Protein AF-0000000084584890 (afdb_homodimer)

Foldseek 3Di:
DDLPPDALQRVVVCCLVVVDALLRNLVVLVVLCVVPCVLQVFFDWFDPCQNVLSVVLSVCSVVVHDAASRASFEEEEALLFADAQTQRQLLFPVRLRPHHRDGDLLRVLCVVRRYGHGHHTFFERNFQFQFTAHDRRGHRAAPQDRQWTLTARSSSQLRCQLSSSGQKYKDKDLACRQQSSCQQNFWKGKFAFQQFAQDQRDLVCLPLCVQQHMGMFMIHRALLNRQSSSLRGTADDPSHPSHDHHAPNCSSPCLPVDALAPFEEEEEAALVAAFAAPQLSVLQVVCQVVLVVSRYHYDYDNRHLPDHLCLLVVLSLLSVLQVLLVPCVVVCVVPVVRADPVSVVSNVSNVPDDPVNNVVCVVSLVSLQVSVVVVQVPGFKYKYWQWRDHTDGSVFSADQDGPRDGDDSRHRGGPRRSCSSNSWMKMWHFSEAGPVRTTTTMMMTGGRSVSSSRSNSRNSSCVVPPYD/DDLPPDALQRVVVCCLVVVDALLRNLVVLQVLCVVPCVLQVFFDWFDPCQNVLSVVLSVCSVVVHDAASRASFEEEEALLFADAQTQRQLLFPVRLRPHHHDGDLLRVLCVVRRYGHGHHTFFERNFQFQFTAHPRRGHRAAPQDRQWTLTARSSSQLRCQLSSSGQKYKDKDLACRQQSSCQQNFWKGKFAFQQFAQDQRDLVCLPLCVQQHMGMFMIHRALLNRQSSSLRGTADDPSHPSHDHDAPNCSSPPLPVDALAPFEEEEEAALVAAFAAPQLSVLQVVCQVVLVVSRYHYDYDNRHLPDHLCLLVVLSLLSVLQVLLVPCVVVCVVPVVRADPVSVVSNVSNVPDDPVNNVVCVVSLVSLQVSVVVVQVPGFKYKYWQWRDHTDGSVFSADQDGPRDGDDSRHRGGPRRSCSSNSWMKMWHFSEAGPVRTTTTMMMTGGRSVSSSRSNSRNSSCVVPPYD

Secondary structure (DSSP, 8-state):
---TT--HHHHHHHHHTTSS-HHHHHHHHHHHHHHHHHHH--EEEE-TTHHHHHHHHHHHHHTT----TTTT-EEEEETTS--TTSB--TTSGGGTT-B-SS--HHHHHHHHTT-EEEEEEP-SGGG-SSS---TTT---EETTEEEEE--SSSHHHHHHHHTTS-SEEEEEESSSTTHHHHHHHT-EEEEPSTTSS---S-GGGTTTTBTTB-EEEEEESSHHHHHHHHHHH-S--TT-TTPPPP-STTHHHHGGGS-STT-EEEE-SSTTT----HHHHHHHHTTHHHHHHTT-EEEE-----SS-HHHHHHHHHHHHHHHHHHHHHHHHHH-GGGS-HHHHHHHHHHTT-BHHHHHHHHHHHHHHHHHHHHHHHH-SEEEEESBSS---BTTSSS-SEETTEE--TTTTTB--THHHHH---EEEEEEEE-TTS-EEEEEEE-STT-HHHHHHHHHHHHHHS---/---TT--HHHHHHHHHTTSS-HHHHHHHHHHHHHHHHHHH--EEEE-TTHHHHHHHHHHHHHTT----TTTT-EEEEETTS--TTSB--TTSGGGTTPBPSS--HHHHHHHHTT-EEEEEEP-SGGG-SSS-EETTTEE-EETTEEEEE--SSSHHHHHHHHTTS-SEEEEEESSSTTHHHHHHHT-EEEEPSTTSS---S-GGGTTTTBTTB-EEEEEESSHHHHHHHHHHH-S--TT-TTPPPP--TTHHHHGGGS-STT-EEEE-SSTTT----HHHHHHHHTTHHHHHHTT-EEEE-----SS-HHHHHHHHHHHHHHHHHHHHHHHHHH-GGGS-HHHHHHHHHHTT-BHHHHHHHHHHHHHHHHHHHHHHTT-SEEEEESBSS---BTTSSS-SEETTEE--TTTTTB--THHHHH---EEEEEEEE-TTS-EEEEEEE-STT-HHHHHHHHHHHHHHS---

Radius of gyration: 28.73 Å; Cα contacts (8 Å, |Δi|>4): 2422; chains: 2; bounding box: 52×84×68 Å

pLDDT: mean 97.33, std 3.11, range [70.75, 98.94]

InterPro domains:
  IPR000120 Amidase [PTHR11895] (6-461)
  IPR020556 Amidase, conserved site [PS00571] (151-182)
  IPR023631 Amidase signature domain [PF01425] (24-455)
  IPR036928 Amidase signature (AS) superfamily [G3DSA:3.90.1300.10] (2-468)
  IPR036928 Amidase signature (AS) superfamily [SSF75304] (6-464)

Organism: NCBI:txid361277

Sequence (936 aa):
MTVEGKTVRELVTAIKDKEISPVEVASYYLEQTERKNGEINAFVTMNDKLLAEAKEAEAAVMRGEETGILHGIPVGIKDLTPVKGMRTTFGSPAYKDHIADRDATIVKRLRQAGALIMGKTNTPEFGHKGTTDNMVFGATVNPWDHSKTAGGSSGGAAAAVAAGMVPLAEGSDGGGSIRIPASLCGVFGFKPTYGRIPMDNNLGNVFGSSSPFVNHGPLSNNPDDSALFLEAVQGPSTTDPFSLPLLDSHIGSSYLEEQAQGLRIAYTPDFGMYAVDPEVRKVVEATFDNWRALGMSVETVDLNFDMDRHEFNGFFTSMWYAASAAGSAALLENNPEWVSDSYRDMIEKGKPLMASDYRAYERNRSTVWNRTQTVLQDYDLVLSPTLAVPAFDYHLLGPSIIDGQQVKEDADWMMTHAYNVTGLPAASLPAGLSQGRLPIGMQLAANRFQDARVLRAAKAYMDAYPLRMTVEGKTVRELVTAIKDKEISPVEVASYYLEQTERKNGEINAFVTMNDKLLAEAKEAEAAVMRGEETGILHGIPVGIKDLTPVKGMRTTFGSPAYKDHIADRDATIVKRLRQAGALIMGKTNTPEFGHKGTTDNMVFGATVNPWDHSKTAGGSSGGAAAAVAAGMVPLAEGSDGGGSIRIPASLCGVFGFKPTYGRIPMDNNLGNVFGSSSPFVNHGPLSNNPDDSALFLEAVQGPSTTDPFSLPLLDSHIGSSYLEEQAQGLRIAYTPDFGMYAVDPEVRKVVEATFDNWRALGMSVETVDLNFDMDRHEFNGFFTSMWYAASAAGSAALLENNPEWVSDSYRDMIEKGKPLMASDYRAYERNRSTVWNRTQTVLQDYDLVLSPTLAVPAFDYHLLGPSIIDGQQVKEDADWMMTHAYNVTGLPAASLPAGLSQGRLPIGMQLAANRFQDARVLRAAKAYMDAYPLR

Solvent-accessible surface area (backbone atoms only — not comparable to full-atom values): 44482 Å² total; per-residue (Å²): 118,78,67,79,91,57,50,60,67,56,48,32,50,32,34,74,69,65,59,40,47,19,41,58,47,44,49,51,28,50,50,40,35,68,71,45,32,84,78,30,33,15,63,76,38,74,40,89,53,41,64,64,52,17,47,51,48,34,49,39,52,75,70,66,51,91,73,37,90,36,36,37,39,44,29,35,33,32,25,70,52,32,40,53,78,34,70,38,28,29,29,25,57,86,25,65,82,33,59,28,88,42,55,21,64,49,50,49,26,37,48,69,20,30,30,34,64,44,27,22,11,30,27,7,45,74,48,73,39,55,34,20,40,26,85,67,81,43,54,23,23,12,75,86,41,72,68,20,23,7,18,4,19,20,7,7,28,24,24,27,34,58,62,54,33,30,70,33,18,37,27,45,26,56,55,27,11,31,31,42,2,8,14,34,36,50,21,28,7,39,40,49,27,61,21,37,36,44,55,36,64,43,68,63,37,32,59,63,42,69,59,45,25,44,29,46,29,37,30,14,82,41,48,62,50,34,30,42,50,47,42,48,36,45,17,60,45,93,60,13,81,63,29,30,72,72,65,64,78,49,40,41,80,46,40,63,79,55,72,51,51,70,40,34,30,34,30,29,86,39,46,78,44,50,54,48,25,66,66,48,53,52,39,48,60,64,41,49,61,59,44,40,72,61,44,24,48,76,42,81,48,92,52,50,54,90,48,51,49,67,57,50,52,44,51,56,50,46,37,51,12,20,49,37,19,42,73,36,44,65,49,45,71,76,39,47,89,52,47,54,72,73,56,47,52,34,23,62,63,6,60,77,37,37,20,21,58,56,52,45,41,34,36,58,4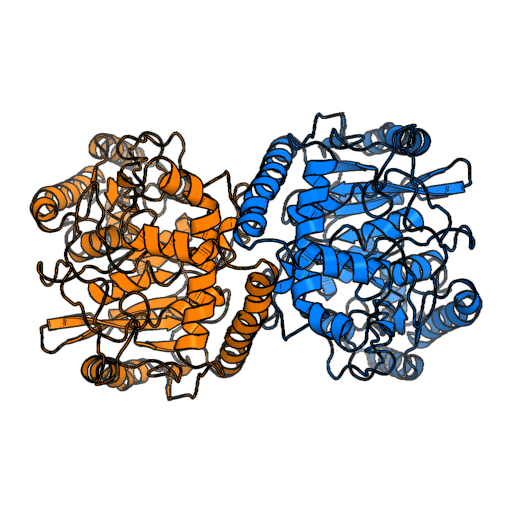0,20,40,44,40,53,45,50,47,59,52,50,72,78,24,58,31,40,36,29,46,31,40,22,58,63,60,47,54,49,92,46,69,48,62,55,58,34,74,90,37,80,44,54,32,77,51,55,47,54,62,35,43,70,41,17,59,48,27,28,14,35,30,10,35,58,45,41,63,44,97,84,64,37,27,31,21,26,24,39,28,25,56,72,83,33,45,47,60,40,42,30,42,50,36,57,46,45,72,75,54,57,86,123,119,79,66,79,92,57,50,59,66,55,48,32,50,33,34,74,68,64,60,39,47,19,41,57,47,43,50,50,27,52,50,40,34,68,72,45,31,84,77,29,34,15,63,76,39,74,40,91,51,41,63,64,52,17,46,53,48,34,49,39,51,74,69,66,50,91,73,37,90,37,36,36,39,44,28,35,34,33,25,70,51,33,39,52,77,36,68,35,28,29,29,25,57,86,25,64,82,33,59,28,90,42,56,20,64,50,51,49,27,36,46,68,20,30,31,35,64,43,29,22,10,31,27,8,44,74,49,74,40,56,33,18,40,26,87,68,80,44,56,22,23,12,74,88,41,72,68,20,23,8,18,4,18,19,8,7,28,24,24,27,33,58,63,53,32,29,70,32,18,36,27,45,27,57,53,27,10,32,32,41,2,8,14,35,37,50,22,27,8,39,38,50,27,60,21,39,36,42,54,35,65,44,68,65,38,32,60,61,41,69,59,45,26,44,28,48,28,36,32,14,81,40,49,63,49,34,29,42,52,46,43,47,36,47,18,60,44,94,59,14,82,64,29,29,71,73,66,64,78,49,41,38,80,48,43,64,76,57,72,50,52,71,39,35,30,33,30,27,86,37,47,77,43,50,53,48,25,66,66,48,53,51,39,46,60,64,40,49,61,58,45,39,72,60,44,24,48,77,42,83,47,93,51,49,53,92,47,50,50,68,57,50,52,45,50,55,50,45,38,51,13,18,48,37,20,42,74,38,45,66,50,46,72,75,40,47,89,53,45,52,72,71,56,46,51,35,25,61,62,6,62,77,37,35,21,21,58,58,52,43,41,34,35,58,39,19,40,44,41,53,44,50,46,59,51,52,71,78,24,60,31,40,36,31,46,30,41,24,58,62,60,48,53,50,93,47,69,47,62,55,59,34,73,89,37,82,42,54,32,78,51,54,47,56,61,34,43,70,39,17,61,49,29,27,14,35,29,12,36,60,46,40,61,43,97,85,64,37,28,31,21,26,23,39,26,25,54,72,84,32,46,49,59,40,43,31,43,51,35,58,47,45,73,76,54,56,85,126

Structure (mmCIF, N/CA/C/O backbone):
data_AF-0000000084584890-model_v1
#
loop_
_entity.id
_entity.type
_entity.pdbx_description
1 polymer 'Amidase domain-containing protein'
#
loop_
_atom_site.group_PDB
_atom_site.id
_atom_site.type_symbol
_atom_site.label_atom_id
_atom_site.label_alt_id
_atom_site.label_comp_id
_atom_site.label_asym_id
_atom_site.label_entity_id
_atom_site.label_seq_id
_atom_site.pdbx_PDB_ins_code
_atom_site.Cartn_x
_atom_site.Cartn_y
_atom_site.Cartn_z
_atom_site.occupancy
_atom_site.B_iso_or_equiv
_atom_site.auth_seq_id
_atom_site.auth_comp_id
_atom_site.auth_asym_id
_atom_site.auth_atom_id
_atom_site.pdbx_PDB_model_num
ATOM 1 N N . MET A 1 1 ? -13.289 24.359 36.406 1 75.75 1 MET A N 1
ATOM 2 C CA . MET A 1 1 ? -11.969 24.094 35.812 1 75.75 1 MET A CA 1
ATOM 3 C C . MET A 1 1 ? -11.773 24.859 34.531 1 75.75 1 MET A C 1
ATOM 5 O O . MET A 1 1 ? -12.719 25.047 33.75 1 75.75 1 MET A O 1
ATOM 9 N N . THR A 1 2 ? -10.625 25.469 34.344 1 89.94 2 THR A N 1
ATOM 10 C CA . THR A 1 2 ? -10.375 26.25 33.125 1 89.94 2 THR A CA 1
ATOM 11 C C . THR A 1 2 ? -9.953 25.328 31.984 1 89.94 2 THR A C 1
ATOM 13 O O . THR A 1 2 ? -9.367 24.266 32.219 1 89.94 2 THR A O 1
ATOM 16 N N . VAL A 1 3 ? -10.445 25.562 30.859 1 94.5 3 VAL A N 1
ATOM 17 C CA . VAL A 1 3 ? -10.133 24.812 29.656 1 94.5 3 VAL A CA 1
ATOM 18 C C . VAL A 1 3 ? -8.75 25.188 29.141 1 94.5 3 VAL A C 1
ATOM 20 O O . VAL A 1 3 ? -8.008 24.344 28.641 1 94.5 3 VAL A O 1
ATOM 23 N N . GLU A 1 4 ? -8.328 26.391 29.328 1 91.69 4 GLU A N 1
ATOM 24 C CA . GLU A 1 4 ? -7.086 26.953 28.797 1 91.69 4 GLU A CA 1
ATOM 25 C C . GLU A 1 4 ? -5.871 26.172 29.297 1 91.69 4 GLU A C 1
ATOM 27 O O . GLU A 1 4 ? -5.734 25.922 30.484 1 91.69 4 GLU A O 1
ATOM 32 N N . GLY A 1 5 ? -5.105 25.766 28.344 1 89.94 5 GLY A N 1
ATOM 33 C CA . GLY A 1 5 ? -3.83 25.156 28.688 1 89.94 5 GLY A CA 1
ATOM 34 C C . GLY A 1 5 ? -3.939 23.672 29 1 89.94 5 GLY A C 1
ATOM 35 O O . GLY A 1 5 ? -2.932 23.016 29.25 1 89.94 5 GLY A O 1
ATOM 36 N N . LYS A 1 6 ? -5.117 23.125 28.984 1 94.81 6 LYS A N 1
ATOM 37 C CA . LYS A 1 6 ? -5.293 21.703 29.281 1 94.81 6 LYS A CA 1
ATOM 38 C C . LYS A 1 6 ? -5.059 20.844 28.047 1 94.81 6 LYS A C 1
ATOM 40 O O . LYS A 1 6 ? -5.371 21.266 26.922 1 94.81 6 LYS A O 1
ATOM 45 N N . THR A 1 7 ? -4.473 19.656 28.344 1 95.75 7 THR A N 1
ATOM 46 C CA . THR A 1 7 ? -4.336 18.672 27.281 1 95.75 7 THR A CA 1
ATOM 47 C C . THR A 1 7 ? -5.672 18 27 1 95.75 7 THR A C 1
ATOM 49 O O . THR A 1 7 ? -6.605 18.094 27.797 1 95.75 7 THR A O 1
ATOM 52 N N . VAL A 1 8 ? -5.766 17.359 25.844 1 97.38 8 VAL A N 1
ATOM 53 C CA . VAL A 1 8 ? -6.973 16.625 25.469 1 97.38 8 VAL A CA 1
ATOM 54 C C . VAL A 1 8 ? -7.27 15.555 26.531 1 97.38 8 VAL A C 1
ATOM 56 O O . VAL A 1 8 ? -8.414 15.391 26.938 1 97.38 8 VAL A O 1
ATOM 59 N N . ARG A 1 9 ? -6.273 14.844 27 1 94.75 9 ARG A N 1
ATOM 60 C CA . ARG A 1 9 ? -6.457 13.82 28.016 1 94.75 9 ARG A CA 1
ATOM 61 C C . ARG A 1 9 ? -7.027 14.414 29.297 1 94.75 9 ARG A C 1
ATOM 63 O O . ARG A 1 9 ? -7.93 13.844 29.906 1 94.75 9 ARG A O 1
ATOM 70 N N . GLU A 1 10 ? -6.465 15.555 29.703 1 96.25 10 GLU A N 1
ATOM 71 C CA . GLU A 1 10 ? -6.953 16.234 30.906 1 96.25 10 GLU A CA 1
ATOM 72 C C . GLU A 1 10 ? -8.414 16.656 30.734 1 96.25 10 GLU A C 1
ATOM 74 O O . GLU A 1 10 ? -9.211 16.516 31.672 1 96.25 10 GLU A O 1
ATOM 79 N N . LEU A 1 11 ? -8.719 17.141 29.594 1 98 11 LEU A N 1
ATOM 80 C CA . LEU A 1 11 ? -10.086 17.594 29.328 1 98 11 LEU A CA 1
ATOM 81 C C . LEU A 1 11 ? -11.047 16.406 29.344 1 98 11 LEU A C 1
ATOM 83 O O . LEU A 1 11 ? -12.117 16.484 29.953 1 98 11 LEU A O 1
ATOM 87 N N . VAL A 1 12 ? -10.703 15.328 28.672 1 97.25 12 VAL A N 1
ATOM 88 C CA . VAL A 1 12 ? -11.562 14.156 28.594 1 97.25 12 VAL A CA 1
ATOM 89 C C . VAL A 1 12 ? -11.781 13.578 29.984 1 97.25 12 VAL A C 1
ATOM 91 O O . VAL A 1 12 ? -12.898 13.18 30.328 1 97.25 12 VAL A O 1
ATOM 94 N N . THR A 1 13 ? -10.734 13.555 30.781 1 95.81 13 THR A N 1
ATOM 95 C CA . THR A 1 13 ? -10.836 13.062 32.156 1 95.81 13 THR A CA 1
ATOM 96 C C . THR A 1 13 ? -11.742 13.961 32.969 1 95.81 13 THR A C 1
ATOM 98 O O . THR A 1 13 ? -12.594 13.477 33.719 1 95.81 13 THR A O 1
ATOM 101 N N . ALA A 1 14 ? -11.531 15.242 32.844 1 97.75 14 ALA A N 1
ATOM 102 C CA . ALA A 1 14 ? -12.352 16.203 33.594 1 97.75 14 ALA A CA 1
ATOM 103 C C . ALA A 1 14 ? -13.82 16.078 33.188 1 97.75 14 ALA A C 1
ATOM 105 O O . ALA A 1 14 ? -14.711 16.25 34.031 1 97.75 14 ALA A O 1
ATOM 106 N N . ILE A 1 15 ? -14.109 15.852 31.922 1 98.12 15 ILE A N 1
ATOM 107 C CA . ILE A 1 15 ? -15.469 15.672 31.438 1 98.12 15 ILE A CA 1
ATOM 108 C C . ILE A 1 15 ? -16.078 14.406 32.062 1 98.12 15 ILE A C 1
ATOM 110 O O . ILE A 1 15 ? -17.203 14.43 32.562 1 98.12 15 ILE A O 1
ATOM 114 N N . LYS A 1 16 ? -15.328 13.336 32 1 96.38 16 LYS A N 1
ATOM 115 C CA . LYS A 1 16 ? -15.789 12.07 32.562 1 96.38 16 LYS A CA 1
ATOM 116 C C . LYS A 1 16 ? -16.125 12.211 34.031 1 96.38 16 LYS A C 1
ATOM 118 O O . LYS A 1 16 ? -17.078 11.602 34.531 1 96.38 16 LYS A O 1
ATOM 123 N N . ASP A 1 17 ? -15.336 13.008 34.75 1 96.12 17 ASP A N 1
ATOM 124 C CA . ASP A 1 17 ? -15.5 13.195 36.188 1 96.12 17 ASP A CA 1
ATOM 125 C C . ASP A 1 17 ? -16.547 14.273 36.469 1 96.12 17 ASP A C 1
ATOM 127 O O . ASP A 1 17 ? -16.766 14.625 37.625 1 96.12 17 ASP A O 1
ATOM 131 N N . LYS A 1 18 ? -17.047 14.859 35.469 1 96.88 18 LYS A N 1
ATOM 132 C CA . LYS A 1 18 ? -18.109 15.859 35.562 1 96.88 18 LYS A CA 1
ATOM 133 C C . LYS A 1 18 ? -17.594 17.125 36.25 1 96.88 18 LYS A C 1
ATOM 135 O O . LYS A 1 18 ? -18.344 17.812 36.969 1 96.88 18 LYS A O 1
ATOM 140 N N . GLU A 1 19 ? -16.297 17.328 36.062 1 97.31 19 GLU A N 1
ATOM 141 C CA . GLU A 1 19 ? -15.703 18.562 36.562 1 97.31 19 GLU A CA 1
ATOM 142 C C . GLU A 1 19 ? -15.922 19.719 35.562 1 97.31 19 GLU A C 1
ATOM 144 O O . GLU A 1 19 ? -15.945 20.875 35.969 1 97.31 19 GLU A O 1
ATOM 149 N N . ILE A 1 20 ? -15.961 19.406 34.344 1 97.75 20 ILE A N 1
ATOM 150 C CA . ILE A 1 20 ? -16.281 20.328 33.25 1 97.75 20 ILE A CA 1
ATOM 151 C C . ILE A 1 20 ? -17.203 19.641 32.25 1 97.75 20 ILE A C 1
ATOM 153 O O . ILE A 1 20 ? -17.266 18.406 32.188 1 97.75 20 ILE A O 1
ATOM 157 N N . SER A 1 21 ? -18 20.406 31.609 1 97.62 21 SER A N 1
ATOM 158 C CA . SER A 1 21 ? -18.906 19.797 30.641 1 97.62 21 SER A CA 1
ATOM 159 C C . SER A 1 21 ? -18.391 19.984 29.219 1 97.62 21 SER A C 1
ATOM 161 O O . SER A 1 21 ? -17.656 20.922 28.922 1 97.62 21 SER A O 1
ATOM 163 N N . PRO A 1 22 ? -18.828 19.078 28.328 1 98.44 22 PRO A N 1
ATOM 164 C CA . PRO A 1 22 ? -18.531 19.281 26.906 1 98.44 22 PRO A CA 1
ATOM 165 C C . PRO A 1 22 ? -19 20.656 26.406 1 98.44 22 PRO A C 1
ATOM 167 O O . PRO A 1 22 ? -18.375 21.234 25.516 1 98.44 22 PRO A O 1
ATOM 170 N N . VAL A 1 23 ? -20.078 21.188 26.922 1 98.56 23 VAL A N 1
ATOM 171 C CA . VAL A 1 23 ? -20.609 22.484 26.531 1 98.56 23 VAL A CA 1
ATOM 172 C C . VAL A 1 23 ? -19.625 23.594 26.922 1 98.56 23 VAL A C 1
ATOM 174 O O . VAL A 1 23 ? -19.375 24.516 26.141 1 98.56 23 VAL A O 1
ATOM 177 N N . GLU A 1 24 ? -19.109 23.453 28.125 1 98.5 24 GLU A N 1
ATOM 178 C CA . GLU A 1 24 ? -18.109 24.438 28.562 1 98.5 24 GLU A CA 1
ATOM 179 C C . GLU A 1 24 ? -16.859 24.391 27.703 1 98.5 24 GLU A C 1
ATOM 181 O O . GLU A 1 24 ? -16.312 25.438 27.344 1 98.5 24 GLU A O 1
ATOM 186 N N . VAL A 1 25 ? -16.438 23.203 27.344 1 98.69 25 VAL A N 1
ATOM 187 C CA . VAL A 1 25 ? -15.25 23.047 26.516 1 98.69 25 VAL A CA 1
ATOM 188 C C . VAL A 1 25 ? -15.516 23.625 25.125 1 98.69 25 VAL A C 1
ATOM 190 O O . VAL A 1 25 ? -14.734 24.438 24.625 1 98.69 25 VAL A O 1
ATOM 193 N N . ALA A 1 26 ? -16.609 23.266 24.5 1 98.56 26 ALA A N 1
ATOM 194 C CA . ALA A 1 26 ? -16.969 23.75 23.172 1 98.56 26 ALA A CA 1
ATOM 195 C C . ALA A 1 26 ? -17.125 25.266 23.172 1 98.56 26 ALA A C 1
ATOM 197 O O . ALA A 1 26 ? -16.672 25.953 22.25 1 98.56 26 ALA A O 1
ATOM 198 N N . SER A 1 27 ? -17.75 25.812 24.188 1 98.38 27 SER A N 1
ATOM 199 C CA . SER A 1 27 ? -17.969 27.25 24.281 1 98.38 27 SER A CA 1
ATOM 200 C C . SER A 1 27 ? -16.641 28 24.391 1 98.38 27 SER A C 1
ATOM 202 O O . SER A 1 27 ? -16.484 29.062 23.797 1 98.38 27 SER A O 1
ATOM 204 N N . TYR A 1 28 ? -15.789 27.438 25.156 1 98.44 28 TYR A N 1
ATOM 205 C CA . TYR A 1 28 ? -14.477 28.062 25.297 1 98.44 28 TYR A CA 1
ATOM 206 C C . TYR A 1 28 ? -13.789 28.203 23.953 1 98.44 28 TYR A C 1
ATOM 208 O O . TYR A 1 28 ? -13.328 29.281 23.578 1 98.44 28 TYR A O 1
ATOM 216 N N . TYR A 1 29 ? -13.695 27.172 23.188 1 98.5 29 TYR A N 1
ATOM 217 C CA . TYR A 1 29 ? -12.977 27.188 21.922 1 98.5 29 TYR A CA 1
ATOM 218 C C . TYR A 1 29 ? -13.734 28 20.875 1 98.5 29 TYR A C 1
ATOM 220 O O . TYR A 1 29 ? -13.125 28.641 20.016 1 98.5 29 TYR A O 1
ATOM 228 N N . LEU A 1 30 ? -15.062 27.984 20.906 1 98.19 30 LEU A N 1
ATOM 229 C CA . LEU A 1 30 ? -15.859 28.844 20.047 1 98.19 30 LEU A CA 1
ATOM 230 C C . LEU A 1 30 ? -15.547 30.312 20.297 1 98.19 30 LEU A C 1
ATOM 232 O O . LEU A 1 30 ? -15.43 31.109 19.359 1 98.19 30 LEU A O 1
ATOM 236 N N . GLU A 1 31 ? -15.43 30.656 21.516 1 98.12 31 GLU A N 1
ATOM 237 C CA . GLU A 1 31 ? -15.109 32.031 21.891 1 98.12 31 GLU A CA 1
ATOM 238 C C . GLU A 1 31 ? -13.727 32.438 21.406 1 98.12 31 GLU A C 1
ATOM 240 O O . GLU A 1 31 ? -13.531 33.531 20.891 1 98.12 31 GLU A O 1
ATOM 245 N N . GLN A 1 32 ? -12.789 31.516 21.594 1 98.25 32 GLN A N 1
ATOM 246 C CA . GLN A 1 32 ? -11.453 31.781 21.078 1 98.25 32 GLN A CA 1
ATOM 247 C C . GLN A 1 32 ? -11.484 32 19.562 1 98.25 32 GLN A C 1
ATOM 249 O O . GLN A 1 32 ? -10.805 32.906 19.062 1 98.25 32 GLN A O 1
ATOM 254 N N . THR A 1 33 ? -12.219 31.234 18.875 1 98.44 33 THR A N 1
ATOM 255 C CA . THR A 1 33 ? -12.32 31.328 17.422 1 98.44 33 THR A CA 1
ATOM 256 C C . THR A 1 33 ? -12.961 32.656 17.016 1 98.44 33 THR A C 1
ATOM 258 O O . THR A 1 33 ? -12.516 33.312 16.062 1 98.44 33 THR A O 1
ATOM 261 N N . GLU A 1 34 ? -14.008 33 17.656 1 97.81 34 GLU A N 1
ATOM 262 C CA . GLU A 1 34 ? -14.688 34.25 17.375 1 97.81 34 GLU A CA 1
ATOM 263 C C . GLU A 1 34 ? -13.742 35.438 17.562 1 97.81 34 GLU A C 1
ATOM 265 O O . GLU A 1 34 ? -13.789 36.406 16.781 1 97.81 34 GLU A O 1
ATOM 270 N N . ARG A 1 35 ? -12.906 35.344 18.469 1 98.19 35 ARG A N 1
ATOM 271 C CA . ARG A 1 35 ? -12.008 36.438 18.812 1 98.19 35 ARG A CA 1
ATOM 272 C C . ARG A 1 35 ? -10.852 36.531 17.828 1 98.19 35 ARG A C 1
ATOM 274 O O . ARG A 1 35 ? -10.367 37.625 17.531 1 98.19 35 ARG A O 1
ATOM 281 N N . LYS A 1 36 ? -10.414 35.438 17.328 1 98.5 36 LYS A N 1
ATOM 282 C CA . LYS A 1 36 ? -9.094 35.438 16.703 1 98.5 36 LYS A CA 1
ATOM 283 C C . LYS A 1 36 ? -9.195 35.125 15.211 1 98.5 36 LYS A C 1
ATOM 285 O O . LYS A 1 36 ? -8.312 35.531 14.438 1 98.5 36 LYS A O 1
ATOM 290 N N . ASN A 1 37 ? -10.227 34.469 14.75 1 98.69 37 ASN A N 1
ATOM 291 C CA . ASN A 1 37 ? -10.266 33.938 13.391 1 98.69 37 ASN A CA 1
ATOM 292 C C . ASN A 1 37 ? -10.391 35.062 12.352 1 98.69 37 ASN A C 1
ATOM 294 O O . ASN A 1 37 ? -9.992 34.875 11.195 1 98.69 37 ASN A O 1
ATOM 298 N N . GLY A 1 38 ? -10.984 36.219 12.727 1 98.38 38 GLY A N 1
ATOM 299 C CA . GLY A 1 38 ? -11.086 37.312 11.805 1 98.38 38 GLY A CA 1
ATOM 300 C C . GLY A 1 38 ? -9.742 37.781 11.258 1 98.38 38 GLY A C 1
ATOM 301 O O . GLY A 1 38 ? -9.633 38.156 10.094 1 98.38 38 GLY A O 1
ATOM 302 N N . GLU A 1 39 ? -8.719 37.688 12.047 1 98.12 39 GLU A N 1
ATOM 303 C CA . GLU A 1 39 ? -7.383 38.094 11.641 1 98.12 39 GLU A CA 1
ATOM 304 C C . GLU A 1 39 ? -6.594 36.906 11.062 1 98.12 39 GLU A C 1
ATOM 306 O O . GLU A 1 39 ? -5.891 37.062 10.062 1 98.12 39 GLU A O 1
ATOM 311 N N . ILE A 1 40 ? -6.762 35.75 11.555 1 98.75 40 ILE A N 1
ATOM 312 C CA . ILE A 1 40 ? -5.891 34.625 11.25 1 98.75 40 ILE A CA 1
ATOM 313 C C . ILE A 1 40 ? -6.449 33.844 10.062 1 98.75 40 ILE A C 1
ATOM 315 O O . ILE A 1 40 ? -5.691 33.281 9.266 1 98.75 40 ILE A O 1
ATOM 319 N N . ASN A 1 41 ? -7.793 33.781 9.953 1 98.88 41 ASN A N 1
ATOM 320 C CA . ASN A 1 41 ? -8.492 33.094 8.883 1 98.88 41 ASN A CA 1
ATOM 321 C C . ASN A 1 41 ? -8.148 31.609 8.867 1 98.88 41 ASN A C 1
ATOM 323 O O . ASN A 1 41 ? -7.793 31.062 7.824 1 98.88 41 ASN A O 1
ATOM 327 N N . ALA A 1 42 ? -8.211 31 10.023 1 98.94 42 ALA A N 1
ATOM 328 C CA . ALA A 1 42 ? -7.891 29.578 10.164 1 98.94 42 ALA A CA 1
ATOM 329 C C . ALA A 1 42 ? -9.102 28.719 9.844 1 98.94 42 ALA A C 1
ATOM 331 O O . ALA A 1 42 ? -8.984 27.688 9.164 1 98.94 42 ALA A O 1
ATOM 332 N N . PHE A 1 43 ? -10.227 29.047 10.312 1 98.94 43 PHE A N 1
ATOM 333 C CA . PHE A 1 43 ? -11.477 28.344 10.023 1 98.94 43 PHE A CA 1
ATOM 334 C C . PHE A 1 43 ? -12.242 29.047 8.906 1 98.94 43 PHE A C 1
ATOM 336 O O . PHE A 1 43 ? -12.352 30.266 8.891 1 98.94 43 PHE A O 1
ATOM 343 N N . VAL A 1 44 ? -12.82 28.219 7.996 1 98.81 44 VAL A N 1
ATOM 344 C CA . VAL A 1 44 ? -13.5 28.828 6.852 1 98.81 44 VAL A CA 1
ATOM 345 C C . VAL A 1 44 ? -14.969 28.391 6.832 1 98.81 44 VAL A C 1
ATOM 347 O O . VAL A 1 44 ? -15.797 29.031 6.18 1 98.81 44 VAL A O 1
ATOM 350 N N . THR A 1 45 ? -15.273 27.297 7.438 1 98.75 45 THR A N 1
ATOM 351 C CA . THR A 1 45 ? -16.641 26.844 7.688 1 98.75 45 THR A CA 1
ATOM 352 C C . THR A 1 45 ? -16.797 26.375 9.125 1 98.75 45 THR A C 1
ATOM 354 O O . THR A 1 45 ? -16.031 25.516 9.586 1 98.75 45 THR A O 1
ATOM 357 N N . MET A 1 46 ? -17.734 26.938 9.852 1 98.62 46 MET A N 1
ATOM 358 C CA . MET A 1 46 ? -17.969 26.531 11.234 1 98.62 46 MET A CA 1
ATOM 359 C C . MET A 1 46 ? -19.156 25.594 11.328 1 98.62 46 MET A C 1
ATOM 361 O O . MET A 1 46 ? -20.062 25.625 10.492 1 98.62 46 MET A O 1
ATOM 365 N N . ASN A 1 47 ? -19.094 24.672 12.266 1 98.56 47 ASN A N 1
ATOM 366 C CA . ASN A 1 47 ? -20.234 23.812 12.578 1 98.56 47 ASN A CA 1
ATOM 367 C C . ASN A 1 47 ? -21.297 24.562 13.375 1 98.56 47 ASN A C 1
ATOM 369 O O . ASN A 1 47 ? -21.125 24.781 14.578 1 98.56 47 ASN A O 1
ATOM 373 N N . ASP A 1 48 ? -22.422 24.797 12.844 1 97.31 48 ASP A N 1
ATOM 374 C CA . ASP A 1 48 ? -23.484 25.562 13.492 1 97.31 48 ASP A CA 1
ATOM 375 C C . ASP A 1 48 ? -24.203 24.734 14.547 1 97.31 48 ASP A C 1
ATOM 377 O O . ASP A 1 48 ? -24.938 25.266 15.367 1 97.31 48 ASP A O 1
ATOM 381 N N . LYS A 1 49 ? -23.922 23.453 14.57 1 97.94 49 LYS A N 1
ATOM 382 C CA . LYS A 1 49 ? -24.578 22.562 15.531 1 97.94 49 LYS A CA 1
ATOM 383 C C . LYS A 1 49 ? -23.641 22.188 16.672 1 97.94 49 LYS A C 1
ATOM 385 O O . LYS A 1 49 ? -23.953 21.312 17.484 1 97.94 49 LYS A O 1
ATOM 390 N N . LEU A 1 50 ? -22.516 22.828 16.75 1 98.5 50 LEU A N 1
ATOM 391 C CA . LEU A 1 50 ? -21.484 22.438 17.688 1 98.5 50 LEU A CA 1
ATOM 392 C C . LEU A 1 50 ? -22.016 22.391 19.109 1 98.5 50 LEU A C 1
ATOM 394 O O . LEU A 1 50 ? -21.797 21.422 19.844 1 98.5 50 LEU A O 1
ATOM 398 N N . LEU A 1 51 ? -22.703 23.469 19.547 1 98.5 51 LEU A N 1
ATOM 399 C CA . LEU A 1 51 ? -23.172 23.547 20.938 1 98.5 51 LEU A CA 1
ATOM 400 C C . LEU A 1 51 ? -24.281 22.531 21.188 1 98.5 51 LEU A C 1
ATOM 402 O O . LEU A 1 51 ? -24.375 21.984 22.297 1 98.5 51 LEU A O 1
ATOM 406 N N . ALA A 1 52 ? -25.172 22.344 20.188 1 98.62 52 ALA A N 1
ATOM 407 C CA . ALA A 1 52 ? -26.188 21.312 20.328 1 98.62 52 ALA A CA 1
ATOM 408 C C . ALA A 1 52 ? -25.562 19.922 20.484 1 98.62 52 ALA A C 1
ATOM 410 O O . ALA A 1 52 ? -26.016 19.125 21.297 1 98.62 52 ALA A O 1
ATOM 411 N N . GLU A 1 53 ? -24.531 19.656 19.719 1 98.62 53 GLU A N 1
ATOM 412 C CA . GLU A 1 53 ? -23.797 18.391 19.812 1 98.62 53 GLU A CA 1
ATOM 413 C C . GLU A 1 53 ? -23.094 18.266 21.156 1 98.62 53 GLU A C 1
ATOM 415 O O . GLU A 1 53 ? -23.047 17.188 21.734 1 98.62 53 GLU A O 1
ATOM 420 N N . ALA A 1 54 ? -22.562 19.375 21.625 1 98.81 54 ALA A N 1
ATOM 421 C CA . ALA A 1 54 ? -21.906 19.391 22.938 1 98.81 54 ALA A CA 1
ATOM 422 C C . ALA A 1 54 ? -22.891 19.078 24.047 1 98.81 54 ALA A C 1
ATOM 424 O O . ALA A 1 54 ? -22.547 18.391 25.031 1 98.81 54 ALA A O 1
ATOM 425 N N . LYS A 1 55 ? -24.094 19.594 23.938 1 98.69 55 LYS A N 1
ATOM 426 C CA . LYS A 1 55 ? -25.125 19.312 24.922 1 98.69 55 LYS A CA 1
ATOM 427 C C . LYS A 1 55 ? -25.484 17.828 24.938 1 98.69 55 LYS A C 1
ATOM 429 O O . LYS A 1 55 ? -25.719 17.25 26 1 98.69 55 LYS A O 1
ATOM 434 N N . GLU A 1 56 ? -25.562 17.281 23.781 1 98.44 56 GLU A N 1
ATOM 435 C CA . GLU A 1 56 ? -25.812 15.836 23.703 1 98.44 56 GLU A CA 1
ATOM 436 C C . GLU A 1 56 ? -24.672 15.055 24.375 1 98.44 56 GLU A C 1
ATOM 438 O O . GLU A 1 56 ? -24.922 14.039 25.031 1 98.44 56 GLU A O 1
ATOM 443 N N . ALA A 1 57 ? -23.469 15.445 24.125 1 98.69 57 ALA A N 1
ATOM 444 C CA . ALA A 1 57 ? -22.312 14.805 24.75 1 98.69 57 ALA A CA 1
ATOM 445 C C . ALA A 1 57 ? -22.375 14.938 26.266 1 98.69 57 ALA A C 1
ATOM 447 O O . ALA A 1 57 ? -22.016 14 26.984 1 98.69 57 ALA A O 1
ATOM 448 N N . GLU A 1 58 ? -22.766 16.109 26.703 1 98.5 58 GLU A N 1
ATOM 449 C CA . GLU A 1 58 ? -22.938 16.328 28.141 1 98.5 58 GLU A CA 1
ATOM 450 C C . GLU A 1 58 ? -23.984 15.398 28.719 1 98.5 58 GLU A C 1
ATOM 452 O O . GLU A 1 58 ? -23.781 14.805 29.781 1 98.5 58 GLU A O 1
ATOM 457 N N . ALA A 1 59 ? -25.047 15.289 28.047 1 98.31 59 ALA A N 1
ATOM 458 C CA . ALA A 1 59 ? -26.141 14.43 28.5 1 98.31 59 ALA A CA 1
ATOM 459 C C . ALA A 1 59 ? -25.688 12.977 28.609 1 98.31 59 ALA A C 1
ATOM 461 O O . ALA A 1 59 ? -26.094 12.266 29.547 1 98.31 59 ALA A O 1
ATOM 462 N N . ALA A 1 60 ? -24.906 12.57 27.688 1 98.12 60 ALA A N 1
ATOM 463 C CA . ALA A 1 60 ? -24.391 11.195 27.703 1 98.12 60 ALA A CA 1
ATOM 464 C C . ALA A 1 60 ? -23.562 10.938 28.969 1 98.12 60 ALA A C 1
ATOM 466 O O . ALA A 1 60 ? -23.703 9.891 29.594 1 98.12 60 ALA A O 1
ATOM 467 N N . VAL A 1 61 ? -22.734 11.875 29.312 1 97.62 61 VAL A N 1
ATOM 468 C CA . VAL A 1 61 ? -21.922 11.773 30.5 1 97.62 61 VAL A CA 1
ATOM 469 C C . VAL A 1 61 ? -22.812 11.719 31.75 1 97.62 61 VAL A C 1
ATOM 471 O O . VAL A 1 61 ? -22.578 10.906 32.656 1 97.62 61 VAL A O 1
ATOM 474 N N . MET A 1 62 ? -23.797 12.555 31.75 1 97.38 62 MET A N 1
ATOM 475 C CA . MET A 1 62 ? -24.688 12.641 32.906 1 97.38 62 MET A CA 1
ATOM 476 C C . MET A 1 62 ? -25.5 11.359 33.062 1 97.38 62 MET A C 1
ATOM 478 O O . MET A 1 62 ? -25.844 10.969 34.188 1 97.38 62 MET A O 1
ATOM 482 N N . ARG A 1 63 ? -25.688 10.703 31.953 1 97.31 63 ARG A N 1
ATOM 483 C CA . ARG A 1 63 ? -26.438 9.445 31.984 1 97.31 63 ARG A CA 1
ATOM 484 C C . ARG A 1 63 ? -25.516 8.273 32.344 1 97.31 63 ARG A C 1
ATOM 486 O O . ARG A 1 63 ? -25.984 7.141 32.469 1 97.31 63 ARG A O 1
ATOM 493 N N . GLY A 1 64 ? -24.266 8.453 32.438 1 95.94 64 GLY A N 1
ATOM 494 C CA . GLY A 1 64 ? -23.312 7.418 32.812 1 95.94 64 GLY A CA 1
ATOM 495 C C . GLY A 1 64 ? -22.953 6.492 31.672 1 95.94 64 GLY A C 1
ATOM 496 O O . GLY A 1 64 ? -22.531 5.355 31.891 1 95.94 64 GLY A O 1
ATOM 497 N N . GLU A 1 65 ? -23.156 7.004 30.484 1 96.19 65 GLU A N 1
ATOM 498 C CA . GLU A 1 65 ? -22.828 6.195 29.312 1 96.19 65 GLU A CA 1
ATOM 499 C C . GLU A 1 65 ? -21.312 6.066 29.141 1 96.19 65 GLU A C 1
ATOM 501 O O . GLU A 1 65 ? -20.562 6.91 29.609 1 96.19 65 GLU A O 1
ATOM 506 N N . GLU A 1 66 ? -20.922 4.961 28.578 1 95.19 66 GLU A N 1
ATOM 507 C CA . GLU A 1 66 ? -19.531 4.844 28.156 1 95.19 66 GLU A CA 1
ATOM 508 C C . GLU A 1 66 ? -19.188 5.836 27.062 1 95.19 66 GLU A C 1
ATOM 510 O O . GLU A 1 66 ? -19.922 5.949 26.078 1 95.19 66 GLU A O 1
ATOM 515 N N . THR A 1 67 ? -18.141 6.586 27.312 1 95.81 67 THR A N 1
ATOM 516 C CA . THR A 1 67 ? -17.781 7.633 26.359 1 95.81 67 THR A CA 1
ATOM 517 C C . THR A 1 67 ? -16.453 7.312 25.656 1 95.81 67 THR A C 1
ATOM 519 O O . THR A 1 67 ? -15.648 6.555 26.188 1 95.81 67 THR A O 1
ATOM 522 N N . GLY A 1 68 ? -16.266 7.887 24.484 1 96.25 68 GLY A N 1
ATOM 523 C CA . GLY A 1 68 ? -15.078 7.648 23.688 1 96.25 68 GLY A CA 1
ATOM 524 C C . GLY A 1 68 ? -13.867 8.406 24.188 1 96.25 68 GLY A C 1
ATOM 525 O O . GLY A 1 68 ? -13.984 9.273 25.047 1 96.25 68 GLY A O 1
ATOM 526 N N . ILE A 1 69 ? -12.727 8.148 23.609 1 97.38 69 ILE A N 1
ATOM 527 C CA . ILE A 1 69 ? -11.43 8.609 24.094 1 97.38 69 ILE A CA 1
ATOM 528 C C . ILE A 1 69 ? -11.234 10.078 23.75 1 97.38 69 ILE A C 1
ATOM 530 O O . ILE A 1 69 ? -10.32 10.734 24.266 1 97.38 69 ILE A O 1
ATOM 534 N N . LEU A 1 70 ? -12.141 10.656 22.875 1 98.56 70 LEU A N 1
ATOM 535 C CA . LEU A 1 70 ? -12.094 12.07 22.531 1 98.56 70 LEU A CA 1
ATOM 536 C C . LEU A 1 70 ? -13.422 12.75 22.875 1 98.56 70 LEU A C 1
ATOM 538 O O . LEU A 1 70 ? -13.781 13.758 22.266 1 98.56 70 LEU A O 1
ATOM 542 N N . HIS A 1 71 ? -14.117 12.195 23.844 1 98.69 71 HIS A N 1
ATOM 543 C CA . HIS A 1 71 ? -15.477 12.641 24.141 1 98.69 71 HIS A CA 1
ATOM 544 C C . HIS A 1 71 ? -15.492 14.109 24.531 1 98.69 71 HIS A C 1
ATOM 546 O O . HIS A 1 71 ? -14.852 14.508 25.516 1 98.69 71 HIS A O 1
ATOM 552 N N . GLY A 1 72 ? -16.219 14.867 23.734 1 98.69 72 GLY A N 1
ATOM 553 C CA . GLY A 1 72 ? -16.469 16.266 24.062 1 98.69 72 GLY A CA 1
ATOM 554 C C . GLY A 1 72 ? -15.383 17.188 23.547 1 98.69 72 GLY A C 1
ATOM 555 O O . GLY A 1 72 ? -15.438 18.406 23.781 1 98.69 72 GLY A O 1
ATOM 556 N N . ILE A 1 73 ? -14.398 16.656 22.844 1 98.75 73 ILE A N 1
ATOM 557 C CA . ILE A 1 73 ? -13.258 17.453 22.391 1 98.75 73 ILE A CA 1
ATOM 558 C C . ILE A 1 73 ? -13.547 18.031 21.016 1 98.75 73 ILE A C 1
ATOM 560 O O . ILE A 1 73 ? -13.797 17.297 20.062 1 98.75 73 ILE A O 1
ATOM 564 N N . PRO A 1 74 ? -13.547 19.391 20.828 1 98.81 74 PRO A N 1
ATOM 565 C CA . PRO A 1 74 ? -13.672 19.969 19.5 1 98.81 74 PRO A CA 1
ATOM 566 C C . PRO A 1 74 ? -12.453 19.688 18.625 1 98.81 74 PRO A C 1
ATOM 568 O O . PRO A 1 74 ? -11.312 19.812 19.078 1 98.81 74 PRO A O 1
ATOM 571 N N . VAL A 1 75 ? -12.664 19.312 17.391 1 98.94 75 VAL A N 1
ATOM 572 C CA . VAL A 1 75 ? -11.594 19 16.453 1 98.94 75 VAL A CA 1
ATOM 573 C C . VAL A 1 75 ? -11.82 19.766 15.148 1 98.94 75 VAL A C 1
ATOM 575 O O . VAL A 1 75 ? -12.945 19.797 14.625 1 98.94 75 VAL A O 1
ATOM 578 N N . GLY A 1 76 ? -10.789 20.469 14.633 1 98.94 76 GLY A N 1
ATOM 579 C CA . GLY A 1 76 ? -10.844 21.078 13.305 1 98.94 76 GLY A CA 1
ATOM 580 C C . GLY A 1 76 ? -10.57 20.078 12.188 1 98.94 76 GLY A C 1
ATOM 581 O O . GLY A 1 76 ? -9.727 19.203 12.328 1 98.94 76 GLY A O 1
ATOM 582 N N . ILE A 1 77 ? -11.25 20.203 11.047 1 98.94 77 ILE A N 1
ATOM 583 C CA . ILE A 1 77 ? -11.086 19.328 9.891 1 98.94 77 ILE A CA 1
ATOM 584 C C . ILE A 1 77 ? -10.656 20.141 8.68 1 98.94 77 ILE A C 1
ATOM 586 O O . ILE A 1 77 ? -11.273 21.156 8.352 1 98.94 77 ILE A O 1
ATOM 590 N N . LYS A 1 78 ? -9.578 19.719 7.984 1 98.88 78 LYS A N 1
ATOM 591 C CA . LYS A 1 78 ? -9.078 20.391 6.793 1 98.88 78 LYS A CA 1
ATOM 592 C C . LYS A 1 78 ? -10.156 20.453 5.707 1 98.88 78 LYS A C 1
ATOM 594 O O . LYS A 1 78 ? -10.852 19.469 5.457 1 98.88 78 LYS A O 1
ATOM 599 N N . ASP A 1 79 ? -10.289 21.531 5.074 1 98.94 79 ASP A N 1
ATOM 600 C CA . ASP A 1 79 ? -11.344 21.75 4.086 1 98.94 79 ASP A CA 1
ATOM 601 C C . ASP A 1 79 ? -11.055 20.969 2.801 1 98.94 79 ASP A C 1
ATOM 603 O O . ASP A 1 79 ? -11.414 21.422 1.709 1 98.94 79 ASP A O 1
ATOM 607 N N . LEU A 1 80 ? -10.383 19.891 2.896 1 98.81 80 LEU A N 1
ATOM 608 C CA . LEU A 1 80 ? -10.211 18.891 1.844 1 98.81 80 LEU A CA 1
ATOM 609 C C . LEU A 1 80 ? -10.969 17.609 2.182 1 98.81 80 LEU A C 1
ATOM 611 O O . LEU A 1 80 ? -11.188 16.766 1.312 1 98.81 80 LEU A O 1
ATOM 615 N N . THR A 1 81 ? -11.289 17.438 3.457 1 98.88 81 THR A N 1
ATOM 616 C CA . THR A 1 81 ? -11.883 16.203 3.971 1 98.88 81 THR A CA 1
ATOM 617 C C . THR A 1 81 ? -13.398 16.328 4.07 1 98.88 81 THR A C 1
ATOM 619 O O . THR A 1 81 ? -13.906 17.219 4.754 1 98.88 81 THR A O 1
ATOM 622 N N . PRO A 1 82 ? -14.117 15.445 3.508 1 98.75 82 PRO A N 1
ATOM 623 C CA . PRO A 1 82 ? -15.578 15.555 3.529 1 98.75 82 PRO A CA 1
ATOM 624 C C . PRO A 1 82 ? -16.156 15.375 4.926 1 98.75 82 PRO A C 1
ATOM 626 O O . PRO A 1 82 ? -15.805 14.422 5.629 1 98.75 82 PRO A O 1
ATOM 629 N N . VAL A 1 83 ? -16.969 16.266 5.316 1 98.81 83 VAL A N 1
ATOM 630 C CA . VAL A 1 83 ? -17.828 16.188 6.492 1 98.81 83 VAL A CA 1
ATOM 631 C C . VAL A 1 83 ? -19.297 16.312 6.066 1 98.81 83 VAL A C 1
ATOM 633 O O . VAL A 1 83 ? -19.703 17.328 5.523 1 98.81 83 VAL A O 1
ATOM 636 N N . LYS A 1 84 ? -20.016 15.258 6.324 1 98.56 84 LYS A N 1
ATOM 637 C CA . LYS A 1 84 ? -21.406 15.203 5.844 1 98.56 84 LYS A CA 1
ATOM 638 C C . LYS A 1 84 ? -22.188 16.438 6.285 1 98.56 84 LYS A C 1
ATOM 640 O O . LYS A 1 84 ? -22.203 16.781 7.473 1 98.56 84 LYS A O 1
ATOM 645 N N . GLY A 1 85 ? -22.766 17.078 5.309 1 98.31 85 GLY A N 1
ATOM 646 C CA . GLY A 1 85 ? -23.641 18.203 5.59 1 98.31 85 GLY A CA 1
ATOM 647 C C . GLY A 1 85 ? -22.906 19.516 5.758 1 98.31 85 GLY A C 1
ATOM 648 O O . GLY A 1 85 ? -23.516 20.562 5.93 1 98.31 85 GLY A O 1
ATOM 649 N N . MET A 1 86 ? -21.609 19.578 5.684 1 98.56 86 MET A N 1
ATOM 650 C CA . MET A 1 86 ? -20.812 20.812 5.812 1 98.56 86 MET A CA 1
ATOM 651 C C . MET A 1 86 ? -20.188 21.188 4.477 1 98.56 86 MET A C 1
ATOM 653 O O . MET A 1 86 ? -19.797 20.312 3.695 1 98.56 86 MET A O 1
ATOM 657 N N . ARG A 1 87 ? -20.078 22.422 4.277 1 98.44 87 ARG A N 1
ATOM 658 C CA . ARG A 1 87 ? -19.391 22.938 3.096 1 98.44 87 ARG A CA 1
ATOM 659 C C . ARG A 1 87 ? -17.938 22.5 3.072 1 98.44 87 ARG A C 1
ATOM 661 O O . ARG A 1 87 ? -17.234 22.625 4.074 1 98.44 87 ARG A O 1
ATOM 668 N N . THR A 1 88 ? -17.516 21.844 2.029 1 98.56 88 THR A N 1
ATOM 669 C CA . THR A 1 88 ? -16.141 21.469 1.717 1 98.56 88 THR A CA 1
ATOM 670 C C . THR A 1 88 ? -15.727 22.031 0.359 1 98.56 88 THR A C 1
ATOM 672 O O . THR A 1 88 ? -16.109 21.484 -0.683 1 98.56 88 THR A O 1
ATOM 675 N N . THR A 1 89 ? -14.836 23.016 0.351 1 98.69 89 THR A N 1
ATOM 676 C CA . THR A 1 89 ? -14.648 23.812 -0.86 1 98.69 89 THR A CA 1
ATOM 677 C C . THR A 1 89 ? -13.375 23.391 -1.582 1 98.69 89 THR A C 1
ATOM 679 O O . THR A 1 89 ? -13.164 23.75 -2.742 1 98.69 89 THR A O 1
ATOM 682 N N . PHE A 1 90 ? -12.477 22.703 -0.904 1 98.5 90 PHE A N 1
ATOM 683 C CA . PHE A 1 90 ? -11.172 22.328 -1.44 1 98.5 90 PHE A CA 1
ATOM 684 C C . PHE A 1 90 ? -10.367 23.562 -1.805 1 98.5 90 PHE A C 1
ATOM 686 O O . PHE A 1 90 ? -9.508 23.516 -2.689 1 98.5 90 PHE A O 1
ATOM 693 N N . GLY A 1 91 ? -10.711 24.703 -1.214 1 98.56 91 GLY A N 1
ATOM 694 C CA . GLY A 1 91 ? -10.031 25.953 -1.528 1 98.56 91 GLY A CA 1
ATOM 695 C C . GLY A 1 91 ? -10.203 26.375 -2.973 1 98.56 91 GLY A C 1
ATOM 696 O O . GLY A 1 91 ? -9.375 27.109 -3.512 1 98.56 91 GLY A O 1
ATOM 697 N N . SER A 1 92 ? -11.156 25.906 -3.68 1 98.69 92 SER A N 1
ATOM 698 C CA . SER A 1 92 ? -11.32 26.141 -5.109 1 98.69 92 SER A CA 1
ATOM 699 C C . SER A 1 92 ? -12.672 26.797 -5.406 1 98.69 92 SER A C 1
ATOM 701 O O . SER A 1 92 ? -13.703 26.359 -4.887 1 98.69 92 SER A O 1
ATOM 703 N N . PRO A 1 93 ? -12.695 27.781 -6.32 1 98.56 93 PRO A N 1
ATOM 704 C CA . PRO A 1 93 ? -13.977 28.344 -6.762 1 98.56 93 PRO A CA 1
ATOM 705 C C . PRO A 1 93 ? -14.906 27.281 -7.355 1 98.56 93 PRO A C 1
ATOM 707 O O . PRO A 1 93 ? -16.125 27.406 -7.262 1 98.56 93 PRO A O 1
ATOM 710 N N . ALA A 1 94 ? -14.352 26.234 -7.879 1 97.94 94 ALA A N 1
ATOM 711 C CA . ALA A 1 94 ? -15.125 25.172 -8.516 1 97.94 94 ALA A CA 1
ATOM 712 C C . ALA A 1 94 ? -16.047 24.484 -7.504 1 97.94 94 ALA A C 1
ATOM 714 O O . ALA A 1 94 ? -17.078 23.922 -7.875 1 97.94 94 ALA A O 1
ATOM 715 N N . TYR A 1 95 ? -15.688 24.609 -6.223 1 98.25 95 TYR A N 1
ATOM 716 C CA . TYR A 1 95 ? -16.422 23.891 -5.188 1 98.25 95 TYR A CA 1
ATOM 717 C C . TYR A 1 95 ? -16.828 24.828 -4.059 1 98.25 95 TYR A C 1
ATOM 719 O O . TYR A 1 95 ? -17.047 24.391 -2.926 1 98.25 95 TYR A O 1
ATOM 727 N N . LYS A 1 96 ? -16.891 26.109 -4.305 1 98.31 96 LYS A N 1
ATOM 728 C CA . LYS A 1 96 ? -17.062 27.125 -3.281 1 98.31 96 LYS A CA 1
ATOM 729 C C . LYS A 1 96 ? -18.344 26.891 -2.471 1 98.31 96 LYS A C 1
ATOM 731 O O . LYS A 1 96 ? -18.406 27.25 -1.292 1 98.31 96 LYS A O 1
ATOM 736 N N . ASP A 1 97 ? -19.375 26.25 -3.047 1 98.31 97 ASP A N 1
ATOM 737 C CA . ASP A 1 97 ? -20.641 26.047 -2.367 1 98.31 97 ASP A CA 1
ATOM 738 C C . ASP A 1 97 ? -20.938 24.547 -2.197 1 98.31 97 ASP A C 1
ATOM 740 O O . ASP A 1 97 ? -22.078 24.172 -1.92 1 98.31 97 ASP A O 1
ATOM 744 N N . HIS A 1 98 ? -19.922 23.719 -2.42 1 98.44 98 HIS A N 1
ATOM 745 C CA . HIS A 1 98 ? -20.109 22.281 -2.359 1 98.44 98 HIS A CA 1
ATOM 746 C C . HIS A 1 98 ? -20.391 21.812 -0.935 1 98.44 98 HIS A C 1
ATOM 748 O O . HIS A 1 98 ? -19.641 22.141 -0.013 1 98.44 98 HIS A O 1
ATOM 754 N N . ILE A 1 99 ? -21.484 21.062 -0.711 1 98.69 99 ILE A N 1
ATOM 755 C CA . ILE A 1 99 ? -21.812 20.438 0.565 1 98.69 99 ILE A CA 1
ATOM 756 C C . ILE A 1 99 ? -21.531 18.938 0.495 1 98.69 99 ILE A C 1
ATOM 758 O O . ILE A 1 99 ? -22.109 18.234 -0.336 1 98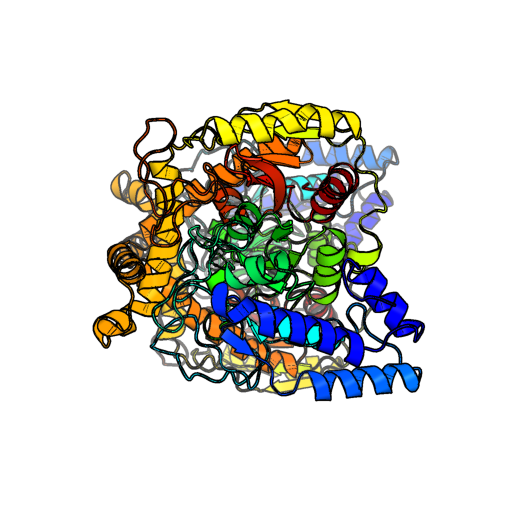.69 99 ILE A O 1
ATOM 762 N N . ALA A 1 100 ? -20.641 18.469 1.296 1 98.31 100 ALA A N 1
ATOM 763 C CA . ALA A 1 100 ? -20.297 17.047 1.283 1 98.31 100 ALA A CA 1
ATOM 764 C C . ALA A 1 100 ? -21.5 16.188 1.679 1 98.31 100 ALA A C 1
ATOM 766 O O . ALA A 1 100 ? -22.266 16.547 2.572 1 98.31 100 ALA A O 1
ATOM 767 N N . ASP A 1 101 ? -21.656 14.977 1.103 1 97.81 101 ASP A N 1
ATOM 768 C CA . ASP A 1 101 ? -22.812 14.125 1.331 1 97.81 101 ASP A CA 1
ATOM 769 C C . ASP A 1 101 ? -22.453 12.93 2.215 1 97.81 101 ASP A C 1
ATOM 771 O O . ASP A 1 101 ? -23.266 12.023 2.414 1 97.81 101 ASP A O 1
ATOM 775 N N . ARG A 1 102 ? -21.234 12.906 2.646 1 98.06 102 ARG A N 1
ATOM 776 C CA . ARG A 1 102 ? -20.766 11.805 3.49 1 98.06 102 ARG A CA 1
ATOM 777 C C . ARG A 1 102 ? -19.641 12.266 4.406 1 98.06 102 ARG A C 1
ATOM 779 O O . ARG A 1 102 ? -18.984 13.273 4.137 1 98.06 102 ARG A O 1
ATOM 786 N N . ASP A 1 103 ? -19.453 11.516 5.465 1 98.75 103 ASP A N 1
ATOM 787 C CA . ASP A 1 103 ? -18.234 11.617 6.258 1 98.75 103 ASP A CA 1
ATOM 788 C C . ASP A 1 103 ? -17.125 10.742 5.676 1 98.75 103 ASP A C 1
ATOM 790 O O . ASP A 1 103 ? -17.359 9.586 5.309 1 98.75 103 ASP A O 1
ATOM 794 N N . ALA A 1 104 ? -15.977 11.336 5.473 1 98.75 104 ALA A N 1
ATOM 795 C CA . ALA A 1 104 ? -14.82 10.461 5.285 1 98.75 104 ALA A CA 1
ATOM 796 C C . ALA A 1 104 ? -14.641 9.531 6.48 1 98.75 104 ALA A C 1
ATOM 798 O O . ALA A 1 104 ? -15.148 9.805 7.57 1 98.75 104 ALA A O 1
ATOM 799 N N . THR A 1 105 ? -13.922 8.453 6.324 1 98.81 105 THR A N 1
ATOM 800 C CA . THR A 1 105 ? -13.719 7.469 7.383 1 98.81 105 THR A CA 1
ATOM 801 C C . THR A 1 105 ? -13.102 8.125 8.617 1 98.81 105 THR A C 1
ATOM 803 O O . THR A 1 105 ? -13.492 7.82 9.742 1 98.81 105 THR A O 1
ATOM 806 N N . ILE A 1 106 ? -12.156 9.039 8.414 1 98.88 106 ILE A N 1
ATOM 807 C CA . ILE A 1 106 ? -11.484 9.695 9.531 1 98.88 106 ILE A CA 1
ATOM 808 C C . ILE A 1 106 ? -12.492 10.5 10.344 1 98.88 106 ILE A C 1
ATOM 810 O O . ILE A 1 106 ? -12.438 10.523 11.578 1 98.88 106 ILE A O 1
ATOM 814 N N . VAL A 1 107 ? -13.43 11.141 9.688 1 98.88 107 VAL A N 1
ATOM 815 C CA . VAL A 1 107 ? -14.445 11.938 10.367 1 98.88 107 VAL A CA 1
ATOM 816 C C . VAL A 1 107 ? -15.414 11.023 11.102 1 98.88 107 VAL A C 1
ATOM 818 O O . VAL A 1 107 ? -15.758 11.281 12.258 1 98.88 107 VAL A O 1
ATOM 821 N N . LYS A 1 108 ? -15.844 9.93 10.438 1 98.81 108 LYS A N 1
ATOM 822 C CA . LYS A 1 108 ? -16.703 8.945 11.078 1 98.81 108 LYS A CA 1
ATOM 823 C C . LYS A 1 108 ? -16.094 8.43 12.375 1 98.81 108 LYS A C 1
ATOM 825 O O . LYS A 1 108 ? -16.766 8.336 13.398 1 98.81 108 LYS A O 1
ATOM 830 N N . ARG A 1 109 ? -14.844 8.195 12.328 1 98.81 109 ARG A N 1
ATOM 831 C CA . ARG A 1 109 ? -14.172 7.59 13.469 1 98.81 109 ARG A CA 1
ATOM 832 C C . ARG A 1 109 ? -13.906 8.625 14.562 1 98.81 109 ARG A C 1
ATOM 834 O O . ARG A 1 109 ? -13.945 8.297 15.75 1 98.81 109 ARG A O 1
ATOM 841 N N . LEU A 1 110 ? -13.672 9.844 14.188 1 98.88 110 LEU A N 1
ATOM 842 C CA . LEU A 1 110 ? -13.594 10.922 15.172 1 98.88 110 LEU A CA 1
ATOM 843 C C . LEU A 1 110 ? -14.914 11.07 15.914 1 98.88 110 LEU A C 1
ATOM 845 O O . LEU A 1 110 ? -14.93 11.156 17.141 1 98.88 110 LEU A O 1
ATOM 849 N N . ARG A 1 111 ? -15.992 11.062 15.172 1 98.62 111 ARG A N 1
ATOM 850 C CA . ARG A 1 111 ? -17.312 11.141 15.781 1 98.62 111 ARG A CA 1
ATOM 851 C C . ARG A 1 111 ? -17.562 9.945 16.703 1 98.62 111 ARG A C 1
ATOM 853 O O . ARG A 1 111 ? -18.094 10.109 17.797 1 98.62 111 ARG A O 1
ATOM 860 N N . GLN A 1 112 ? -17.203 8.773 16.234 1 98.31 112 GLN A N 1
ATOM 861 C CA . GLN A 1 112 ? -17.375 7.562 17.016 1 98.31 112 GLN A CA 1
ATOM 862 C C . GLN A 1 112 ? -16.594 7.645 18.328 1 98.31 112 GLN A C 1
ATOM 864 O O . GLN A 1 112 ? -17.016 7.105 19.344 1 98.31 112 GLN A O 1
ATOM 869 N N . ALA A 1 113 ? -15.469 8.336 18.281 1 98.38 113 ALA A N 1
ATOM 870 C CA . ALA A 1 113 ? -14.617 8.492 19.453 1 98.38 113 ALA A CA 1
ATOM 871 C C . ALA A 1 113 ? -15.148 9.586 20.375 1 98.38 113 ALA A C 1
ATOM 873 O O . ALA A 1 113 ? -14.586 9.836 21.438 1 98.38 113 ALA A O 1
ATOM 874 N N . GLY A 1 114 ? -16.203 10.266 19.984 1 98.69 114 GLY A N 1
ATOM 875 C CA . GLY A 1 114 ? -16.875 11.25 20.812 1 98.69 114 GLY A CA 1
ATOM 876 C C . GLY A 1 114 ? -16.438 12.672 20.531 1 98.69 114 GLY A C 1
ATOM 877 O O . GLY A 1 114 ? -16.875 13.609 21.203 1 98.69 114 GLY A O 1
ATOM 878 N N . ALA A 1 115 ? -15.586 12.883 19.562 1 98.88 115 ALA A N 1
ATOM 879 C CA . ALA A 1 115 ? -15.117 14.219 19.219 1 98.88 115 ALA A CA 1
ATOM 880 C C . ALA A 1 115 ? -16.234 15.07 18.625 1 98.88 115 ALA A C 1
ATOM 882 O O . ALA A 1 115 ? -17.203 14.531 18.078 1 98.88 115 ALA A O 1
ATOM 883 N N . LEU A 1 116 ? -16.156 16.312 18.844 1 98.81 116 LEU A N 1
ATOM 884 C CA . LEU A 1 116 ? -17.047 17.297 18.219 1 98.81 116 LEU A CA 1
ATOM 885 C C . LEU A 1 116 ? -16.375 18 17.062 1 98.81 116 LEU A C 1
ATOM 887 O O . LEU A 1 116 ? -15.305 18.609 17.234 1 98.81 116 LEU A O 1
ATOM 891 N N . ILE A 1 117 ? -16.953 17.922 15.859 1 98.88 117 ILE A N 1
ATOM 892 C CA . ILE A 1 117 ? -16.375 18.625 14.719 1 98.88 117 ILE A CA 1
ATOM 893 C C . ILE A 1 117 ? -16.609 20.125 14.844 1 98.88 117 ILE A C 1
ATOM 895 O O . ILE A 1 117 ? -17.75 20.578 14.781 1 98.88 117 ILE A O 1
ATOM 899 N N . MET A 1 118 ? -15.594 20.859 15.031 1 98.69 118 MET A N 1
ATOM 900 C CA . MET A 1 118 ? -15.664 22.297 15.234 1 98.69 118 MET A CA 1
ATOM 901 C C . MET A 1 118 ? -16.016 23.016 13.938 1 98.69 118 MET A C 1
ATOM 903 O O . MET A 1 118 ? -16.828 23.953 13.938 1 98.69 118 MET A O 1
ATOM 907 N N . GLY A 1 119 ? -15.352 22.625 12.922 1 98.81 119 GLY A N 1
ATOM 908 C CA . GLY A 1 119 ? -15.461 23.266 11.617 1 98.81 119 GLY A CA 1
ATOM 909 C C . GLY A 1 119 ? -14.383 22.828 10.641 1 98.81 119 GLY A C 1
ATOM 910 O O . GLY A 1 119 ? -13.688 21.844 10.883 1 98.81 119 GLY A O 1
ATOM 911 N N . LYS A 1 120 ? -14.375 23.516 9.453 1 98.94 120 LYS A N 1
ATOM 912 C CA . LYS A 1 120 ? -13.406 23.25 8.398 1 98.94 120 LYS A CA 1
ATOM 913 C C . LYS A 1 120 ? -12.273 24.266 8.414 1 98.94 120 LYS A C 1
ATOM 915 O O . LYS A 1 120 ? -12.516 25.469 8.5 1 98.94 120 LYS A O 1
ATOM 920 N N . THR A 1 121 ? -11.047 23.781 8.352 1 98.94 121 THR A N 1
ATOM 921 C CA . THR A 1 121 ? -9.891 24.672 8.391 1 98.94 121 THR A CA 1
ATOM 922 C C . THR A 1 121 ? -9.383 24.953 6.977 1 98.94 121 THR A C 1
ATOM 924 O O . THR A 1 121 ? -9.492 24.109 6.09 1 98.94 121 THR A O 1
ATOM 927 N N . ASN A 1 122 ? -8.805 26.109 6.797 1 98.94 122 ASN A N 1
ATOM 928 C CA . ASN A 1 122 ? -8.398 26.641 5.496 1 98.94 122 ASN A CA 1
ATOM 929 C C . ASN A 1 122 ? -7.266 25.812 4.895 1 98.94 122 ASN A C 1
ATOM 931 O O . ASN A 1 122 ? -6.5 25.172 5.621 1 98.94 122 ASN A O 1
ATOM 935 N N . THR A 1 123 ? -7.199 25.766 3.621 1 98.88 123 THR A N 1
ATOM 936 C CA . THR A 1 123 ? -6.219 25.047 2.814 1 98.88 123 THR A CA 1
ATOM 937 C C . THR A 1 123 ? -6.023 25.734 1.464 1 98.88 123 THR A C 1
ATOM 939 O O . THR A 1 123 ? -6.883 26.5 1.02 1 98.88 123 THR A O 1
ATOM 942 N N . PRO A 1 124 ? -4.855 25.609 0.836 1 98.62 124 PRO A N 1
ATOM 943 C CA . PRO A 1 124 ? -4.77 26.062 -0.556 1 98.62 124 PRO A CA 1
ATOM 944 C C . PRO A 1 124 ? -5.609 25.203 -1.504 1 98.62 124 PRO A C 1
ATOM 946 O O . PRO A 1 124 ? -6.078 24.141 -1.124 1 98.62 124 PRO A O 1
ATOM 949 N N . GLU A 1 125 ? -5.742 25.75 -2.701 1 98.44 125 GLU A N 1
ATOM 950 C CA . GLU A 1 125 ? -6.523 25.062 -3.734 1 98.44 125 GLU A CA 1
ATOM 951 C C . GLU A 1 125 ? -6.062 23.625 -3.918 1 98.44 125 GLU A C 1
ATOM 953 O O . GLU A 1 125 ? -4.914 23.375 -4.289 1 98.44 125 GLU A O 1
ATOM 958 N N . PHE A 1 126 ? -6.93 22.625 -3.545 1 98.06 126 PHE A N 1
ATOM 959 C CA . PHE A 1 126 ? -6.707 21.188 -3.65 1 98.06 126 PHE A CA 1
ATOM 960 C C . PHE A 1 126 ? -5.461 20.766 -2.881 1 98.06 126 PHE A C 1
ATOM 962 O O . PHE A 1 126 ? -4.871 19.719 -3.162 1 98.06 126 PHE A O 1
ATOM 969 N N . GLY A 1 127 ? -5 21.594 -1.945 1 98.06 127 GLY A N 1
ATOM 970 C CA . GLY A 1 127 ? -3.875 21.281 -1.082 1 98.06 127 GLY A CA 1
ATOM 971 C C . GLY A 1 127 ? -2.551 21.219 -1.822 1 98.06 127 GLY A C 1
ATOM 972 O O . GLY A 1 127 ? -1.638 20.5 -1.426 1 98.06 127 GLY A O 1
ATOM 973 N N . HIS A 1 128 ? -2.336 22.047 -2.902 1 97.44 128 HIS A N 1
ATOM 974 C CA . HIS A 1 128 ? -1.282 21.766 -3.871 1 97.44 128 HIS A CA 1
ATOM 975 C C . HIS A 1 128 ? 0.014 22.484 -3.5 1 97.44 128 HIS A C 1
ATOM 977 O O . HIS A 1 128 ? 1.052 22.25 -4.125 1 97.44 128 HIS A O 1
ATOM 983 N N . LYS A 1 129 ? -0.001 23.297 -2.449 1 96.75 129 LYS A N 1
ATOM 984 C CA . LYS A 1 129 ? 1.237 24.031 -2.201 1 96.75 129 LYS A CA 1
ATOM 985 C C . LYS A 1 129 ? 1.514 24.156 -0.705 1 96.75 129 LYS A C 1
ATOM 987 O O . LYS A 1 129 ? 0.639 23.875 0.118 1 96.75 129 LYS A O 1
ATOM 992 N N . GLY A 1 130 ? 2.721 24.578 -0.354 1 97.94 130 GLY A N 1
ATOM 993 C CA . GLY A 1 130 ? 3.225 24.594 1.01 1 97.94 130 GLY A CA 1
ATOM 994 C C . GLY A 1 130 ? 2.855 25.859 1.766 1 97.94 130 GLY A C 1
ATOM 995 O O . GLY A 1 130 ? 3.436 26.156 2.812 1 97.94 130 GLY A O 1
ATOM 996 N N . THR A 1 131 ? 1.979 26.625 1.201 1 98.31 131 THR A N 1
ATOM 997 C CA . THR A 1 131 ? 1.386 27.812 1.823 1 98.31 131 THR A CA 1
ATOM 998 C C . THR A 1 131 ? -0.138 27.734 1.784 1 98.31 131 THR A C 1
ATOM 1000 O O . THR A 1 131 ? -0.705 26.922 1.038 1 98.31 131 THR A O 1
ATOM 1003 N N . THR A 1 132 ? -0.759 28.484 2.596 1 98.56 132 THR A N 1
ATOM 1004 C CA . THR A 1 132 ? -2.215 28.406 2.66 1 98.56 132 THR A CA 1
ATOM 1005 C C . THR A 1 132 ? -2.842 29.734 2.246 1 98.56 132 THR A C 1
ATOM 1007 O O . THR A 1 132 ? -2.91 30.672 3.047 1 98.56 132 THR A O 1
ATOM 1010 N N . ASP A 1 133 ? -3.236 29.781 1.073 1 98.06 133 ASP A N 1
ATOM 1011 C CA . ASP A 1 133 ? -4.074 30.828 0.478 1 98.06 133 ASP A CA 1
ATOM 1012 C C . ASP A 1 133 ? -4.863 30.281 -0.71 1 98.06 133 ASP A C 1
ATOM 1014 O O . ASP A 1 133 ? -4.438 29.312 -1.356 1 98.06 133 ASP A O 1
ATOM 1018 N N . ASN A 1 134 ? -5.945 30.719 -0.947 1 98.25 134 ASN A N 1
ATOM 1019 C CA . ASN A 1 134 ? -6.77 30.297 -2.07 1 98.25 134 ASN A CA 1
ATOM 1020 C C . ASN A 1 134 ? -7.695 31.406 -2.549 1 98.25 134 ASN A C 1
ATOM 1022 O O . ASN A 1 134 ? -7.766 32.469 -1.928 1 98.25 134 ASN A O 1
ATOM 1026 N N . MET A 1 135 ? -8.422 31.234 -3.572 1 98.12 135 MET A N 1
ATOM 1027 C CA . MET A 1 135 ? -9.211 32.25 -4.25 1 98.12 135 MET A CA 1
ATOM 1028 C C . MET A 1 135 ? -10.578 32.406 -3.6 1 98.12 135 MET A C 1
ATOM 1030 O O . MET A 1 135 ? -11.297 33.375 -3.877 1 98.12 135 MET A O 1
ATOM 1034 N N . VAL A 1 136 ? -10.914 31.516 -2.689 1 98.56 136 VAL A N 1
ATOM 1035 C CA . VAL A 1 136 ? -12.242 31.531 -2.084 1 98.56 136 VAL A CA 1
ATOM 1036 C C . VAL A 1 136 ? -12.203 32.312 -0.769 1 98.56 136 VAL A C 1
ATOM 1038 O O . VAL A 1 136 ? -13.047 33.188 -0.523 1 98.56 136 VAL A O 1
ATOM 1041 N N . PHE A 1 137 ? -11.133 32.031 0.045 1 98.69 137 PHE A N 1
ATOM 1042 C CA . PHE A 1 137 ? -11.156 32.531 1.415 1 98.69 137 PHE A CA 1
ATOM 1043 C C . PHE A 1 137 ? -9.953 33.438 1.683 1 98.69 137 PHE A C 1
ATOM 1045 O O . PHE A 1 137 ? -9.898 34.125 2.703 1 98.69 137 PHE A O 1
ATOM 1052 N N . GLY A 1 138 ? -8.992 33.438 0.775 1 98.44 138 GLY A N 1
ATOM 1053 C CA . GLY A 1 138 ? -7.754 34.156 1.028 1 98.44 138 GLY A CA 1
ATOM 1054 C C . GLY A 1 138 ? -6.777 33.375 1.887 1 98.44 138 GLY A C 1
ATOM 1055 O O . GLY A 1 138 ? -6.844 32.156 1.957 1 98.44 138 GLY A O 1
ATOM 1056 N N . ALA A 1 139 ? -5.859 34.094 2.518 1 98.69 139 ALA A N 1
ATOM 1057 C CA . ALA A 1 139 ? -4.727 33.469 3.182 1 98.69 139 ALA A CA 1
ATOM 1058 C C . ALA A 1 139 ? -5.016 33.219 4.66 1 98.69 139 ALA A C 1
ATOM 1060 O O . ALA A 1 139 ? -5.715 34.031 5.293 1 98.69 139 ALA A O 1
ATOM 1061 N N . THR A 1 140 ? -4.578 32.125 5.16 1 98.88 140 THR A N 1
ATOM 1062 C CA . THR A 1 140 ? -4.355 31.984 6.594 1 98.88 140 THR A CA 1
ATOM 1063 C C . THR A 1 140 ? -2.986 32.531 6.984 1 98.88 140 THR A C 1
ATOM 1065 O O . THR A 1 140 ? -1.965 32.125 6.422 1 98.88 140 THR A O 1
ATOM 1068 N N . VAL A 1 141 ? -2.977 33.375 8 1 98.81 141 VAL A N 1
ATOM 1069 C CA . VAL A 1 141 ? -1.7 33.969 8.391 1 98.81 141 VAL A CA 1
ATOM 1070 C C . VAL A 1 141 ? -1.194 33.312 9.672 1 98.81 141 VAL A C 1
ATOM 1072 O O . VAL A 1 141 ? -1.94 32.594 10.344 1 98.81 141 VAL A O 1
ATOM 1075 N N . ASN A 1 142 ? 0.052 33.531 9.93 1 98.81 142 ASN A N 1
ATOM 1076 C CA . ASN A 1 142 ? 0.747 32.906 11.055 1 98.81 142 ASN A CA 1
ATOM 1077 C C . ASN A 1 142 ? 0.406 33.594 12.375 1 98.81 142 ASN A C 1
ATOM 1079 O O . ASN A 1 142 ? 0.592 34.781 12.516 1 98.81 142 ASN A O 1
ATOM 1083 N N . PRO A 1 143 ? -0.053 32.812 13.375 1 98.56 143 PRO A N 1
ATOM 1084 C CA . PRO A 1 143 ? -0.409 33.406 14.664 1 98.56 143 PRO A CA 1
ATOM 1085 C C . PRO A 1 143 ? 0.773 34.094 15.344 1 98.56 143 PRO A C 1
ATOM 1087 O O . PRO A 1 143 ? 0.579 35 16.172 1 98.56 143 PRO A O 1
ATOM 1090 N N . TRP A 1 144 ? 1.977 33.75 15 1 98.44 144 TRP A N 1
ATOM 1091 C CA . TRP A 1 144 ? 3.166 34.344 15.602 1 98.44 144 TRP A CA 1
ATOM 1092 C C . TRP A 1 144 ? 3.469 35.719 14.992 1 98.44 144 TRP A C 1
ATOM 1094 O O . TRP A 1 144 ? 4.094 36.562 15.625 1 98.44 144 TRP A O 1
ATOM 1104 N N . ASP A 1 145 ? 3.174 35.875 13.805 1 98.62 145 ASP A N 1
ATOM 1105 C CA . ASP A 1 145 ? 3.336 37.125 13.031 1 98.62 145 ASP A CA 1
ATOM 1106 C C . ASP A 1 145 ? 2.402 37.125 11.82 1 98.62 145 ASP A C 1
ATOM 1108 O O . ASP A 1 145 ? 2.625 36.406 10.852 1 98.62 145 ASP A O 1
ATOM 1112 N N . HIS A 1 146 ? 1.457 38 11.859 1 98.44 146 HIS A N 1
ATOM 1113 C CA . HIS A 1 146 ? 0.356 37.969 10.898 1 98.44 146 HIS A CA 1
ATOM 1114 C C . HIS A 1 146 ? 0.827 38.344 9.5 1 98.44 146 HIS A C 1
ATOM 1116 O O . HIS A 1 146 ? 0.086 38.219 8.531 1 98.44 146 HIS A O 1
ATOM 1122 N N . SER A 1 147 ? 2.039 38.781 9.359 1 98.44 147 SER A N 1
ATOM 1123 C CA . SER A 1 147 ? 2.58 39.094 8.039 1 98.44 147 SER A CA 1
ATOM 1124 C C . SER A 1 147 ? 3.229 37.844 7.414 1 98.44 147 SER A C 1
ATOM 1126 O O . SER A 1 147 ? 3.635 37.875 6.25 1 98.44 147 SER A O 1
ATOM 1128 N N . LYS A 1 148 ? 3.32 36.781 8.148 1 98.75 148 LYS A N 1
ATOM 1129 C CA . LYS A 1 148 ? 4.035 35.594 7.727 1 98.75 148 LYS A CA 1
ATOM 1130 C C . LYS A 1 148 ? 3.062 34.438 7.391 1 98.75 148 LYS A C 1
ATOM 1132 O O . LYS A 1 148 ? 1.9 34.469 7.801 1 98.75 148 LYS A O 1
ATOM 1137 N N . THR A 1 149 ? 3.551 33.531 6.59 1 98.69 149 THR A N 1
ATOM 1138 C CA . THR A 1 149 ? 2.764 32.375 6.191 1 98.69 149 THR A CA 1
ATOM 1139 C C . THR A 1 149 ? 2.605 31.391 7.355 1 98.69 149 THR A C 1
ATOM 1141 O O . THR A 1 149 ? 3.523 31.234 8.164 1 98.69 149 THR A O 1
ATOM 1144 N N . ALA A 1 150 ? 1.455 30.797 7.449 1 98.81 150 ALA A N 1
ATOM 1145 C CA . ALA A 1 150 ? 1.229 29.703 8.391 1 98.81 150 ALA A CA 1
ATOM 1146 C C . ALA A 1 150 ? 1.744 28.375 7.828 1 98.81 150 ALA A C 1
ATOM 1148 O O . ALA A 1 150 ? 1.71 27.344 8.508 1 98.81 150 ALA A O 1
ATOM 1149 N N . GLY A 1 151 ? 2.297 28.406 6.578 1 98.62 151 GLY A N 1
ATOM 1150 C CA . GLY A 1 151 ? 2.619 27.172 5.887 1 98.62 151 GLY A CA 1
ATOM 1151 C C . GLY A 1 151 ? 1.403 26.484 5.289 1 98.62 151 GLY A C 1
ATOM 1152 O O . GLY A 1 151 ? 0.307 27.062 5.285 1 98.62 151 GLY A O 1
ATOM 1153 N N . GLY A 1 152 ? 1.52 25.359 4.719 1 98.06 152 GLY A N 1
ATOM 1154 C CA . GLY A 1 152 ? 0.458 24.594 4.09 1 98.06 152 GLY A CA 1
ATOM 1155 C C . GLY A 1 152 ? 0.873 23.172 3.74 1 98.06 152 GLY A C 1
ATOM 1156 O O . GLY A 1 152 ? 2.037 22.797 3.906 1 98.06 152 GLY A O 1
ATOM 1157 N N . SER A 1 153 ? -0.128 22.266 3.354 1 98.31 153 SER A N 1
ATOM 1158 C CA . SER A 1 153 ? -1.471 22.703 2.98 1 98.31 153 SER A CA 1
ATOM 1159 C C . SER A 1 153 ? -2.43 22.609 4.164 1 98.31 153 SER A C 1
ATOM 1161 O O . SER A 1 153 ? -3.623 22.891 4.023 1 98.31 153 SER A O 1
ATOM 1163 N N . SER A 1 154 ? -1.962 22.219 5.344 1 98.94 154 SER A N 1
ATOM 1164 C CA . SER A 1 154 ? -2.809 22.234 6.531 1 98.94 154 SER A CA 1
ATOM 1165 C C . SER A 1 154 ? -2.561 23.469 7.375 1 98.94 154 SER A C 1
ATOM 1167 O O . SER A 1 154 ? -2.49 23.391 8.602 1 98.94 154 SER A O 1
ATOM 1169 N N . GLY A 1 155 ? -2.406 24.594 6.684 1 98.94 155 GLY A N 1
ATOM 1170 C CA . GLY A 1 155 ? -2.068 25.844 7.367 1 98.94 155 GLY A CA 1
ATOM 1171 C C . GLY A 1 155 ? -3.162 26.312 8.297 1 98.94 155 GLY A C 1
ATOM 1172 O O . GLY A 1 155 ? -2.879 26.828 9.391 1 98.94 155 GLY A O 1
ATOM 1173 N N . GLY A 1 156 ? -4.445 26.234 7.855 1 98.94 156 GLY A N 1
ATOM 1174 C CA . GLY A 1 156 ? -5.539 26.578 8.75 1 98.94 156 GLY A CA 1
ATOM 1175 C C . GLY A 1 156 ? -5.543 25.766 10.031 1 98.94 156 GLY A C 1
ATOM 1176 O O . GLY A 1 156 ? -5.766 26.297 11.117 1 98.94 156 GLY A O 1
ATOM 1177 N N . ALA A 1 157 ? -5.305 24.484 9.906 1 98.94 157 ALA A N 1
ATOM 1178 C CA . ALA A 1 157 ? -5.281 23.578 11.055 1 98.94 157 ALA A CA 1
ATOM 1179 C C . ALA A 1 157 ? -4.176 23.953 12.031 1 98.94 157 ALA A C 1
ATOM 1181 O O . ALA A 1 157 ? -4.418 24.078 13.234 1 98.94 157 ALA A O 1
ATOM 1182 N N . ALA A 1 158 ? -2.988 24.172 11.492 1 98.94 158 ALA A N 1
ATOM 1183 C CA . ALA A 1 158 ? -1.851 24.516 12.344 1 98.94 158 ALA A CA 1
ATOM 1184 C C . ALA A 1 158 ? -2.07 25.844 13.039 1 98.94 158 ALA A C 1
ATOM 1186 O O . ALA A 1 158 ? -1.807 25.984 14.234 1 98.94 158 ALA A O 1
ATOM 1187 N N . ALA A 1 159 ? -2.539 26.812 12.32 1 98.94 159 ALA A N 1
ATOM 1188 C CA . ALA A 1 159 ? -2.787 28.141 12.883 1 98.94 159 ALA A CA 1
ATOM 1189 C C . ALA A 1 159 ? -3.859 28.094 13.961 1 98.94 159 ALA A C 1
ATOM 1191 O O . ALA A 1 159 ? -3.746 28.75 14.992 1 98.94 159 ALA A O 1
ATOM 1192 N N . ALA A 1 160 ? -4.902 27.297 13.711 1 98.94 160 ALA A N 1
ATOM 1193 C CA . ALA A 1 160 ? -5.977 27.156 14.688 1 98.94 160 ALA A CA 1
ATOM 1194 C C . ALA A 1 160 ? -5.453 26.578 16 1 98.94 160 ALA A C 1
ATOM 1196 O O . ALA A 1 160 ? -5.789 27.078 17.078 1 98.94 160 ALA A O 1
ATOM 1197 N N . VAL A 1 161 ? -4.645 25.547 15.891 1 98.81 161 VAL A N 1
ATOM 1198 C CA . VAL A 1 161 ? -4.078 24.922 17.078 1 98.81 161 VAL A CA 1
ATOM 1199 C C . VAL A 1 161 ? -3.135 25.906 17.781 1 98.81 161 VAL A C 1
ATOM 1201 O O . VAL A 1 161 ? -3.227 26.109 18.984 1 98.81 161 VAL A O 1
ATOM 1204 N N . ALA A 1 162 ? -2.279 26.547 17.016 1 98.56 162 ALA A N 1
ATOM 1205 C CA . ALA A 1 162 ? -1.293 27.484 17.562 1 98.56 162 ALA A CA 1
ATOM 1206 C C . ALA A 1 162 ? -1.975 28.656 18.266 1 98.56 162 ALA A C 1
ATOM 1208 O O . ALA A 1 162 ? -1.482 29.141 19.281 1 98.56 162 ALA A O 1
ATOM 1209 N N . ALA A 1 163 ? -3.07 29.062 17.75 1 98.5 163 ALA A N 1
ATOM 1210 C CA . ALA A 1 163 ? -3.777 30.234 18.281 1 98.5 163 ALA A CA 1
ATOM 1211 C C . ALA A 1 163 ? -4.719 29.828 19.406 1 98.5 163 ALA A C 1
ATOM 1213 O O . ALA A 1 163 ? -5.383 30.688 20 1 98.5 163 ALA A O 1
ATOM 1214 N N . GLY A 1 164 ? -4.836 28.562 19.688 1 98.06 164 GLY A N 1
ATOM 1215 C CA . GLY A 1 164 ? -5.68 28.094 20.781 1 98.06 164 GLY A CA 1
ATOM 1216 C C . GLY A 1 164 ? -7.152 28.047 20.422 1 98.06 164 GLY A C 1
ATOM 1217 O O . GLY A 1 164 ? -8.016 28.125 21.297 1 98.06 164 GLY A O 1
ATOM 1218 N N . MET A 1 165 ? -7.461 27.953 19.156 1 98.56 165 MET A N 1
ATOM 1219 C CA . MET A 1 165 ? -8.844 27.906 18.703 1 98.56 165 MET A CA 1
ATOM 1220 C C . MET A 1 165 ? -9.391 26.484 18.797 1 98.56 165 MET A C 1
ATOM 1222 O O . MET A 1 165 ? -10.609 26.281 18.859 1 98.56 165 MET A O 1
ATOM 1226 N N . VAL A 1 166 ? -8.547 25.469 18.719 1 98.5 166 VAL A N 1
ATOM 1227 C CA . VAL A 1 166 ? -8.844 24.062 18.969 1 98.5 166 VAL A CA 1
ATOM 1228 C C . VAL A 1 166 ? -7.629 23.375 19.594 1 98.5 166 VAL A C 1
ATOM 1230 O O . VAL A 1 166 ? -6.492 23.797 19.359 1 98.5 166 VAL A O 1
ATOM 1233 N N . PRO A 1 167 ? -7.879 22.344 20.375 1 98.31 167 PRO A N 1
ATOM 1234 C CA . PRO A 1 167 ? -6.738 21.609 20.938 1 98.31 167 PRO A CA 1
ATOM 1235 C C . PRO A 1 167 ? -6.168 20.578 19.953 1 98.31 167 PRO A C 1
ATOM 1237 O O . PRO A 1 167 ? -5.035 20.125 20.125 1 98.31 167 PRO A O 1
ATOM 1240 N N . LEU A 1 168 ? -7.012 20.172 18.938 1 98.31 168 LEU A N 1
ATOM 1241 C CA . LEU A 1 168 ? -6.676 19.141 17.969 1 98.31 168 LEU A CA 1
ATOM 1242 C C . LEU A 1 168 ? -7.25 19.469 16.594 1 98.31 168 LEU A C 1
ATOM 1244 O O . LEU A 1 168 ? -8.391 19.938 16.484 1 98.31 168 LEU A O 1
ATOM 1248 N N . ALA A 1 169 ? -6.484 19.188 15.594 1 98.94 169 ALA A N 1
ATOM 1249 C CA . ALA A 1 169 ? -6.98 19.375 14.227 1 98.94 169 ALA A CA 1
ATOM 1250 C C . ALA A 1 169 ? -6.457 18.281 13.305 1 98.94 169 ALA A C 1
ATOM 1252 O O . ALA A 1 169 ? -5.379 17.719 13.531 1 98.94 169 ALA A O 1
ATOM 1253 N N . GLU A 1 170 ? -7.234 17.922 12.344 1 98.88 170 GLU A N 1
ATOM 1254 C CA . GLU A 1 170 ? -6.844 17 11.273 1 98.88 170 GLU A CA 1
ATOM 1255 C C . GLU A 1 170 ? -6.156 17.75 10.133 1 98.88 170 GLU A C 1
ATOM 1257 O O . GLU A 1 170 ? -6.574 18.844 9.758 1 98.88 170 GLU A O 1
ATOM 1262 N N . GLY A 1 171 ? -5.07 17.188 9.633 1 98.81 171 GLY A N 1
ATOM 1263 C CA . GLY A 1 171 ? -4.48 17.562 8.359 1 98.81 171 GLY A CA 1
ATOM 1264 C C . GLY A 1 171 ? -4.211 16.391 7.445 1 98.81 171 GLY A C 1
ATOM 1265 O O . GLY A 1 171 ? -4.582 15.258 7.758 1 98.81 171 GLY A O 1
ATOM 1266 N N . SER A 1 172 ? -3.727 16.734 6.297 1 98.69 172 SER A N 1
ATOM 1267 C CA . SER A 1 172 ? -3.207 15.734 5.363 1 98.69 172 SER A CA 1
ATOM 1268 C C . SER A 1 172 ? -1.831 16.125 4.84 1 98.69 172 SER A C 1
ATOM 1270 O O . SER A 1 172 ? -1.482 17.312 4.832 1 98.69 172 SER A O 1
ATOM 1272 N N . ASP A 1 173 ? -1.065 15.148 4.5 1 98.81 173 ASP A N 1
ATOM 1273 C CA . ASP A 1 173 ? 0.346 15.352 4.191 1 98.81 173 ASP A CA 1
ATOM 1274 C C . ASP A 1 173 ? 0.771 14.508 2.99 1 98.81 173 ASP A C 1
ATOM 1276 O O . ASP A 1 173 ? 0.927 13.289 3.105 1 98.81 173 ASP A O 1
ATOM 1280 N N . GLY A 1 174 ? 0.938 15.188 1.819 1 98.31 174 GLY A N 1
ATOM 1281 C CA . GLY A 1 174 ? 1.421 14.531 0.615 1 98.31 174 GLY A CA 1
ATOM 1282 C C . GLY A 1 174 ? 2.807 14.992 0.202 1 98.31 174 GLY A C 1
ATOM 1283 O O . GLY A 1 174 ? 3.389 14.445 -0.742 1 98.31 174 GLY A O 1
ATOM 1284 N N . GLY A 1 175 ? 3.352 15.93 0.906 1 98.5 175 GLY A N 1
ATOM 1285 C CA . GLY A 1 175 ? 4.676 16.484 0.702 1 98.5 175 GLY A CA 1
ATOM 1286 C C . GLY A 1 175 ? 5.176 17.281 1.895 1 98.5 175 GLY A C 1
ATOM 1287 O O . GLY A 1 175 ? 6.078 18.109 1.76 1 98.5 175 GLY A O 1
ATOM 1288 N N . GLY A 1 176 ? 4.535 17.109 3.02 1 98.75 176 GLY A N 1
ATOM 1289 C CA . GLY A 1 176 ? 4.883 17.859 4.215 1 98.75 176 GLY A CA 1
ATOM 1290 C C . GLY A 1 176 ? 3.732 18.672 4.762 1 98.75 176 GLY A C 1
ATOM 1291 O O . GLY A 1 176 ? 3.877 19.359 5.781 1 98.75 176 GLY A O 1
ATOM 1292 N N . SER A 1 177 ? 2.58 18.5 4.27 1 98.81 177 SER A N 1
ATOM 1293 C CA . SER A 1 177 ? 1.486 19.453 4.461 1 98.81 177 SER A CA 1
ATOM 1294 C C . SER A 1 177 ? 0.982 19.422 5.898 1 98.81 177 SER A C 1
ATOM 1296 O O . SER A 1 177 ? 0.182 20.281 6.293 1 98.81 177 SER A O 1
ATOM 1298 N N . ILE A 1 178 ? 1.387 18.531 6.672 1 98.94 178 ILE A N 1
ATOM 1299 C CA . ILE A 1 178 ? 1.155 18.594 8.109 1 98.94 178 ILE A CA 1
ATOM 1300 C C . ILE A 1 178 ? 2.391 19.141 8.812 1 98.94 178 ILE A C 1
ATOM 1302 O O . ILE A 1 178 ? 2.281 20.031 9.672 1 98.94 178 ILE A O 1
ATOM 1306 N N . ARG A 1 179 ? 3.535 18.734 8.367 1 98.94 179 ARG A N 1
ATOM 1307 C CA . ARG A 1 179 ? 4.801 19.062 9.016 1 98.94 179 ARG A CA 1
ATOM 1308 C C . ARG A 1 179 ? 5.238 20.484 8.711 1 98.94 179 ARG A C 1
ATOM 1310 O O . ARG A 1 179 ? 5.812 21.156 9.562 1 98.94 179 ARG A O 1
ATOM 1317 N N . ILE A 1 180 ? 4.91 20.953 7.504 1 98.94 180 ILE A N 1
ATOM 1318 C CA . ILE A 1 180 ? 5.277 22.312 7.098 1 98.94 180 ILE A CA 1
ATOM 1319 C C . ILE A 1 180 ? 4.582 23.328 8 1 98.94 180 ILE A C 1
ATOM 1321 O O . ILE A 1 180 ? 5.242 24.094 8.711 1 98.94 180 ILE A O 1
ATOM 1325 N N . PRO A 1 181 ? 3.283 23.266 8.047 1 98.94 181 PRO A N 1
ATOM 1326 C CA . PRO A 1 181 ? 2.652 24.281 8.898 1 98.94 181 PRO A CA 1
ATOM 1327 C C . PRO A 1 181 ? 2.914 24.047 10.383 1 98.94 181 PRO A C 1
ATOM 1329 O O . PRO A 1 181 ? 2.949 25 11.172 1 98.94 181 PRO A O 1
ATOM 1332 N N . ALA A 1 182 ? 3.092 22.812 10.805 1 98.94 182 ALA A N 1
ATOM 1333 C CA . ALA A 1 182 ? 3.475 22.562 12.195 1 98.94 182 ALA A CA 1
ATOM 1334 C C . ALA A 1 182 ? 4.777 23.281 12.539 1 98.94 182 ALA A C 1
ATOM 1336 O O . ALA A 1 182 ? 4.883 23.922 13.586 1 98.94 182 ALA A O 1
ATOM 1337 N N . SER A 1 183 ? 5.715 23.188 11.68 1 98.94 183 SER A N 1
ATOM 1338 C CA . SER A 1 183 ? 7.02 23.812 11.867 1 98.94 183 SER A CA 1
ATOM 1339 C C . SER A 1 183 ? 6.898 25.328 11.945 1 98.94 183 SER A C 1
ATOM 1341 O O . SER A 1 183 ? 7.473 25.953 12.836 1 98.94 183 SER A O 1
ATOM 1343 N N . LEU A 1 184 ? 6.141 25.906 11.07 1 98.88 184 LEU A N 1
ATOM 1344 C CA . LEU A 1 184 ? 6.086 27.359 10.93 1 98.88 184 LEU A CA 1
ATOM 1345 C C . LEU A 1 184 ? 5.219 27.969 12.023 1 98.88 184 LEU A C 1
ATOM 1347 O O . LEU A 1 184 ? 5.422 29.125 12.406 1 98.88 184 LEU A O 1
ATOM 1351 N N . CYS A 1 185 ? 4.258 27.188 12.539 1 98.81 185 CYS A N 1
ATOM 1352 C CA . CYS A 1 185 ? 3.354 27.719 13.555 1 98.81 185 CYS A CA 1
ATOM 1353 C C . CYS A 1 185 ? 3.768 27.25 14.953 1 98.81 185 CYS A C 1
ATOM 1355 O O . CYS A 1 185 ? 3.1 27.562 15.938 1 98.81 185 CYS A O 1
ATOM 1357 N N . GLY A 1 186 ? 4.793 26.484 15.062 1 98.69 186 GLY A N 1
ATOM 1358 C CA . GLY A 1 186 ? 5.332 26.094 16.359 1 98.69 186 GLY A CA 1
ATOM 1359 C C . GLY A 1 186 ? 4.473 25.078 17.094 1 98.69 186 GLY A C 1
ATOM 1360 O O . GLY A 1 186 ? 4.352 25.125 18.312 1 98.69 186 GLY A O 1
ATOM 1361 N N . VAL A 1 187 ? 3.789 24.219 16.375 1 98.69 187 VAL A N 1
ATOM 1362 C CA . VAL A 1 187 ? 2.98 23.156 16.984 1 98.69 187 VAL A CA 1
ATOM 1363 C C . VAL A 1 187 ? 3.527 21.797 16.578 1 98.69 187 VAL A C 1
ATOM 1365 O O . VAL A 1 187 ? 4.531 21.703 15.867 1 98.69 187 VAL A O 1
ATOM 1368 N N . PHE A 1 188 ? 2.963 20.734 17.156 1 98.81 188 PHE A N 1
ATOM 1369 C CA . PHE A 1 188 ? 3.346 19.359 16.828 1 98.81 188 PHE A CA 1
ATOM 1370 C C . PHE A 1 188 ? 2.512 18.828 15.664 1 98.81 188 PHE A C 1
ATOM 1372 O O . PHE A 1 188 ? 1.283 18.938 15.68 1 98.81 188 PHE A O 1
ATOM 1379 N N . GLY A 1 189 ? 3.115 18.391 14.594 1 98.94 189 GLY A N 1
ATOM 1380 C CA . GLY A 1 189 ? 2.467 17.75 13.461 1 98.94 189 GLY A CA 1
ATOM 1381 C C . GLY A 1 189 ? 2.986 16.344 13.203 1 98.94 189 GLY A C 1
ATOM 1382 O O . GLY A 1 189 ? 4.195 16.125 13.109 1 98.94 189 GLY A O 1
ATOM 1383 N N . PHE A 1 190 ? 2.08 15.375 13.07 1 98.88 190 PHE A N 1
ATOM 1384 C CA . PHE A 1 190 ? 2.48 13.977 12.953 1 98.88 190 PHE A CA 1
ATOM 1385 C C . PHE A 1 190 ? 1.905 13.344 11.695 1 98.88 190 PHE A C 1
ATOM 1387 O O . PHE A 1 190 ? 0.691 13.367 11.477 1 98.88 190 PHE A O 1
ATOM 1394 N N . LYS A 1 191 ? 2.746 12.914 10.789 1 98.88 191 LYS A N 1
ATOM 1395 C CA . LYS A 1 191 ? 2.416 12.086 9.633 1 98.88 191 LYS A CA 1
ATOM 1396 C C . LYS A 1 191 ? 2.682 10.617 9.922 1 98.88 191 LYS A C 1
ATOM 1398 O O . LYS A 1 191 ? 3.824 10.156 9.844 1 98.88 191 LYS A O 1
ATOM 1403 N N . PRO A 1 192 ? 1.655 9.812 10.234 1 98.69 192 PRO A N 1
ATOM 1404 C CA . PRO A 1 192 ? 1.889 8.414 10.602 1 98.69 192 PRO A CA 1
ATOM 1405 C C . PRO A 1 192 ? 2.359 7.566 9.422 1 98.69 192 PRO A C 1
ATOM 1407 O O . PRO A 1 192 ? 2.461 8.07 8.297 1 98.69 192 PRO A O 1
ATOM 1410 N N . THR A 1 193 ? 2.73 6.332 9.758 1 98.62 193 THR A N 1
ATOM 1411 C CA . THR A 1 193 ? 3.018 5.359 8.711 1 98.62 193 THR A CA 1
ATOM 1412 C C . THR A 1 193 ? 1.916 5.359 7.656 1 98.62 193 THR A C 1
ATOM 1414 O O . THR A 1 193 ? 0.73 5.418 7.988 1 98.62 193 THR A O 1
ATOM 1417 N N . TYR A 1 194 ? 2.324 5.352 6.312 1 98.56 194 TYR A N 1
ATOM 1418 C CA . TYR A 1 194 ? 1.351 5.328 5.223 1 98.56 194 TYR A CA 1
ATOM 1419 C C . TYR A 1 194 ? 0.381 4.164 5.387 1 98.56 194 TYR A C 1
ATOM 1421 O O . TYR A 1 194 ? 0.8 3.023 5.602 1 98.56 194 TYR A O 1
ATOM 1429 N N . GLY A 1 195 ? -0.913 4.484 5.371 1 98.31 195 GLY A N 1
ATOM 1430 C CA . GLY A 1 195 ? -1.961 3.48 5.441 1 98.31 195 GLY A CA 1
ATOM 1431 C C . GLY A 1 195 ? -2.555 3.332 6.828 1 98.31 195 GLY A C 1
ATOM 1432 O O . GLY A 1 195 ? -3.578 2.666 7.004 1 98.31 195 GLY A O 1
ATOM 1433 N N . ARG A 1 196 ? -1.962 4.012 7.844 1 98.06 196 ARG A N 1
ATOM 1434 C CA . ARG A 1 196 ? -2.438 3.889 9.219 1 98.06 196 ARG A CA 1
ATOM 1435 C C . ARG A 1 196 ? -3.832 4.484 9.367 1 98.06 196 ARG A C 1
ATOM 1437 O O . ARG A 1 196 ? -4.648 3.975 10.141 1 98.06 196 ARG A O 1
ATOM 1444 N N . ILE A 1 197 ? -4.016 5.621 8.758 1 98.69 197 ILE A N 1
ATOM 1445 C CA . ILE A 1 197 ? -5.32 6.266 8.688 1 98.69 197 ILE A CA 1
ATOM 1446 C C . ILE A 1 197 ? -5.867 6.172 7.262 1 98.69 197 ILE A C 1
ATOM 1448 O O . ILE A 1 197 ? -5.211 6.602 6.309 1 98.69 197 ILE A O 1
ATOM 1452 N N . PRO A 1 198 ? -7.039 5.617 7.09 1 98.5 198 PRO A N 1
ATOM 1453 C CA . PRO A 1 198 ? -7.586 5.469 5.738 1 98.5 198 PRO A CA 1
ATOM 1454 C C . PRO A 1 198 ? -7.727 6.801 5.012 1 98.5 198 PRO A C 1
ATOM 1456 O O . PRO A 1 198 ? -8.18 7.789 5.602 1 98.5 198 PRO A O 1
ATOM 1459 N N . MET A 1 199 ? -7.309 6.832 3.799 1 98.38 199 MET A N 1
ATOM 1460 C CA . MET A 1 199 ? -7.434 7.984 2.912 1 98.38 199 MET A CA 1
ATOM 1461 C C . MET A 1 199 ? -8.531 7.758 1.874 1 98.38 199 MET A C 1
ATOM 1463 O O . MET A 1 199 ? -8.281 7.156 0.829 1 98.38 199 MET A O 1
ATOM 1467 N N . ASP A 1 200 ? -9.719 8.289 2.158 1 98.12 200 ASP A N 1
ATOM 1468 C CA . ASP A 1 200 ? -10.852 8.031 1.275 1 98.12 200 ASP A CA 1
ATOM 1469 C C . ASP A 1 200 ? -11.641 9.305 1.009 1 98.12 200 ASP A C 1
ATOM 1471 O O . ASP A 1 200 ? -12.867 9.273 0.895 1 98.12 200 ASP A O 1
ATOM 1475 N N . ASN A 1 201 ? -10.891 10.438 1.009 1 97.81 201 ASN A N 1
ATOM 1476 C CA . ASN A 1 201 ? -11.562 11.703 0.725 1 97.81 201 ASN A CA 1
ATOM 1477 C C . ASN A 1 201 ? -12.234 11.688 -0.644 1 97.81 201 ASN A C 1
ATOM 1479 O O . ASN A 1 201 ? -13.234 12.375 -0.855 1 97.81 201 ASN A O 1
ATOM 1483 N N . ASN A 1 202 ? -11.664 11 -1.551 1 96.94 202 ASN A N 1
ATOM 1484 C CA . ASN A 1 202 ? -12.203 10.852 -2.898 1 96.94 202 ASN A CA 1
ATOM 1485 C C . ASN A 1 202 ? -12.469 9.383 -3.238 1 96.94 202 ASN A C 1
ATOM 1487 O O . ASN A 1 202 ? -11.547 8.664 -3.635 1 96.94 202 ASN A O 1
ATOM 1491 N N . LEU A 1 203 ? -13.727 8.969 -3.217 1 97.19 203 LEU A N 1
ATOM 1492 C CA . LEU A 1 203 ? -14.078 7.574 -3.467 1 97.19 203 LEU A CA 1
ATOM 1493 C C . LEU A 1 203 ? -13.953 7.242 -4.949 1 97.19 203 LEU A C 1
ATOM 1495 O O . LEU A 1 203 ? -13.93 6.066 -5.324 1 97.19 203 LEU A O 1
ATOM 1499 N N . GLY A 1 204 ? -13.891 8.25 -5.762 1 96.75 204 GLY A N 1
ATOM 1500 C CA . GLY A 1 204 ? -13.719 8.047 -7.191 1 96.75 204 GLY A CA 1
ATOM 1501 C C . GLY A 1 204 ? -12.281 7.746 -7.582 1 96.75 204 GLY A C 1
ATOM 1502 O O . GLY A 1 204 ? -12.016 7.355 -8.719 1 96.75 204 GLY A O 1
ATOM 1503 N N . ASN A 1 205 ? -11.352 7.953 -6.641 1 97.31 205 ASN A N 1
ATOM 1504 C CA . ASN A 1 205 ? -9.938 7.652 -6.848 1 97.31 205 ASN A CA 1
ATOM 1505 C C . ASN A 1 205 ? -9.266 7.215 -5.551 1 97.31 205 ASN A C 1
ATOM 1507 O O . ASN A 1 205 ? -8.383 7.906 -5.047 1 97.31 205 ASN A O 1
ATOM 1511 N N . VAL A 1 206 ? -9.57 6.043 -5.109 1 97.81 206 VAL A N 1
ATOM 1512 C CA . VAL A 1 206 ? -9.102 5.566 -3.812 1 97.81 206 VAL A CA 1
ATOM 1513 C C . VAL A 1 206 ? -7.668 5.047 -3.939 1 97.81 206 VAL A C 1
ATOM 1515 O O . VAL A 1 206 ? -7.023 4.742 -2.934 1 97.81 206 VAL A O 1
ATOM 1518 N N . PHE A 1 207 ? -7.082 5.016 -5.164 1 97.44 207 PHE A N 1
ATOM 1519 C CA . PHE A 1 207 ? -5.707 4.574 -5.371 1 97.44 207 PHE A CA 1
ATOM 1520 C C . PHE A 1 207 ? -4.777 5.766 -5.543 1 97.44 207 PHE A C 1
ATOM 1522 O O . PHE A 1 207 ? -3.564 5.594 -5.695 1 97.44 207 PHE A O 1
ATOM 1529 N N . GLY A 1 208 ? -5.305 6.977 -5.477 1 96.44 208 GLY A N 1
ATOM 1530 C CA . GLY A 1 208 ? -4.574 8.18 -5.848 1 96.44 208 GLY A CA 1
ATOM 1531 C C . GLY A 1 208 ? -3.566 8.609 -4.801 1 96.44 208 GLY A C 1
ATOM 1532 O O . GLY A 1 208 ? -2.721 9.469 -5.062 1 96.44 208 GLY A O 1
ATOM 1533 N N . SER A 1 209 ? -3.564 7.953 -3.631 1 96.69 209 SER A N 1
ATOM 1534 C CA . SER A 1 209 ? -2.738 8.445 -2.533 1 96.69 209 SER A CA 1
ATOM 1535 C C . SER A 1 209 ? -1.375 7.762 -2.521 1 96.69 209 SER A C 1
ATOM 1537 O O . SER A 1 209 ? -0.533 8.055 -1.671 1 96.69 209 SER A O 1
ATOM 1539 N N . SER A 1 210 ? -1.077 6.891 -3.477 1 96.12 210 SER A N 1
ATOM 1540 C CA . SER A 1 210 ? 0.082 6.012 -3.355 1 96.12 210 SER A CA 1
ATOM 1541 C C . SER A 1 210 ? 1.304 6.609 -4.047 1 96.12 210 SER A C 1
ATOM 1543 O O . SER A 1 210 ? 2.426 6.133 -3.855 1 96.12 210 SER A O 1
ATOM 1545 N N . SER A 1 211 ? 1.158 7.672 -4.875 1 94.81 211 SER A N 1
ATOM 1546 C CA . SER A 1 211 ? 2.291 8.242 -5.594 1 94.81 211 SER A CA 1
ATOM 1547 C C . SER A 1 211 ? 2.129 9.75 -5.77 1 94.81 211 SER A C 1
ATOM 1549 O O . SER A 1 211 ? 1.497 10.211 -6.727 1 94.81 211 SER A O 1
ATOM 1551 N N . PRO A 1 212 ? 2.766 10.555 -4.84 1 96.25 212 PRO A N 1
ATOM 1552 C CA . PRO A 1 212 ? 3.43 10.086 -3.621 1 96.25 212 PRO A CA 1
ATOM 1553 C C . PRO A 1 212 ? 2.443 9.648 -2.541 1 96.25 212 PRO A C 1
ATOM 1555 O O . PRO A 1 212 ? 1.229 9.719 -2.748 1 96.25 212 PRO A O 1
ATOM 1558 N N . PHE A 1 213 ? 2.951 9.148 -1.435 1 98.25 213 PHE A N 1
ATOM 1559 C CA . PHE A 1 213 ? 2.102 8.727 -0.327 1 98.25 213 PHE A CA 1
ATOM 1560 C C . PHE A 1 213 ? 1.465 9.93 0.356 1 98.25 213 PHE A C 1
ATOM 1562 O O . PHE A 1 213 ? 2.164 10.859 0.757 1 98.25 213 PHE A O 1
ATOM 1569 N N . VAL A 1 214 ? 0.142 9.93 0.42 1 98.44 214 VAL A N 1
ATOM 1570 C CA . VAL A 1 214 ? -0.619 10.961 1.121 1 98.44 214 VAL A CA 1
ATOM 1571 C C . VAL A 1 214 ? -1.227 10.375 2.395 1 98.44 214 VAL A C 1
ATOM 1573 O O . VAL A 1 214 ? -1.839 9.305 2.363 1 98.44 214 VAL A O 1
ATOM 1576 N N . ASN A 1 215 ? -1.063 11.07 3.486 1 97.75 215 ASN A N 1
ATOM 1577 C CA . ASN A 1 215 ? -1.501 10.633 4.809 1 97.75 215 ASN A CA 1
ATOM 1578 C C . ASN A 1 215 ? -2.416 11.656 5.469 1 97.75 215 ASN A C 1
ATOM 1580 O O . ASN A 1 215 ? -2.227 12.859 5.301 1 97.75 215 ASN A O 1
ATOM 1584 N N . HIS A 1 216 ? -3.412 11.086 6.199 1 98.69 216 HIS A N 1
ATOM 1585 C CA . HIS A 1 216 ? -3.99 11.93 7.242 1 98.69 216 HIS A CA 1
ATOM 1586 C C . HIS A 1 216 ? -3.094 11.977 8.477 1 98.69 216 HIS A C 1
ATOM 1588 O O . HIS A 1 216 ? -2.256 11.094 8.672 1 98.69 216 HIS A O 1
ATOM 1594 N N . GLY A 1 217 ? -3.254 12.992 9.258 1 98.75 217 GLY A N 1
ATOM 1595 C CA . GLY A 1 217 ? -2.564 13.055 10.531 1 98.75 217 GLY A CA 1
ATOM 1596 C C . GLY A 1 217 ? -3.02 14.219 11.398 1 98.75 217 GLY A C 1
ATOM 1597 O O . GLY A 1 217 ? -3.773 15.078 10.945 1 98.75 217 GLY A O 1
ATOM 1598 N N . PRO A 1 218 ? -2.588 14.195 12.594 1 98.88 218 PRO A N 1
ATOM 1599 C CA . PRO A 1 218 ? -3.014 15.211 13.555 1 98.88 218 PRO A CA 1
ATOM 1600 C C . PRO A 1 218 ? -2.021 16.375 13.664 1 98.88 218 PRO A C 1
ATOM 1602 O O . PRO A 1 218 ? -0.832 16.188 13.391 1 98.88 218 PRO A O 1
ATOM 1605 N N . LEU A 1 219 ? -2.559 17.5 13.977 1 98.88 219 LEU A N 1
ATOM 1606 C CA . LEU A 1 219 ? -1.84 18.656 14.5 1 98.88 219 LEU A CA 1
ATOM 1607 C C . LEU A 1 219 ? -2.312 19 15.914 1 98.88 219 LEU A C 1
ATOM 1609 O O . LEU A 1 219 ? -3.518 19.031 16.172 1 98.88 219 LEU A O 1
ATOM 1613 N N . SER A 1 220 ? -1.409 19.188 16.828 1 98.62 220 SER A N 1
ATOM 1614 C CA . SER A 1 220 ? -1.698 19.469 18.219 1 98.62 220 SER A CA 1
ATOM 1615 C C . SER A 1 220 ? -0.553 20.234 18.875 1 98.62 220 SER A C 1
ATOM 1617 O O . SER A 1 220 ? 0.442 20.547 18.219 1 98.62 220 SER A O 1
ATOM 1619 N N . ASN A 1 221 ? -0.734 20.531 20.172 1 97.56 221 ASN A N 1
ATOM 1620 C CA . ASN A 1 221 ? 0.321 21.234 20.906 1 97.56 221 ASN A CA 1
ATOM 1621 C C . ASN A 1 221 ? 1.279 20.25 21.578 1 97.56 221 ASN A C 1
ATOM 1623 O O . ASN A 1 221 ? 2.34 20.656 22.062 1 97.56 221 ASN A O 1
ATOM 1627 N N . ASN A 1 222 ? 0.927 18.984 21.547 1 96.31 222 ASN A N 1
ATOM 1628 C CA . ASN A 1 222 ? 1.782 17.984 22.172 1 96.31 222 ASN A CA 1
ATOM 1629 C C . ASN A 1 222 ? 1.568 16.609 21.562 1 96.31 222 ASN A C 1
ATOM 1631 O O . ASN A 1 222 ? 0.485 16.312 21.047 1 96.31 222 ASN A O 1
ATOM 1635 N N . PRO A 1 223 ? 2.588 15.711 21.688 1 96.94 223 PRO A N 1
ATOM 1636 C CA . PRO A 1 223 ? 2.506 14.383 21.078 1 96.94 223 PRO A CA 1
ATOM 1637 C C . PRO A 1 223 ? 1.401 13.523 21.688 1 96.94 223 PRO A C 1
ATOM 1639 O O . PRO A 1 223 ? 0.812 12.695 20.984 1 96.94 223 PRO A O 1
ATOM 1642 N N . ASP A 1 224 ? 1.015 13.727 22.953 1 96.19 224 ASP A N 1
ATOM 1643 C CA . ASP A 1 224 ? -0.01 12.93 23.625 1 96.19 224 ASP A CA 1
ATOM 1644 C C . ASP A 1 224 ? -1.37 13.109 22.953 1 96.19 224 ASP A C 1
ATOM 1646 O O . ASP A 1 224 ? -2.092 12.141 22.719 1 96.19 224 ASP A O 1
ATOM 1650 N N . ASP A 1 225 ? -1.714 14.32 22.688 1 97.75 225 ASP A N 1
ATOM 1651 C CA . ASP A 1 225 ? -2.982 14.602 22.031 1 97.75 225 ASP A CA 1
ATOM 1652 C C . ASP A 1 225 ? -3.031 13.977 20.641 1 97.75 225 ASP A C 1
ATOM 1654 O O . ASP A 1 225 ? -4.062 13.422 20.234 1 97.75 225 ASP A O 1
ATOM 1658 N N . SER A 1 226 ? -1.933 14.016 19.922 1 98.12 226 SER A N 1
ATOM 1659 C CA . SER A 1 226 ? -1.841 13.406 18.609 1 98.12 226 SER A CA 1
ATOM 1660 C C . SER A 1 226 ? -1.942 11.883 18.688 1 98.12 226 SER A C 1
ATOM 1662 O O . SER A 1 226 ? -2.52 11.25 17.797 1 98.12 226 SER A O 1
ATOM 1664 N N . ALA A 1 227 ? -1.339 11.312 19.75 1 97.94 227 ALA A N 1
ATOM 1665 C CA . ALA A 1 227 ? -1.431 9.867 19.922 1 97.94 227 ALA A CA 1
ATOM 1666 C C . ALA A 1 227 ? -2.875 9.438 20.172 1 97.94 227 ALA A C 1
ATOM 1668 O O . ALA A 1 227 ? -3.314 8.406 19.656 1 97.94 227 ALA A O 1
ATOM 1669 N N . LEU A 1 228 ? -3.627 10.227 20.969 1 97.81 228 LEU A N 1
ATOM 1670 C CA . LEU A 1 228 ? -5.039 9.945 21.203 1 97.81 228 LEU A CA 1
ATOM 1671 C C . LEU A 1 228 ? -5.832 10.031 19.906 1 97.81 228 LEU A C 1
ATOM 1673 O O . LEU A 1 228 ? -6.707 9.203 19.641 1 97.81 228 LEU A O 1
ATOM 1677 N N . PHE A 1 229 ? -5.52 11.039 19.125 1 98.5 229 PHE A N 1
ATOM 1678 C CA . PHE A 1 229 ? -6.133 11.211 17.812 1 98.5 229 PHE A CA 1
ATOM 1679 C C . PHE A 1 229 ? -5.891 9.984 16.938 1 98.5 229 PHE A C 1
ATOM 1681 O O . PHE A 1 229 ? -6.828 9.438 16.359 1 98.5 229 PHE A O 1
ATOM 1688 N N . LEU A 1 230 ? -4.652 9.547 16.828 1 98.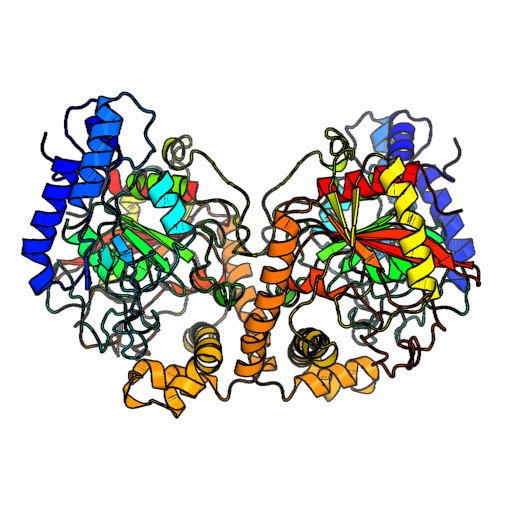5 230 LEU A N 1
ATOM 1689 C CA . LEU A 1 230 ? -4.281 8.398 16.016 1 98.5 230 LEU A CA 1
ATOM 1690 C C . LEU A 1 230 ? -5.016 7.145 16.469 1 98.5 230 LEU A C 1
ATOM 1692 O O . LEU A 1 230 ? -5.523 6.383 15.648 1 98.5 230 LEU A O 1
ATOM 1696 N N . GLU A 1 231 ? -5.066 6.957 17.781 1 98.12 231 GLU A N 1
ATOM 1697 C CA . GLU A 1 231 ? -5.77 5.801 18.328 1 98.12 231 GLU A CA 1
ATOM 1698 C C . GLU A 1 231 ? -7.23 5.785 17.891 1 98.12 231 GLU A C 1
ATOM 1700 O O . GLU A 1 231 ? -7.773 4.73 17.562 1 98.12 231 GLU A O 1
ATOM 1705 N N . ALA A 1 232 ? -7.828 6.906 17.797 1 98.19 232 ALA A N 1
ATOM 1706 C CA . ALA A 1 232 ? -9.25 7.027 17.5 1 98.19 232 ALA A CA 1
ATOM 1707 C C . ALA A 1 232 ? -9.531 6.715 16.031 1 98.19 232 ALA A C 1
ATOM 1709 O O . ALA A 1 232 ? -10.609 6.223 15.695 1 98.19 232 ALA A O 1
ATOM 1710 N N . VAL A 1 233 ? -8.523 6.926 15.156 1 98.56 233 VAL A N 1
ATOM 1711 C CA . VAL A 1 233 ? -8.93 7.004 13.758 1 98.56 233 VAL A CA 1
ATOM 1712 C C . VAL A 1 233 ? -8.211 5.934 12.945 1 98.56 233 VAL A C 1
ATOM 1714 O O . VAL A 1 233 ? -8.578 5.66 11.805 1 98.56 233 VAL A O 1
ATOM 1717 N N . GLN A 1 234 ? -7.207 5.262 13.477 1 98.31 234 GLN A N 1
ATOM 1718 C CA . GLN A 1 234 ? -6.398 4.301 12.734 1 98.31 234 GLN A CA 1
ATOM 1719 C C . GLN A 1 234 ? -7.184 3.021 12.453 1 98.31 234 GLN A C 1
ATOM 1721 O O . GLN A 1 234 ? -8.242 2.795 13.039 1 98.31 234 GLN A O 1
ATOM 1726 N N . GLY A 1 235 ? -6.648 2.193 11.484 1 97.94 235 GLY A N 1
ATOM 1727 C CA . GLY A 1 235 ? -7.168 0.863 11.211 1 97.94 235 GLY A CA 1
ATOM 1728 C C . GLY A 1 235 ? -7.691 0.708 9.797 1 97.94 235 GLY A C 1
ATOM 1729 O O . GLY A 1 235 ? -7.703 1.67 9.023 1 97.94 235 GLY A O 1
ATOM 1730 N N . PRO A 1 236 ? -8.102 -0.456 9.453 1 97.69 236 PRO A N 1
ATOM 1731 C CA . PRO A 1 236 ? -8.5 -0.771 8.078 1 97.69 236 PRO A CA 1
ATOM 1732 C C . PRO A 1 236 ? -9.836 -0.145 7.695 1 97.69 236 PRO A C 1
ATOM 1734 O O . PRO A 1 236 ? -10.625 0.228 8.57 1 97.69 236 PRO A O 1
ATOM 1737 N N . SER A 1 237 ? -10.039 0.074 6.418 1 98 237 SER A N 1
ATOM 1738 C CA . SER A 1 237 ? -11.297 0.534 5.855 1 98 237 SER A CA 1
ATOM 1739 C C . SER A 1 237 ? -11.539 -0.073 4.477 1 98 237 SER A C 1
ATOM 1741 O O . SER A 1 237 ? -10.617 -0.197 3.674 1 98 237 SER A O 1
ATOM 1743 N N . THR A 1 238 ? -12.797 -0.405 4.156 1 97.44 238 THR A N 1
ATOM 1744 C CA . THR A 1 238 ? -13.164 -0.95 2.855 1 97.44 238 THR A CA 1
ATOM 1745 C C . THR A 1 238 ? -13.219 0.153 1.802 1 97.44 238 THR A C 1
ATOM 1747 O O . THR A 1 238 ? -13.406 -0.122 0.615 1 97.44 238 THR A O 1
ATOM 1750 N N . THR A 1 239 ? -12.953 1.352 2.258 1 97.69 239 THR A N 1
ATOM 1751 C CA . THR A 1 239 ? -12.969 2.457 1.306 1 97.69 239 THR A CA 1
ATOM 1752 C C . THR A 1 239 ? -11.555 2.904 0.971 1 97.69 239 THR A C 1
ATOM 1754 O O . THR A 1 239 ? -11.359 3.918 0.298 1 97.69 239 THR A O 1
ATOM 1757 N N . ASP A 1 240 ? -10.578 2.195 1.452 1 98.19 240 ASP A N 1
ATOM 1758 C CA . ASP A 1 240 ? -9.18 2.49 1.171 1 98.19 240 ASP A CA 1
ATOM 1759 C C . ASP A 1 240 ? -8.383 1.208 0.94 1 98.19 240 ASP A C 1
ATOM 1761 O O . ASP A 1 240 ? -8.055 0.494 1.892 1 98.19 240 ASP A O 1
ATOM 1765 N N . PRO A 1 241 ? -7.941 0.983 -0.251 1 98.06 241 PRO A N 1
ATOM 1766 C CA . PRO A 1 241 ? -7.246 -0.264 -0.581 1 98.06 241 PRO A CA 1
ATOM 1767 C C . PRO A 1 241 ? -5.848 -0.337 0.022 1 98.06 241 PRO A C 1
ATOM 1769 O O . PRO A 1 241 ? -5.207 -1.391 -0.019 1 98.06 241 PRO A O 1
ATOM 1772 N N . PHE A 1 242 ? -5.324 0.776 0.626 1 97.94 242 PHE A N 1
ATOM 1773 C CA . PHE A 1 242 ? -3.969 0.795 1.164 1 97.94 242 PHE A CA 1
ATOM 1774 C C . PHE A 1 242 ? -3.99 0.832 2.688 1 97.94 242 PHE A C 1
ATOM 1776 O O . PHE A 1 242 ? -2.938 0.815 3.33 1 97.94 242 PHE A O 1
ATOM 1783 N N . SER A 1 243 ? -5.234 0.862 3.287 1 98.12 243 SER A N 1
ATOM 1784 C CA . SER A 1 243 ? -5.324 0.948 4.742 1 98.12 243 SER A CA 1
ATOM 1785 C C . SER A 1 243 ? -4.699 -0.272 5.406 1 98.12 243 SER A C 1
ATOM 1787 O O . SER A 1 243 ? -4.789 -1.386 4.883 1 98.12 243 SER A O 1
ATOM 1789 N N . LEU A 1 244 ? -4.012 -0.1 6.504 1 98.19 244 LEU A N 1
ATOM 1790 C CA . LEU A 1 244 ? -3.322 -1.14 7.262 1 98.19 244 LEU A CA 1
ATOM 1791 C C . LEU A 1 244 ? -4.262 -1.787 8.273 1 98.19 244 LEU A C 1
ATOM 1793 O O . LEU A 1 244 ? -5.266 -1.189 8.664 1 98.19 244 LEU A O 1
ATOM 1797 N N . PRO A 1 245 ? -3.936 -3.033 8.672 1 96.94 245 PRO A N 1
ATOM 1798 C CA . PRO A 1 245 ? -4.66 -3.561 9.828 1 96.94 245 PRO A CA 1
ATOM 1799 C C . PRO A 1 245 ? -4.465 -2.711 11.086 1 96.94 245 PRO A C 1
ATOM 1801 O O . PRO A 1 245 ? -3.6 -1.832 11.109 1 96.94 245 PRO A O 1
ATOM 1804 N N . LEU A 1 246 ? -5.359 -2.918 12.039 1 96.25 246 LEU A N 1
ATOM 1805 C CA . LEU A 1 246 ? -5.234 -2.186 13.289 1 96.25 246 LEU A CA 1
ATOM 1806 C C . LEU A 1 246 ? -3.906 -2.496 13.977 1 96.25 246 LEU A C 1
ATOM 1808 O O . LEU A 1 246 ? -3.584 -3.662 14.211 1 96.25 246 LEU A O 1
ATOM 1812 N N . LEU A 1 247 ? -3.102 -1.471 14.133 1 93.44 247 LEU A N 1
ATOM 1813 C CA . LEU A 1 247 ? -1.812 -1.586 14.812 1 93.44 247 LEU A CA 1
ATOM 1814 C C . LEU A 1 247 ? -1.823 -0.833 16.141 1 93.44 247 LEU A C 1
ATOM 1816 O O . LEU A 1 247 ? -2.387 0.26 16.234 1 93.44 247 LEU A O 1
ATOM 1820 N N . ASP A 1 248 ? -1.241 -1.415 17.109 1 92.81 248 ASP A N 1
ATOM 1821 C CA . ASP A 1 248 ? -1.096 -0.727 18.391 1 92.81 248 ASP A CA 1
ATOM 1822 C C . ASP A 1 248 ? -2.42 -0.112 18.844 1 92.81 248 ASP A C 1
ATOM 1824 O O . ASP A 1 248 ? -2.49 1.087 19.125 1 92.81 248 ASP A O 1
ATOM 1828 N N . SER A 1 249 ? -3.41 -0.901 19 1 92.19 249 SER A N 1
ATOM 1829 C CA . SER A 1 249 ? -4.785 -0.465 19.219 1 92.19 249 SER A CA 1
ATOM 1830 C C . SER A 1 249 ? -4.875 0.526 20.375 1 92.19 249 SER A C 1
ATOM 1832 O O . SER A 1 249 ? -5.824 1.308 20.453 1 92.19 249 SER A O 1
ATOM 1834 N N . HIS A 1 250 ? -3.852 0.595 21.281 1 94.31 250 HIS A N 1
ATOM 1835 C CA . HIS A 1 250 ? -3.877 1.496 22.438 1 94.31 250 HIS A CA 1
ATOM 1836 C C . HIS A 1 250 ? -2.713 2.48 22.391 1 94.31 250 HIS A C 1
ATOM 1838 O O . HIS A 1 250 ? -2.148 2.83 23.422 1 94.31 250 HIS A O 1
ATOM 1844 N N . ILE A 1 251 ? -2.363 2.877 21.188 1 94 251 ILE A N 1
ATOM 1845 C CA . ILE A 1 251 ? -1.184 3.719 21.016 1 94 251 ILE A CA 1
ATOM 1846 C C . ILE A 1 251 ? -1.362 5.02 21.797 1 94 251 ILE A C 1
ATOM 1848 O O . ILE A 1 251 ? -0.397 5.566 22.328 1 94 251 ILE A O 1
ATOM 1852 N N . GLY A 1 252 ? -2.502 5.602 21.891 1 91.56 252 GLY A N 1
ATOM 1853 C CA . GLY A 1 252 ? -2.752 6.82 22.641 1 91.56 252 GLY A CA 1
ATOM 1854 C C . GLY A 1 252 ? -2.596 6.645 24.141 1 91.56 252 GLY A C 1
ATOM 1855 O O . GLY A 1 252 ? -2.217 7.582 24.844 1 91.56 252 GLY A O 1
ATOM 1856 N N . SER A 1 253 ? -2.725 5.438 24.578 1 83.81 253 SER A N 1
ATOM 1857 C CA . SER A 1 253 ? -2.717 5.191 26.016 1 83.81 253 SER A CA 1
ATOM 1858 C C . SER A 1 253 ? -1.445 4.465 26.453 1 83.81 253 SER A C 1
ATOM 1860 O O . SER A 1 253 ? -1.11 4.434 27.625 1 83.81 253 SER A O 1
ATOM 1862 N N . SER A 1 254 ? -0.672 3.932 25.391 1 82.94 254 SER A N 1
ATOM 1863 C CA . SER A 1 254 ? 0.347 2.988 25.828 1 82.94 254 SER A CA 1
ATOM 1864 C C . SER A 1 254 ? 1.666 3.211 25.109 1 82.94 254 SER A C 1
ATOM 1866 O O . SER A 1 254 ? 2.641 2.494 25.344 1 82.94 254 SER A O 1
ATOM 1868 N N . TYR A 1 255 ? 1.826 4.203 24.266 1 82.31 255 TYR A N 1
ATOM 1869 C CA . TYR A 1 255 ? 3.041 4.32 23.453 1 82.31 255 TYR A CA 1
ATOM 1870 C C . TYR A 1 255 ? 4.242 4.648 24.344 1 82.31 255 TYR A C 1
ATOM 1872 O O . TYR A 1 255 ? 5.391 4.531 23.906 1 82.31 255 TYR A O 1
ATOM 1880 N N . LEU A 1 256 ? 4.004 4.879 25.5 1 80 256 LEU A N 1
ATOM 1881 C CA . LEU A 1 256 ? 5.055 5.262 26.438 1 80 256 LEU A CA 1
ATOM 1882 C C . LEU A 1 256 ? 5.609 4.039 27.156 1 80 256 LEU A C 1
ATOM 1884 O O . LEU A 1 256 ? 6.488 4.164 28.016 1 80 256 LEU A O 1
ATOM 1888 N N . GLU A 1 257 ? 5.094 2.945 26.891 1 77.19 257 GLU A N 1
ATOM 1889 C CA . GLU A 1 257 ? 5.504 1.744 27.609 1 77.19 257 GLU A CA 1
ATOM 1890 C C . GLU A 1 257 ? 7.008 1.518 27.5 1 77.19 257 GLU A C 1
ATOM 1892 O O . GLU A 1 257 ? 7.641 1.045 28.453 1 77.19 257 GLU A O 1
ATOM 1897 N N . GLU A 1 258 ? 7.578 1.945 26.406 1 79.19 258 GLU A N 1
ATOM 1898 C CA . GLU A 1 258 ? 9.031 1.91 26.266 1 79.19 258 GLU A CA 1
ATOM 1899 C C . GLU A 1 258 ? 9.641 3.301 26.422 1 79.19 258 GLU A C 1
ATOM 1901 O O . GLU A 1 258 ? 9.031 4.297 26.031 1 79.19 258 GLU A O 1
ATOM 1906 N N . GLN A 1 259 ? 10.812 3.297 27.078 1 80.88 259 GLN A N 1
ATOM 1907 C CA . GLN A 1 259 ? 11.477 4.578 27.297 1 80.88 259 GLN A CA 1
ATOM 1908 C C . GLN A 1 259 ? 12.188 5.055 26.047 1 80.88 259 GLN A C 1
ATOM 1910 O O . GLN A 1 259 ? 12.578 4.242 25.203 1 80.88 259 GLN A O 1
ATOM 1915 N N . ALA A 1 260 ? 12.234 6.363 25.953 1 90.12 260 ALA A N 1
ATOM 1916 C CA . ALA A 1 260 ? 12.938 6.988 24.844 1 90.12 260 ALA A CA 1
ATOM 1917 C C . ALA A 1 260 ? 14.453 6.895 25.031 1 90.12 260 ALA A C 1
ATOM 1919 O O . ALA A 1 260 ? 15.211 7.035 24.062 1 90.12 260 ALA A O 1
ATOM 1920 N N . GLN A 1 261 ? 14.828 6.57 26.234 1 92.31 261 GLN A N 1
ATOM 1921 C CA . GLN A 1 261 ? 16.25 6.469 26.531 1 92.31 261 GLN A CA 1
ATOM 1922 C C . GLN A 1 261 ? 16.906 5.371 25.688 1 92.31 261 GLN A C 1
ATOM 1924 O O . GLN A 1 261 ? 16.328 4.309 25.484 1 92.31 261 GLN A O 1
ATOM 1929 N N . GLY A 1 262 ? 18.062 5.645 25.234 1 95.31 262 GLY A N 1
ATOM 1930 C CA . GLY A 1 262 ? 18.844 4.656 24.516 1 95.31 262 GLY A CA 1
ATOM 1931 C C . GLY A 1 262 ? 18.641 4.711 23.016 1 95.31 262 GLY A C 1
ATOM 1932 O O . GLY A 1 262 ? 19.375 4.078 22.25 1 95.31 262 GLY A O 1
ATOM 1933 N N . LEU A 1 263 ? 17.672 5.512 22.547 1 97.44 263 LEU A N 1
ATOM 1934 C CA . LEU A 1 263 ? 17.438 5.625 21.109 1 97.44 263 LEU A CA 1
ATOM 1935 C C . LEU A 1 263 ? 18.609 6.332 20.422 1 97.44 263 LEU A C 1
ATOM 1937 O O . LEU A 1 263 ? 19.203 7.246 21 1 97.44 263 LEU A O 1
ATOM 1941 N N . ARG A 1 264 ? 19.016 5.84 19.344 1 98.31 264 ARG A N 1
ATOM 1942 C CA . ARG A 1 264 ? 20.062 6.43 18.516 1 98.31 264 ARG A CA 1
ATOM 1943 C C . ARG A 1 264 ? 19.469 7.27 17.391 1 98.31 264 ARG A C 1
ATOM 1945 O O . ARG A 1 264 ? 18.719 6.758 16.562 1 98.31 264 ARG A O 1
ATOM 1952 N N . ILE A 1 265 ? 19.797 8.562 17.312 1 98.88 265 ILE A N 1
ATOM 1953 C CA . ILE A 1 265 ? 19.25 9.508 16.359 1 98.88 265 ILE A CA 1
ATOM 1954 C C . ILE A 1 265 ? 20.312 9.844 15.305 1 98.88 265 ILE A C 1
ATOM 1956 O O . ILE A 1 265 ? 21.406 10.312 15.648 1 98.88 265 ILE A O 1
ATOM 1960 N N . ALA A 1 266 ? 19.984 9.562 14.062 1 98.94 266 ALA A N 1
ATOM 1961 C CA . ALA A 1 266 ? 20.797 10.039 12.945 1 98.94 266 ALA A CA 1
ATOM 1962 C C . ALA A 1 266 ? 20.375 11.445 12.523 1 98.94 266 ALA A C 1
ATOM 1964 O O . ALA A 1 266 ? 19.219 11.664 12.164 1 98.94 266 ALA A O 1
ATOM 1965 N N . TYR A 1 267 ? 21.359 12.375 12.555 1 98.81 267 TYR A N 1
ATOM 1966 C CA . TYR A 1 267 ? 21.062 13.742 12.133 1 98.81 267 TYR A CA 1
ATOM 1967 C C . TYR A 1 267 ? 21.609 14.008 10.734 1 98.81 267 TYR A C 1
ATOM 1969 O O . TYR A 1 267 ? 22.75 13.672 10.43 1 98.81 267 TYR A O 1
ATOM 1977 N N . THR A 1 268 ? 20.75 14.5 9.883 1 98.75 268 THR A N 1
ATOM 1978 C CA . THR A 1 268 ? 21.172 15.039 8.594 1 98.75 268 THR A CA 1
ATOM 1979 C C . THR A 1 268 ? 20.812 16.516 8.492 1 98.75 268 THR A C 1
ATOM 1981 O O . THR A 1 268 ? 19.641 16.891 8.594 1 98.75 268 THR A O 1
ATOM 1984 N N . PRO A 1 269 ? 21.797 17.406 8.227 1 97.81 269 PRO A N 1
ATOM 1985 C CA . PRO A 1 269 ? 21.5 18.844 8.203 1 97.81 269 PRO A CA 1
ATOM 1986 C C . PRO A 1 269 ? 20.734 19.266 6.953 1 97.81 269 PRO A C 1
ATOM 1988 O O . PRO A 1 269 ? 20.031 20.281 6.965 1 97.81 269 PRO A O 1
ATOM 1991 N N . ASP A 1 270 ? 20.875 18.5 5.852 1 97.81 270 ASP A N 1
ATOM 1992 C CA . ASP A 1 270 ? 20.359 19.016 4.59 1 97.81 270 ASP A CA 1
ATOM 1993 C C . ASP A 1 270 ? 20.109 17.875 3.598 1 97.81 270 ASP A C 1
ATOM 1995 O O . ASP A 1 270 ? 19.938 18.125 2.4 1 97.81 270 ASP A O 1
ATOM 1999 N N . PHE A 1 271 ? 20.172 16.578 3.951 1 97.88 271 PHE A N 1
ATOM 2000 C CA . PHE A 1 271 ? 20 15.398 3.119 1 97.88 271 PHE A CA 1
ATOM 2001 C C . PHE A 1 271 ? 21.016 15.391 1.974 1 97.88 271 PHE A C 1
ATOM 2003 O O . PHE A 1 271 ? 20.766 14.789 0.927 1 97.88 271 PHE A O 1
ATOM 2010 N N . GLY A 1 272 ? 22.016 16.125 2.133 1 96.25 272 GLY A N 1
ATOM 2011 C CA . GLY A 1 272 ? 23.078 16.188 1.145 1 96.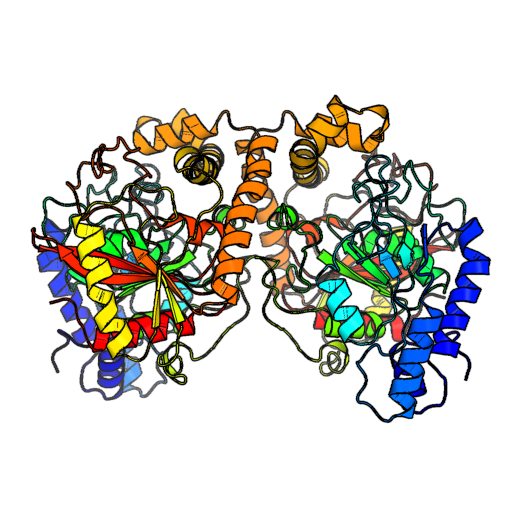25 272 GLY A CA 1
ATOM 2012 C C . GLY A 1 272 ? 22.734 17.047 -0.051 1 96.25 272 GLY A C 1
ATOM 2013 O O . GLY A 1 272 ? 23.5 17.125 -1.019 1 96.25 272 GLY A O 1
ATOM 2014 N N . MET A 1 273 ? 21.625 17.812 0.034 1 96.62 273 MET A N 1
ATOM 2015 C CA . MET A 1 273 ? 21.234 18.453 -1.213 1 96.62 273 MET A CA 1
ATOM 2016 C C . MET A 1 273 ? 20.625 19.828 -0.94 1 96.62 273 MET A C 1
ATOM 2018 O O . MET A 1 273 ? 20.75 20.75 -1.754 1 96.62 273 MET A O 1
ATOM 2022 N N . TYR A 1 274 ? 20.031 20.109 0.182 1 97.62 274 TYR A N 1
ATOM 2023 C CA . TYR A 1 274 ? 19.266 21.328 0.406 1 97.62 274 TYR A CA 1
ATOM 2024 C C . TYR A 1 274 ? 20.156 22.484 0.85 1 97.62 274 TYR A C 1
ATOM 2026 O O . TYR A 1 274 ? 21.109 22.266 1.617 1 97.62 274 TYR A O 1
ATOM 2034 N N . ALA A 1 275 ? 19.844 23.672 0.372 1 98.12 275 ALA A N 1
ATOM 2035 C CA . ALA A 1 275 ? 20.328 24.875 1.043 1 98.12 275 ALA A CA 1
ATOM 2036 C C . ALA A 1 275 ? 19.516 25.156 2.303 1 98.12 275 ALA A C 1
ATOM 2038 O O . ALA A 1 275 ? 18.281 25.125 2.275 1 98.12 275 ALA A O 1
ATOM 2039 N N . VAL A 1 276 ? 20.219 25.375 3.375 1 98.56 276 VAL A N 1
ATOM 2040 C CA . VAL A 1 276 ? 19.516 25.594 4.641 1 98.56 276 VAL A CA 1
ATOM 2041 C C . VAL A 1 276 ? 19.984 26.891 5.273 1 98.56 276 VAL A C 1
ATOM 2043 O O . VAL A 1 276 ? 21.172 27.172 5.367 1 98.56 276 VAL A O 1
ATOM 2046 N N . ASP A 1 277 ? 19.031 27.703 5.676 1 98.5 277 ASP A N 1
ATOM 2047 C CA . ASP A 1 277 ? 19.328 28.922 6.402 1 98.5 277 ASP A CA 1
ATOM 2048 C C . ASP A 1 277 ? 20.203 28.656 7.617 1 98.5 277 ASP A C 1
ATOM 2050 O O . ASP A 1 277 ? 19.906 27.797 8.438 1 98.5 277 ASP A O 1
ATOM 2054 N N . PRO A 1 278 ? 21.312 29.422 7.793 1 97.81 278 PRO A N 1
ATOM 2055 C CA . PRO A 1 278 ? 22.219 29.203 8.922 1 97.81 278 PRO A CA 1
ATOM 2056 C C . PRO A 1 278 ? 21.516 29.281 10.273 1 97.81 278 PRO A C 1
ATOM 2058 O O . PRO A 1 278 ? 21.875 28.578 11.219 1 97.81 278 PRO A O 1
ATOM 2061 N N . GLU A 1 279 ? 20.547 30.078 10.344 1 97.62 279 GLU A N 1
ATOM 2062 C CA . GLU A 1 279 ? 19.797 30.219 11.594 1 97.62 279 GLU A CA 1
ATOM 2063 C C . GLU A 1 279 ? 19.031 28.938 11.906 1 97.62 279 GLU A C 1
ATOM 2065 O O . GLU A 1 279 ? 18.969 28.516 13.07 1 97.62 279 GLU A O 1
ATOM 2070 N N . VAL A 1 280 ? 18.453 28.344 10.898 1 98.75 280 VAL A N 1
ATOM 2071 C CA . VAL A 1 280 ? 17.734 27.094 11.07 1 98.75 280 VAL A CA 1
ATOM 2072 C C . VAL A 1 280 ? 18.703 26 11.523 1 98.75 280 VAL A C 1
ATOM 2074 O O . VAL A 1 280 ? 18.422 25.281 12.484 1 98.75 280 VAL A O 1
ATOM 2077 N N . ARG A 1 281 ? 19.812 25.922 10.859 1 98.25 281 ARG A N 1
ATOM 2078 C CA . ARG A 1 281 ? 20.812 24.922 11.219 1 98.25 281 ARG A CA 1
ATOM 2079 C C . ARG A 1 281 ? 21.266 25.094 12.664 1 98.25 281 ARG A C 1
ATOM 2081 O O . ARG A 1 281 ? 21.344 24.125 13.414 1 98.25 281 ARG A O 1
ATOM 2088 N N . LYS A 1 282 ? 21.547 26.312 13.039 1 98.12 282 LYS A N 1
ATOM 2089 C CA . LYS A 1 282 ? 22.031 26.625 14.375 1 98.12 282 LYS A CA 1
ATOM 2090 C C . LYS A 1 282 ? 21 26.219 15.438 1 98.12 282 LYS A C 1
ATOM 2092 O O . LYS A 1 282 ? 21.359 25.609 16.438 1 98.12 282 LYS A O 1
ATOM 2097 N N . VAL A 1 283 ? 19.766 26.578 15.219 1 98.44 283 VAL A N 1
ATOM 2098 C CA . VAL A 1 283 ? 18.703 26.312 16.188 1 98.44 283 VAL A CA 1
ATOM 2099 C C . VAL A 1 283 ? 18.5 24.812 16.344 1 98.44 283 VAL A C 1
ATOM 2101 O O . VAL A 1 283 ? 18.359 24.312 17.453 1 98.44 283 VAL A O 1
ATOM 2104 N N . VAL A 1 284 ? 18.5 24.062 15.234 1 98.75 284 VAL A N 1
ATOM 2105 C CA . VAL A 1 284 ? 18.281 22.625 15.289 1 98.75 284 VAL A CA 1
ATOM 2106 C C . VAL A 1 284 ? 19.469 21.938 15.953 1 98.75 284 VAL A C 1
ATOM 2108 O O . VAL A 1 284 ? 19.297 21.078 16.828 1 98.75 284 VAL A O 1
ATOM 2111 N N . GLU A 1 285 ? 20.656 22.328 15.617 1 98.5 285 GLU A N 1
ATOM 2112 C CA . GLU A 1 285 ? 21.844 21.688 16.156 1 98.5 285 GLU A CA 1
ATOM 2113 C C . GLU A 1 285 ? 22.031 22 17.641 1 98.5 285 GLU A C 1
ATOM 2115 O O . GLU A 1 285 ? 22.625 21.219 18.375 1 98.5 285 GLU A O 1
ATOM 2120 N N . ALA A 1 286 ? 21.484 23.125 18.078 1 97.94 286 ALA A N 1
ATOM 2121 C CA . ALA A 1 286 ? 21.531 23.484 19.5 1 97.94 286 ALA A CA 1
ATOM 2122 C C . ALA A 1 286 ? 20.719 22.516 20.344 1 97.94 286 ALA A C 1
ATOM 2124 O O . ALA A 1 286 ? 20.859 22.469 21.562 1 97.94 286 ALA A O 1
ATOM 2125 N N . THR A 1 287 ? 19.859 21.719 19.703 1 98.31 287 THR A N 1
ATOM 2126 C CA . THR A 1 287 ? 19 20.797 20.438 1 98.31 287 THR A CA 1
ATOM 2127 C C . THR A 1 287 ? 19.766 19.516 20.781 1 98.31 287 THR A C 1
ATOM 2129 O O . THR A 1 287 ? 19.281 18.688 21.547 1 98.31 287 THR A O 1
ATOM 2132 N N . PHE A 1 288 ? 20.953 19.297 20.219 1 98.56 288 PHE A N 1
ATOM 2133 C CA . PHE A 1 288 ? 21.688 18.047 20.359 1 98.56 288 PHE A CA 1
ATOM 2134 C C . PHE A 1 288 ? 21.922 17.719 21.828 1 98.56 288 PHE A C 1
ATOM 2136 O O . PHE A 1 288 ? 21.719 16.578 22.266 1 98.56 288 PHE A O 1
ATOM 2143 N N . ASP A 1 289 ? 22.297 18.703 22.547 1 98.06 289 ASP A N 1
ATOM 2144 C CA . ASP A 1 289 ? 22.594 18.484 23.969 1 98.06 289 ASP A CA 1
ATOM 2145 C C . ASP A 1 289 ? 21.312 18.141 24.734 1 98.06 289 ASP A C 1
ATOM 2147 O O . ASP A 1 289 ? 21.359 17.375 25.703 1 98.06 289 ASP A O 1
ATOM 2151 N N . ASN A 1 290 ? 20.219 18.766 24.328 1 98.12 290 ASN A N 1
ATOM 2152 C CA . ASN A 1 290 ? 18.938 18.422 24.938 1 98.12 290 ASN A CA 1
ATOM 2153 C C . ASN A 1 290 ? 18.594 16.953 24.734 1 98.12 290 ASN A C 1
ATOM 2155 O O . ASN A 1 290 ? 18.188 16.266 25.688 1 98.12 290 ASN A O 1
ATOM 2159 N N . TRP A 1 291 ? 18.766 16.422 23.5 1 98.44 291 TRP A N 1
ATOM 2160 C CA . TRP A 1 291 ? 18.516 15.016 23.203 1 98.44 291 TRP A CA 1
ATOM 2161 C C . TRP A 1 291 ? 19.438 14.117 24.031 1 98.44 291 TRP A C 1
ATOM 2163 O O . TRP A 1 291 ? 18.984 13.109 24.578 1 98.44 291 TRP A O 1
ATOM 2173 N N . ARG A 1 292 ? 20.656 14.5 24.125 1 98.25 292 ARG A N 1
ATOM 2174 C CA . ARG A 1 292 ? 21.625 13.727 24.891 1 98.25 292 ARG A CA 1
ATOM 2175 C C . ARG A 1 292 ? 21.266 13.711 26.375 1 98.25 292 ARG A C 1
ATOM 2177 O O . ARG A 1 292 ? 21.406 12.68 27.047 1 98.25 292 ARG A O 1
ATOM 2184 N N . ALA A 1 293 ? 20.844 14.82 26.812 1 97.94 293 ALA A N 1
ATOM 2185 C CA . ALA A 1 293 ? 20.453 14.93 28.219 1 97.94 293 ALA A CA 1
ATOM 2186 C C . ALA A 1 293 ? 19.266 14.023 28.531 1 97.94 293 ALA A C 1
ATOM 2188 O O . ALA A 1 293 ? 19.109 13.562 29.656 1 97.94 293 ALA A O 1
ATOM 2189 N N . LEU A 1 294 ? 18.5 13.742 27.562 1 97.38 294 LEU A N 1
ATOM 2190 C CA . LEU A 1 294 ? 17.328 12.883 27.734 1 97.38 294 LEU A CA 1
ATOM 2191 C C . LEU A 1 294 ? 17.719 11.414 27.547 1 97.38 294 LEU A C 1
ATOM 2193 O O . LEU A 1 294 ? 16.844 10.539 27.531 1 97.38 294 LEU A O 1
ATOM 2197 N N . GLY A 1 295 ? 18.938 11.133 27.328 1 97.56 295 GLY A N 1
ATOM 2198 C CA . GLY A 1 295 ? 19.438 9.766 27.281 1 97.56 295 GLY A CA 1
ATOM 2199 C C . GLY A 1 295 ? 19.484 9.211 25.875 1 97.56 295 GLY A C 1
ATOM 2200 O O . GLY A 1 295 ? 19.609 7.996 25.688 1 97.56 295 GLY A O 1
ATOM 2201 N N . MET A 1 296 ? 19.422 10.102 24.875 1 98.19 296 MET A N 1
ATOM 2202 C CA . MET A 1 296 ? 19.531 9.664 23.484 1 98.19 296 MET A CA 1
ATOM 2203 C C . MET A 1 296 ? 20.875 10.078 22.875 1 98.19 296 MET A C 1
ATOM 2205 O O . MET A 1 296 ? 21.578 10.898 23.453 1 98.19 296 MET A O 1
ATOM 2209 N N . SER A 1 297 ? 21.281 9.375 21.891 1 98.31 297 SER A N 1
ATOM 2210 C CA . SER A 1 297 ? 22.469 9.805 21.156 1 98.31 297 SER A CA 1
ATOM 2211 C C . SER A 1 297 ? 22.094 10.492 19.844 1 98.31 297 SER A C 1
ATOM 2213 O O . SER A 1 297 ? 21.062 10.188 19.25 1 98.31 297 SER A O 1
ATOM 2215 N N . VAL A 1 298 ? 22.844 11.438 19.5 1 98.44 298 VAL A N 1
ATOM 2216 C CA . VAL A 1 298 ? 22.688 12.133 18.219 1 98.44 298 VAL A CA 1
ATOM 2217 C C . VAL A 1 298 ? 24.016 12.125 17.453 1 98.44 298 VAL A C 1
ATOM 2219 O O . VAL A 1 298 ? 25.047 12.523 17.984 1 98.44 298 VAL A O 1
ATOM 2222 N N . GLU A 1 299 ? 23.969 11.609 16.281 1 98.25 299 GLU A N 1
ATOM 2223 C CA . GLU A 1 299 ? 25.156 11.562 15.422 1 98.25 299 GLU A CA 1
ATOM 2224 C C . GLU A 1 299 ? 24.844 12.086 14.023 1 98.25 299 GLU A C 1
ATOM 2226 O O . GLU A 1 299 ? 23.828 11.703 13.422 1 98.25 299 GLU A O 1
ATOM 2231 N N . THR A 1 300 ? 25.688 13 13.562 1 98.31 300 THR A N 1
ATOM 2232 C CA . THR A 1 300 ? 25.547 13.453 12.188 1 98.31 300 THR A CA 1
ATOM 2233 C C . THR A 1 300 ? 25.938 12.352 11.203 1 98.31 300 THR A C 1
ATOM 2235 O O . THR A 1 300 ? 27.016 11.766 11.32 1 98.31 300 THR A O 1
ATOM 2238 N N . VAL A 1 301 ? 25.016 12.062 10.273 1 98 301 VAL A N 1
ATOM 2239 C CA . VAL A 1 301 ? 25.281 11.008 9.305 1 98 301 VAL A CA 1
ATOM 2240 C C . VAL A 1 301 ? 25.141 11.562 7.887 1 98 301 VAL A C 1
ATOM 2242 O O . VAL A 1 301 ? 24.516 12.602 7.68 1 98 301 VAL A O 1
ATOM 2245 N N . ASP A 1 302 ? 25.812 10.898 7 1 95.19 302 ASP A N 1
ATOM 2246 C CA . ASP A 1 302 ? 25.641 11.203 5.582 1 95.19 302 ASP A CA 1
ATOM 2247 C C . ASP A 1 302 ? 24.422 10.5 5.004 1 95.19 302 ASP A C 1
ATOM 2249 O O . ASP A 1 302 ? 24.516 9.344 4.574 1 95.19 302 ASP A O 1
ATOM 2253 N N . LEU A 1 303 ? 23.344 11.148 5.051 1 96.81 303 LEU A N 1
ATOM 2254 C CA . LEU A 1 303 ? 22.125 10.672 4.41 1 96.81 303 LEU A CA 1
ATOM 2255 C C . LEU A 1 303 ? 21.844 11.453 3.125 1 96.81 303 LEU A C 1
ATOM 2257 O O . LEU A 1 303 ? 21.188 12.5 3.154 1 96.81 303 LEU A O 1
ATOM 2261 N N . ASN A 1 304 ? 22.391 10.969 2.062 1 95 304 ASN A N 1
ATOM 2262 C CA . ASN A 1 304 ? 22.141 11.516 0.732 1 95 304 ASN A CA 1
ATOM 2263 C C . ASN A 1 304 ? 21.469 10.5 -0.181 1 95 304 ASN A C 1
ATOM 2265 O O . ASN A 1 304 ? 21.625 9.289 0.009 1 95 304 ASN A O 1
ATOM 2269 N N . PHE A 1 305 ? 20.75 10.906 -1.179 1 96.19 305 PHE A N 1
ATOM 2270 C CA . PHE A 1 305 ? 19.938 10.031 -2.016 1 96.19 305 PHE A CA 1
ATOM 2271 C C . PHE A 1 305 ? 20.609 9.812 -3.373 1 96.19 305 PHE A C 1
ATOM 2273 O O . PHE A 1 305 ? 19.953 9.383 -4.328 1 96.19 305 PHE A O 1
ATOM 2280 N N . ASP A 1 306 ? 21.844 10.164 -3.502 1 94.38 306 ASP A N 1
ATOM 2281 C CA . ASP A 1 306 ? 22.594 10.055 -4.754 1 94.38 306 ASP A CA 1
ATOM 2282 C C . ASP A 1 306 ? 21.922 10.867 -5.859 1 94.38 306 ASP A C 1
ATOM 2284 O O . ASP A 1 306 ? 21.859 10.422 -7.008 1 94.38 306 ASP A O 1
ATOM 2288 N N . MET A 1 307 ? 21.234 11.914 -5.457 1 96.5 307 MET A N 1
ATOM 2289 C CA . MET A 1 307 ? 20.562 12.875 -6.324 1 96.5 307 MET A CA 1
ATOM 2290 C C . MET A 1 307 ? 20.828 14.305 -5.848 1 96.5 307 MET A C 1
ATOM 2292 O O . MET A 1 307 ? 20.953 14.547 -4.648 1 96.5 307 MET A O 1
ATOM 2296 N N . ASP A 1 308 ? 20.953 15.203 -6.762 1 96.12 308 ASP A N 1
ATOM 2297 C CA . ASP A 1 308 ? 20.922 16.609 -6.336 1 96.12 308 ASP A CA 1
ATOM 2298 C C . ASP A 1 308 ? 19.484 17.078 -6.133 1 96.12 308 ASP A C 1
ATOM 2300 O O . ASP A 1 308 ? 18.531 16.328 -6.344 1 96.12 308 ASP A O 1
ATOM 2304 N N . ARG A 1 309 ? 19.391 18.25 -5.676 1 96 309 ARG A N 1
ATOM 2305 C CA . ARG A 1 309 ? 18.109 18.812 -5.309 1 96 309 ARG A CA 1
ATOM 2306 C C . ARG A 1 309 ? 17.156 18.859 -6.508 1 96 309 ARG A C 1
ATOM 2308 O O . ARG A 1 309 ? 15.969 18.594 -6.375 1 96 309 ARG A O 1
ATOM 2315 N N . HIS A 1 310 ? 17.688 19.203 -7.707 1 95.69 310 HIS A N 1
ATOM 2316 C CA . HIS A 1 310 ? 16.891 19.281 -8.922 1 95.69 310 HIS A CA 1
ATOM 2317 C C . HIS A 1 310 ? 16.328 17.922 -9.312 1 95.69 310 HIS A C 1
ATOM 2319 O O . HIS A 1 310 ? 15.164 17.812 -9.703 1 95.69 310 HIS A O 1
ATOM 2325 N N . GLU A 1 311 ? 17.141 16.922 -9.18 1 96.31 311 GLU A N 1
ATOM 2326 C CA . GLU A 1 311 ? 16.703 15.562 -9.5 1 96.31 311 GLU A CA 1
ATOM 2327 C C . GLU A 1 311 ? 15.664 15.062 -8.508 1 96.31 311 GLU A C 1
ATOM 2329 O O . GLU A 1 311 ? 14.609 14.555 -8.914 1 96.31 311 GLU A O 1
ATOM 2334 N N . PHE A 1 312 ? 15.961 15.242 -7.238 1 97.69 312 PHE A N 1
ATOM 2335 C CA . PHE A 1 312 ? 15.086 14.742 -6.188 1 97.69 312 PHE A CA 1
ATOM 2336 C C . PHE A 1 312 ? 13.742 15.453 -6.219 1 97.69 312 PHE A C 1
ATOM 2338 O O . PHE A 1 312 ? 12.695 14.812 -6.344 1 97.69 312 PHE A O 1
ATOM 2345 N N . ASN A 1 313 ? 13.758 16.75 -6.156 1 97 313 ASN A N 1
ATOM 2346 C CA . ASN A 1 313 ? 12.5 17.484 -6.168 1 97 313 ASN A CA 1
ATOM 2347 C C . ASN A 1 313 ? 11.82 17.406 -7.531 1 97 313 ASN A C 1
ATOM 2349 O O . ASN A 1 313 ? 10.594 17.484 -7.617 1 97 313 ASN A O 1
ATOM 2353 N N . GLY A 1 314 ? 12.617 17.203 -8.57 1 96.19 314 GLY A N 1
ATOM 2354 C CA . GLY A 1 314 ? 12.062 17.047 -9.906 1 96.19 314 GLY A CA 1
ATOM 2355 C C . GLY A 1 314 ? 11.148 15.844 -10.031 1 96.19 314 GLY A C 1
ATOM 2356 O O . GLY A 1 314 ? 10.023 15.961 -10.523 1 96.19 314 GLY A O 1
ATOM 2357 N N . PHE A 1 315 ? 11.625 14.648 -9.594 1 95.81 315 PHE A N 1
ATOM 2358 C CA . PHE A 1 315 ? 10.75 13.492 -9.742 1 95.81 315 PHE A CA 1
ATOM 2359 C C . PHE A 1 315 ? 9.602 13.555 -8.742 1 95.81 315 PHE A C 1
ATOM 2361 O O . PHE A 1 315 ? 8.477 13.156 -9.062 1 95.81 315 PHE A O 1
ATOM 2368 N N . PHE A 1 316 ? 9.852 14.148 -7.551 1 97.62 316 PHE A N 1
ATOM 2369 C CA . PHE A 1 316 ? 8.781 14.273 -6.566 1 97.62 316 PHE A CA 1
ATOM 2370 C C . PHE A 1 316 ? 7.648 15.141 -7.109 1 97.62 316 PHE A C 1
ATOM 2372 O O . PHE A 1 316 ? 6.488 14.727 -7.109 1 97.62 316 PHE A O 1
ATOM 2379 N N . THR A 1 317 ? 7.984 16.312 -7.582 1 97.25 317 THR A N 1
ATOM 2380 C CA . THR A 1 317 ? 6.961 17.234 -8.055 1 97.25 317 THR A CA 1
ATOM 2381 C C . THR A 1 317 ? 6.273 16.703 -9.305 1 97.25 317 THR A C 1
ATOM 2383 O O . THR A 1 317 ? 5.086 16.953 -9.523 1 97.25 317 THR A O 1
ATOM 2386 N N . SER A 1 318 ? 6.988 15.906 -10.094 1 96.81 318 SER A N 1
ATOM 2387 C CA . SER A 1 318 ? 6.406 15.344 -11.312 1 96.81 318 SER A CA 1
ATOM 2388 C C . SER A 1 318 ? 5.266 14.383 -10.977 1 96.81 318 SER A C 1
ATOM 2390 O O . SER A 1 318 ? 4.301 14.273 -11.734 1 96.81 318 SER A O 1
ATOM 2392 N N . MET A 1 319 ? 5.387 13.719 -9.852 1 96.62 319 MET A N 1
ATOM 2393 C CA . MET A 1 319 ? 4.285 12.867 -9.422 1 96.62 319 MET A CA 1
ATOM 2394 C C . MET A 1 319 ? 3.02 13.688 -9.188 1 96.62 319 MET A C 1
ATOM 2396 O O . MET A 1 319 ? 1.929 13.281 -9.594 1 96.62 319 MET A O 1
ATOM 2400 N N . TRP A 1 320 ? 3.164 14.859 -8.656 1 96.94 320 TRP A N 1
ATOM 2401 C CA . TRP A 1 320 ? 2.039 15.758 -8.414 1 96.94 320 TRP A CA 1
ATOM 2402 C C . TRP A 1 320 ? 1.558 16.391 -9.719 1 96.94 320 TRP A C 1
ATOM 2404 O O . TRP A 1 320 ? 0.356 16.594 -9.906 1 96.94 320 TRP A O 1
ATOM 2414 N N . TYR A 1 321 ? 2.535 16.734 -10.617 1 97.75 321 TYR A N 1
ATOM 2415 C CA . TYR A 1 321 ? 2.158 17.312 -11.906 1 97.75 321 TYR A CA 1
ATOM 2416 C C . TYR A 1 321 ? 1.267 16.359 -12.688 1 97.75 321 TYR A C 1
ATOM 2418 O O . TYR A 1 321 ? 0.229 16.75 -13.219 1 97.75 321 TYR A O 1
ATOM 2426 N N . ALA A 1 322 ? 1.662 15.094 -12.688 1 97.44 322 ALA A N 1
ATOM 2427 C CA . ALA A 1 322 ? 0.883 14.086 -13.398 1 97.44 322 ALA A CA 1
ATOM 2428 C C . ALA A 1 322 ? -0.521 13.961 -12.812 1 97.44 322 ALA A C 1
ATOM 2430 O O . ALA A 1 322 ? -1.503 13.867 -13.547 1 97.44 322 ALA A O 1
ATOM 2431 N N . ALA A 1 323 ? -0.629 13.945 -11.516 1 96.69 323 ALA A N 1
ATOM 2432 C CA . ALA A 1 323 ? -1.915 13.836 -10.836 1 96.69 323 ALA A CA 1
ATOM 2433 C C . ALA A 1 323 ? -2.799 15.047 -11.133 1 96.69 323 ALA A C 1
ATOM 2435 O O . ALA A 1 323 ? -4.004 14.898 -11.352 1 96.69 323 ALA A O 1
ATOM 2436 N N . SER A 1 324 ? -2.189 16.25 -11.102 1 97.88 324 SER A N 1
ATOM 2437 C CA . SER A 1 324 ? -2.941 17.484 -11.359 1 97.88 324 SER A CA 1
ATOM 2438 C C . SER A 1 324 ? -3.48 17.516 -12.781 1 97.88 324 SER A C 1
ATOM 2440 O O . SER A 1 324 ? -4.629 17.906 -13.008 1 97.88 324 SER A O 1
ATOM 2442 N N . ALA A 1 325 ? -2.639 17.094 -13.711 1 98 325 ALA A N 1
ATOM 2443 C CA . ALA A 1 325 ? -3.078 17.031 -15.102 1 98 325 ALA A CA 1
ATOM 2444 C C . ALA A 1 325 ? -4.219 16.031 -15.273 1 98 325 ALA A C 1
ATOM 2446 O O . ALA A 1 325 ? -5.215 16.328 -15.938 1 98 325 ALA A O 1
ATOM 2447 N N . ALA A 1 326 ? -4.098 14.906 -14.68 1 96.56 326 ALA A N 1
ATOM 2448 C CA . ALA A 1 326 ? -5.105 13.859 -14.789 1 96.56 326 ALA A CA 1
ATOM 2449 C C . ALA A 1 326 ? -6.43 14.305 -14.172 1 96.56 326 ALA A C 1
ATOM 2451 O O . ALA A 1 326 ? -7.504 13.984 -14.695 1 96.56 326 ALA A O 1
ATOM 2452 N N . GLY A 1 327 ? -6.359 15 -13.094 1 95.81 327 GLY A N 1
ATOM 2453 C CA . GLY A 1 327 ? -7.551 15.297 -12.32 1 95.81 327 GLY A CA 1
ATOM 2454 C C . GLY A 1 327 ? -8.211 16.609 -12.711 1 95.81 327 GLY A C 1
ATOM 2455 O O . GLY A 1 327 ? -9.406 16.797 -12.5 1 95.81 327 GLY A O 1
ATOM 2456 N N . SER A 1 328 ? -7.414 17.578 -13.32 1 97.19 328 SER A N 1
ATOM 2457 C CA . SER A 1 328 ? -7.965 18.922 -13.367 1 97.19 328 SER A CA 1
ATOM 2458 C C . SER A 1 328 ? -7.738 19.562 -14.734 1 97.19 328 SER A C 1
ATOM 2460 O O . SER A 1 328 ? -7.98 20.766 -14.914 1 97.19 328 SER A O 1
ATOM 2462 N N . ALA A 1 329 ? -7.223 18.812 -15.703 1 96.88 329 ALA A N 1
ATOM 2463 C CA . ALA A 1 329 ? -7.027 19.375 -17.031 1 96.88 329 ALA A CA 1
ATOM 2464 C C . ALA A 1 329 ? -8.336 19.938 -17.578 1 96.88 329 ALA A C 1
ATOM 2466 O O . ALA A 1 329 ? -8.352 21.031 -18.172 1 96.88 329 ALA A O 1
ATOM 2467 N N . ALA A 1 330 ? -9.398 19.25 -17.438 1 96.44 330 ALA A N 1
ATOM 2468 C CA . ALA A 1 330 ? -10.695 19.688 -17.922 1 96.44 330 ALA A CA 1
ATOM 2469 C C . ALA A 1 330 ? -11.141 20.969 -17.219 1 96.44 330 ALA A C 1
ATOM 2471 O O . ALA A 1 330 ? -11.734 21.859 -17.844 1 96.44 330 ALA A O 1
ATOM 2472 N N . LEU A 1 331 ? -10.898 21.031 -15.898 1 97 331 LEU A N 1
ATOM 2473 C CA . LEU A 1 331 ? -11.234 22.234 -15.141 1 97 331 LEU A CA 1
ATOM 2474 C C . LEU A 1 331 ? -10.492 23.438 -15.695 1 97 331 LEU A C 1
ATOM 2476 O O . LEU A 1 331 ? -11.094 24.5 -15.906 1 97 331 LEU A O 1
ATOM 2480 N N . LEU A 1 332 ? -9.211 23.297 -15.93 1 97.25 332 LEU A N 1
ATOM 2481 C CA . LEU A 1 332 ? -8.398 24.375 -16.453 1 97.25 332 LEU A CA 1
ATOM 2482 C C . LEU A 1 332 ? -8.875 24.797 -17.844 1 97.25 332 LEU A C 1
ATOM 2484 O O . LEU A 1 332 ? -8.938 25.984 -18.156 1 97.25 332 LEU A O 1
ATOM 2488 N N . GLU A 1 333 ? -9.227 23.812 -18.641 1 97.81 333 GLU A N 1
ATOM 2489 C CA . GLU A 1 333 ? -9.648 24.062 -20.016 1 97.81 333 GLU A CA 1
ATOM 2490 C C . GLU A 1 333 ? -11.008 24.766 -20.047 1 97.81 333 GLU A C 1
ATOM 2492 O O . GLU A 1 333 ? -11.211 25.703 -20.828 1 97.81 333 GLU A O 1
ATOM 2497 N N . ASN A 1 334 ? -11.898 24.375 -19.219 1 98.19 334 ASN A N 1
ATOM 2498 C CA . ASN A 1 334 ? -13.281 24.844 -19.297 1 98.19 334 ASN A CA 1
ATOM 2499 C C . ASN A 1 334 ? -13.508 26.078 -18.422 1 98.19 334 ASN A C 1
ATOM 2501 O O . ASN A 1 334 ? -14.375 26.891 -18.734 1 98.19 334 ASN A O 1
ATOM 2505 N N . ASN A 1 335 ? -12.766 26.172 -17.328 1 98.19 335 ASN A N 1
ATOM 2506 C CA . ASN A 1 335 ? -12.906 27.281 -16.391 1 98.19 335 ASN A CA 1
ATOM 2507 C C . ASN A 1 335 ? -11.555 27.781 -15.906 1 98.19 335 ASN A C 1
ATOM 2509 O O . ASN A 1 335 ? -11.273 27.75 -14.703 1 98.19 335 ASN A O 1
ATOM 2513 N N . PRO A 1 336 ? -10.766 28.328 -16.766 1 97.88 336 PRO A N 1
ATOM 2514 C CA . PRO A 1 336 ? -9.422 28.766 -16.359 1 97.88 336 PRO A CA 1
ATOM 2515 C C . PRO A 1 336 ? -9.445 29.797 -15.234 1 97.88 336 PRO A C 1
ATOM 2517 O O . PRO A 1 336 ? -8.508 29.859 -14.438 1 97.88 336 PRO A O 1
ATOM 2520 N N . GLU A 1 337 ? -10.5 30.562 -15.078 1 97.5 337 GLU A N 1
ATOM 2521 C CA . GLU A 1 337 ? -10.617 31.609 -14.07 1 97.5 337 GLU A CA 1
ATOM 2522 C C . GLU A 1 337 ? -10.781 31.016 -12.672 1 97.5 337 GLU A C 1
ATOM 2524 O O . GLU A 1 337 ? -10.609 31.719 -11.672 1 97.5 337 GLU A O 1
ATOM 2529 N N . TRP A 1 338 ? -11.133 29.734 -12.609 1 98.19 338 TRP A N 1
ATOM 2530 C CA . TRP A 1 338 ? -11.312 29.062 -11.328 1 98.19 338 TRP A CA 1
ATOM 2531 C C . TRP A 1 338 ? -10.016 28.422 -10.852 1 98.19 338 TRP A C 1
ATOM 2533 O O . TRP A 1 338 ? -9.953 27.875 -9.75 1 98.19 338 TRP A O 1
ATOM 2543 N N . VAL A 1 339 ? -8.961 28.547 -11.664 1 98.38 339 VAL A N 1
ATOM 2544 C CA . VAL A 1 339 ? -7.711 27.859 -11.375 1 98.38 339 VAL A CA 1
ATOM 2545 C C . VAL A 1 339 ? -6.617 28.875 -11.055 1 98.38 339 VAL A C 1
ATOM 2547 O O . VAL A 1 339 ? -6.344 29.781 -11.859 1 98.38 339 VAL A O 1
ATOM 2550 N N . SER A 1 340 ? -6.047 28.781 -9.859 1 97.5 340 SER A N 1
ATOM 2551 C CA . SER A 1 340 ? -4.969 29.688 -9.477 1 97.5 340 SER A CA 1
ATOM 2552 C C . SER A 1 340 ? -3.76 29.531 -10.391 1 97.5 340 SER A C 1
ATOM 2554 O O . SER A 1 340 ? -3.605 28.5 -11.047 1 97.5 340 SER A O 1
ATOM 2556 N N . ASP A 1 341 ? -2.861 30.516 -10.414 1 96.88 341 ASP A N 1
ATOM 2557 C CA . ASP A 1 341 ? -1.687 30.5 -11.281 1 96.88 341 ASP A CA 1
ATOM 2558 C C . ASP A 1 341 ? -0.758 29.344 -10.93 1 96.88 341 ASP A C 1
ATOM 2560 O O . ASP A 1 341 ? -0.25 28.656 -11.82 1 96.88 341 ASP A O 1
ATOM 2564 N N . SER A 1 342 ? -0.563 29.141 -9.656 1 96.69 342 SER A N 1
ATOM 2565 C CA . SER A 1 342 ? 0.346 28.094 -9.227 1 96.69 342 SER A CA 1
ATOM 2566 C C . SER A 1 342 ? -0.204 26.703 -9.578 1 96.69 342 SER A C 1
ATOM 2568 O O . SER A 1 342 ? 0.55 25.812 -9.977 1 96.69 342 SER A O 1
ATOM 2570 N N . TYR A 1 343 ? -1.508 26.516 -9.469 1 97.88 343 TYR A N 1
ATOM 2571 C CA . TYR A 1 343 ? -2.102 25.234 -9.812 1 97.88 343 TYR A CA 1
ATOM 2572 C C . TYR A 1 343 ? -2.109 25.031 -11.32 1 97.88 343 TYR A C 1
ATOM 2574 O O . TYR A 1 343 ? -1.896 23.906 -11.805 1 97.88 343 TYR A O 1
ATOM 2582 N N . ARG A 1 344 ? -2.395 26.109 -12.086 1 98.19 344 ARG A N 1
ATOM 2583 C CA . ARG A 1 344 ? -2.299 26.078 -13.547 1 98.19 344 ARG A CA 1
ATOM 2584 C C . ARG A 1 344 ? -0.92 25.594 -13.984 1 98.19 344 ARG A C 1
ATOM 2586 O O . ARG A 1 344 ? -0.81 24.734 -14.859 1 98.19 344 ARG A O 1
ATOM 2593 N N . ASP A 1 345 ? 0.079 26.141 -13.344 1 97.69 345 ASP A N 1
ATOM 2594 C CA . ASP A 1 345 ? 1.448 25.75 -13.672 1 97.69 345 ASP A CA 1
ATOM 2595 C C . ASP A 1 345 ? 1.661 24.25 -13.477 1 97.69 345 ASP A C 1
ATOM 2597 O O . ASP A 1 345 ? 2.295 23.594 -14.305 1 97.69 345 ASP A O 1
ATOM 2601 N N . MET A 1 346 ? 1.142 23.719 -12.406 1 97.56 346 MET A N 1
ATOM 2602 C CA . MET A 1 346 ? 1.271 22.297 -12.117 1 97.56 346 MET A CA 1
ATOM 2603 C C . MET A 1 346 ? 0.578 21.453 -13.18 1 97.56 346 MET A C 1
ATOM 2605 O O . MET A 1 346 ? 1.14 20.469 -13.664 1 97.56 346 MET A O 1
ATOM 2609 N N . ILE A 1 347 ? -0.658 21.828 -13.555 1 98.25 347 ILE A N 1
ATOM 2610 C CA . ILE A 1 347 ? -1.425 21.109 -14.562 1 98.25 347 ILE A CA 1
ATOM 2611 C C . ILE A 1 347 ? -0.664 21.109 -15.883 1 98.25 347 ILE A C 1
ATOM 2613 O O . ILE A 1 347 ? -0.496 20.062 -16.516 1 98.25 347 ILE A O 1
ATOM 2617 N N . GLU A 1 348 ? -0.141 22.234 -16.281 1 98.31 348 GLU A N 1
ATOM 2618 C CA . GLU A 1 348 ? 0.527 22.391 -17.562 1 98.31 348 GLU A CA 1
ATOM 2619 C C . GLU A 1 348 ? 1.825 21.594 -17.625 1 98.31 348 GLU A C 1
ATOM 2621 O O . GLU A 1 348 ? 2.184 21.047 -18.672 1 98.31 348 GLU A O 1
ATOM 2626 N N . LYS A 1 349 ? 2.5 21.531 -16.516 1 97.56 349 LYS A N 1
ATOM 2627 C CA . LYS A 1 349 ? 3.736 20.75 -16.438 1 97.56 349 LYS A CA 1
ATOM 2628 C C . LYS A 1 349 ? 3.451 19.25 -16.5 1 97.56 349 LYS A C 1
ATOM 2630 O O . LYS A 1 349 ? 4.301 18.469 -16.922 1 97.56 349 LYS A O 1
ATOM 2635 N N . GLY A 1 350 ? 2.262 18.844 -16.047 1 97.81 350 GLY A N 1
ATOM 2636 C CA . GLY A 1 350 ? 1.889 17.438 -16.031 1 97.81 350 GLY A CA 1
ATOM 2637 C C . GLY A 1 350 ? 1.439 16.922 -17.391 1 97.81 350 GLY A C 1
ATOM 2638 O O . GLY A 1 350 ? 1.568 15.734 -17.688 1 97.81 350 GLY A O 1
ATOM 2639 N N . LYS A 1 351 ? 0.99 17.766 -18.25 1 96.88 351 LYS A N 1
ATOM 2640 C CA . LYS A 1 351 ? 0.368 17.391 -19.516 1 96.88 351 LYS A CA 1
ATOM 2641 C C . LYS A 1 351 ? 1.361 16.672 -20.438 1 96.88 351 LYS A C 1
ATOM 2643 O O . LYS A 1 351 ? 1.032 15.656 -21.031 1 96.88 351 LYS A O 1
ATOM 2648 N N . PRO A 1 352 ? 2.588 17.094 -20.469 1 96.69 352 PRO A N 1
ATOM 2649 C CA . PRO A 1 352 ? 3.504 16.484 -21.422 1 96.69 352 PRO A CA 1
ATOM 2650 C C . PRO A 1 352 ? 4.25 15.281 -20.844 1 96.69 352 PRO A C 1
ATOM 2652 O O . PRO A 1 352 ? 5.055 14.656 -21.547 1 96.69 352 PRO A O 1
ATOM 2655 N N . LEU A 1 353 ? 4.066 14.969 -19.594 1 97.06 353 LEU A N 1
ATOM 2656 C CA . LEU A 1 353 ? 4.797 13.867 -18.969 1 97.06 353 LEU A CA 1
ATOM 2657 C C . LEU A 1 353 ? 4.363 12.531 -19.562 1 97.06 353 LEU A C 1
ATOM 2659 O O . LEU A 1 353 ? 3.168 12.273 -19.719 1 97.06 353 LEU A O 1
ATOM 2663 N N . MET A 1 354 ? 5.352 11.672 -19.906 1 97.12 354 MET A N 1
ATOM 2664 C CA . MET A 1 354 ? 5.074 10.344 -20.438 1 97.12 354 MET A CA 1
ATOM 2665 C C . MET A 1 354 ? 4.914 9.328 -19.297 1 97.12 354 MET A C 1
ATOM 2667 O O . MET A 1 354 ? 5.57 9.445 -18.266 1 97.12 354 MET A O 1
ATOM 2671 N N . ALA A 1 355 ? 4.031 8.32 -19.562 1 96.94 355 ALA A N 1
ATOM 2672 C CA . ALA A 1 355 ? 3.787 7.289 -18.562 1 96.94 355 ALA A CA 1
ATOM 2673 C C . ALA A 1 355 ? 5.066 6.516 -18.25 1 96.94 355 ALA A C 1
ATOM 2675 O O . ALA A 1 355 ? 5.305 6.148 -17.094 1 96.94 355 ALA A O 1
ATOM 2676 N N . SER A 1 356 ? 5.91 6.262 -19.25 1 95.56 356 SER A N 1
ATOM 2677 C CA . SER A 1 356 ? 7.164 5.543 -19.062 1 95.56 356 SER A CA 1
ATOM 2678 C C . SER A 1 356 ? 8.125 6.336 -18.172 1 95.56 356 SER A C 1
ATOM 2680 O O . SER A 1 356 ? 8.82 5.766 -17.328 1 95.56 356 SER A O 1
ATOM 2682 N N . ASP A 1 357 ? 8.117 7.641 -18.344 1 94.69 357 ASP A N 1
ATOM 2683 C CA . ASP A 1 357 ? 8.938 8.492 -17.484 1 94.69 357 ASP A CA 1
ATOM 2684 C C . ASP A 1 357 ? 8.414 8.508 -16.047 1 94.69 357 ASP A C 1
ATOM 2686 O O . ASP A 1 357 ? 9.195 8.43 -15.094 1 94.69 357 ASP A O 1
ATOM 2690 N N . TYR A 1 358 ? 7.156 8.633 -15.977 1 95.06 358 TYR A N 1
ATOM 2691 C CA . TYR A 1 358 ? 6.496 8.617 -14.672 1 95.06 358 TYR A CA 1
ATOM 2692 C C . TYR A 1 358 ? 6.805 7.328 -13.922 1 95.06 358 TYR A C 1
ATOM 2694 O O . TYR A 1 358 ? 7.164 7.359 -12.742 1 95.06 358 TYR A O 1
ATOM 2702 N N . ARG A 1 359 ? 6.746 6.211 -14.602 1 94.88 359 ARG A N 1
ATOM 2703 C CA . ARG A 1 359 ? 7.059 4.918 -13.992 1 94.88 359 ARG A CA 1
ATOM 2704 C C . ARG A 1 359 ? 8.539 4.824 -13.641 1 94.88 359 ARG A C 1
ATOM 2706 O O . ARG A 1 359 ? 8.906 4.188 -12.648 1 94.88 359 ARG A O 1
ATOM 2713 N N . ALA A 1 360 ? 9.328 5.422 -14.391 1 93.19 360 ALA A N 1
ATOM 2714 C CA . ALA A 1 360 ? 10.766 5.375 -14.164 1 93.19 360 ALA A CA 1
ATOM 2715 C C . ALA A 1 360 ? 11.141 6.094 -12.867 1 93.19 360 ALA A C 1
ATOM 2717 O O . ALA A 1 360 ? 12.164 5.793 -12.258 1 93.19 360 ALA A O 1
ATOM 2718 N N . TYR A 1 361 ? 10.305 7.047 -12.383 1 95 361 TYR A N 1
ATOM 2719 C CA . TYR A 1 361 ? 10.562 7.75 -11.133 1 95 361 TYR A CA 1
ATOM 2720 C C . TYR A 1 361 ? 10.508 6.793 -9.945 1 95 361 TYR A C 1
ATOM 2722 O O . TYR A 1 361 ? 11 7.113 -8.859 1 95 361 TYR A O 1
ATOM 2730 N N . GLU A 1 362 ? 9.922 5.598 -10.164 1 96.56 362 GLU A N 1
ATOM 2731 C CA . GLU A 1 362 ? 9.906 4.586 -9.117 1 96.56 362 GLU A CA 1
ATOM 2732 C C . GLU A 1 362 ? 11.32 4.16 -8.734 1 96.56 362 GLU A C 1
ATOM 2734 O O . GLU A 1 362 ? 11.578 3.832 -7.574 1 96.56 362 GLU A O 1
ATOM 2739 N N . ARG A 1 363 ? 12.25 4.191 -9.688 1 96.5 363 ARG A N 1
ATOM 2740 C CA . ARG A 1 363 ? 13.641 3.871 -9.398 1 96.5 363 ARG A CA 1
ATOM 2741 C C . ARG A 1 363 ? 14.266 4.926 -8.492 1 96.5 363 ARG A C 1
ATOM 2743 O O . ARG A 1 363 ? 15.023 4.59 -7.578 1 96.5 363 ARG A O 1
ATOM 2750 N N . ASN A 1 364 ? 13.945 6.215 -8.789 1 97.56 364 ASN A N 1
ATOM 2751 C CA . ASN A 1 364 ? 14.383 7.281 -7.895 1 97.56 364 ASN A CA 1
ATOM 2752 C C . ASN A 1 364 ? 13.812 7.109 -6.492 1 97.56 364 ASN A C 1
ATOM 2754 O O . ASN A 1 364 ? 14.531 7.25 -5.5 1 97.56 364 ASN A O 1
ATOM 2758 N N . ARG A 1 365 ? 12.531 6.801 -6.488 1 97.88 365 ARG A N 1
ATOM 2759 C CA . ARG A 1 365 ? 11.852 6.559 -5.219 1 97.88 365 ARG A CA 1
ATOM 2760 C C . ARG A 1 365 ? 12.508 5.414 -4.457 1 97.88 365 ARG A C 1
ATOM 2762 O O . ARG A 1 365 ? 12.695 5.492 -3.24 1 97.88 365 ARG A O 1
ATOM 2769 N N . SER A 1 366 ? 12.93 4.406 -5.164 1 98.31 366 SER A N 1
ATOM 2770 C CA . SER A 1 366 ? 13.586 3.24 -4.578 1 98.31 366 SER A CA 1
ATOM 2771 C C . SER A 1 366 ? 14.945 3.605 -3.996 1 98.31 366 SER A C 1
ATOM 2773 O O . SER A 1 366 ? 15.344 3.082 -2.953 1 98.31 366 SER A O 1
ATOM 2775 N N . THR A 1 367 ? 15.625 4.477 -4.66 1 98.12 367 THR A N 1
ATOM 2776 C CA . THR A 1 367 ? 16.906 4.941 -4.145 1 98.12 367 THR A CA 1
ATOM 2777 C C . THR A 1 367 ? 16.734 5.625 -2.791 1 98.12 367 THR A C 1
ATOM 2779 O O . THR A 1 367 ? 17.5 5.367 -1.856 1 98.12 367 THR A O 1
ATOM 2782 N N . VAL A 1 368 ? 15.734 6.473 -2.674 1 98.44 368 VAL A N 1
ATOM 2783 C CA . VAL A 1 368 ? 15.453 7.156 -1.417 1 98.44 368 VAL A CA 1
ATOM 2784 C C . VAL A 1 368 ? 15.109 6.133 -0.337 1 98.44 368 VAL A C 1
ATOM 2786 O O . VAL A 1 368 ? 15.625 6.203 0.781 1 98.44 368 VAL A O 1
ATOM 2789 N N . TRP A 1 369 ? 14.266 5.188 -0.685 1 98.38 369 TRP A N 1
ATOM 2790 C CA . TRP A 1 369 ? 13.898 4.117 0.234 1 98.38 369 TRP A CA 1
ATOM 2791 C C . TRP A 1 369 ? 15.133 3.369 0.728 1 98.38 369 TRP A C 1
ATOM 2793 O O . TRP A 1 369 ? 15.344 3.236 1.936 1 98.38 369 TRP A O 1
ATOM 2803 N N . ASN A 1 370 ? 15.953 2.912 -0.186 1 98.06 370 ASN A N 1
ATOM 2804 C CA . ASN A 1 370 ? 17.109 2.084 0.141 1 98.06 370 ASN A CA 1
ATOM 2805 C C . ASN A 1 370 ? 18.109 2.836 1.017 1 98.06 370 ASN A C 1
ATOM 2807 O O . ASN A 1 370 ? 18.641 2.277 1.977 1 98.06 370 ASN A O 1
ATOM 2811 N N . ARG A 1 371 ? 18.344 4.082 0.733 1 98.06 371 ARG A N 1
ATOM 2812 C CA . ARG A 1 371 ? 19.266 4.883 1.516 1 98.06 371 ARG A CA 1
ATOM 2813 C C . ARG A 1 371 ? 18.75 5.117 2.928 1 98.06 371 ARG A C 1
ATOM 2815 O O . ARG A 1 371 ? 19.5 5.043 3.898 1 98.06 371 ARG A O 1
ATOM 2822 N N . THR A 1 372 ? 17.484 5.391 3.018 1 98.44 372 THR A N 1
ATOM 2823 C CA . THR A 1 372 ? 16.891 5.59 4.332 1 98.44 372 THR A CA 1
ATOM 2824 C C . THR A 1 372 ? 16.938 4.301 5.148 1 98.44 372 THR A C 1
ATOM 2826 O O . THR A 1 372 ? 17.234 4.324 6.34 1 98.44 372 THR A O 1
ATOM 2829 N N . GLN A 1 373 ? 16.625 3.184 4.48 1 98.25 373 GLN A N 1
ATOM 2830 C CA . GLN A 1 373 ? 16.672 1.898 5.172 1 98.25 373 GLN A CA 1
ATOM 2831 C C . GLN A 1 373 ? 18.078 1.586 5.664 1 98.25 373 GLN A C 1
ATOM 2833 O O . GLN A 1 373 ? 18.266 1.004 6.734 1 98.25 373 GLN A O 1
ATOM 2838 N N . THR A 1 374 ? 19.078 1.946 4.875 1 97.69 374 THR A N 1
ATOM 2839 C CA . THR A 1 374 ? 20.453 1.729 5.277 1 97.69 374 THR A CA 1
ATOM 2840 C C . THR A 1 374 ? 20.766 2.473 6.574 1 97.69 374 THR A C 1
ATOM 2842 O O . THR A 1 374 ? 21.359 1.906 7.496 1 97.69 374 THR A O 1
ATOM 2845 N N . VAL A 1 375 ? 20.297 3.684 6.715 1 98.25 375 VAL A N 1
ATOM 2846 C CA . VAL A 1 375 ? 20.531 4.488 7.91 1 98.25 375 VAL A CA 1
ATOM 2847 C C . VAL A 1 375 ? 19.734 3.914 9.078 1 98.25 375 VAL A C 1
ATOM 2849 O O . VAL A 1 375 ? 20.266 3.799 10.195 1 98.25 375 VAL A O 1
ATOM 2852 N N . LEU A 1 376 ? 18.562 3.479 8.844 1 98.31 376 LEU A N 1
ATOM 2853 C CA . LEU A 1 376 ? 17.656 3.031 9.898 1 98.31 376 LEU A CA 1
ATOM 2854 C C . LEU A 1 376 ? 18.031 1.624 10.367 1 98.31 376 LEU A C 1
ATOM 2856 O O . LEU A 1 376 ? 17.438 1.11 11.32 1 98.31 376 LEU A O 1
ATOM 2860 N N . GLN A 1 377 ? 18.984 1.024 9.688 1 96.88 377 GLN A N 1
ATOM 2861 C CA . GLN A 1 377 ? 19.547 -0.221 10.195 1 96.88 377 GLN A CA 1
ATOM 2862 C C . GLN A 1 377 ? 20.375 0.023 11.453 1 96.88 377 GLN A C 1
ATOM 2864 O O . GLN A 1 377 ? 20.438 -0.834 12.336 1 96.88 377 GLN A O 1
ATOM 2869 N N . ASP A 1 378 ? 20.953 1.19 11.477 1 97.56 378 ASP A N 1
ATOM 2870 C CA . ASP A 1 378 ? 21.891 1.474 12.555 1 97.56 378 ASP A CA 1
ATOM 2871 C C . ASP A 1 378 ? 21.312 2.49 13.539 1 97.56 378 ASP A C 1
ATOM 2873 O O . ASP A 1 378 ? 21.812 2.637 14.648 1 97.56 378 ASP A O 1
ATOM 2877 N N . TYR A 1 379 ? 20.266 3.168 13.156 1 98.62 379 TYR A N 1
ATOM 2878 C CA . TYR A 1 379 ? 19.688 4.219 13.977 1 98.62 379 TYR A CA 1
ATOM 2879 C C . TYR A 1 379 ? 18.188 4.004 14.148 1 98.62 379 TYR A C 1
ATOM 2881 O O . TYR A 1 379 ? 17.547 3.348 13.32 1 98.62 379 TYR A O 1
ATOM 2889 N N . ASP A 1 380 ? 17.641 4.508 15.219 1 98.38 380 ASP A N 1
ATOM 2890 C CA . ASP A 1 380 ? 16.219 4.348 15.539 1 98.38 380 ASP A CA 1
ATOM 2891 C C . ASP A 1 380 ? 15.391 5.465 14.922 1 98.38 380 ASP A C 1
ATOM 2893 O O . ASP A 1 380 ? 14.219 5.27 14.609 1 98.38 380 ASP A O 1
ATOM 2897 N N . LEU A 1 381 ? 16.016 6.629 14.82 1 98.81 381 LEU A N 1
ATOM 2898 C CA . LEU A 1 381 ? 15.336 7.836 14.367 1 98.81 381 LEU A CA 1
ATOM 2899 C C . LEU A 1 381 ? 16.219 8.633 13.414 1 98.81 381 LEU A C 1
ATOM 2901 O O . LEU A 1 381 ? 17.453 8.516 13.461 1 98.81 381 LEU A O 1
ATOM 2905 N N . VAL A 1 382 ? 15.586 9.383 12.562 1 98.94 382 VAL A N 1
ATOM 2906 C CA . VAL A 1 382 ? 16.266 10.359 11.727 1 98.94 382 VAL A CA 1
ATOM 2907 C C . VAL A 1 382 ? 15.797 11.766 12.078 1 98.94 382 VAL A C 1
ATOM 2909 O O . VAL A 1 382 ? 14.586 12.031 12.102 1 98.94 382 VAL A O 1
ATOM 2912 N N . LEU A 1 383 ? 16.719 12.617 12.367 1 98.88 383 LEU A N 1
ATOM 2913 C CA . LEU A 1 383 ? 16.469 14.016 12.711 1 98.88 383 LEU A CA 1
ATOM 2914 C C . LEU A 1 383 ? 16.969 14.945 11.617 1 98.88 383 LEU A C 1
ATOM 2916 O O . LEU A 1 383 ? 18.047 14.734 11.062 1 98.88 383 LEU A O 1
ATOM 2920 N N . SER A 1 384 ? 16.219 15.914 11.273 1 98.88 384 SER A N 1
ATOM 2921 C CA . SER A 1 384 ? 16.578 16.969 10.344 1 98.88 384 SER A CA 1
ATOM 2922 C C . SER A 1 384 ? 15.82 18.25 10.641 1 98.88 384 SER A C 1
ATOM 2924 O O . SER A 1 384 ? 14.844 18.25 11.391 1 98.88 384 SER A O 1
ATOM 2926 N N . PRO A 1 385 ? 16.328 19.406 10.109 1 98.88 385 PRO A N 1
ATOM 2927 C CA . PRO A 1 385 ? 15.359 20.5 10.031 1 98.88 385 PRO A CA 1
ATOM 2928 C C . PRO A 1 385 ? 14.086 20.125 9.273 1 98.88 385 PRO A C 1
ATOM 2930 O O . PRO A 1 385 ? 14.148 19.359 8.305 1 98.88 385 PRO A O 1
ATOM 2933 N N . THR A 1 386 ? 12.953 20.578 9.711 1 98.88 386 THR A N 1
ATOM 2934 C CA . THR A 1 386 ? 11.742 20.344 8.938 1 98.88 386 THR A CA 1
ATOM 2935 C C . THR A 1 386 ? 11.773 21.141 7.637 1 98.88 386 THR A C 1
ATOM 2937 O O . THR A 1 386 ? 11.453 20.625 6.566 1 98.88 386 THR A O 1
ATOM 2940 N N . LEU A 1 387 ? 12.164 22.375 7.777 1 98.94 387 LEU A N 1
ATOM 2941 C CA . LEU A 1 387 ? 12.227 23.297 6.656 1 98.94 387 LEU A CA 1
ATOM 2942 C C . LEU A 1 387 ? 13.578 24.016 6.617 1 98.94 387 LEU A C 1
ATOM 2944 O O . LEU A 1 387 ? 14.273 24.094 7.633 1 98.94 387 LEU A O 1
ATOM 2948 N N . ALA A 1 388 ? 13.906 24.594 5.488 1 98.75 388 ALA A N 1
ATOM 2949 C CA . ALA A 1 388 ? 15.219 25.203 5.289 1 98.75 388 ALA A CA 1
ATOM 2950 C C . ALA A 1 388 ? 15.219 26.656 5.762 1 98.75 388 ALA A C 1
ATOM 2952 O O . ALA A 1 388 ? 16.281 27.281 5.879 1 98.75 388 ALA A O 1
ATOM 2953 N N . VAL A 1 389 ? 14.008 27.156 6.066 1 98.62 389 VAL A N 1
ATOM 2954 C CA . VAL A 1 389 ? 13.883 28.578 6.422 1 98.62 389 VAL A CA 1
ATOM 2955 C C . VAL A 1 389 ? 12.789 28.75 7.477 1 98.62 389 VAL A C 1
ATOM 2957 O O . VAL A 1 389 ? 11.906 27.906 7.609 1 98.62 389 VAL A O 1
ATOM 2960 N N . PRO A 1 390 ? 12.875 29.844 8.305 1 98.25 390 PRO A N 1
ATOM 2961 C CA . PRO A 1 390 ? 11.703 30.219 9.086 1 98.25 390 PRO A CA 1
ATOM 2962 C C . PRO A 1 390 ? 10.562 30.766 8.227 1 98.25 390 PRO A C 1
ATOM 2964 O O . PRO A 1 390 ? 10.672 30.781 6.996 1 98.25 390 PRO A O 1
ATOM 2967 N N . ALA A 1 391 ? 9.461 31.141 8.906 1 98.56 391 ALA A N 1
ATOM 2968 C CA . ALA A 1 391 ? 8.305 31.656 8.18 1 98.56 391 ALA A CA 1
ATOM 2969 C C . ALA A 1 391 ? 8.68 32.875 7.344 1 98.56 391 ALA A C 1
ATOM 2971 O O . ALA A 1 391 ? 9.484 33.719 7.773 1 98.56 391 ALA A O 1
ATOM 2972 N N . PHE A 1 392 ? 8.227 33.031 6.195 1 98.38 392 PHE A N 1
ATOM 2973 C CA . PHE A 1 392 ? 8.406 34.125 5.273 1 98.38 392 PHE A CA 1
ATOM 2974 C C . PHE A 1 392 ? 7.066 34.781 4.961 1 98.38 392 PHE A C 1
ATOM 2976 O O . PHE A 1 392 ? 6.031 34.375 5.488 1 98.38 392 PHE A O 1
ATOM 2983 N N . ASP A 1 393 ? 7.074 35.812 4.184 1 98.25 393 ASP A N 1
ATOM 2984 C CA . ASP A 1 393 ? 5.855 36.594 3.928 1 98.25 393 ASP A CA 1
ATOM 2985 C C . ASP A 1 393 ? 4.781 35.719 3.297 1 98.25 393 ASP A C 1
ATOM 2987 O O . ASP A 1 393 ? 5.062 34.938 2.383 1 98.25 393 ASP A O 1
ATOM 2991 N N . TYR A 1 394 ? 3.527 35.875 3.742 1 97.31 394 TYR A N 1
ATOM 2992 C CA . TYR A 1 394 ? 2.471 34.906 3.41 1 97.31 394 TYR A CA 1
ATOM 2993 C C . TYR A 1 394 ? 2.059 35.062 1.95 1 97.31 394 TYR A C 1
ATOM 2995 O O . TYR A 1 394 ? 1.383 34.156 1.407 1 97.31 394 TYR A O 1
ATOM 3003 N N . HIS A 1 395 ? 2.42 36.125 1.188 1 95.5 395 HIS A N 1
ATOM 3004 C CA . HIS A 1 395 ? 2.041 36.281 -0.211 1 95.5 395 HIS A CA 1
ATOM 3005 C C . HIS A 1 395 ? 2.996 35.531 -1.132 1 95.5 395 HIS A C 1
ATOM 3007 O O . HIS A 1 395 ? 2.742 35.438 -2.334 1 95.5 395 HIS A O 1
ATOM 3013 N N . LEU A 1 396 ? 4.102 35.031 -0.535 1 95.94 396 LEU A N 1
ATOM 3014 C CA . LEU A 1 396 ? 5.098 34.312 -1.317 1 95.94 396 LEU A CA 1
ATOM 3015 C C . LEU A 1 396 ? 4.84 32.812 -1.274 1 95.94 396 LEU A C 1
ATOM 3017 O O . LEU A 1 396 ? 4.305 32.281 -0.289 1 95.94 396 LEU A O 1
ATOM 3021 N N . LEU A 1 397 ? 5.277 32.125 -2.32 1 95.75 397 LEU A N 1
ATOM 3022 C CA . LEU A 1 397 ? 5.277 30.672 -2.312 1 95.75 397 LEU A CA 1
ATOM 3023 C C . LEU A 1 397 ? 6.449 30.125 -1.492 1 95.75 397 LEU A C 1
ATOM 3025 O O . LEU A 1 397 ? 6.391 29.016 -0.985 1 95.75 397 LEU A O 1
ATOM 3029 N N . GLY A 1 398 ? 7.484 30.875 -1.359 1 97 398 GLY A N 1
ATOM 3030 C CA . GLY A 1 398 ? 8.742 30.578 -0.691 1 97 398 GLY A CA 1
ATOM 3031 C C . GLY A 1 398 ? 9.852 31.547 -1.059 1 97 398 GLY A C 1
ATOM 3032 O O . GLY A 1 398 ? 9.664 32.438 -1.896 1 97 398 GLY A O 1
ATOM 3033 N N . PRO A 1 399 ? 10.93 31.453 -0.375 1 97.44 399 PRO A N 1
ATOM 3034 C CA . PRO A 1 399 ? 12.062 32.312 -0.752 1 97.44 399 PRO A CA 1
ATOM 3035 C C . PRO A 1 399 ? 12.695 31.906 -2.08 1 97.44 399 PRO A C 1
ATOM 3037 O O . PRO A 1 399 ? 12.586 30.734 -2.484 1 97.44 399 PRO A O 1
ATOM 3040 N N . SER A 1 400 ? 13.352 32.844 -2.764 1 97.56 400 SER A N 1
ATOM 3041 C CA . SER A 1 400 ? 14.023 32.562 -4.02 1 97.56 400 SER A CA 1
ATOM 3042 C C . SER A 1 400 ? 15.508 32.25 -3.797 1 97.56 400 SER A C 1
ATOM 3044 O O . SER A 1 400 ? 16.188 31.75 -4.684 1 97.56 400 SER A O 1
ATOM 3046 N N . ILE A 1 401 ? 16.031 32.656 -2.619 1 97.81 401 ILE A N 1
ATOM 3047 C CA . ILE A 1 401 ? 17.438 32.438 -2.258 1 97.81 401 ILE A CA 1
ATOM 3048 C C . ILE A 1 401 ? 17.516 31.922 -0.822 1 97.81 401 ILE A C 1
ATOM 3050 O O . ILE A 1 401 ? 16.875 32.469 0.078 1 97.81 401 ILE A O 1
ATOM 3054 N N . ILE A 1 402 ? 18.219 30.922 -0.587 1 98.12 402 ILE A N 1
ATOM 3055 C CA . ILE A 1 402 ? 18.531 30.406 0.739 1 98.12 402 ILE A CA 1
ATOM 3056 C C . ILE A 1 402 ? 20.047 30.188 0.868 1 98.12 402 ILE A C 1
ATOM 3058 O O . ILE A 1 402 ? 20.641 29.453 0.079 1 98.12 402 ILE A O 1
ATOM 3062 N N . ASP A 1 403 ? 20.578 30.828 1.871 1 97.12 403 ASP A N 1
ATOM 3063 C CA . ASP A 1 403 ? 22.016 30.734 2.131 1 97.12 403 ASP A CA 1
ATOM 3064 C C . ASP A 1 403 ? 22.828 31 0.863 1 97.12 403 ASP A C 1
ATOM 3066 O O . ASP A 1 403 ? 23.688 30.203 0.5 1 97.12 403 ASP A O 1
ATOM 3070 N N . GLY A 1 404 ? 22.484 31.922 0.137 1 96.5 404 GLY A N 1
ATOM 3071 C CA . GLY A 1 404 ? 23.203 32.406 -1.033 1 96.5 404 GLY A CA 1
ATOM 3072 C C . GLY A 1 404 ? 22.922 31.578 -2.277 1 96.5 404 GLY A C 1
ATOM 3073 O O . GLY A 1 404 ? 23.438 31.875 -3.355 1 96.5 404 GLY A O 1
ATOM 3074 N N . GLN A 1 405 ? 22.031 30.594 -2.242 1 96.62 405 GLN A N 1
ATOM 3075 C CA . GLN A 1 405 ? 21.75 29.734 -3.383 1 96.62 405 GLN A CA 1
ATOM 3076 C C . GLN A 1 405 ? 20.344 30 -3.93 1 96.62 405 GLN A C 1
ATOM 3078 O O . GLN A 1 405 ? 19.391 30.141 -3.164 1 96.62 405 GLN A O 1
ATOM 3083 N N . GLN A 1 406 ? 20.266 30.125 -5.199 1 97 406 GLN A N 1
ATOM 3084 C CA . GLN A 1 406 ? 18.953 30.219 -5.832 1 97 406 GLN A CA 1
ATOM 3085 C C . GLN A 1 406 ? 18.172 28.922 -5.652 1 97 406 GLN A C 1
ATOM 3087 O O . GLN A 1 406 ? 18.703 27.828 -5.832 1 97 406 GLN A O 1
ATOM 3092 N N . VAL A 1 407 ? 16.953 29 -5.227 1 96.94 407 VAL A N 1
ATOM 3093 C CA . VAL A 1 407 ? 16.125 27.828 -4.996 1 96.94 407 VAL A CA 1
ATOM 3094 C C . VAL A 1 407 ? 14.758 28.016 -5.652 1 96.94 407 VAL A C 1
ATOM 3096 O O . VAL A 1 407 ? 14.367 29.141 -5.977 1 96.94 407 VAL A O 1
ATOM 3099 N N . LYS A 1 408 ? 14.109 26.938 -5.996 1 95.56 408 LYS A N 1
ATOM 3100 C CA . LYS A 1 408 ? 12.727 26.984 -6.465 1 95.56 408 LYS A CA 1
ATOM 3101 C C . LYS A 1 408 ? 11.781 27.344 -5.324 1 95.56 408 LYS A C 1
ATOM 3103 O O . LYS A 1 408 ? 11.688 26.625 -4.332 1 95.56 408 LYS A O 1
ATOM 3108 N N . GLU A 1 409 ? 10.969 28.312 -5.465 1 96.19 409 GLU A N 1
ATOM 3109 C CA . GLU A 1 409 ? 10.148 28.891 -4.402 1 96.19 409 GLU A CA 1
ATOM 3110 C C . GLU A 1 409 ? 9.031 27.938 -3.986 1 96.19 409 GLU A C 1
ATOM 3112 O O . GLU A 1 409 ? 8.586 27.953 -2.838 1 96.19 409 GLU A O 1
ATOM 3117 N N . ASP A 1 410 ? 8.672 27.078 -4.898 1 94.19 410 ASP A N 1
ATOM 3118 C CA . ASP A 1 410 ? 7.492 26.266 -4.629 1 94.19 410 ASP A CA 1
ATOM 3119 C C . ASP A 1 410 ? 7.875 24.938 -3.992 1 94.19 410 ASP A C 1
ATOM 3121 O O . ASP A 1 410 ? 7.008 24.156 -3.598 1 94.19 410 ASP A O 1
ATOM 3125 N N . ALA A 1 411 ? 9.195 24.688 -3.783 1 95.5 411 ALA A N 1
ATOM 3126 C CA . ALA A 1 411 ? 9.461 23.328 -3.348 1 95.5 411 ALA A CA 1
ATOM 3127 C C . ALA A 1 411 ? 10.766 23.25 -2.562 1 95.5 411 ALA A C 1
ATOM 3129 O O . ALA A 1 411 ? 10.852 22.547 -1.55 1 95.5 411 ALA A O 1
ATOM 3130 N N . ASP A 1 412 ? 11.797 24.031 -2.824 1 97.38 412 ASP A N 1
ATOM 3131 C CA . ASP A 1 412 ? 13.18 23.75 -2.459 1 97.38 412 ASP A CA 1
ATOM 3132 C C . ASP A 1 412 ? 13.438 24.078 -0.99 1 97.38 412 ASP A C 1
ATOM 3134 O O . ASP A 1 412 ? 14.492 23.734 -0.448 1 97.38 412 ASP A O 1
ATOM 3138 N N . TRP A 1 413 ? 12.5 24.672 -0.316 1 98.19 413 TRP A N 1
ATOM 3139 C CA . TRP A 1 413 ? 12.688 25.031 1.087 1 98.19 413 TRP A CA 1
ATOM 3140 C C . TRP A 1 413 ? 12.055 23.984 2.002 1 98.19 413 TRP A C 1
ATOM 3142 O O . TRP A 1 413 ? 12.266 24.016 3.217 1 98.19 413 TRP A O 1
ATOM 3152 N N . MET A 1 414 ? 11.344 23.062 1.433 1 98.31 414 MET A N 1
ATOM 3153 C CA . MET A 1 414 ? 10.664 21.984 2.166 1 98.31 414 MET A CA 1
ATOM 3154 C C . MET A 1 414 ? 11.531 20.734 2.234 1 98.31 414 MET A C 1
ATOM 3156 O O . MET A 1 414 ? 11.805 20.109 1.21 1 98.31 414 MET A O 1
ATOM 3160 N N . MET A 1 415 ? 11.992 20.375 3.342 1 98.56 415 MET A N 1
ATOM 3161 C CA . MET A 1 415 ? 12.844 19.203 3.504 1 98.56 415 MET A CA 1
ATOM 3162 C C . MET A 1 415 ? 12.039 18 3.994 1 98.56 415 MET A C 1
ATOM 3164 O O . MET A 1 415 ? 12.508 17.219 4.828 1 98.56 415 MET A O 1
ATOM 3168 N N . THR A 1 416 ? 10.766 17.922 3.525 1 98.69 416 THR A N 1
ATOM 3169 C CA . THR A 1 416 ? 9.797 16.969 4.074 1 98.69 416 THR A CA 1
ATOM 3170 C C . THR A 1 416 ? 9.508 15.852 3.078 1 98.69 416 THR A C 1
ATOM 3172 O O . THR A 1 416 ? 8.953 14.812 3.447 1 98.69 416 THR A O 1
ATOM 3175 N N . HIS A 1 417 ? 9.922 15.953 1.831 1 98.44 417 HIS A N 1
ATOM 3176 C CA . HIS A 1 417 ? 9.43 15.125 0.734 1 98.44 417 HIS A CA 1
ATOM 3177 C C . HIS A 1 417 ? 9.891 13.68 0.891 1 98.44 417 HIS A C 1
ATOM 3179 O O . HIS A 1 417 ? 9.195 12.75 0.468 1 98.44 417 HIS A O 1
ATOM 3185 N N . ALA A 1 418 ? 11.039 13.438 1.527 1 98.38 418 ALA A N 1
ATOM 3186 C CA . ALA A 1 418 ? 11.633 12.102 1.626 1 98.38 418 ALA A CA 1
ATOM 3187 C C . ALA A 1 418 ? 10.68 11.125 2.307 1 98.38 418 ALA A C 1
ATOM 3189 O O . ALA A 1 418 ? 10.617 9.953 1.942 1 98.38 418 ALA A O 1
ATOM 3190 N N . TYR A 1 419 ? 9.875 11.594 3.195 1 98.62 419 TYR A N 1
ATOM 3191 C CA . TYR A 1 419 ? 9.039 10.711 3.998 1 98.62 419 TYR A CA 1
ATOM 3192 C C . TYR A 1 419 ? 7.684 10.492 3.338 1 98.62 419 TYR A C 1
ATOM 3194 O O . TYR A 1 419 ? 6.945 9.578 3.715 1 98.62 419 TYR A O 1
ATOM 3202 N N . ASN A 1 420 ? 7.332 11.297 2.318 1 98.56 420 ASN A N 1
ATOM 3203 C CA . ASN A 1 420 ? 6.168 11.023 1.482 1 98.56 420 ASN A CA 1
ATOM 3204 C C . ASN A 1 420 ? 6.504 10.07 0.342 1 98.56 420 ASN A C 1
ATOM 3206 O O . ASN A 1 420 ? 5.645 9.32 -0.117 1 98.56 420 ASN A O 1
ATOM 3210 N N . VAL A 1 421 ? 7.766 10.094 -0.043 1 97.69 421 VAL A N 1
ATOM 3211 C CA . VAL A 1 421 ? 8.164 9.156 -1.087 1 97.69 421 VAL A CA 1
ATOM 3212 C C . VAL A 1 421 ? 8.383 7.77 -0.481 1 97.69 421 VAL A C 1
ATOM 3214 O O . VAL A 1 421 ? 8.312 6.758 -1.186 1 97.69 421 VAL A O 1
ATOM 3217 N N . THR A 1 422 ? 8.562 7.645 0.859 1 98.31 422 THR A N 1
ATOM 3218 C CA . THR A 1 422 ? 8.883 6.359 1.468 1 98.31 422 THR A CA 1
ATOM 3219 C C . THR A 1 422 ? 7.727 5.863 2.332 1 98.31 422 THR A C 1
ATOM 3221 O O . THR A 1 422 ? 7.668 4.684 2.678 1 98.31 422 THR A O 1
ATOM 3224 N N . GLY A 1 423 ? 6.836 6.746 2.727 1 98.31 423 GLY A N 1
ATOM 3225 C CA . GLY A 1 423 ? 5.703 6.34 3.543 1 98.31 423 GLY A CA 1
ATOM 3226 C C . GLY A 1 423 ? 6.059 6.164 5.008 1 98.31 423 GLY A C 1
ATOM 3227 O O . GLY A 1 423 ? 5.258 5.645 5.789 1 98.31 423 GLY A O 1
ATOM 3228 N N . LEU A 1 424 ? 7.266 6.613 5.484 1 98.75 424 LEU A N 1
ATOM 3229 C CA . LEU A 1 424 ? 7.719 6.492 6.863 1 98.75 424 LEU A CA 1
ATOM 3230 C C . LEU A 1 424 ? 7 7.492 7.762 1 98.75 424 LEU A C 1
ATOM 3232 O O . LEU A 1 424 ? 6.625 8.578 7.316 1 98.75 424 LEU A O 1
ATOM 3236 N N . PRO A 1 425 ? 6.793 7.105 9.016 1 98.75 425 PRO A N 1
ATOM 3237 C CA . PRO A 1 425 ? 6.246 8.109 9.938 1 98.75 425 PRO A CA 1
ATOM 3238 C C . PRO A 1 425 ? 7.238 9.227 10.25 1 98.75 425 PRO A C 1
ATOM 3240 O O . PRO A 1 425 ? 8.445 8.977 10.352 1 98.75 425 PRO A O 1
ATOM 3243 N N . ALA A 1 426 ? 6.707 10.398 10.352 1 98.88 426 ALA A N 1
ATOM 3244 C CA . ALA A 1 426 ? 7.523 11.57 10.641 1 98.88 426 ALA A CA 1
ATOM 3245 C C . ALA A 1 426 ? 6.711 12.641 11.352 1 98.88 426 ALA A C 1
ATOM 3247 O O . ALA A 1 426 ? 5.504 12.766 11.133 1 98.88 426 ALA A O 1
ATOM 3248 N N . ALA A 1 427 ? 7.375 13.398 12.188 1 98.88 427 ALA A N 1
ATOM 3249 C CA . ALA A 1 427 ? 6.738 14.492 12.914 1 98.88 427 ALA A CA 1
ATOM 3250 C C . ALA A 1 427 ? 7.59 15.758 12.852 1 98.88 427 ALA A C 1
ATOM 3252 O O . ALA A 1 427 ? 8.812 15.68 12.734 1 98.88 427 ALA A O 1
ATOM 3253 N N . SER A 1 428 ? 6.922 16.844 12.82 1 98.94 428 SER A N 1
ATOM 3254 C CA . SER A 1 428 ? 7.574 18.125 13.117 1 98.94 428 SER A CA 1
ATOM 3255 C C . SER A 1 428 ? 7.301 18.562 14.547 1 98.94 428 SER A C 1
ATOM 3257 O O . SER A 1 428 ? 6.156 18.531 15.008 1 98.94 428 SER A O 1
ATOM 3259 N N . LEU A 1 429 ? 8.312 18.859 15.281 1 98.62 429 LEU A N 1
ATOM 3260 C CA . LEU A 1 429 ? 8.195 19.438 16.625 1 98.62 429 LEU A CA 1
ATOM 3261 C C . LEU A 1 429 ? 9.078 20.672 16.766 1 98.62 429 LEU A C 1
ATOM 3263 O O . LEU A 1 429 ? 10.047 20.844 16.016 1 98.62 429 LEU A O 1
ATOM 3267 N N . PRO A 1 430 ? 8.766 21.562 17.672 1 98.56 430 PRO A N 1
ATOM 3268 C CA . PRO A 1 430 ? 9.531 22.812 17.812 1 98.56 430 PRO A CA 1
ATOM 3269 C C . PRO A 1 430 ? 10.969 22.578 18.25 1 98.56 430 PRO A C 1
ATOM 3271 O O . PRO A 1 430 ? 11.219 21.797 19.172 1 98.56 430 PRO A O 1
ATOM 3274 N N . ALA A 1 431 ? 11.844 23.234 17.516 1 98.56 431 ALA A N 1
ATOM 3275 C CA . ALA A 1 431 ? 13.258 23.188 17.875 1 98.56 431 ALA A CA 1
ATOM 3276 C C . ALA A 1 431 ? 13.672 24.438 18.641 1 98.56 431 ALA A C 1
ATOM 3278 O O . ALA A 1 431 ? 14.602 24.406 19.438 1 98.56 431 ALA A O 1
ATOM 3279 N N . GLY A 1 432 ? 13.062 25.5 18.375 1 98.38 432 GLY A N 1
ATOM 3280 C CA . GLY A 1 432 ? 13.367 26.797 18.953 1 98.38 432 GLY A CA 1
ATOM 3281 C C . GLY A 1 432 ? 12.82 27.969 18.156 1 98.38 432 GLY A C 1
ATOM 3282 O O . GLY A 1 432 ? 11.891 27.797 17.359 1 98.38 432 GLY A O 1
ATOM 3283 N N . LEU A 1 433 ? 13.266 29.156 18.5 1 98 433 LEU A N 1
ATOM 3284 C CA . LEU A 1 433 ? 12.828 30.359 17.828 1 98 433 LEU A CA 1
ATOM 3285 C C . LEU A 1 433 ? 13.977 30.984 17.047 1 98 433 LEU A C 1
ATOM 3287 O O . LEU A 1 433 ? 15.133 30.922 17.469 1 98 433 LEU A O 1
ATOM 3291 N N . SER A 1 434 ? 13.609 31.531 15.914 1 97.25 434 SER A N 1
ATOM 3292 C CA . SER A 1 434 ? 14.562 32.344 15.156 1 97.25 434 SER A CA 1
ATOM 3293 C C . SER A 1 434 ? 14.867 33.625 15.867 1 97.25 434 SER A C 1
ATOM 3295 O O . SER A 1 434 ? 14.273 33.938 16.906 1 97.25 434 SER A O 1
ATOM 3297 N N . GLN A 1 435 ? 15.844 34.375 15.266 1 95.69 435 GLN A N 1
ATOM 3298 C CA . GLN A 1 435 ? 16.141 35.688 15.797 1 95.69 435 GLN A CA 1
ATOM 3299 C C . GLN A 1 435 ? 14.922 36.625 15.734 1 95.69 435 GLN A C 1
ATOM 3301 O O . GLN A 1 435 ? 14.734 37.469 16.609 1 95.69 435 GLN A O 1
ATOM 3306 N N . GLY A 1 436 ? 14.125 36.375 14.75 1 95.44 436 GLY A N 1
ATOM 3307 C CA . GLY A 1 436 ? 12.891 37.125 14.617 1 95.44 436 GLY A CA 1
ATOM 3308 C C . GLY A 1 436 ? 11.758 36.594 15.453 1 95.44 436 GLY A C 1
ATOM 3309 O O . GLY A 1 436 ? 10.594 36.969 15.258 1 95.44 436 GLY A O 1
ATOM 3310 N N . ARG A 1 437 ? 12.023 35.656 16.297 1 97.06 437 ARG A N 1
ATOM 3311 C CA . ARG A 1 437 ? 11.094 35.062 17.25 1 97.06 437 ARG A CA 1
ATOM 3312 C C . ARG A 1 437 ? 10 34.281 16.531 1 97.06 437 ARG A C 1
ATOM 3314 O O . ARG A 1 437 ? 8.836 34.344 16.922 1 97.06 437 ARG A O 1
ATOM 3321 N N . LEU A 1 438 ? 10.391 33.688 15.391 1 98.38 438 LEU A N 1
ATOM 3322 C CA . LEU A 1 438 ? 9.516 32.781 14.672 1 98.38 438 LEU A CA 1
ATOM 3323 C C . LEU A 1 438 ? 9.906 31.328 14.953 1 98.38 438 LEU A C 1
ATOM 3325 O O . LEU A 1 438 ? 11.094 31.016 15.055 1 98.38 438 LEU A O 1
ATOM 3329 N N . PRO A 1 439 ? 8.938 30.484 15.07 1 98.69 439 PRO A N 1
ATOM 3330 C CA . PRO A 1 439 ? 9.242 29.078 15.367 1 98.69 439 PRO A CA 1
ATOM 3331 C C . PRO A 1 439 ? 10.086 28.422 14.273 1 98.69 439 PRO A C 1
ATOM 3333 O O . PRO A 1 439 ? 9.891 28.688 13.086 1 98.69 439 PRO A O 1
ATOM 3336 N N . ILE A 1 440 ? 11 27.625 14.648 1 98.75 440 ILE A N 1
ATOM 3337 C CA . ILE A 1 440 ? 11.758 26.703 13.797 1 98.75 440 ILE A CA 1
ATOM 3338 C C . ILE A 1 440 ? 11.477 25.266 14.211 1 98.75 440 ILE A C 1
ATOM 3340 O O . ILE A 1 440 ? 11.562 24.922 15.391 1 98.75 440 ILE A O 1
ATOM 3344 N N . GLY A 1 441 ? 11.039 24.469 13.211 1 98.75 441 GLY A N 1
ATOM 3345 C CA . GLY A 1 441 ? 10.734 23.062 13.5 1 98.75 441 GLY A CA 1
ATOM 3346 C C . GLY A 1 441 ? 11.883 22.125 13.188 1 98.75 441 GLY A C 1
ATOM 3347 O O . GLY A 1 441 ? 12.711 22.422 12.328 1 98.75 441 GLY A O 1
ATOM 3348 N N . MET A 1 442 ? 11.953 21.031 13.891 1 98.81 442 MET A N 1
ATOM 3349 C CA . MET A 1 442 ? 12.773 19.875 13.531 1 98.81 442 MET A CA 1
ATOM 3350 C C . MET A 1 442 ? 11.898 18.641 13.266 1 98.81 442 MET A C 1
ATOM 3352 O O . MET A 1 442 ? 10.797 18.531 13.797 1 98.81 442 MET A O 1
ATOM 3356 N N . GLN A 1 443 ? 12.398 17.828 12.43 1 98.81 443 GLN A N 1
ATOM 3357 C CA . GLN A 1 443 ? 11.648 16.688 11.93 1 98.81 443 GLN A CA 1
ATOM 3358 C C . GLN A 1 443 ? 12.266 15.375 12.414 1 98.81 443 GLN A C 1
ATOM 3360 O O . GLN A 1 443 ? 13.461 15.148 12.25 1 98.81 443 GLN A O 1
ATOM 3365 N N . LEU A 1 444 ? 11.445 14.555 13.062 1 98.81 444 LEU A N 1
ATOM 3366 C CA . LEU A 1 444 ? 11.82 13.234 13.555 1 98.81 444 LEU A CA 1
ATOM 3367 C C . LEU A 1 444 ? 11.086 12.141 12.789 1 98.81 444 LEU A C 1
ATOM 3369 O O . LEU A 1 444 ? 9.852 12.164 12.695 1 98.81 444 LEU A O 1
ATOM 3373 N N . ALA A 1 445 ? 11.812 11.211 12.203 1 98.88 445 ALA A N 1
ATOM 3374 C CA . ALA A 1 445 ? 11.211 10.117 11.445 1 98.88 445 ALA A CA 1
ATOM 3375 C C . ALA A 1 445 ? 11.711 8.766 11.953 1 98.88 445 ALA A C 1
ATOM 3377 O O . ALA A 1 445 ? 12.758 8.688 12.609 1 98.88 445 ALA A O 1
ATOM 3378 N N . ALA A 1 446 ? 11.008 7.738 11.789 1 98.69 446 ALA A N 1
ATOM 3379 C CA . ALA A 1 446 ? 11.367 6.359 12.109 1 98.69 446 ALA A CA 1
ATOM 3380 C C . ALA A 1 446 ? 10.969 5.414 10.984 1 98.69 446 ALA A C 1
ATOM 3382 O O . ALA A 1 446 ? 10.453 5.852 9.945 1 98.69 446 ALA A O 1
ATOM 3383 N N . ASN A 1 447 ? 11.352 4.164 11.125 1 98.31 447 ASN A N 1
ATOM 3384 C CA . ASN A 1 447 ? 10.992 3.164 10.125 1 98.31 447 ASN A CA 1
ATOM 3385 C C . ASN A 1 447 ? 9.492 2.883 10.117 1 98.31 447 ASN A C 1
ATOM 3387 O O . ASN A 1 447 ? 8.766 3.359 10.992 1 98.31 447 ASN A O 1
ATOM 3391 N N . ARG A 1 448 ? 9 2.191 9.086 1 97.44 448 ARG A N 1
ATOM 3392 C CA . ARG A 1 448 ? 7.594 1.812 8.969 1 97.44 448 ARG A CA 1
ATOM 3393 C C . ARG A 1 448 ? 7.109 1.09 10.219 1 97.44 448 ARG A C 1
ATOM 3395 O O . ARG A 1 448 ? 7.84 0.281 10.797 1 97.44 448 ARG A O 1
ATOM 3402 N N . PHE A 1 449 ? 5.965 1.44 10.703 1 97.31 449 PHE A N 1
ATOM 3403 C CA . PHE A 1 449 ? 5.246 0.812 11.805 1 97.31 449 PHE A CA 1
ATOM 3404 C C . PHE A 1 449 ? 5.859 1.208 13.148 1 97.31 449 PHE A C 1
ATOM 3406 O O . PHE A 1 449 ? 5.434 0.721 14.195 1 97.31 449 PHE A O 1
ATOM 3413 N N . GLN A 1 450 ? 6.875 2.086 13.086 1 96.81 450 GLN A N 1
ATOM 3414 C CA . GLN A 1 450 ? 7.5 2.545 14.32 1 96.81 450 GLN A CA 1
ATOM 3415 C C . GLN A 1 450 ? 6.988 3.926 14.719 1 96.81 450 GLN A C 1
ATOM 3417 O O . GLN A 1 450 ? 7.773 4.793 15.109 1 96.81 450 GLN A O 1
ATOM 3422 N N . ASP A 1 451 ? 5.719 4.113 14.57 1 97.88 451 ASP A N 1
ATOM 3423 C CA . ASP A 1 451 ? 5.062 5.367 14.93 1 97.88 451 ASP A CA 1
ATOM 3424 C C . ASP A 1 451 ? 5.266 5.695 16.406 1 97.88 451 ASP A C 1
ATOM 3426 O O . ASP A 1 451 ? 5.523 6.848 16.766 1 97.88 451 ASP A O 1
ATOM 3430 N N . ALA A 1 452 ? 5.227 4.676 17.234 1 97.12 452 ALA A N 1
ATOM 3431 C CA . ALA A 1 452 ? 5.363 4.852 18.672 1 97.12 452 ALA A CA 1
ATOM 3432 C C . ALA A 1 452 ? 6.73 5.434 19.031 1 97.12 452 ALA A C 1
ATOM 3434 O O . ALA A 1 452 ? 6.855 6.211 19.984 1 97.12 452 ALA A O 1
ATOM 3435 N N . ARG A 1 453 ? 7.781 5.043 18.312 1 96.56 453 ARG A N 1
ATOM 3436 C CA . ARG A 1 453 ? 9.141 5.523 18.562 1 96.56 453 ARG A CA 1
ATOM 3437 C C . ARG A 1 453 ? 9.242 7.027 18.328 1 96.56 453 ARG A C 1
ATOM 3439 O O . ARG A 1 453 ? 9.883 7.738 19.109 1 96.56 453 ARG A O 1
ATOM 3446 N N . VAL A 1 454 ? 8.578 7.523 17.266 1 98.31 454 VAL A N 1
ATOM 3447 C CA . VAL A 1 454 ? 8.555 8.953 16.953 1 98.31 454 VAL A CA 1
ATOM 3448 C C . VAL A 1 454 ? 7.816 9.703 18.062 1 98.31 454 VAL A C 1
ATOM 3450 O O . VAL A 1 454 ? 8.312 10.703 18.578 1 98.31 454 VAL A O 1
ATOM 3453 N N . LEU A 1 455 ? 6.672 9.18 18.438 1 97.81 455 LEU A N 1
ATOM 3454 C CA . LEU A 1 455 ? 5.828 9.836 19.422 1 97.81 455 LEU A CA 1
ATOM 3455 C C . LEU A 1 455 ? 6.516 9.883 20.781 1 97.81 455 LEU A C 1
ATOM 3457 O O . LEU A 1 455 ? 6.492 10.914 21.453 1 97.81 455 LEU A O 1
ATOM 3461 N N . ARG A 1 456 ? 7.195 8.828 21.156 1 96.44 456 ARG A N 1
ATOM 3462 C CA . ARG A 1 456 ? 7.855 8.742 22.453 1 96.44 456 ARG A CA 1
ATOM 3463 C C . ARG A 1 456 ? 9.016 9.727 22.547 1 96.44 456 ARG A C 1
ATOM 3465 O O . ARG A 1 456 ? 9.18 10.422 23.547 1 96.44 456 ARG A O 1
ATOM 3472 N N . ALA A 1 457 ? 9.812 9.703 21.516 1 97.69 457 ALA A N 1
ATOM 3473 C CA . ALA A 1 457 ? 10.953 10.625 21.5 1 97.69 457 ALA A CA 1
ATOM 3474 C C . ALA A 1 457 ? 10.477 12.078 21.5 1 97.69 457 ALA A C 1
ATOM 3476 O O . ALA A 1 457 ? 11.031 12.914 22.219 1 97.69 457 ALA A O 1
ATOM 3477 N N . ALA A 1 458 ? 9.492 12.367 20.688 1 98 458 ALA A N 1
ATOM 3478 C CA . ALA A 1 458 ? 8.945 13.719 20.625 1 98 458 ALA A CA 1
ATOM 3479 C C . ALA A 1 458 ? 8.375 14.148 21.969 1 98 458 ALA A C 1
ATOM 3481 O O . ALA A 1 458 ? 8.578 15.289 22.406 1 98 458 ALA A O 1
ATOM 3482 N N . LYS A 1 459 ? 7.66 13.258 22.625 1 96.69 459 LYS A N 1
ATOM 3483 C CA . LYS A 1 459 ? 7.078 13.57 23.922 1 96.69 459 LYS A CA 1
ATOM 3484 C C . LYS A 1 459 ? 8.164 13.883 24.953 1 96.69 459 LYS A C 1
ATOM 3486 O O . LYS A 1 459 ? 8.07 14.875 25.672 1 96.69 459 LYS A O 1
ATOM 3491 N N . ALA A 1 460 ? 9.133 12.992 25.016 1 96.5 460 ALA A N 1
ATOM 3492 C CA . ALA A 1 460 ? 10.227 13.211 25.953 1 96.5 460 ALA A CA 1
ATOM 3493 C C . ALA A 1 460 ? 10.852 14.594 25.766 1 96.5 460 ALA A C 1
ATOM 3495 O O . ALA A 1 460 ? 11.094 15.32 26.719 1 96.5 460 ALA A O 1
ATOM 3496 N N . TYR A 1 461 ? 11.07 14.922 24.562 1 97.69 461 TYR A N 1
ATOM 3497 C CA . TYR A 1 461 ? 11.719 16.188 24.25 1 97.69 461 TYR A CA 1
ATOM 3498 C C . TYR A 1 461 ? 10.82 17.375 24.594 1 97.69 461 TYR A C 1
ATOM 3500 O O . TYR A 1 461 ? 11.242 18.297 25.281 1 97.69 461 TYR A O 1
ATOM 3508 N N . MET A 1 462 ? 9.586 17.391 24.141 1 97.31 462 MET A N 1
ATOM 3509 C CA . MET A 1 462 ? 8.703 18.531 24.281 1 97.31 462 MET A CA 1
ATOM 3510 C C . MET A 1 462 ? 8.289 18.734 25.734 1 97.31 462 MET A C 1
ATOM 3512 O O . MET A 1 462 ? 8.031 19.859 26.172 1 97.31 462 MET A O 1
ATOM 3516 N N . ASP A 1 463 ? 8.219 17.656 26.469 1 95.31 463 ASP A N 1
ATOM 3517 C CA . ASP A 1 463 ? 7.941 17.781 27.891 1 95.31 463 ASP A CA 1
ATOM 3518 C C . ASP A 1 463 ? 9.094 18.484 28.609 1 95.31 463 ASP A C 1
ATOM 3520 O O . ASP A 1 463 ? 8.859 19.312 29.5 1 95.31 463 ASP A O 1
ATOM 3524 N N . ALA A 1 464 ? 10.258 18.188 28.25 1 96.75 464 ALA A N 1
ATOM 3525 C CA . ALA A 1 464 ? 11.438 18.688 28.938 1 96.75 464 ALA A CA 1
ATOM 3526 C C . ALA A 1 464 ? 11.812 20.078 28.422 1 96.75 464 ALA A C 1
ATOM 3528 O O . ALA A 1 464 ? 12.328 20.906 29.188 1 96.75 464 ALA A O 1
ATOM 3529 N N . TYR A 1 465 ? 11.555 20.281 27.156 1 96.31 465 TYR A N 1
ATOM 3530 C CA . TYR A 1 465 ? 12 21.516 26.516 1 96.31 465 TYR A CA 1
ATOM 3531 C C . TYR A 1 465 ? 10.875 22.141 25.703 1 96.31 465 TYR A C 1
ATOM 3533 O O . TYR A 1 465 ? 10.969 22.25 24.469 1 96.31 465 TYR A O 1
ATOM 3541 N N . PRO A 1 466 ? 9.844 22.609 26.297 1 93 466 PRO A N 1
ATOM 3542 C CA . PRO A 1 466 ? 8.742 23.25 25.578 1 93 466 PRO A CA 1
ATOM 3543 C C . PRO A 1 466 ? 9.164 24.531 24.859 1 93 466 PRO A C 1
ATOM 3545 O O . PRO A 1 466 ? 10.141 25.172 25.25 1 93 466 PRO A O 1
ATOM 3548 N N . LEU A 1 467 ? 8.414 24.781 23.766 1 89.25 467 LEU A N 1
ATOM 3549 C CA . LEU A 1 467 ? 8.664 26.016 23.031 1 89.25 467 LEU A CA 1
ATOM 3550 C C . LEU A 1 467 ? 8.266 27.219 23.875 1 89.25 467 LEU A C 1
ATOM 3552 O O . LEU A 1 467 ? 7.148 27.281 24.406 1 89.25 467 LEU A O 1
ATOM 3556 N N . ARG A 1 468 ? 9.203 27.984 24.25 1 70.75 468 ARG A N 1
ATOM 3557 C CA . ARG A 1 468 ? 8.953 29.172 25.062 1 70.75 468 ARG A CA 1
ATOM 3558 C C . ARG A 1 468 ? 9.133 30.438 24.234 1 70.75 468 ARG A C 1
ATOM 3560 O O . ARG A 1 468 ? 9.922 30.469 23.297 1 70.75 468 ARG A O 1
ATOM 3567 N N . MET B 1 1 ? 8.492 -45.156 4.875 1 76.06 1 MET B N 1
ATOM 3568 C CA . MET B 1 1 ? 7.289 -44.438 4.488 1 76.06 1 MET B CA 1
ATOM 3569 C C . MET B 1 1 ? 7.43 -43.844 3.08 1 76.06 1 MET B C 1
ATOM 3571 O O . MET B 1 1 ? 8.523 -43.469 2.678 1 76.06 1 MET B O 1
ATOM 3575 N N . THR B 1 2 ? 6.41 -44 2.271 1 89.88 2 THR B N 1
ATOM 3576 C CA . THR B 1 2 ? 6.488 -43.5 0.906 1 89.88 2 THR B CA 1
ATOM 3577 C C . THR B 1 2 ? 6.219 -42 0.868 1 89.88 2 THR B C 1
ATOM 3579 O O . THR B 1 2 ? 5.5 -41.469 1.717 1 89.88 2 THR B O 1
ATOM 3582 N N . VAL B 1 3 ? 6.949 -41.312 0.124 1 94.5 3 VAL B N 1
ATOM 3583 C CA . VAL B 1 3 ? 6.82 -39.844 -0.059 1 94.5 3 VAL B CA 1
ATOM 3584 C C . VAL B 1 3 ? 5.609 -39.562 -0.938 1 94.5 3 VAL B C 1
ATOM 3586 O O . VAL B 1 3 ? 4.914 -38.562 -0.725 1 94.5 3 VAL B O 1
ATOM 3589 N N . GLU B 1 4 ? 5.27 -40.406 -1.854 1 91.62 4 GLU B N 1
ATOM 3590 C CA . GLU B 1 4 ? 4.223 -40.188 -2.854 1 91.62 4 GLU B CA 1
ATOM 3591 C C . GLU B 1 4 ? 2.865 -39.969 -2.195 1 91.62 4 GLU B C 1
ATOM 3593 O O . GLU B 1 4 ? 2.463 -40.75 -1.319 1 91.62 4 GLU B O 1
ATOM 3598 N N . GLY B 1 5 ? 2.266 -38.906 -2.596 1 90.12 5 GLY B N 1
ATOM 3599 C CA . GLY B 1 5 ? 0.894 -38.656 -2.176 1 90.12 5 GLY B CA 1
ATOM 3600 C C . GLY B 1 5 ? 0.792 -38.031 -0.808 1 90.12 5 GLY B C 1
ATOM 3601 O O . GLY B 1 5 ? -0.308 -37.719 -0.339 1 90.12 5 GLY B O 1
ATOM 3602 N N . LYS B 1 6 ? 1.893 -37.781 -0.149 1 94.88 6 LYS B N 1
ATOM 3603 C CA . LYS B 1 6 ? 1.865 -37.156 1.174 1 94.88 6 LYS B CA 1
ATOM 3604 C C . LYS B 1 6 ? 1.805 -35.656 1.069 1 94.88 6 LYS B C 1
ATOM 3606 O O . LYS B 1 6 ? 2.383 -35.062 0.153 1 94.88 6 LYS B O 1
ATOM 3611 N N . THR B 1 7 ? 1.055 -35.094 2.055 1 95.75 7 THR B N 1
ATOM 3612 C CA . THR B 1 7 ? 1.04 -33.625 2.178 1 95.75 7 THR B CA 1
ATOM 3613 C C . THR B 1 7 ? 2.334 -33.125 2.814 1 95.75 7 THR B C 1
ATOM 3615 O O . THR B 1 7 ? 3.086 -33.906 3.4 1 95.75 7 THR B O 1
ATOM 3618 N N . VAL B 1 8 ? 2.6 -31.844 2.656 1 97.38 8 VAL B N 1
ATOM 3619 C CA . VAL B 1 8 ? 3.775 -31.234 3.262 1 97.38 8 VAL B CA 1
ATOM 3620 C C . VAL B 1 8 ? 3.74 -31.422 4.777 1 97.38 8 VAL B C 1
ATOM 3622 O O . VAL B 1 8 ? 4.758 -31.766 5.387 1 97.38 8 VAL B O 1
ATOM 3625 N N . ARG B 1 9 ? 2.596 -31.266 5.402 1 94.62 9 ARG B N 1
ATOM 3626 C CA . ARG B 1 9 ? 2.461 -31.453 6.844 1 94.62 9 ARG B CA 1
ATOM 3627 C C . ARG B 1 9 ? 2.814 -32.875 7.246 1 94.62 9 ARG B C 1
ATOM 3629 O O . ARG B 1 9 ? 3.508 -33.094 8.242 1 94.62 9 ARG B O 1
ATOM 3636 N N . GLU B 1 10 ? 2.307 -33.844 6.473 1 96.25 10 GLU B N 1
ATOM 3637 C CA . GLU B 1 10 ? 2.609 -35.219 6.75 1 96.25 10 GLU B CA 1
ATOM 3638 C C . GLU B 1 10 ? 4.102 -35.5 6.621 1 96.25 10 GLU B C 1
ATOM 3640 O O . GLU B 1 10 ? 4.68 -36.219 7.441 1 96.25 10 GLU B O 1
ATOM 3645 N N . LEU B 1 11 ? 4.688 -34.938 5.629 1 98 11 LEU B N 1
ATOM 3646 C CA . LEU B 1 11 ? 6.113 -35.156 5.406 1 98 11 LEU B CA 1
ATOM 3647 C C . LEU B 1 11 ? 6.934 -34.531 6.531 1 98 11 LEU B C 1
ATOM 3649 O O . LEU B 1 11 ? 7.859 -35.156 7.051 1 98 11 LEU B O 1
ATOM 3653 N N . VAL B 1 12 ? 6.629 -33.312 6.91 1 97.25 12 VAL B N 1
ATOM 3654 C CA . VAL B 1 12 ? 7.367 -32.625 7.957 1 97.25 12 VAL B CA 1
ATOM 3655 C C . VAL B 1 12 ? 7.238 -33.375 9.273 1 97.25 12 VAL B C 1
ATOM 3657 O O . VAL B 1 12 ? 8.211 -33.5 10.016 1 97.25 12 VAL B O 1
ATOM 3660 N N . THR B 1 13 ? 6.043 -33.875 9.555 1 95.81 13 THR B N 1
ATOM 3661 C CA . THR B 1 13 ? 5.816 -34.656 10.766 1 95.81 13 THR B CA 1
ATOM 3662 C C . THR B 1 13 ? 6.621 -35.938 10.734 1 95.81 13 THR B C 1
ATOM 3664 O O . THR B 1 13 ? 7.254 -36.312 11.727 1 95.81 13 THR B O 1
ATOM 3667 N N . ALA B 1 14 ? 6.566 -36.625 9.609 1 97.75 14 ALA B N 1
ATOM 3668 C CA . ALA B 1 14 ? 7.312 -37.844 9.461 1 97.75 14 ALA B CA 1
ATOM 3669 C C . ALA B 1 14 ? 8.812 -37.625 9.617 1 97.75 14 ALA B C 1
ATOM 3671 O O . ALA B 1 14 ? 9.523 -38.469 10.164 1 97.75 14 ALA B O 1
ATOM 3672 N N . ILE B 1 15 ? 9.328 -36.531 9.117 1 98.12 15 ILE B N 1
ATOM 3673 C CA . ILE B 1 15 ? 10.734 -36.188 9.25 1 98.12 15 ILE B CA 1
ATOM 3674 C C . ILE B 1 15 ? 11.07 -35.938 10.719 1 98.12 15 ILE B C 1
ATOM 3676 O O . ILE B 1 15 ? 12.07 -36.438 11.227 1 98.12 15 ILE B O 1
ATOM 3680 N N . LYS B 1 16 ? 10.258 -35.156 11.367 1 96.38 16 LYS B N 1
ATOM 3681 C CA . LYS B 1 16 ? 10.469 -34.844 12.781 1 96.38 16 LYS B CA 1
ATOM 3682 C C . LYS B 1 16 ? 10.508 -36.125 13.617 1 96.38 16 LYS B C 1
ATOM 3684 O O . LYS B 1 16 ? 11.281 -36.25 14.57 1 96.38 16 LYS B O 1
ATOM 3689 N N . ASP B 1 17 ? 9.672 -37.094 13.25 1 96.06 17 ASP B N 1
ATOM 3690 C CA . ASP B 1 17 ? 9.555 -38.344 13.977 1 96.06 17 ASP B CA 1
ATOM 3691 C C . ASP B 1 17 ? 10.617 -39.344 13.523 1 96.06 17 ASP B C 1
ATOM 3693 O O . ASP B 1 17 ? 10.633 -40.5 13.977 1 96.06 17 ASP B O 1
ATOM 3697 N N . LYS B 1 18 ? 11.383 -38.969 12.57 1 96.81 18 LYS B N 1
ATOM 3698 C CA . LYS B 1 18 ? 12.492 -39.781 12.07 1 96.81 18 LYS B CA 1
ATOM 3699 C C . LYS B 1 18 ? 11.984 -41.031 11.367 1 96.81 18 LYS B C 1
ATOM 3701 O O . LYS B 1 18 ? 12.625 -42.094 11.406 1 96.81 18 LYS B O 1
ATOM 3706 N N . GLU B 1 19 ? 10.766 -40.906 10.844 1 97.31 19 GLU B N 1
ATOM 3707 C CA . GLU B 1 19 ? 10.203 -41.969 10.047 1 97.31 19 GLU B CA 1
ATOM 3708 C C . GLU B 1 19 ? 10.734 -41.938 8.617 1 97.31 19 GLU B C 1
ATOM 3710 O O . GLU B 1 19 ? 10.789 -42.969 7.941 1 97.31 19 GLU B O 1
ATOM 3715 N N . ILE B 1 20 ? 11 -40.781 8.133 1 97.69 20 ILE B N 1
ATOM 3716 C CA . ILE B 1 20 ? 11.625 -40.531 6.836 1 97.69 20 ILE B CA 1
ATOM 3717 C C . ILE B 1 20 ? 12.664 -39.438 6.969 1 97.69 20 ILE B C 1
ATOM 3719 O O . ILE B 1 20 ? 12.609 -38.625 7.906 1 97.69 20 ILE B O 1
ATOM 3723 N N . SER B 1 21 ? 13.648 -39.469 6.145 1 97.62 21 SER B N 1
ATOM 3724 C CA . SER B 1 21 ? 14.664 -38.438 6.234 1 97.62 21 SER B CA 1
ATOM 3725 C C . SER B 1 21 ? 14.477 -37.375 5.156 1 97.62 21 SER B C 1
ATOM 3727 O O . SER B 1 21 ? 13.898 -37.656 4.098 1 97.62 21 SER B O 1
ATOM 3729 N N . PRO B 1 22 ? 14.984 -36.188 5.422 1 98.44 22 PRO B N 1
ATOM 3730 C CA . PRO B 1 22 ? 15.008 -35.156 4.367 1 98.44 22 PRO B CA 1
ATOM 3731 C C . PRO B 1 22 ? 15.695 -35.656 3.096 1 98.44 22 PRO B C 1
ATOM 3733 O O . PRO B 1 22 ? 15.32 -35.25 1.99 1 98.44 22 PRO B O 1
ATOM 3736 N N . VAL B 1 23 ? 16.688 -36.5 3.197 1 98.56 23 VAL B N 1
ATOM 3737 C CA . VAL B 1 23 ? 17.422 -37.031 2.057 1 98.56 23 VAL B CA 1
ATOM 3738 C C . VAL B 1 23 ? 16.5 -37.906 1.223 1 98.56 23 VAL B C 1
ATOM 3740 O O . VAL B 1 23 ? 16.5 -37.844 -0.009 1 98.56 23 VAL B O 1
ATOM 3743 N N . GLU B 1 24 ? 15.727 -38.719 1.93 1 98.5 24 GLU B N 1
ATOM 3744 C CA . GLU B 1 24 ? 14.773 -39.562 1.227 1 98.5 24 GLU B CA 1
ATOM 3745 C C . GLU B 1 24 ? 13.727 -38.75 0.495 1 98.5 24 GLU B C 1
ATOM 3747 O O . GLU B 1 24 ? 13.367 -39.062 -0.643 1 98.5 24 GLU B O 1
ATOM 3752 N N . VAL B 1 25 ? 13.258 -37.688 1.136 1 98.69 25 VAL B N 1
ATOM 3753 C CA . VAL B 1 25 ? 12.258 -36.812 0.534 1 98.69 25 VAL B CA 1
ATOM 3754 C C . VAL B 1 25 ? 12.852 -36.125 -0.682 1 98.69 25 VAL B C 1
ATOM 3756 O O . VAL B 1 25 ? 12.273 -36.156 -1.771 1 98.69 25 VAL B O 1
ATOM 3759 N N . ALA B 1 26 ? 14.016 -35.531 -0.544 1 98.56 26 ALA B N 1
ATOM 3760 C CA . ALA B 1 26 ? 14.68 -34.812 -1.638 1 98.56 26 ALA B CA 1
ATOM 3761 C C . ALA B 1 26 ? 14.984 -35.781 -2.797 1 98.56 26 ALA B C 1
ATOM 3763 O O . ALA B 1 26 ? 14.797 -35.406 -3.963 1 98.56 26 ALA B O 1
ATOM 3764 N N . SER B 1 27 ? 15.438 -36.938 -2.498 1 98.38 27 SER B N 1
ATOM 3765 C CA . SER B 1 27 ? 15.781 -37.938 -3.521 1 98.38 27 SER B CA 1
ATOM 3766 C C . SER B 1 27 ? 14.547 -38.344 -4.32 1 98.38 27 SER B C 1
ATOM 3768 O O . SER B 1 27 ? 14.617 -38.531 -5.539 1 98.38 27 SER B O 1
ATOM 3770 N N . TYR B 1 28 ? 13.492 -38.5 -3.602 1 98.44 28 TYR B N 1
ATOM 3771 C CA . TYR B 1 28 ? 12.25 -38.875 -4.273 1 98.44 28 TYR B CA 1
ATOM 3772 C C . TYR B 1 28 ? 11.859 -37.844 -5.312 1 98.44 28 TYR B C 1
ATOM 3774 O O . TYR B 1 28 ? 11.602 -38.156 -6.469 1 98.44 28 TYR B O 1
ATOM 3782 N N . TYR B 1 29 ? 11.836 -36.594 -4.984 1 98.5 29 TYR B N 1
ATOM 3783 C CA . TYR B 1 29 ? 11.398 -35.562 -5.887 1 98.5 29 TYR B CA 1
ATOM 3784 C C . TYR B 1 29 ? 12.422 -35.312 -6.984 1 98.5 29 TYR B C 1
ATOM 3786 O O . TYR B 1 29 ? 12.07 -34.969 -8.117 1 98.5 29 TYR B O 1
ATOM 3794 N N . LEU B 1 30 ? 13.703 -35.438 -6.672 1 98.25 30 LEU B N 1
ATOM 3795 C CA . LEU B 1 30 ? 14.742 -35.375 -7.695 1 98.25 30 LEU B CA 1
ATOM 3796 C C . LEU B 1 30 ? 14.531 -36.438 -8.758 1 98.25 30 LEU B C 1
ATOM 3798 O O . LEU B 1 30 ? 14.688 -36.188 -9.953 1 98.25 30 LEU B O 1
ATOM 3802 N N . GLU B 1 31 ? 14.211 -37.594 -8.336 1 98.12 31 GLU B N 1
ATOM 3803 C CA . GLU B 1 31 ? 13.961 -38.719 -9.258 1 98.12 31 GLU B CA 1
ATOM 3804 C C . GLU B 1 31 ? 12.75 -38.438 -10.141 1 98.12 31 GLU B C 1
ATOM 3806 O O . GLU B 1 31 ? 12.781 -38.688 -11.344 1 98.12 31 GLU B O 1
ATOM 3811 N N . GLN B 1 32 ? 11.719 -37.938 -9.492 1 98.25 32 GLN B N 1
ATOM 3812 C CA . GLN B 1 32 ? 10.547 -37.562 -10.281 1 98.25 32 GLN B CA 1
ATOM 3813 C C . GLN B 1 32 ? 10.898 -36.5 -11.336 1 98.25 32 GLN B C 1
ATOM 3815 O O . GLN B 1 32 ? 10.43 -36.594 -12.477 1 98.25 32 GLN B O 1
ATOM 3820 N N . THR B 1 33 ? 11.68 -35.562 -11 1 98.5 33 THR B N 1
ATOM 3821 C CA . THR B 1 33 ? 12.078 -34.5 -11.906 1 98.5 33 THR B CA 1
ATOM 3822 C C . THR B 1 33 ? 12.93 -35.062 -13.047 1 98.5 33 THR B C 1
ATOM 3824 O O . THR B 1 33 ? 12.742 -34.656 -14.211 1 98.5 33 THR B O 1
ATOM 3827 N N . GLU B 1 34 ? 13.844 -35.875 -12.727 1 97.81 34 GLU B N 1
ATOM 3828 C CA . GLU B 1 34 ? 14.688 -36.5 -13.742 1 97.81 34 GLU B CA 1
ATOM 3829 C C . GLU B 1 34 ? 13.852 -37.281 -14.758 1 97.81 34 GLU B C 1
ATOM 3831 O O . GLU B 1 34 ? 14.156 -37.281 -15.953 1 97.81 34 GLU B O 1
ATOM 3836 N N . ARG B 1 35 ? 12.844 -37.844 -14.305 1 98.19 35 ARG B N 1
ATOM 3837 C CA . ARG B 1 35 ? 12.016 -38.688 -15.141 1 98.19 35 ARG B CA 1
ATOM 3838 C C . ARG B 1 35 ? 11.102 -37.844 -16.031 1 98.19 35 ARG B C 1
ATOM 3840 O O . ARG B 1 35 ? 10.797 -38.25 -17.156 1 98.19 35 ARG B O 1
ATOM 3847 N N . LYS B 1 36 ? 10.656 -36.781 -15.555 1 98.5 36 LYS B N 1
ATOM 3848 C CA . LYS B 1 36 ? 9.5 -36.125 -16.172 1 98.5 36 LYS B CA 1
ATOM 3849 C C . LYS B 1 36 ? 9.875 -34.812 -16.812 1 98.5 36 LYS B C 1
ATOM 3851 O O . LYS B 1 36 ? 9.203 -34.344 -17.75 1 98.5 36 LYS B O 1
ATOM 3856 N N . ASN B 1 37 ? 10.898 -34.125 -16.375 1 98.69 37 ASN B N 1
ATOM 3857 C CA . ASN B 1 37 ? 11.156 -32.75 -16.75 1 98.69 37 ASN B CA 1
ATOM 3858 C C . ASN B 1 37 ? 11.602 -32.625 -18.203 1 98.69 37 ASN B C 1
ATOM 3860 O O . ASN B 1 37 ? 11.422 -31.578 -18.828 1 98.69 37 ASN B O 1
ATOM 3864 N N . GLY B 1 38 ? 12.219 -33.688 -18.75 1 98.38 38 GLY B N 1
ATOM 3865 C CA . GLY B 1 38 ? 12.617 -33.656 -20.156 1 98.38 38 GLY B CA 1
ATOM 3866 C C . GLY B 1 38 ? 11.461 -33.375 -21.094 1 98.38 38 GLY B C 1
ATOM 3867 O O . GLY B 1 38 ? 11.633 -32.688 -22.109 1 98.38 38 GLY B O 1
ATOM 3868 N N . GLU B 1 39 ? 10.305 -33.844 -20.766 1 98.19 39 GLU B N 1
ATOM 3869 C CA . GLU B 1 39 ? 9.125 -33.625 -21.609 1 98.19 39 GLU B CA 1
ATOM 3870 C C . GLU B 1 39 ? 8.352 -32.375 -21.188 1 98.19 39 GLU B C 1
ATOM 3872 O O . GLU B 1 39 ? 7.875 -31.641 -22.047 1 98.19 39 GLU B O 1
ATOM 3877 N N . ILE B 1 40 ? 8.312 -32.062 -19.953 1 98.75 40 ILE B N 1
ATOM 3878 C CA . ILE B 1 40 ? 7.41 -31.062 -19.422 1 98.75 40 ILE B CA 1
ATOM 3879 C C . ILE B 1 40 ? 8.117 -29.703 -19.406 1 98.75 40 ILE B C 1
ATOM 3881 O O . ILE B 1 40 ? 7.484 -28.656 -19.609 1 98.75 40 ILE B O 1
ATOM 3885 N N . ASN B 1 41 ? 9.445 -29.719 -19.156 1 98.88 41 ASN B N 1
ATOM 3886 C CA . ASN B 1 41 ? 10.273 -28.516 -19.094 1 98.88 41 ASN B CA 1
ATOM 3887 C C . ASN B 1 41 ? 9.797 -27.562 -18 1 98.88 41 ASN B C 1
ATOM 3889 O O . ASN B 1 41 ? 9.594 -26.375 -18.266 1 98.88 41 ASN B O 1
ATOM 3893 N N . ALA B 1 42 ? 9.555 -28.094 -16.844 1 98.94 42 ALA B N 1
ATOM 3894 C CA . ALA B 1 42 ? 9.078 -27.297 -15.703 1 98.94 42 ALA B CA 1
ATOM 3895 C C . ALA B 1 42 ? 10.234 -26.641 -14.969 1 98.94 42 ALA B C 1
ATOM 3897 O O . ALA B 1 42 ? 10.156 -25.469 -14.602 1 98.94 42 ALA B O 1
ATOM 3898 N N . PHE B 1 43 ? 11.266 -27.328 -14.719 1 98.94 43 PHE B N 1
ATOM 3899 C CA . PHE B 1 43 ? 12.477 -26.797 -14.094 1 98.94 43 PHE B CA 1
ATOM 3900 C C . PHE B 1 43 ? 13.516 -26.422 -15.141 1 98.94 43 PHE B C 1
ATOM 3902 O O . PHE B 1 43 ? 13.742 -27.188 -16.094 1 98.94 43 PHE B O 1
ATOM 3909 N N . VAL B 1 44 ? 14.18 -25.266 -14.914 1 98.81 44 VAL B N 1
ATOM 3910 C CA . VAL B 1 44 ? 15.133 -24.812 -15.922 1 98.81 44 VAL B CA 1
ATOM 3911 C C . VAL B 1 44 ? 16.516 -24.688 -15.297 1 98.81 44 VAL B C 1
ATOM 3913 O O . VAL B 1 44 ? 17.531 -24.656 -16.016 1 98.81 44 VAL B O 1
ATOM 3916 N N . THR B 1 45 ? 16.594 -24.516 -14.023 1 98.81 45 THR B N 1
ATOM 3917 C CA . THR B 1 45 ? 17.828 -24.562 -13.25 1 98.81 45 THR B CA 1
ATOM 3918 C C . THR B 1 45 ? 17.641 -25.406 -11.992 1 98.81 45 THR B C 1
ATOM 3920 O O . THR B 1 45 ? 16.719 -25.156 -11.203 1 98.81 45 THR B O 1
ATOM 3923 N N . MET B 1 46 ? 18.453 -26.438 -11.812 1 98.62 46 MET B N 1
ATOM 3924 C CA . MET B 1 46 ? 18.359 -27.281 -10.633 1 98.62 46 MET B CA 1
ATOM 3925 C C . MET B 1 46 ? 19.406 -26.891 -9.594 1 98.62 46 MET B C 1
ATOM 3927 O O . MET B 1 46 ? 20.453 -26.359 -9.938 1 98.62 46 MET B O 1
ATOM 3931 N N . ASN B 1 47 ? 19.062 -27.062 -8.344 1 98.56 47 ASN B N 1
ATOM 3932 C CA . ASN B 1 47 ? 20.016 -26.891 -7.258 1 98.56 47 ASN B CA 1
ATOM 3933 C C . ASN B 1 47 ? 20.969 -28.078 -7.152 1 98.56 47 ASN B C 1
ATOM 3935 O O . ASN B 1 47 ? 20.594 -29.141 -6.645 1 98.56 47 ASN B O 1
ATOM 3939 N N . ASP B 1 48 ? 22.203 -27.922 -7.43 1 97.31 48 ASP B N 1
ATOM 3940 C CA . ASP B 1 48 ? 23.172 -29.016 -7.434 1 97.31 48 ASP B CA 1
ATOM 3941 C C . ASP B 1 48 ? 23.578 -29.406 -6.012 1 97.31 48 ASP B C 1
ATOM 3943 O O . ASP B 1 48 ? 24.188 -30.453 -5.797 1 97.31 48 ASP B O 1
ATOM 3947 N N . LYS B 1 49 ? 23.172 -28.594 -5.047 1 97.94 49 LYS B N 1
ATOM 3948 C CA . LYS B 1 49 ? 23.516 -28.859 -3.656 1 97.94 49 LYS B CA 1
ATOM 3949 C C . LYS B 1 49 ? 22.328 -29.438 -2.889 1 97.94 49 LYS B C 1
ATOM 3951 O O . LYS B 1 49 ? 22.375 -29.547 -1.662 1 97.94 49 LYS B O 1
ATOM 3956 N N . LEU B 1 50 ? 21.297 -29.781 -3.57 1 98.5 50 LEU B N 1
ATOM 3957 C CA . LEU B 1 50 ? 20.047 -30.156 -2.926 1 98.5 50 LEU B CA 1
ATOM 3958 C C . LEU B 1 50 ? 20.281 -31.312 -1.943 1 98.5 50 LEU B C 1
ATOM 3960 O O . LEU B 1 50 ? 19.812 -31.25 -0.801 1 98.5 50 LEU B O 1
ATOM 3964 N N . LEU B 1 51 ? 20.969 -32.375 -2.387 1 98.5 51 LEU B N 1
ATOM 3965 C CA . LEU B 1 51 ? 21.141 -33.562 -1.544 1 98.5 51 LEU B CA 1
ATOM 3966 C C . LEU B 1 51 ? 22.062 -33.25 -0.372 1 98.5 51 LEU B C 1
ATOM 3968 O O . LEU B 1 51 ? 21.891 -33.781 0.726 1 98.5 51 LEU B O 1
ATOM 3972 N N . ALA B 1 52 ? 23.125 -32.438 -0.624 1 98.62 52 ALA B N 1
ATOM 3973 C CA . ALA B 1 52 ? 24 -32 0.474 1 98.62 52 ALA B CA 1
ATOM 3974 C C . ALA B 1 52 ? 23.203 -31.219 1.519 1 98.62 52 ALA B C 1
ATOM 3976 O O . ALA B 1 52 ? 23.406 -31.406 2.723 1 98.62 52 ALA B O 1
ATOM 3977 N N . GLU B 1 53 ? 22.328 -30.344 1.061 1 98.62 53 GLU B N 1
ATOM 3978 C CA . GLU B 1 53 ? 21.484 -29.578 1.961 1 98.62 53 GLU B CA 1
ATOM 3979 C C . GLU B 1 53 ? 20.5 -30.484 2.705 1 98.62 53 GLU B C 1
ATOM 3981 O O . GLU B 1 53 ? 20.219 -30.266 3.887 1 98.62 53 GLU B O 1
ATOM 3986 N N . ALA B 1 54 ? 20 -31.484 2.018 1 98.81 54 ALA B N 1
ATOM 3987 C CA . ALA B 1 54 ? 19.094 -32.438 2.645 1 98.81 54 ALA B CA 1
ATOM 3988 C C . ALA B 1 54 ? 19.797 -33.219 3.746 1 98.81 54 ALA B C 1
ATOM 3990 O O . ALA B 1 54 ? 19.203 -33.531 4.781 1 98.81 54 ALA B O 1
ATOM 3991 N N . LYS B 1 55 ? 21.047 -33.562 3.51 1 98.69 55 LYS B N 1
ATOM 3992 C CA . LYS B 1 55 ? 21.844 -34.281 4.516 1 98.69 55 LYS B CA 1
ATOM 3993 C C . LYS B 1 55 ? 22.031 -33.406 5.762 1 98.69 55 LYS B C 1
ATOM 3995 O O . LYS B 1 55 ? 21.984 -33.906 6.887 1 98.69 55 LYS B O 1
ATOM 4000 N N . GLU B 1 56 ? 22.281 -32.156 5.531 1 98.44 56 GLU B N 1
ATOM 4001 C CA . GLU B 1 56 ? 22.391 -31.25 6.664 1 98.44 56 GLU B CA 1
ATOM 4002 C C . GLU B 1 56 ? 21.078 -31.188 7.441 1 98.44 56 GLU B C 1
ATOM 4004 O O . GLU B 1 56 ? 21.078 -31.109 8.672 1 98.44 56 GLU B O 1
ATOM 4009 N N . ALA B 1 57 ? 19.984 -31.109 6.734 1 98.69 57 ALA B N 1
ATOM 4010 C CA . ALA B 1 57 ? 18.672 -31.094 7.371 1 98.69 57 ALA B CA 1
ATOM 4011 C C . ALA B 1 57 ? 18.438 -32.375 8.172 1 98.69 57 ALA B C 1
ATOM 4013 O O . ALA B 1 57 ? 17.859 -32.312 9.258 1 98.69 57 ALA B O 1
ATOM 4014 N N . GLU B 1 58 ? 18.844 -33.469 7.598 1 98.5 58 GLU B N 1
ATOM 4015 C CA . GLU B 1 58 ? 18.75 -34.75 8.305 1 98.5 58 GLU B CA 1
ATOM 4016 C C . GLU B 1 58 ? 19.562 -34.719 9.594 1 98.5 58 GLU B C 1
ATOM 4018 O O . GLU B 1 58 ? 19.094 -35.188 10.641 1 98.5 58 GLU B O 1
ATOM 4023 N N . ALA B 1 59 ? 20.719 -34.25 9.5 1 98.31 59 ALA B N 1
ATOM 4024 C CA . ALA B 1 59 ? 21.609 -34.188 10.656 1 98.31 59 ALA B CA 1
ATOM 4025 C C . ALA B 1 59 ? 21 -33.344 11.773 1 98.31 59 ALA B C 1
ATOM 4027 O O . ALA B 1 59 ? 21.125 -33.656 12.953 1 98.31 59 ALA B O 1
ATOM 4028 N N . ALA B 1 60 ? 20.375 -32.281 11.383 1 98.06 60 ALA B N 1
ATOM 4029 C CA . ALA B 1 60 ? 19.75 -31.406 12.367 1 98.06 60 ALA B CA 1
ATOM 4030 C C . ALA B 1 60 ? 18.656 -32.156 13.141 1 98.06 60 ALA B C 1
ATOM 4032 O O . ALA B 1 60 ? 18.562 -32 14.359 1 98.06 60 ALA B O 1
ATOM 4033 N N . VAL B 1 61 ? 17.875 -32.906 12.438 1 97.56 61 VAL B N 1
ATOM 4034 C CA . VAL B 1 61 ? 16.812 -33.688 13.062 1 97.56 61 VAL B CA 1
ATOM 4035 C C . VAL B 1 61 ? 17.422 -34.719 14.008 1 97.56 61 VAL B C 1
ATOM 4037 O O . VAL B 1 61 ? 16.938 -34.906 15.125 1 97.56 61 VAL B O 1
ATOM 4040 N N . MET B 1 62 ? 18.469 -35.344 13.562 1 97.31 62 MET B N 1
ATOM 4041 C CA . MET B 1 62 ? 19.125 -36.375 14.352 1 97.31 62 MET B CA 1
ATOM 4042 C C . MET B 1 62 ? 19.75 -35.812 15.617 1 97.31 62 MET B C 1
ATOM 4044 O O . MET B 1 62 ? 19.812 -36.469 16.641 1 97.31 62 MET B O 1
ATOM 4048 N N . ARG B 1 63 ? 20.078 -34.562 15.523 1 97.31 63 ARG B N 1
ATOM 4049 C CA . ARG B 1 63 ? 20.672 -33.875 16.672 1 97.31 63 ARG B CA 1
ATOM 4050 C C . ARG B 1 63 ? 19.594 -33.344 17.609 1 97.31 63 ARG B C 1
ATOM 4052 O O . ARG B 1 63 ? 19.891 -32.781 18.672 1 97.31 63 ARG B O 1
ATOM 4059 N N . GLY B 1 64 ? 18.375 -33.406 17.281 1 95.94 64 GLY B N 1
ATOM 4060 C CA . GLY B 1 64 ? 17.266 -32.969 18.109 1 95.94 64 GLY B CA 1
ATOM 4061 C C . GLY B 1 64 ? 17.062 -31.469 18.078 1 95.94 64 GLY B C 1
ATOM 4062 O O . GLY B 1 64 ? 16.484 -30.891 19.016 1 95.94 64 GLY B O 1
ATOM 4063 N N . GLU B 1 65 ? 17.562 -30.859 17.016 1 96.25 65 GLU B N 1
ATOM 4064 C CA . GLU B 1 65 ? 17.406 -29.422 16.891 1 96.25 65 GLU B CA 1
ATOM 4065 C C . GLU B 1 65 ? 15.945 -29.047 16.594 1 96.25 65 GLU B C 1
ATOM 4067 O O . GLU B 1 65 ? 15.195 -29.875 16.047 1 96.25 65 GLU B O 1
ATOM 4072 N N . GLU B 1 66 ? 15.555 -27.891 17.031 1 95.19 66 GLU B N 1
ATOM 4073 C CA . GLU B 1 66 ? 14.266 -27.359 16.609 1 95.19 66 GLU B CA 1
ATOM 4074 C C . GLU B 1 66 ? 14.258 -27.078 15.109 1 95.19 66 GLU B C 1
ATOM 4076 O O . GLU B 1 66 ? 15.18 -26.438 14.594 1 95.19 66 GLU B O 1
ATOM 4081 N N . THR B 1 67 ? 13.266 -27.625 14.461 1 95.88 67 THR B N 1
ATOM 4082 C CA . THR B 1 67 ? 13.219 -27.484 13.008 1 95.88 67 THR B CA 1
ATOM 4083 C C . THR B 1 67 ? 12.039 -26.609 12.586 1 95.88 67 THR B C 1
ATOM 4085 O O . THR B 1 67 ? 11.062 -26.484 13.328 1 95.88 67 THR B O 1
ATOM 4088 N N . GLY B 1 68 ? 12.164 -26.016 11.406 1 96.31 68 GLY B N 1
ATOM 4089 C CA . GLY B 1 68 ? 11.141 -25.125 10.883 1 96.31 68 GLY B CA 1
ATOM 4090 C C . GLY B 1 68 ? 9.93 -25.859 10.336 1 96.31 68 GLY B C 1
ATOM 4091 O O . GLY B 1 68 ? 9.953 -27.094 10.195 1 96.31 68 GLY B O 1
ATOM 4092 N N . ILE B 1 69 ? 8.898 -25.141 9.969 1 97.44 69 ILE B N 1
ATOM 4093 C CA . ILE B 1 69 ? 7.586 -25.672 9.633 1 97.44 69 ILE B CA 1
ATOM 4094 C C . ILE B 1 69 ? 7.617 -26.281 8.234 1 97.44 69 ILE B C 1
ATOM 4096 O O . ILE B 1 69 ? 6.691 -27 7.844 1 97.44 69 ILE B O 1
ATOM 4100 N N . LEU B 1 70 ? 8.742 -26.047 7.453 1 98.56 70 LEU B N 1
ATOM 4101 C CA . LEU B 1 70 ? 8.906 -26.656 6.137 1 98.56 70 LEU B CA 1
ATOM 4102 C C . LEU B 1 70 ? 10.195 -27.469 6.074 1 98.56 70 LEU B C 1
ATOM 4104 O O . LEU B 1 70 ? 10.773 -27.641 4.996 1 98.56 70 LEU B O 1
ATOM 4108 N N . HIS B 1 71 ? 10.633 -27.953 7.219 1 98.69 71 HIS B N 1
ATOM 4109 C CA . HIS B 1 71 ? 11.938 -28.594 7.324 1 98.69 71 HIS B CA 1
ATOM 4110 C C . HIS B 1 71 ? 12.023 -29.812 6.41 1 98.69 71 HIS B C 1
ATOM 4112 O O . HIS B 1 71 ? 11.242 -30.75 6.543 1 98.69 71 HIS B O 1
ATOM 4118 N N . GLY B 1 72 ? 12.969 -29.719 5.484 1 98.69 72 GLY B N 1
ATOM 4119 C CA . GLY B 1 72 ? 13.281 -30.859 4.633 1 98.69 72 GLY B CA 1
ATOM 4120 C C . GLY B 1 72 ? 12.414 -30.922 3.387 1 98.69 72 GLY B C 1
ATOM 4121 O O . GLY B 1 72 ? 12.547 -31.844 2.58 1 98.69 72 GLY B O 1
ATOM 4122 N N . ILE B 1 73 ? 11.555 -29.938 3.191 1 98.81 73 ILE B N 1
ATOM 4123 C CA . ILE B 1 73 ? 10.609 -29.969 2.078 1 98.81 73 ILE B CA 1
ATOM 4124 C C . ILE B 1 73 ? 11.227 -29.266 0.865 1 98.81 73 ILE B C 1
ATOM 4126 O O . ILE B 1 73 ? 11.586 -28.094 0.934 1 98.81 73 ILE B O 1
ATOM 4130 N N . PRO B 1 74 ? 11.398 -29.953 -0.291 1 98.81 74 PRO B N 1
ATOM 4131 C CA . PRO B 1 74 ? 11.852 -29.281 -1.51 1 98.81 74 PRO B CA 1
ATOM 4132 C C . PRO B 1 74 ? 10.812 -28.297 -2.057 1 98.81 74 PRO B C 1
ATOM 4134 O O . PRO B 1 74 ? 9.617 -28.625 -2.1 1 98.81 74 PRO B O 1
ATOM 4137 N N . VAL B 1 75 ? 11.227 -27.141 -2.443 1 98.94 75 VAL B N 1
ATOM 4138 C CA . VAL B 1 75 ? 10.352 -26.094 -2.977 1 98.94 75 VAL B CA 1
ATOM 4139 C C . VAL B 1 75 ? 10.914 -25.562 -4.293 1 98.94 75 VAL B C 1
ATOM 4141 O O . VAL B 1 75 ? 12.109 -25.297 -4.398 1 98.94 75 VAL B O 1
ATOM 4144 N N . GLY B 1 76 ? 10.086 -25.484 -5.352 1 98.94 76 GLY B N 1
ATOM 4145 C CA . GLY B 1 76 ? 10.461 -24.828 -6.59 1 98.94 76 GLY B CA 1
ATOM 4146 C C . GLY B 1 76 ? 10.328 -23.312 -6.527 1 98.94 76 GLY B C 1
ATOM 4147 O O . GLY B 1 76 ? 9.391 -22.797 -5.918 1 98.94 76 GLY B O 1
ATOM 4148 N N . ILE B 1 77 ? 11.227 -22.578 -7.164 1 98.94 77 ILE B N 1
ATOM 4149 C CA . ILE B 1 77 ? 11.211 -21.109 -7.188 1 98.94 77 ILE B CA 1
ATOM 4150 C C . ILE B 1 77 ? 11.117 -20.625 -8.633 1 98.94 77 ILE B C 1
ATOM 4152 O O . ILE B 1 77 ? 11.891 -21.047 -9.492 1 98.94 77 ILE B O 1
ATOM 4156 N N . LYS B 1 78 ? 10.18 -19.703 -8.93 1 98.88 78 LYS B N 1
ATOM 4157 C CA . LYS B 1 78 ? 10 -19.141 -10.266 1 98.88 78 LYS B CA 1
ATOM 4158 C C . LYS B 1 78 ? 11.273 -18.438 -10.734 1 98.88 78 LYS B C 1
ATOM 4160 O O . LYS B 1 78 ? 11.906 -17.703 -9.961 1 98.88 78 LYS B O 1
ATOM 4165 N N . ASP B 1 79 ? 11.648 -18.625 -11.922 1 98.94 79 ASP B N 1
ATOM 4166 C CA . ASP B 1 79 ? 12.891 -18.078 -12.453 1 98.94 79 ASP B CA 1
ATOM 4167 C C . ASP B 1 79 ? 12.797 -16.578 -12.664 1 98.94 79 ASP B C 1
ATOM 4169 O O . ASP B 1 79 ? 13.414 -16.031 -13.578 1 98.94 79 ASP B O 1
ATOM 4173 N N . LEU B 1 80 ? 12.008 -15.914 -11.891 1 98.81 80 LEU B N 1
ATOM 4174 C CA . LEU B 1 80 ? 11.953 -14.461 -11.766 1 98.81 80 LEU B CA 1
ATOM 4175 C C . LEU B 1 80 ? 12.492 -14.016 -10.406 1 98.81 80 LEU B C 1
ATOM 4177 O O . LEU B 1 80 ? 12.789 -12.836 -10.211 1 98.81 80 LEU B O 1
ATOM 4181 N N . THR B 1 81 ? 12.539 -14.93 -9.453 1 98.88 81 THR B N 1
ATOM 4182 C CA . THR B 1 81 ? 12.883 -14.641 -8.07 1 98.88 81 THR B CA 1
ATOM 4183 C C . THR B 1 81 ? 14.359 -14.953 -7.801 1 98.88 81 THR B C 1
ATOM 4185 O O . THR B 1 81 ? 14.805 -16.078 -7.996 1 98.88 81 THR B O 1
ATOM 4188 N N . PRO B 1 82 ? 15.086 -14.039 -7.301 1 98.75 82 PRO B N 1
ATOM 4189 C CA . PRO B 1 82 ? 16.516 -14.266 -7.078 1 98.75 82 PRO B CA 1
ATOM 4190 C C . PRO B 1 82 ? 16.781 -15.305 -5.992 1 98.75 82 PRO B C 1
ATOM 4192 O O . PRO B 1 82 ? 16.188 -15.234 -4.91 1 98.75 82 PRO B O 1
ATOM 4195 N N . VAL B 1 83 ? 17.578 -16.25 -6.289 1 98.81 83 VAL B N 1
ATOM 4196 C CA . VAL B 1 83 ? 18.172 -17.203 -5.367 1 98.81 83 VAL B CA 1
ATOM 4197 C C . VAL B 1 83 ? 19.703 -17.094 -5.414 1 98.81 83 VAL B C 1
ATOM 4199 O O . VAL B 1 83 ? 20.312 -17.328 -6.457 1 98.81 83 VAL B O 1
ATOM 4202 N N . LYS B 1 84 ? 20.234 -16.719 -4.297 1 98.56 84 LYS B N 1
ATOM 4203 C CA . LYS B 1 84 ? 21.672 -16.438 -4.258 1 98.56 84 LYS B CA 1
ATOM 4204 C C . LYS B 1 84 ? 22.469 -17.625 -4.801 1 98.56 84 LYS B C 1
ATOM 4206 O O . LYS B 1 84 ? 22.297 -18.766 -4.363 1 98.56 84 LYS B O 1
ATOM 4211 N N . GLY B 1 85 ? 23.312 -17.312 -5.758 1 98.31 85 GLY B N 1
ATOM 4212 C CA . GLY B 1 85 ? 24.219 -18.312 -6.293 1 98.31 85 GLY B CA 1
ATOM 4213 C C . GLY B 1 85 ? 23.594 -19.172 -7.375 1 98.31 85 GLY B C 1
ATOM 4214 O O . GLY B 1 85 ? 24.266 -20.016 -7.969 1 98.31 85 GLY B O 1
ATOM 4215 N N . MET B 1 86 ? 22.359 -19.031 -7.734 1 98.56 86 MET B N 1
ATOM 4216 C CA . MET B 1 86 ? 21.672 -19.797 -8.773 1 98.56 86 MET B CA 1
ATOM 4217 C C . MET B 1 86 ? 21.375 -18.922 -9.984 1 98.56 86 MET B C 1
ATOM 4219 O O . MET B 1 86 ? 21.047 -17.75 -9.844 1 98.56 86 MET B O 1
ATOM 4223 N N . ARG B 1 87 ? 21.438 -19.516 -11.094 1 98.44 87 ARG B N 1
ATOM 4224 C CA . ARG B 1 87 ? 21.062 -18.844 -12.328 1 98.44 87 ARG B CA 1
ATOM 4225 C C . ARG B 1 87 ? 19.594 -18.406 -12.297 1 98.44 87 ARG B C 1
ATOM 4227 O O . ARG B 1 87 ? 18.719 -19.203 -11.953 1 98.44 87 ARG B O 1
ATOM 4234 N N . THR B 1 88 ? 19.344 -17.156 -12.484 1 98.56 88 THR B N 1
ATOM 4235 C CA . THR B 1 88 ? 18.031 -16.547 -12.648 1 98.56 88 THR B CA 1
ATOM 4236 C C . THR B 1 88 ? 17.953 -15.773 -13.969 1 98.56 88 THR B C 1
ATOM 4238 O O . THR B 1 88 ? 18.484 -14.664 -14.086 1 98.56 88 THR B O 1
ATOM 4241 N N . THR B 1 89 ? 17.188 -16.281 -14.938 1 98.69 89 THR B N 1
ATOM 4242 C CA . THR B 1 89 ? 17.328 -15.805 -16.312 1 98.69 89 THR B CA 1
ATOM 4243 C C . THR B 1 89 ? 16.188 -14.852 -16.656 1 98.69 89 THR B C 1
ATOM 4245 O O . THR B 1 89 ? 16.25 -14.148 -17.672 1 98.69 89 THR B O 1
ATOM 4248 N N . PHE B 1 90 ? 15.109 -14.867 -15.898 1 98.56 90 PHE B N 1
ATOM 4249 C CA . PHE B 1 90 ? 13.914 -14.086 -16.188 1 98.56 90 PHE B CA 1
ATOM 4250 C C . PHE B 1 90 ? 13.32 -14.484 -17.531 1 98.56 90 PHE B C 1
ATOM 4252 O O . PHE B 1 90 ? 12.656 -13.68 -18.188 1 98.56 90 PHE B O 1
ATOM 4259 N N . GLY B 1 91 ? 13.648 -15.68 -18.016 1 98.62 91 GLY B N 1
ATOM 4260 C CA . GLY B 1 91 ? 13.172 -16.141 -19.312 1 98.62 91 GLY B CA 1
ATOM 4261 C C . GLY B 1 91 ? 13.68 -15.289 -20.453 1 98.62 91 GLY B C 1
ATOM 4262 O O . GLY B 1 91 ? 13.055 -15.234 -21.516 1 98.62 91 GLY B O 1
ATOM 4263 N N . SER B 1 92 ? 14.703 -14.531 -20.312 1 98.75 92 SER B N 1
ATOM 4264 C CA . SER B 1 92 ? 15.18 -13.578 -21.312 1 98.75 92 SER B CA 1
ATOM 4265 C C . SER B 1 92 ? 16.609 -13.883 -21.719 1 98.75 92 SER B C 1
ATOM 4267 O O . SER B 1 92 ? 17.469 -14.125 -20.859 1 98.75 92 SER B O 1
ATOM 4269 N N . PRO B 1 93 ? 16.922 -13.781 -23.016 1 98.56 93 PRO B N 1
ATOM 4270 C CA . PRO B 1 93 ? 18.328 -13.906 -23.453 1 98.56 93 PRO B CA 1
ATOM 4271 C C . PRO B 1 93 ? 19.234 -12.891 -22.797 1 98.56 93 PRO B C 1
ATOM 4273 O O . PRO B 1 93 ? 20.422 -13.156 -22.578 1 98.56 93 PRO B O 1
ATOM 4276 N N . ALA B 1 94 ? 18.703 -11.773 -22.391 1 98 94 ALA B N 1
ATOM 4277 C CA . ALA B 1 94 ? 19.484 -10.703 -21.781 1 98 94 ALA B CA 1
ATOM 4278 C C . ALA B 1 94 ? 20.094 -11.164 -20.453 1 98 94 ALA B C 1
ATOM 4280 O O . ALA B 1 94 ? 21.125 -10.633 -20.016 1 98 94 ALA B O 1
ATOM 4281 N N . TYR B 1 95 ? 19.5 -12.211 -19.875 1 98.31 95 TYR B N 1
ATOM 4282 C CA . TYR B 1 95 ? 19.938 -12.656 -18.547 1 98.31 95 TYR B CA 1
ATOM 4283 C C . TYR B 1 95 ? 20.203 -14.156 -18.547 1 98.31 95 TYR B C 1
ATOM 4285 O O . TYR B 1 95 ? 20.141 -14.797 -17.484 1 98.31 95 TYR B O 1
ATOM 4293 N N . LYS B 1 96 ? 20.438 -14.75 -19.672 1 98.38 96 LYS B N 1
ATOM 4294 C CA . LYS B 1 96 ? 20.516 -16.203 -19.844 1 98.38 96 LYS B CA 1
ATOM 4295 C C . LYS B 1 96 ? 21.562 -16.812 -18.922 1 98.38 96 LYS B C 1
ATOM 4297 O O . LYS B 1 96 ? 21.422 -17.953 -18.5 1 98.38 96 LYS B O 1
ATOM 4302 N N . ASP B 1 97 ? 22.609 -16.062 -18.547 1 98.31 97 ASP B N 1
ATOM 4303 C CA . ASP B 1 97 ? 23.703 -16.594 -17.719 1 98.31 97 ASP B CA 1
ATOM 4304 C C . ASP B 1 97 ? 23.797 -15.844 -16.391 1 98.31 97 ASP B C 1
ATOM 4306 O O . ASP B 1 97 ? 24.812 -15.938 -15.703 1 98.31 97 ASP B O 1
ATOM 4310 N N . HIS B 1 98 ? 22.781 -15.055 -16.078 1 98.5 98 HIS B N 1
ATOM 4311 C CA . HIS B 1 98 ? 22.797 -14.234 -14.875 1 98.5 98 HIS B CA 1
ATOM 4312 C C . HIS B 1 98 ? 22.734 -15.094 -13.617 1 98.5 98 HIS B C 1
ATOM 4314 O O . HIS B 1 98 ? 21.859 -15.945 -13.484 1 98.5 98 HIS B O 1
ATOM 4320 N N . ILE B 1 99 ? 23.688 -14.93 -12.68 1 98.69 99 ILE B N 1
ATOM 4321 C CA . ILE B 1 99 ? 23.688 -15.578 -11.367 1 98.69 99 ILE B CA 1
ATOM 4322 C C . ILE B 1 99 ? 23.266 -14.57 -10.297 1 98.69 99 ILE B C 1
ATOM 4324 O O . ILE B 1 99 ? 23.922 -13.539 -10.117 1 98.69 99 ILE B O 1
ATOM 4328 N N . ALA B 1 100 ? 22.188 -14.812 -9.641 1 98.31 100 ALA B N 1
ATOM 4329 C CA . ALA B 1 100 ? 21.719 -13.898 -8.609 1 98.31 100 ALA B CA 1
ATOM 4330 C C . ALA B 1 100 ? 22.719 -13.797 -7.457 1 98.31 100 ALA B C 1
ATOM 4332 O O . ALA B 1 100 ? 23.312 -14.797 -7.062 1 98.31 100 ALA B O 1
ATOM 4333 N N . ASP B 1 101 ? 22.859 -12.617 -6.816 1 97.81 101 ASP B N 1
ATOM 4334 C CA . ASP B 1 101 ? 23.859 -12.383 -5.773 1 97.81 101 ASP B CA 1
ATOM 4335 C C . ASP B 1 101 ? 23.203 -12.305 -4.395 1 97.81 101 ASP B C 1
ATOM 4337 O O . ASP B 1 101 ? 23.875 -11.984 -3.406 1 97.81 101 ASP B O 1
ATOM 4341 N N . ARG B 1 102 ? 21.938 -12.516 -4.371 1 98.06 102 ARG B N 1
ATOM 4342 C CA . ARG B 1 102 ? 21.203 -12.461 -3.109 1 98.06 102 ARG B CA 1
ATOM 4343 C C . ARG B 1 102 ? 19.953 -13.344 -3.156 1 98.06 102 ARG B C 1
ATOM 4345 O O . ARG B 1 102 ? 19.484 -13.695 -4.238 1 98.06 102 ARG B O 1
ATOM 4352 N N . ASP B 1 103 ? 19.484 -13.68 -1.981 1 98.75 103 ASP B N 1
ATOM 4353 C CA . ASP B 1 103 ? 18.156 -14.242 -1.842 1 98.75 103 ASP B CA 1
ATOM 4354 C C . ASP B 1 103 ? 17.094 -13.141 -1.724 1 98.75 103 ASP B C 1
ATOM 4356 O O . ASP B 1 103 ? 17.281 -12.172 -0.985 1 98.75 103 ASP B O 1
ATOM 4360 N N . ALA B 1 104 ? 16.078 -13.242 -2.543 1 98.75 104 ALA B N 1
ATOM 4361 C CA . ALA B 1 104 ? 14.906 -12.438 -2.203 1 98.75 104 ALA B CA 1
ATOM 4362 C C . ALA B 1 104 ? 14.391 -12.789 -0.811 1 98.75 104 ALA B C 1
ATOM 4364 O O . ALA B 1 104 ? 14.695 -13.852 -0.277 1 98.75 104 ALA B O 1
ATOM 4365 N N . THR B 1 105 ? 13.617 -11.922 -0.207 1 98.81 105 THR B N 1
ATOM 4366 C CA . THR B 1 105 ? 13.102 -12.125 1.144 1 98.81 105 THR B CA 1
ATOM 4367 C C . THR B 1 105 ? 12.32 -13.438 1.231 1 98.81 105 THR B C 1
ATOM 4369 O O . THR B 1 105 ? 12.438 -14.172 2.213 1 98.81 105 THR B O 1
ATOM 4372 N N . ILE B 1 106 ? 11.531 -13.75 0.201 1 98.88 106 ILE B N 1
ATOM 4373 C CA . ILE B 1 106 ? 10.711 -14.961 0.21 1 98.88 106 ILE B CA 1
ATOM 4374 C C . ILE B 1 106 ? 11.617 -16.188 0.263 1 98.88 106 ILE B C 1
ATOM 4376 O O . ILE B 1 106 ? 11.312 -17.156 0.964 1 98.88 106 ILE B O 1
ATOM 4380 N N . VAL B 1 107 ? 12.719 -16.156 -0.429 1 98.88 107 VAL B N 1
ATOM 4381 C CA . VAL B 1 107 ? 13.656 -17.281 -0.45 1 98.88 107 VAL B CA 1
ATOM 4382 C C . VAL B 1 107 ? 14.359 -17.391 0.901 1 98.88 107 VAL B C 1
ATOM 4384 O O . VAL B 1 107 ? 14.484 -18.484 1.453 1 98.88 107 VAL B O 1
ATOM 4387 N N . LYS B 1 108 ? 14.797 -16.234 1.456 1 98.81 108 LYS B N 1
ATOM 4388 C CA . LYS B 1 108 ? 15.414 -16.234 2.781 1 98.81 108 LYS B CA 1
ATOM 4389 C C . LYS B 1 108 ? 14.492 -16.859 3.818 1 98.81 108 LYS B C 1
ATOM 4391 O O . LYS B 1 108 ? 14.938 -17.672 4.637 1 98.81 108 LYS B O 1
ATOM 4396 N N . ARG B 1 109 ? 13.266 -16.562 3.721 1 98.81 109 ARG B N 1
ATOM 4397 C CA . ARG B 1 109 ? 12.32 -17.016 4.734 1 98.81 109 ARG B CA 1
ATOM 4398 C C . ARG B 1 109 ? 11.945 -18.484 4.516 1 98.81 109 ARG B C 1
ATOM 4400 O O . ARG B 1 109 ? 11.703 -19.219 5.477 1 98.81 109 ARG B O 1
ATOM 4407 N N . LEU B 1 110 ? 11.906 -18.906 3.281 1 98.88 110 LEU B N 1
ATOM 4408 C CA . LEU B 1 110 ? 11.734 -20.328 3.01 1 98.88 110 LEU B CA 1
ATOM 4409 C C . LEU B 1 110 ? 12.891 -21.141 3.596 1 98.88 110 LEU B C 1
ATOM 4411 O O . LEU B 1 110 ? 12.672 -22.156 4.258 1 98.88 110 LEU B O 1
ATOM 4415 N N . ARG B 1 111 ? 14.094 -20.656 3.385 1 98.69 111 ARG B N 1
ATOM 4416 C CA . ARG B 1 111 ? 15.266 -21.312 3.953 1 98.69 111 ARG B CA 1
ATOM 4417 C C . ARG B 1 111 ? 15.203 -21.328 5.477 1 98.69 111 ARG B C 1
ATOM 4419 O O . ARG B 1 111 ? 15.508 -22.344 6.109 1 98.69 111 ARG B O 1
ATOM 4426 N N . GLN B 1 112 ? 14.836 -20.203 6.047 1 98.38 112 GLN B N 1
ATOM 4427 C CA . GLN B 1 112 ? 14.719 -20.094 7.496 1 98.38 112 GLN B CA 1
ATOM 4428 C C . GLN B 1 112 ? 13.695 -21.078 8.039 1 98.38 112 GLN B C 1
ATOM 4430 O O . GLN B 1 112 ? 13.844 -21.594 9.156 1 98.38 112 GLN B O 1
ATOM 4435 N N . ALA B 1 113 ? 12.68 -21.359 7.238 1 98.38 113 ALA B N 1
ATOM 4436 C CA . ALA B 1 113 ? 11.625 -22.297 7.637 1 98.38 113 ALA B CA 1
ATOM 4437 C C . ALA B 1 113 ? 12.062 -23.734 7.426 1 98.38 113 ALA B C 1
ATOM 4439 O O . ALA B 1 113 ? 11.32 -24.672 7.75 1 98.38 113 ALA B O 1
ATOM 4440 N N . GLY B 1 114 ? 13.25 -23.953 6.871 1 98.69 114 GLY B N 1
ATOM 4441 C CA . GLY B 1 114 ? 13.828 -25.266 6.73 1 98.69 114 GLY B CA 1
ATOM 4442 C C . GLY B 1 114 ? 13.594 -25.891 5.363 1 98.69 114 GLY B C 1
ATOM 4443 O O . GLY B 1 114 ? 13.984 -27.031 5.113 1 98.69 114 GLY B O 1
ATOM 4444 N N . ALA B 1 115 ? 12.992 -25.172 4.453 1 98.88 115 ALA B N 1
ATOM 4445 C CA . ALA B 1 115 ? 12.734 -25.672 3.109 1 98.88 115 ALA B CA 1
ATOM 4446 C C . ALA B 1 115 ? 14.031 -25.859 2.332 1 98.88 115 ALA B C 1
ATOM 4448 O O . ALA B 1 115 ? 15.031 -25.188 2.621 1 98.88 115 ALA B O 1
ATOM 4449 N N . LEU B 1 116 ? 14.039 -26.766 1.452 1 98.81 116 LEU B N 1
ATOM 4450 C CA . LEU B 1 116 ? 15.133 -26.984 0.511 1 98.81 116 LEU B CA 1
ATOM 4451 C C . LEU B 1 116 ? 14.773 -26.438 -0.869 1 98.81 116 LEU B C 1
ATOM 4453 O O . LEU B 1 116 ? 13.773 -26.844 -1.461 1 98.81 116 LEU B O 1
ATOM 4457 N N . ILE B 1 117 ? 15.57 -25.5 -1.38 1 98.88 117 ILE B N 1
ATOM 4458 C CA . ILE B 1 117 ? 15.312 -24.984 -2.715 1 98.88 117 ILE B CA 1
ATOM 4459 C C . ILE B 1 117 ? 15.664 -26.031 -3.764 1 98.88 117 ILE B C 1
ATOM 4461 O O . ILE B 1 117 ? 16.828 -26.391 -3.926 1 98.88 117 ILE B O 1
ATOM 4465 N N . MET B 1 118 ? 14.727 -26.516 -4.445 1 98.69 118 MET B N 1
ATOM 4466 C CA . MET B 1 118 ? 14.891 -27.578 -5.438 1 98.69 118 MET B CA 1
ATOM 4467 C C . MET B 1 118 ? 15.57 -27.031 -6.695 1 98.69 118 MET B C 1
ATOM 4469 O O . MET B 1 118 ? 16.453 -27.688 -7.258 1 98.69 118 MET B O 1
ATOM 4473 N N . GLY B 1 119 ? 15.094 -25.922 -7.121 1 98.81 119 GLY B N 1
ATOM 4474 C CA . GLY B 1 119 ? 15.531 -25.312 -8.367 1 98.81 119 GLY B CA 1
ATOM 4475 C C . GLY B 1 119 ? 14.633 -24.172 -8.82 1 98.81 119 GLY B C 1
ATOM 4476 O O . GLY B 1 119 ? 13.805 -23.688 -8.047 1 98.81 119 GLY B O 1
ATOM 4477 N N . LYS B 1 120 ? 14.93 -23.672 -10.062 1 98.94 120 LYS B N 1
ATOM 4478 C CA . LYS B 1 120 ? 14.172 -22.578 -10.664 1 98.94 120 LYS B CA 1
ATOM 4479 C C . LYS B 1 120 ? 13.172 -23.109 -11.688 1 98.94 120 LYS B C 1
ATOM 4481 O O . LYS B 1 120 ? 13.516 -23.953 -12.523 1 98.94 120 LYS B O 1
ATOM 4486 N N . THR B 1 121 ? 11.945 -22.641 -11.594 1 98.94 121 THR B N 1
ATOM 4487 C CA . THR B 1 121 ? 10.898 -23.094 -12.508 1 98.94 121 THR B CA 1
ATOM 4488 C C . THR B 1 121 ? 10.719 -22.125 -13.664 1 98.94 121 THR B C 1
ATOM 4490 O O . THR B 1 121 ? 10.93 -20.922 -13.5 1 98.94 121 THR B O 1
ATOM 4493 N N . ASN B 1 122 ? 10.305 -22.625 -14.789 1 98.94 122 ASN B N 1
ATOM 4494 C CA . ASN B 1 122 ? 10.227 -21.891 -16.047 1 98.94 122 ASN B CA 1
ATOM 4495 C C . ASN B 1 122 ? 9.164 -20.797 -15.984 1 98.94 122 ASN B C 1
ATOM 4497 O O . ASN B 1 122 ? 8.203 -20.906 -15.219 1 98.94 122 ASN B O 1
ATOM 4501 N N . THR B 1 123 ? 9.352 -19.781 -16.719 1 98.88 123 THR B N 1
ATOM 4502 C CA . THR B 1 123 ? 8.484 -18.609 -16.828 1 98.88 123 THR B CA 1
ATOM 4503 C C . THR B 1 123 ? 8.641 -17.953 -18.188 1 98.88 123 THR B C 1
ATOM 4505 O O . THR B 1 123 ? 9.641 -18.156 -18.875 1 98.88 123 THR B O 1
ATOM 4508 N N . PRO B 1 124 ? 7.613 -17.266 -18.703 1 98.69 124 PRO B N 1
ATOM 4509 C CA . PRO B 1 124 ? 7.859 -16.438 -19.891 1 98.69 124 PRO B CA 1
ATOM 4510 C C . PRO B 1 124 ? 8.789 -15.258 -19.609 1 98.69 124 PRO B C 1
ATOM 4512 O O . PRO B 1 124 ? 9.062 -14.945 -18.453 1 98.69 124 PRO B O 1
ATOM 4515 N N . GLU B 1 125 ? 9.219 -14.656 -20.703 1 98.44 125 GLU B N 1
ATOM 4516 C CA . GLU B 1 125 ? 10.117 -13.516 -20.625 1 98.44 125 GLU B CA 1
ATOM 4517 C C . GLU B 1 125 ? 9.57 -12.438 -19.688 1 98.44 125 GLU B C 1
ATOM 4519 O O . GLU B 1 125 ? 8.5 -11.875 -19.953 1 98.44 125 GLU B O 1
ATOM 4524 N N . PHE B 1 126 ? 10.234 -12.195 -18.516 1 98.12 126 PHE B N 1
ATOM 4525 C CA . PHE B 1 126 ? 9.898 -11.211 -17.5 1 98.12 126 PHE B CA 1
ATOM 4526 C C . PHE B 1 126 ? 8.484 -11.43 -16.984 1 98.12 126 PHE B C 1
ATOM 4528 O O . PHE B 1 126 ? 7.855 -10.5 -16.453 1 98.12 126 PHE B O 1
ATOM 4535 N N . GLY B 1 127 ? 7.918 -12.633 -17.156 1 98.06 127 GLY B N 1
ATOM 4536 C CA . GLY B 1 127 ? 6.613 -12.992 -16.625 1 98.06 127 GLY B CA 1
ATOM 4537 C C . GLY B 1 127 ? 5.473 -12.25 -17.297 1 98.06 127 GLY B C 1
ATOM 4538 O O . GLY B 1 127 ? 4.43 -12.023 -16.688 1 98.06 127 GLY B O 1
ATOM 4539 N N . HIS B 1 128 ? 5.562 -11.891 -18.625 1 97.5 128 HIS B N 1
ATOM 4540 C CA . HIS B 1 128 ? 4.707 -10.852 -19.188 1 97.5 128 HIS B CA 1
ATOM 4541 C C . HIS B 1 128 ? 3.439 -11.445 -19.781 1 97.5 128 HIS B C 1
ATOM 4543 O O . HIS B 1 128 ? 2.537 -10.711 -20.203 1 97.5 128 HIS B O 1
ATOM 4549 N N . LYS B 1 129 ? 3.324 -12.773 -19.812 1 96.88 129 LYS B N 1
ATOM 4550 C CA . LYS B 1 129 ? 2.141 -13.289 -20.484 1 96.88 129 LYS B CA 1
ATOM 4551 C C . LYS B 1 129 ? 1.579 -14.508 -19.75 1 96.88 129 LYS B C 1
ATOM 4553 O O . LYS B 1 129 ? 2.236 -15.07 -18.875 1 96.88 129 LYS B O 1
ATOM 4558 N N . GLY B 1 130 ? 0.375 -14.922 -20.125 1 98 130 GLY B N 1
ATOM 4559 C CA . GLY B 1 130 ? -0.392 -15.953 -19.453 1 98 130 GLY B CA 1
ATOM 4560 C C . GLY B 1 130 ? -0.06 -17.359 -19.906 1 98 130 GLY B C 1
ATOM 4561 O O . GLY B 1 130 ? -0.806 -18.297 -19.641 1 98 130 GLY B O 1
ATOM 4562 N N . THR B 1 131 ? 0.984 -17.469 -20.672 1 98.38 131 THR B N 1
ATOM 4563 C CA . THR B 1 131 ? 1.556 -18.75 -21.109 1 98.38 131 THR B CA 1
ATOM 4564 C C . THR B 1 131 ? 3.037 -18.828 -20.75 1 98.38 131 THR B C 1
ATOM 4566 O O . THR B 1 131 ? 3.66 -17.797 -20.438 1 98.38 131 THR B O 1
ATOM 4569 N N . THR B 1 132 ? 3.555 -19.984 -20.734 1 98.62 132 THR B N 1
ATOM 4570 C CA . THR B 1 132 ? 4.953 -20.141 -20.344 1 98.62 132 THR B CA 1
ATOM 4571 C C . THR B 1 132 ? 5.777 -20.703 -21.5 1 98.62 132 THR B C 1
ATOM 4573 O O . THR B 1 132 ? 5.773 -21.906 -21.734 1 98.62 132 THR B O 1
ATOM 4576 N N . ASP B 1 133 ? 6.406 -19.844 -22.156 1 98.12 133 ASP B N 1
ATOM 4577 C CA . ASP B 1 133 ? 7.449 -20.109 -23.141 1 98.12 133 ASP B CA 1
ATOM 4578 C C . ASP B 1 133 ? 8.406 -18.922 -23.266 1 98.12 133 ASP B C 1
ATOM 4580 O O . ASP B 1 133 ? 8.016 -17.781 -22.984 1 98.12 133 ASP B O 1
ATOM 4584 N N . ASN B 1 134 ? 9.547 -19.125 -23.531 1 98.31 134 ASN B N 1
ATOM 4585 C CA . ASN B 1 134 ? 10.539 -18.062 -23.688 1 98.31 134 ASN B CA 1
ATOM 4586 C C . ASN B 1 134 ? 11.648 -18.469 -24.656 1 98.31 134 ASN B C 1
ATOM 4588 O O . ASN B 1 134 ? 11.695 -19.609 -25.109 1 98.31 134 ASN B O 1
ATOM 4592 N N . MET B 1 135 ? 12.539 -17.625 -24.984 1 98.12 135 MET B N 1
ATOM 4593 C CA . MET B 1 135 ? 13.547 -17.812 -26.031 1 98.12 135 MET B CA 1
ATOM 4594 C C . MET B 1 135 ? 14.766 -18.547 -25.484 1 98.12 135 MET B C 1
ATOM 4596 O O . MET B 1 135 ? 15.617 -19 -26.25 1 98.12 135 MET B O 1
ATOM 4600 N N . VAL B 1 136 ? 14.836 -18.734 -24.172 1 98.62 136 VAL B N 1
ATOM 4601 C CA . VAL B 1 136 ? 16 -19.359 -23.562 1 98.62 136 VAL B CA 1
ATOM 4602 C C . VAL B 1 136 ? 15.773 -20.859 -23.406 1 98.62 136 VAL B C 1
ATOM 4604 O O . VAL B 1 136 ? 16.641 -21.656 -23.766 1 98.62 136 VAL B O 1
ATOM 4607 N N . PHE B 1 137 ? 14.539 -21.234 -22.938 1 98.75 137 PHE B N 1
ATOM 4608 C CA . PHE B 1 137 ? 14.336 -22.609 -22.516 1 98.75 137 PHE B CA 1
ATOM 4609 C C . PHE B 1 137 ? 13.195 -23.25 -23.297 1 98.75 137 PHE B C 1
ATOM 4611 O O . PHE B 1 137 ? 13.008 -24.469 -23.25 1 98.75 137 PHE B O 1
ATOM 4618 N N . GLY B 1 138 ? 12.438 -22.438 -24.031 1 98.44 138 GLY B N 1
ATOM 4619 C CA . GLY B 1 138 ? 11.258 -22.969 -24.688 1 98.44 138 GLY B CA 1
ATOM 4620 C C . GLY B 1 138 ? 10.047 -23.047 -23.781 1 98.44 138 GLY B C 1
ATOM 4621 O O . GLY B 1 138 ? 9.977 -22.344 -22.766 1 98.44 138 GLY B O 1
ATOM 4622 N N . ALA B 1 139 ? 9.102 -23.906 -24.156 1 98.69 139 ALA B N 1
ATOM 4623 C CA . ALA B 1 139 ? 7.801 -23.906 -23.5 1 98.69 139 ALA B CA 1
ATOM 4624 C C . ALA B 1 139 ? 7.758 -24.953 -22.391 1 98.69 139 ALA B C 1
ATOM 4626 O O . ALA B 1 139 ? 8.375 -26.016 -22.5 1 98.69 139 ALA B O 1
ATOM 4627 N N . THR B 1 140 ? 7.117 -24.609 -21.312 1 98.88 140 THR B N 1
ATOM 4628 C CA . THR B 1 140 ? 6.59 -25.625 -20.406 1 98.88 140 THR B CA 1
ATOM 4629 C C . THR B 1 140 ? 5.234 -26.125 -20.891 1 98.88 140 THR B C 1
ATOM 4631 O O . THR B 1 140 ? 4.316 -25.344 -21.109 1 98.88 140 THR B O 1
ATOM 4634 N N . VAL B 1 141 ? 5.102 -27.453 -20.938 1 98.81 141 VAL B N 1
ATOM 4635 C CA . VAL B 1 141 ? 3.836 -27.984 -21.422 1 98.81 141 VAL B CA 1
ATOM 4636 C C . VAL B 1 141 ? 3.02 -28.531 -20.25 1 98.81 141 VAL B C 1
ATOM 4638 O O . VAL B 1 141 ? 3.539 -28.688 -19.141 1 98.81 141 VAL B O 1
ATOM 4641 N N . ASN B 1 142 ? 1.776 -28.75 -20.531 1 98.81 142 ASN B N 1
ATOM 4642 C CA . ASN B 1 142 ? 0.812 -29.172 -19.531 1 98.81 142 ASN B CA 1
ATOM 4643 C C . ASN B 1 142 ? 0.945 -30.656 -19.219 1 98.81 142 ASN B C 1
ATOM 4645 O O . ASN B 1 142 ? 0.857 -31.5 -20.109 1 98.81 142 ASN B O 1
ATOM 4649 N N . PRO B 1 143 ? 1.113 -31.016 -17.922 1 98.56 143 PRO B N 1
ATOM 4650 C CA . PRO B 1 143 ? 1.258 -32.438 -17.562 1 98.56 143 PRO B CA 1
ATOM 4651 C C . PRO B 1 143 ? 0.038 -33.281 -17.938 1 98.56 143 PRO B C 1
ATOM 4653 O O . PRO B 1 143 ? 0.149 -34.469 -18.125 1 98.56 143 PRO B O 1
ATOM 4656 N N . TRP B 1 144 ? -1.106 -32.688 -18.125 1 98.5 144 TRP B N 1
ATOM 4657 C CA . TRP B 1 144 ? -2.33 -33.406 -18.484 1 98.5 144 TRP B CA 1
ATOM 4658 C C . TRP B 1 144 ? -2.363 -33.719 -19.969 1 98.5 144 TRP B C 1
ATOM 4660 O O . TRP B 1 144 ? -3.018 -34.688 -20.391 1 98.5 144 TRP B O 1
ATOM 4670 N N . ASP B 1 145 ? -1.807 -32.938 -20.734 1 98.69 145 ASP B N 1
ATOM 4671 C CA . ASP B 1 145 ? -1.688 -33.062 -22.188 1 98.69 145 ASP B CA 1
ATOM 4672 C C . ASP B 1 145 ? -0.532 -32.219 -22.719 1 98.69 145 ASP B C 1
ATOM 4674 O O . ASP B 1 145 ? -0.625 -30.984 -22.766 1 98.69 145 ASP B O 1
ATOM 4678 N N . HIS B 1 146 ? 0.472 -32.875 -23.188 1 98.5 146 HIS B N 1
ATOM 4679 C CA . HIS B 1 146 ? 1.735 -32.219 -23.5 1 98.5 146 HIS B CA 1
ATOM 4680 C C . HIS B 1 146 ? 1.603 -31.312 -24.719 1 98.5 146 HIS B C 1
ATOM 4682 O O . HIS B 1 146 ? 2.508 -30.531 -25.031 1 98.5 146 HIS B O 1
ATOM 4688 N N . SER B 1 147 ? 0.486 -31.344 -25.391 1 98.5 147 SER B N 1
ATOM 4689 C CA . SER B 1 147 ? 0.259 -30.438 -26.516 1 98.5 147 SER B CA 1
ATOM 4690 C C . SER B 1 147 ? -0.368 -29.125 -26.047 1 98.5 147 SER B C 1
ATOM 4692 O O . SER B 1 147 ? -0.532 -28.188 -26.844 1 98.5 147 SER B O 1
ATOM 4694 N N . LYS B 1 148 ? -0.72 -29.031 -24.797 1 98.75 148 LYS B N 1
ATOM 4695 C CA . LYS B 1 148 ? -1.448 -27.891 -24.25 1 98.75 148 LYS B CA 1
ATOM 4696 C C . LYS B 1 148 ? -0.546 -27.031 -23.375 1 98.75 148 LYS B C 1
ATOM 4698 O O . LYS B 1 148 ? 0.503 -27.484 -22.922 1 98.75 148 LYS B O 1
ATOM 4703 N N . THR B 1 149 ? -0.946 -25.781 -23.219 1 98.69 149 THR B N 1
ATOM 4704 C CA . THR B 1 149 ? -0.215 -24.844 -22.391 1 98.69 149 THR B CA 1
ATOM 4705 C C . THR B 1 149 ? -0.393 -25.172 -20.906 1 98.69 149 THR B C 1
ATOM 4707 O O . THR B 1 149 ? -1.464 -25.609 -20.5 1 98.69 149 THR B O 1
ATOM 4710 N N . ALA B 1 150 ? 0.649 -24.984 -20.156 1 98.81 150 ALA B N 1
ATOM 4711 C CA . ALA B 1 150 ? 0.569 -25.062 -18.688 1 98.81 150 ALA B CA 1
ATOM 4712 C C . ALA B 1 150 ? 0.045 -23.766 -18.094 1 98.81 150 ALA B C 1
ATOM 4714 O O . ALA B 1 150 ? -0.163 -23.656 -16.891 1 98.81 150 ALA B O 1
ATOM 4715 N N . GLY B 1 151 ? -0.227 -22.75 -18.969 1 98.62 151 GLY B N 1
ATOM 4716 C CA . GLY B 1 151 ? -0.525 -21.422 -18.484 1 98.62 151 GLY B CA 1
ATOM 4717 C C . GLY B 1 151 ? 0.711 -20.656 -18.047 1 98.62 151 GLY B C 1
ATOM 4718 O O . GLY B 1 151 ? 1.837 -21.094 -18.281 1 98.62 151 GLY B O 1
ATOM 4719 N N . GLY B 1 152 ? 0.586 -19.484 -17.5 1 98.19 152 GLY B N 1
ATOM 4720 C CA . GLY B 1 152 ? 1.672 -18.625 -17.062 1 98.19 152 GLY B CA 1
ATOM 4721 C C . GLY B 1 152 ? 1.196 -17.438 -16.234 1 98.19 152 GLY B C 1
ATOM 4722 O O . GLY B 1 152 ? -0.008 -17.219 -16.094 1 98.19 152 GLY B O 1
ATOM 4723 N N . SER B 1 153 ? 2.156 -16.703 -15.562 1 98.38 153 SER B N 1
ATOM 4724 C CA . SER B 1 153 ? 3.58 -16.812 -15.852 1 98.38 153 SER B CA 1
ATOM 4725 C C . SER B 1 153 ? 4.266 -17.797 -14.898 1 98.38 153 SER B C 1
ATOM 4727 O O . SER B 1 153 ? 5.48 -17.984 -14.969 1 98.38 153 SER B O 1
ATOM 4729 N N . SER B 1 154 ? 3.541 -18.422 -13.977 1 98.94 154 SER B N 1
ATOM 4730 C CA . SER B 1 154 ? 4.129 -19.438 -13.117 1 98.94 154 SER B CA 1
ATOM 4731 C C . SER B 1 154 ? 3.84 -20.844 -13.641 1 98.94 154 SER B C 1
ATOM 4733 O O . SER B 1 154 ? 3.514 -21.75 -12.875 1 98.94 154 SER B O 1
ATOM 4735 N N . GLY B 1 155 ? 3.939 -20.969 -14.961 1 98.94 155 GLY B N 1
ATOM 4736 C CA . GLY B 1 155 ? 3.598 -22.234 -15.602 1 98.94 155 GLY B CA 1
ATOM 4737 C C . GLY B 1 155 ? 4.523 -23.375 -15.211 1 98.94 155 GLY B C 1
ATOM 4738 O O . GLY B 1 155 ? 4.078 -24.5 -15.016 1 98.94 155 GLY B O 1
ATOM 4739 N N . GLY B 1 156 ? 5.855 -23.094 -15.148 1 98.94 156 GLY B N 1
ATOM 4740 C CA . GLY B 1 156 ? 6.773 -24.109 -14.664 1 98.94 156 GLY B CA 1
ATOM 4741 C C . GLY B 1 156 ? 6.441 -24.609 -13.273 1 98.94 156 GLY B C 1
ATOM 4742 O O . GLY B 1 156 ? 6.488 -25.812 -13.008 1 98.94 156 GLY B O 1
ATOM 4743 N N . ALA B 1 157 ? 6.102 -23.703 -12.391 1 98.94 157 ALA B N 1
ATOM 4744 C CA . ALA B 1 157 ? 5.754 -24.047 -11.008 1 98.94 157 ALA B CA 1
ATOM 4745 C C . ALA B 1 157 ? 4.52 -24.938 -10.953 1 98.94 157 ALA B C 1
ATOM 4747 O O . ALA B 1 157 ? 4.523 -25.984 -10.297 1 98.94 157 ALA B O 1
ATOM 4748 N N . ALA B 1 158 ? 3.486 -24.516 -11.672 1 98.94 158 ALA B N 1
ATOM 4749 C CA . ALA B 1 158 ? 2.24 -25.281 -11.672 1 98.94 158 ALA B CA 1
ATOM 4750 C C . ALA B 1 158 ? 2.449 -26.672 -12.266 1 98.94 158 ALA B C 1
ATOM 4752 O O . ALA B 1 158 ? 1.964 -27.672 -11.719 1 98.94 158 ALA B O 1
ATOM 4753 N N . ALA B 1 159 ? 3.148 -26.75 -13.359 1 98.94 159 ALA B N 1
ATOM 4754 C CA . ALA B 1 159 ? 3.41 -28.031 -14.016 1 98.94 159 ALA B CA 1
ATOM 4755 C C . ALA B 1 159 ? 4.23 -28.953 -13.117 1 98.94 159 ALA B C 1
ATOM 4757 O O . ALA B 1 159 ? 3.98 -30.156 -13.055 1 98.94 159 ALA B O 1
ATOM 4758 N N . ALA B 1 160 ? 5.219 -28.375 -12.438 1 98.94 160 ALA B N 1
ATOM 4759 C CA . ALA B 1 160 ? 6.055 -29.156 -11.531 1 98.94 160 ALA B CA 1
ATOM 4760 C C . ALA B 1 160 ? 5.219 -29.781 -10.414 1 98.94 160 ALA B C 1
ATOM 4762 O O . ALA B 1 160 ? 5.375 -30.953 -10.102 1 98.94 160 ALA B O 1
ATOM 4763 N N . VAL B 1 161 ? 4.348 -28.984 -9.828 1 98.81 161 VAL B N 1
ATOM 4764 C CA . VAL B 1 161 ? 3.492 -29.469 -8.758 1 98.81 161 VAL B CA 1
ATOM 4765 C C . VAL B 1 161 ? 2.529 -30.531 -9.305 1 98.81 161 VAL B C 1
ATOM 4767 O O . VAL B 1 161 ? 2.395 -31.609 -8.734 1 98.81 161 VAL B O 1
ATOM 4770 N N . ALA B 1 162 ? 1.909 -30.234 -10.445 1 98.56 162 ALA B N 1
ATOM 4771 C CA . ALA B 1 162 ? 0.93 -31.141 -11.047 1 98.56 162 ALA B CA 1
ATOM 4772 C C . ALA B 1 162 ? 1.567 -32.469 -11.406 1 98.56 162 ALA B C 1
ATOM 4774 O O . ALA B 1 162 ? 0.932 -33.531 -11.289 1 98.56 162 ALA B O 1
ATOM 4775 N N . ALA B 1 163 ? 2.787 -32.438 -11.82 1 98.5 163 ALA B N 1
ATOM 4776 C CA . ALA B 1 163 ? 3.48 -33.625 -12.273 1 98.5 163 ALA B CA 1
ATOM 4777 C C . ALA B 1 163 ? 4.129 -34.375 -11.109 1 98.5 163 ALA B C 1
ATOM 4779 O O . ALA B 1 163 ? 4.742 -35.438 -11.289 1 98.5 163 ALA B O 1
ATOM 4780 N N . GLY B 1 164 ? 4.059 -33.812 -9.914 1 98.12 164 GLY B N 1
ATOM 4781 C CA . GLY B 1 164 ? 4.613 -34.469 -8.742 1 98.12 164 GLY B CA 1
ATOM 4782 C C . GLY B 1 164 ? 6.117 -34.312 -8.625 1 98.12 164 GLY B C 1
ATOM 4783 O O . GLY B 1 164 ? 6.789 -35.125 -7.992 1 98.12 164 GLY B O 1
ATOM 4784 N N . MET B 1 165 ? 6.668 -33.281 -9.234 1 98.56 165 MET B N 1
ATOM 4785 C CA . MET B 1 165 ? 8.109 -33.031 -9.172 1 98.56 165 MET B CA 1
ATOM 4786 C C . MET B 1 165 ? 8.477 -32.312 -7.891 1 98.56 165 MET B C 1
ATOM 4788 O O . MET B 1 165 ? 9.625 -32.344 -7.457 1 98.56 165 MET B O 1
ATOM 4792 N N . VAL B 1 166 ? 7.57 -31.531 -7.312 1 98.5 166 VAL B N 1
ATOM 4793 C CA . VAL B 1 166 ? 7.668 -30.891 -6.008 1 98.5 166 VAL B CA 1
ATOM 4794 C C . VAL B 1 166 ? 6.293 -30.844 -5.352 1 98.5 166 VAL B C 1
ATOM 4796 O O . VAL B 1 166 ? 5.27 -30.797 -6.039 1 98.5 166 VAL B O 1
ATOM 4799 N N . PRO B 1 167 ? 6.27 -30.844 -4.027 1 98.31 167 PRO B N 1
ATOM 4800 C CA . PRO B 1 167 ? 4.973 -30.703 -3.357 1 98.31 167 PRO B CA 1
ATOM 4801 C C . PRO B 1 167 ? 4.516 -29.266 -3.252 1 98.31 167 PRO B C 1
ATOM 4803 O O . PRO B 1 167 ? 3.332 -29 -3.02 1 98.31 167 PRO B O 1
ATOM 4806 N N . LEU B 1 168 ? 5.496 -28.297 -3.371 1 98.31 168 LEU B N 1
ATOM 4807 C CA . LEU B 1 168 ? 5.262 -26.875 -3.193 1 98.31 168 LEU B CA 1
ATOM 4808 C C . LEU B 1 168 ? 6.137 -26.062 -4.141 1 98.31 168 LEU B C 1
ATOM 4810 O O . LEU B 1 168 ? 7.312 -26.375 -4.332 1 98.31 168 LEU B O 1
ATOM 4814 N N . ALA B 1 169 ? 5.566 -25.016 -4.664 1 98.94 169 ALA B N 1
ATOM 4815 C CA . ALA B 1 169 ? 6.348 -24.125 -5.508 1 98.94 169 ALA B CA 1
ATOM 4816 C C . ALA B 1 169 ? 5.918 -22.672 -5.309 1 98.94 169 ALA B C 1
ATOM 4818 O O . ALA B 1 169 ? 4.762 -22.406 -4.969 1 98.94 169 ALA B O 1
ATOM 4819 N N . GLU B 1 170 ? 6.832 -21.781 -5.43 1 98.88 170 GLU B N 1
ATOM 4820 C CA . GLU B 1 170 ? 6.578 -20.344 -5.422 1 98.88 170 GLU B CA 1
ATOM 4821 C C . GLU B 1 170 ? 6.219 -19.844 -6.816 1 98.88 170 GLU B C 1
ATOM 4823 O O . GLU B 1 170 ? 6.812 -20.266 -7.809 1 98.88 170 GLU B O 1
ATOM 4828 N N . GLY B 1 171 ? 5.207 -18.984 -6.895 1 98.81 171 GLY B N 1
ATOM 4829 C CA . GLY B 1 171 ? 4.926 -18.172 -8.062 1 98.81 171 GLY B CA 1
ATOM 4830 C C . GLY B 1 171 ? 4.727 -16.703 -7.734 1 98.81 171 GLY B C 1
ATOM 4831 O O . GLY B 1 171 ? 4.91 -16.297 -6.586 1 98.81 171 GLY B O 1
ATOM 4832 N N . SER B 1 172 ? 4.52 -15.969 -8.773 1 98.69 172 SER B N 1
ATOM 4833 C CA . SER B 1 172 ? 4.098 -14.57 -8.641 1 98.69 172 SER B CA 1
ATOM 4834 C C . SER B 1 172 ? 2.906 -14.273 -9.547 1 98.69 172 SER B C 1
ATOM 4836 O O . SER B 1 172 ? 2.68 -14.961 -10.539 1 98.69 172 SER B O 1
ATOM 4838 N N . ASP B 1 173 ? 2.139 -13.32 -9.133 1 98.81 173 ASP B N 1
ATOM 4839 C CA . ASP B 1 173 ? 0.846 -13.062 -9.758 1 98.81 173 ASP B CA 1
ATOM 4840 C C . ASP B 1 173 ? 0.594 -11.562 -9.891 1 98.81 173 ASP B C 1
ATOM 4842 O O . ASP B 1 173 ? 0.308 -10.883 -8.898 1 98.81 173 ASP B O 1
ATOM 4846 N N . GLY B 1 174 ? 0.735 -11.047 -11.148 1 98.31 174 GLY B N 1
ATOM 4847 C CA . GLY B 1 174 ? 0.442 -9.656 -11.438 1 98.31 174 GLY B CA 1
ATOM 4848 C C . GLY B 1 174 ? -0.777 -9.477 -12.32 1 98.31 174 GLY B C 1
ATOM 4849 O O . GLY B 1 174 ? -1.203 -8.344 -12.578 1 98.31 174 GLY B O 1
ATOM 4850 N N . GLY B 1 175 ? -1.369 -10.539 -12.742 1 98.5 175 GLY B N 1
ATOM 4851 C CA . GLY B 1 175 ? -2.557 -10.602 -13.586 1 98.5 175 GLY B CA 1
ATOM 4852 C C . GLY B 1 175 ? -3.209 -11.969 -13.602 1 98.5 175 GLY B C 1
ATOM 4853 O O . GLY B 1 175 ? -3.988 -12.281 -14.508 1 98.5 175 GLY B O 1
ATOM 4854 N N . GLY B 1 176 ? -2.812 -12.805 -12.672 1 98.75 176 GLY B N 1
ATOM 4855 C CA . GLY B 1 176 ? -3.32 -14.164 -12.625 1 98.75 176 GLY B CA 1
ATOM 4856 C C . GLY B 1 176 ? -2.227 -15.211 -12.711 1 98.75 176 GLY B C 1
ATOM 4857 O O . GLY B 1 176 ? -2.506 -16.406 -12.656 1 98.75 176 GLY B O 1
ATOM 4858 N N . SER B 1 177 ? -1.024 -14.836 -12.633 1 98.81 177 SER B N 1
ATOM 4859 C CA . SER B 1 177 ? 0.095 -15.68 -13.039 1 98.81 177 SER B CA 1
ATOM 4860 C C . SER B 1 177 ? 0.285 -16.844 -12.07 1 98.81 177 SER B C 1
ATOM 4862 O O . SER B 1 177 ? 1.059 -17.766 -12.344 1 98.81 177 SER B O 1
ATOM 4864 N N . ILE B 1 178 ? -0.342 -16.844 -11 1 98.94 178 ILE B N 1
ATOM 4865 C CA . ILE B 1 178 ? -0.407 -18.031 -10.148 1 98.94 178 ILE B CA 1
ATOM 4866 C C . ILE B 1 178 ? -1.699 -18.797 -10.422 1 98.94 178 ILE B C 1
ATOM 4868 O O . ILE B 1 178 ? -1.683 -20.016 -10.586 1 98.94 178 ILE B O 1
ATOM 4872 N N . ARG B 1 179 ? -2.77 -18.078 -10.594 1 98.94 179 ARG B N 1
ATOM 4873 C CA . ARG B 1 179 ? -4.105 -18.656 -10.711 1 98.94 179 ARG B CA 1
ATOM 4874 C C . ARG B 1 179 ? -4.32 -19.25 -12.102 1 98.94 179 ARG B C 1
ATOM 4876 O O . ARG B 1 179 ? -4.992 -20.281 -12.25 1 98.94 179 ARG B O 1
ATOM 4883 N N . ILE B 1 180 ? -3.715 -18.625 -13.117 1 98.94 180 ILE B N 1
ATOM 4884 C CA . ILE B 1 180 ? -3.857 -19.109 -14.484 1 98.94 180 ILE B CA 1
ATOM 4885 C C . ILE B 1 180 ? -3.264 -20.516 -14.609 1 98.94 180 ILE B C 1
ATOM 4887 O O . ILE B 1 180 ? -3.975 -21.469 -14.922 1 98.94 180 ILE B O 1
ATOM 4891 N N . PRO B 1 181 ? -2.01 -20.641 -14.273 1 98.94 181 PRO B N 1
ATOM 4892 C CA . PRO B 1 181 ? -1.468 -21.984 -14.438 1 98.94 181 PRO B CA 1
ATOM 4893 C C . PRO B 1 181 ? -2.047 -22.984 -13.43 1 98.94 181 PRO B C 1
ATOM 4895 O O . PRO B 1 181 ? -2.143 -24.188 -13.727 1 98.94 181 PRO B O 1
ATOM 4898 N N . ALA B 1 182 ? -2.428 -22.547 -12.242 1 98.94 182 ALA B N 1
ATOM 4899 C CA . ALA B 1 182 ? -3.104 -23.438 -11.312 1 98.94 182 ALA B CA 1
ATOM 4900 C C . ALA B 1 182 ? -4.371 -24.016 -11.93 1 98.94 182 ALA B C 1
ATOM 4902 O O . ALA B 1 182 ? -4.621 -25.219 -11.836 1 98.94 182 ALA B O 1
ATOM 4903 N N . SER B 1 183 ? -5.133 -23.188 -12.562 1 98.94 183 SER B N 1
ATOM 4904 C CA . SER B 1 183 ? -6.379 -23.594 -13.203 1 98.94 183 SER B CA 1
ATOM 4905 C C . SER B 1 183 ? -6.125 -24.594 -14.32 1 98.94 183 SER B C 1
ATOM 4907 O O . SER B 1 183 ? -6.801 -25.625 -14.406 1 98.94 183 SER B O 1
ATOM 4909 N N . LEU B 1 184 ? -5.148 -24.344 -15.141 1 98.88 184 LEU B N 1
ATOM 4910 C CA . LEU B 1 184 ? -4.926 -25.141 -16.344 1 98.88 184 LEU B CA 1
ATOM 4911 C C . LEU B 1 184 ? -4.238 -26.453 -16.016 1 98.88 184 LEU B C 1
ATOM 4913 O O . LEU B 1 184 ? -4.402 -27.438 -16.734 1 98.88 184 LEU B O 1
ATOM 4917 N N . CYS B 1 185 ? -3.486 -26.469 -14.898 1 98.88 185 CYS B N 1
ATOM 4918 C CA . CYS B 1 185 ? -2.76 -27.688 -14.531 1 98.88 185 CYS B CA 1
ATOM 4919 C C . CYS B 1 185 ? -3.492 -28.453 -13.438 1 98.88 185 CYS B C 1
ATOM 4921 O O . CYS B 1 185 ? -3.014 -29.484 -12.977 1 98.88 185 CYS B O 1
ATOM 4923 N N . GLY B 1 186 ? -4.59 -27.953 -12.961 1 98.69 186 GLY B N 1
ATOM 4924 C CA . GLY B 1 186 ? -5.414 -28.688 -12.008 1 98.69 186 GLY B CA 1
ATOM 4925 C C . GLY B 1 186 ? -4.824 -28.719 -10.609 1 98.69 186 GLY B C 1
ATOM 4926 O O . GLY B 1 186 ? -4.949 -29.703 -9.898 1 98.69 186 GLY B O 1
ATOM 4927 N N . VAL B 1 187 ? -4.105 -27.703 -10.211 1 98.69 187 VAL B N 1
ATOM 4928 C CA . VAL B 1 187 ? -3.545 -27.609 -8.867 1 98.69 187 VAL B CA 1
ATOM 4929 C C . VAL B 1 187 ? -4.129 -26.391 -8.141 1 98.69 187 VAL B C 1
ATOM 4931 O O . VAL B 1 187 ? -4.969 -25.672 -8.695 1 98.69 187 VAL B O 1
ATOM 4934 N N . PHE B 1 188 ? -3.801 -26.234 -6.867 1 98.81 188 PHE B N 1
ATOM 4935 C CA . PHE B 1 188 ? -4.242 -25.109 -6.062 1 98.81 188 PHE B CA 1
ATOM 4936 C C . PHE B 1 188 ? -3.248 -23.953 -6.16 1 98.81 188 PHE B C 1
ATOM 4938 O O . PHE B 1 188 ? -2.043 -24.156 -5.992 1 98.81 188 PHE B O 1
ATOM 4945 N N . GLY B 1 189 ? -3.664 -22.781 -6.57 1 98.94 189 GLY B N 1
ATOM 4946 C CA . GLY B 1 189 ? -2.865 -21.578 -6.598 1 98.94 189 GLY B CA 1
ATOM 4947 C C . GLY B 1 189 ? -3.457 -20.453 -5.762 1 98.94 189 GLY B C 1
ATOM 4948 O O . GLY B 1 189 ? -4.637 -20.125 -5.895 1 98.94 189 GLY B O 1
ATOM 4949 N N . PHE B 1 190 ? -2.645 -19.844 -4.902 1 98.88 190 PHE B N 1
ATOM 4950 C CA . PHE B 1 190 ? -3.152 -18.844 -3.959 1 98.88 190 PHE B CA 1
ATOM 4951 C C . PHE B 1 190 ? -2.395 -17.531 -4.09 1 98.88 190 PHE B C 1
ATOM 4953 O O . PHE B 1 190 ? -1.167 -17.5 -3.984 1 98.88 190 PHE B O 1
ATOM 4960 N N . LYS B 1 191 ? -3.068 -16.484 -4.453 1 98.88 191 LYS B N 1
ATOM 4961 C CA . LYS B 1 191 ? -2.594 -15.102 -4.414 1 98.88 191 LYS B CA 1
ATOM 4962 C C . LYS B 1 191 ? -3.059 -14.398 -3.145 1 98.88 191 LYS B C 1
ATOM 4964 O O . LYS B 1 191 ? -4.199 -13.938 -3.064 1 98.88 191 LYS B O 1
ATOM 4969 N N . PRO B 1 192 ? -2.201 -14.25 -2.127 1 98.62 192 PRO B N 1
ATOM 4970 C CA . PRO B 1 192 ? -2.641 -13.656 -0.866 1 98.62 192 PRO B CA 1
ATOM 4971 C C . PRO B 1 192 ? -2.949 -12.164 -0.998 1 98.62 192 PRO B C 1
ATOM 4973 O O . PRO B 1 192 ? -2.775 -11.586 -2.074 1 98.62 192 PRO B O 1
ATOM 4976 N N . THR B 1 193 ? -3.5 -11.633 0.092 1 98.56 193 THR B N 1
ATOM 4977 C CA . THR B 1 193 ? -3.664 -10.188 0.176 1 98.56 193 THR B CA 1
ATOM 4978 C C . THR B 1 193 ? -2.377 -9.469 -0.221 1 98.56 193 THR B C 1
ATOM 4980 O O . THR B 1 193 ? -1.284 -9.883 0.174 1 98.56 193 THR B O 1
ATOM 4983 N N . TYR B 1 194 ? -2.496 -8.367 -1.076 1 98.56 194 TYR B N 1
ATOM 4984 C CA . TYR B 1 194 ? -1.328 -7.602 -1.495 1 98.56 194 TYR B CA 1
ATOM 4985 C C . TYR B 1 194 ? -0.535 -7.109 -0.29 1 98.56 194 TYR B C 1
ATOM 4987 O O . TYR B 1 194 ? -1.103 -6.531 0.641 1 98.56 194 TYR B O 1
ATOM 4995 N N . GLY B 1 195 ? 0.753 -7.434 -0.274 1 98.31 195 GLY B N 1
ATOM 4996 C CA . GLY B 1 195 ? 1.657 -6.977 0.769 1 98.31 195 GLY B CA 1
ATOM 4997 C C . GLY B 1 195 ? 1.937 -8.031 1.82 1 98.31 195 GLY B C 1
ATOM 4998 O O . GLY B 1 195 ? 2.83 -7.871 2.652 1 98.31 195 GLY B O 1
ATOM 4999 N N . ARG B 1 196 ? 1.22 -9.188 1.758 1 98.06 196 ARG B N 1
ATOM 5000 C CA . ARG B 1 196 ? 1.394 -10.234 2.756 1 98.06 196 ARG B CA 1
ATOM 5001 C C . ARG B 1 196 ? 2.783 -10.859 2.66 1 98.06 196 ARG B C 1
ATOM 5003 O O . ARG B 1 196 ? 3.375 -11.227 3.678 1 98.06 196 ARG B O 1
ATOM 5010 N N . ILE B 1 197 ? 3.193 -11.086 1.445 1 98.69 197 ILE B N 1
ATOM 5011 C CA . ILE B 1 197 ? 4.543 -11.555 1.163 1 98.69 197 ILE B CA 1
ATOM 5012 C C . ILE B 1 197 ? 5.355 -10.438 0.51 1 98.69 197 ILE B C 1
ATOM 5014 O O . ILE B 1 197 ? 4.953 -9.891 -0.522 1 98.69 197 ILE B O 1
ATOM 5018 N N . PRO B 1 198 ? 6.469 -10.078 1.086 1 98.5 198 PRO B N 1
ATOM 5019 C CA . PRO B 1 198 ? 7.258 -8.984 0.515 1 98.5 198 PRO B CA 1
ATOM 5020 C C . PRO B 1 198 ? 7.68 -9.25 -0.929 1 98.5 198 PRO B C 1
ATOM 5022 O O . PRO B 1 198 ? 8.086 -10.367 -1.26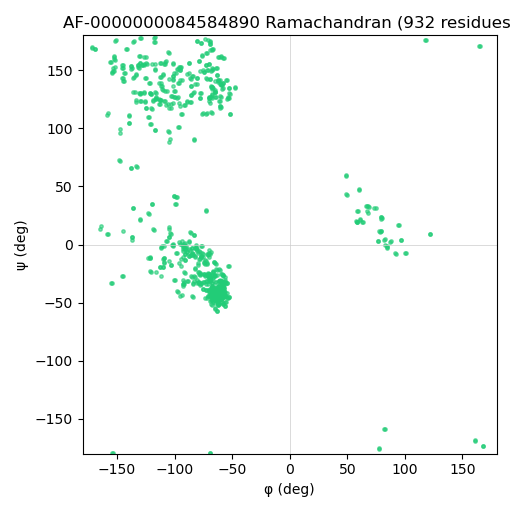2 1 98.5 198 PRO B O 1
ATOM 5025 N N . MET B 1 199 ? 7.523 -8.273 -1.742 1 98.38 199 MET B N 1
ATOM 5026 C CA . MET B 1 199 ? 7.934 -8.305 -3.143 1 98.38 199 MET B CA 1
ATOM 5027 C C . MET B 1 199 ? 9.188 -7.469 -3.363 1 98.38 199 MET B C 1
ATOM 5029 O O . MET B 1 199 ? 9.102 -6.254 -3.557 1 98.38 199 MET B O 1
ATOM 5033 N N . ASP B 1 200 ? 10.336 -8.141 -3.377 1 98.12 200 ASP B N 1
ATOM 5034 C CA . ASP B 1 200 ? 11.594 -7.41 -3.467 1 98.12 200 ASP B CA 1
ATOM 5035 C C . ASP B 1 200 ? 12.547 -8.07 -4.461 1 98.12 200 ASP B C 1
ATOM 5037 O O . ASP B 1 200 ? 13.766 -8.086 -4.254 1 98.12 200 ASP B O 1
ATOM 5041 N N . ASN B 1 201 ? 11.938 -8.688 -5.5 1 97.81 201 ASN B N 1
ATOM 5042 C CA . ASN B 1 201 ? 12.766 -9.312 -6.52 1 97.81 201 ASN B CA 1
ATOM 5043 C C . ASN B 1 201 ? 13.703 -8.305 -7.176 1 97.81 201 ASN B C 1
ATOM 5045 O O . ASN B 1 201 ? 14.789 -8.664 -7.633 1 97.81 201 ASN B O 1
ATOM 5049 N N . ASN B 1 202 ? 13.266 -7.109 -7.289 1 96.94 202 ASN B N 1
ATOM 5050 C CA . ASN B 1 202 ? 14.055 -6.016 -7.852 1 96.94 202 ASN B CA 1
ATOM 5051 C C . ASN B 1 202 ? 14.227 -4.879 -6.852 1 96.94 202 ASN B C 1
ATOM 5053 O O . ASN B 1 202 ? 13.344 -4.031 -6.711 1 96.94 202 ASN B O 1
ATOM 5057 N N . LEU B 1 203 ? 15.406 -4.77 -6.25 1 97.19 203 LEU B N 1
ATOM 5058 C CA . LEU B 1 203 ? 15.656 -3.75 -5.238 1 97.19 203 LEU B CA 1
ATOM 5059 C C . LEU B 1 203 ? 15.797 -2.373 -5.879 1 97.19 203 LEU B C 1
ATOM 5061 O O . LEU B 1 203 ? 15.727 -1.353 -5.188 1 97.19 203 LEU B O 1
ATOM 5065 N N . GLY B 1 204 ? 16.016 -2.354 -7.16 1 96.69 204 GLY B N 1
ATOM 5066 C CA . GLY B 1 204 ? 16.109 -1.095 -7.883 1 96.69 204 GLY B CA 1
ATOM 5067 C C . GLY B 1 204 ? 14.766 -0.458 -8.164 1 96.69 204 GLY B C 1
ATOM 5068 O O . GLY B 1 204 ? 14.703 0.699 -8.586 1 96.69 204 GLY B O 1
ATOM 5069 N N . ASN B 1 205 ? 13.688 -1.227 -7.961 1 97.31 205 ASN B N 1
ATOM 5070 C CA . ASN B 1 205 ? 12.32 -0.734 -8.133 1 97.31 205 ASN B CA 1
ATOM 5071 C C . ASN B 1 205 ? 11.352 -1.414 -7.168 1 97.31 205 ASN B C 1
ATOM 5073 O O . ASN B 1 205 ? 10.469 -2.158 -7.59 1 97.31 205 ASN B O 1
ATOM 5077 N N . VAL B 1 206 ? 11.438 -1.067 -5.93 1 97.81 206 VAL B N 1
ATOM 5078 C CA . VAL B 1 206 ? 10.664 -1.74 -4.891 1 97.81 206 VAL B CA 1
ATOM 5079 C C . VAL B 1 206 ? 9.25 -1.167 -4.848 1 97.81 206 VAL B C 1
ATOM 5081 O O . VAL B 1 206 ? 8.383 -1.688 -4.141 1 97.81 206 VAL B O 1
ATOM 5084 N N . PHE B 1 207 ? 8.922 -0.14 -5.676 1 97.5 207 PHE B N 1
ATOM 5085 C CA . PHE B 1 207 ? 7.586 0.438 -5.73 1 97.5 207 PHE B CA 1
ATOM 5086 C C . PHE B 1 207 ? 6.824 -0.064 -6.953 1 97.5 207 PHE B C 1
ATOM 5088 O O . PHE B 1 207 ? 5.66 0.28 -7.148 1 97.5 207 PHE B O 1
ATOM 5095 N N . GLY B 1 208 ? 7.453 -0.91 -7.75 1 96.38 208 GLY B N 1
ATOM 5096 C CA . GLY B 1 208 ? 6.93 -1.29 -9.055 1 96.38 208 GLY B CA 1
ATOM 5097 C C . GLY B 1 208 ? 5.77 -2.268 -8.969 1 96.38 208 GLY B C 1
ATOM 5098 O O . GLY B 1 208 ? 5.066 -2.486 -9.961 1 96.38 208 GLY B O 1
ATOM 5099 N N . SER B 1 209 ? 5.488 -2.785 -7.766 1 96.62 209 SER B N 1
ATOM 5100 C CA . SER B 1 209 ? 4.5 -3.854 -7.66 1 96.62 209 SER B CA 1
ATOM 5101 C C . SER B 1 209 ? 3.107 -3.295 -7.398 1 96.62 209 SER B C 1
ATOM 5103 O O . SER B 1 209 ? 2.133 -4.047 -7.336 1 96.62 209 SER B O 1
ATOM 5105 N N . SER B 1 210 ? 2.939 -1.982 -7.305 1 96 210 SER B N 1
ATOM 5106 C CA . SER B 1 210 ? 1.703 -1.416 -6.777 1 96 210 SER B CA 1
ATOM 5107 C C . SER B 1 210 ? 0.712 -1.114 -7.898 1 96 210 SER B C 1
ATOM 5109 O O . SER B 1 210 ? -0.461 -0.838 -7.637 1 96 210 SER B O 1
ATOM 5111 N N . SER B 1 211 ? 1.132 -1.173 -9.195 1 94.31 211 SER B N 1
ATOM 5112 C CA . SER B 1 211 ? 0.225 -0.87 -10.297 1 94.31 211 SER B CA 1
ATOM 5113 C C . SER B 1 211 ? 0.559 -1.703 -11.531 1 94.31 211 SER B C 1
ATOM 5115 O O . SER B 1 211 ? 1.451 -1.347 -12.305 1 94.31 211 SER B O 1
ATOM 5117 N N . PRO B 1 212 ? -0.185 -2.807 -11.766 1 96.25 212 PRO B N 1
ATOM 5118 C CA . PRO B 1 212 ? -1.127 -3.4 -10.812 1 96.25 212 PRO B CA 1
ATOM 5119 C C . PRO B 1 212 ? -0.427 -4.082 -9.641 1 96.25 212 PRO B C 1
ATOM 5121 O O . PRO B 1 212 ? 0.805 -4.109 -9.578 1 96.25 212 PRO B O 1
ATOM 5124 N N . PHE B 1 213 ? -1.173 -4.57 -8.695 1 98.19 213 PHE B N 1
ATOM 5125 C CA . PHE B 1 213 ? -0.607 -5.258 -7.543 1 98.19 213 PHE B CA 1
ATOM 5126 C C . PHE B 1 213 ? -0.011 -6.602 -7.949 1 98.19 213 PHE B C 1
ATOM 5128 O O . PHE B 1 213 ? -0.694 -7.43 -8.555 1 98.19 213 PHE B O 1
ATOM 5135 N N . VAL B 1 214 ? 1.274 -6.777 -7.676 1 98.44 214 VAL B N 1
ATOM 5136 C CA . VAL B 1 214 ? 1.976 -8.031 -7.914 1 98.44 214 VAL B CA 1
ATOM 5137 C C . VAL B 1 214 ? 2.246 -8.734 -6.586 1 98.44 214 VAL B C 1
ATOM 5139 O O . VAL B 1 214 ? 2.729 -8.117 -5.637 1 98.44 214 VAL B O 1
ATOM 5142 N N . ASN B 1 215 ? 1.944 -10.008 -6.535 1 97.75 215 ASN B N 1
ATOM 5143 C CA . ASN B 1 215 ? 2.051 -10.812 -5.324 1 97.75 215 ASN B CA 1
ATOM 5144 C C . ASN B 1 215 ? 2.906 -12.055 -5.551 1 97.75 215 ASN B C 1
ATOM 5146 O O . ASN B 1 215 ? 2.871 -12.648 -6.629 1 97.75 215 ASN B O 1
ATOM 5150 N N . HIS B 1 216 ? 3.676 -12.383 -4.473 1 98.69 216 HIS B N 1
ATOM 5151 C CA . HIS B 1 216 ? 4.113 -13.773 -4.402 1 98.69 216 HIS B CA 1
ATOM 5152 C C . HIS B 1 216 ? 2.992 -14.672 -3.898 1 98.69 216 HIS B C 1
ATOM 5154 O O . HIS B 1 216 ? 2.047 -14.203 -3.26 1 98.69 216 HIS B O 1
ATOM 5160 N N . GLY B 1 217 ? 3.09 -15.93 -4.199 1 98.75 217 GLY B N 1
ATOM 5161 C CA . GLY B 1 217 ? 2.166 -16.906 -3.639 1 98.75 217 GLY B CA 1
ATOM 5162 C C . GLY B 1 217 ? 2.549 -18.344 -3.947 1 98.75 217 GLY B C 1
ATOM 5163 O O . GLY B 1 217 ? 3.461 -18.578 -4.738 1 98.75 217 GLY B O 1
ATOM 5164 N N . PRO B 1 218 ? 1.886 -19.203 -3.301 1 98.88 218 PRO B N 1
ATOM 5165 C CA . PRO B 1 218 ? 2.207 -20.625 -3.445 1 98.88 218 PRO B CA 1
ATOM 5166 C C . PRO B 1 218 ? 1.332 -21.328 -4.484 1 98.88 218 PRO B C 1
ATOM 5168 O O . PRO B 1 218 ? 0.209 -20.891 -4.746 1 98.88 218 PRO B O 1
ATOM 5171 N N . LEU B 1 219 ? 1.899 -22.328 -5.086 1 98.88 219 LEU B N 1
ATOM 5172 C CA . LEU B 1 219 ? 1.205 -23.391 -5.828 1 98.88 219 LEU B CA 1
ATOM 5173 C C . LEU B 1 219 ? 1.415 -24.75 -5.172 1 98.88 219 LEU B C 1
ATOM 5175 O O . LEU B 1 219 ? 2.537 -25.094 -4.793 1 98.88 219 LEU B O 1
ATOM 5179 N N . SER B 1 220 ? 0.366 -25.469 -4.957 1 98.62 220 SER B N 1
ATOM 5180 C CA . SER B 1 220 ? 0.395 -26.781 -4.305 1 98.62 220 SER B CA 1
ATOM 5181 C C . SER B 1 220 ? -0.78 -27.641 -4.746 1 98.62 220 SER B C 1
ATOM 5183 O O . SER B 1 220 ? -1.585 -27.234 -5.582 1 98.62 220 SER B O 1
ATOM 5185 N N . ASN B 1 221 ? -0.84 -28.875 -4.188 1 97.56 221 ASN B N 1
ATOM 5186 C CA . ASN B 1 221 ? -1.947 -29.766 -4.52 1 97.56 221 ASN B CA 1
ATOM 5187 C C . ASN B 1 221 ? -3.111 -29.594 -3.547 1 97.56 221 ASN B C 1
ATOM 5189 O O . ASN B 1 221 ? -4.203 -30.109 -3.783 1 97.56 221 ASN B O 1
ATOM 5193 N N . ASN B 1 222 ? -2.881 -28.828 -2.504 1 96.19 222 ASN B N 1
ATOM 5194 C CA . ASN B 1 222 ? -3.939 -28.625 -1.521 1 96.19 222 ASN B CA 1
ATOM 5195 C C . ASN B 1 222 ? -3.744 -27.312 -0.765 1 96.19 222 ASN B C 1
ATOM 5197 O O . ASN B 1 222 ? -2.615 -26.844 -0.606 1 96.19 222 ASN B O 1
ATOM 5201 N N . PRO B 1 223 ? -4.855 -26.766 -0.199 1 96.75 223 PRO B N 1
ATOM 5202 C CA . PRO B 1 223 ? -4.781 -25.469 0.488 1 96.75 223 PRO B CA 1
ATOM 5203 C C . PRO B 1 223 ? -3.92 -25.516 1.746 1 96.75 223 PRO B C 1
ATOM 5205 O O . PRO B 1 223 ? -3.287 -24.516 2.104 1 96.75 223 PRO B O 1
ATOM 5208 N N . ASP B 1 224 ? -3.783 -26.672 2.416 1 95.81 224 ASP B N 1
ATOM 5209 C CA . ASP B 1 224 ? -3.004 -26.797 3.645 1 95.81 224 ASP B CA 1
ATOM 5210 C C . ASP B 1 224 ? -1.523 -26.531 3.387 1 95.81 224 ASP B C 1
ATOM 5212 O O . ASP B 1 224 ? -0.87 -25.828 4.16 1 95.81 224 ASP B O 1
ATOM 5216 N N . ASP B 1 225 ? -1.01 -27.109 2.359 1 97.62 225 ASP B N 1
ATOM 5217 C CA . ASP B 1 225 ? 0.39 -26.891 2.004 1 97.62 225 ASP B CA 1
ATOM 5218 C C . ASP B 1 225 ? 0.661 -25.422 1.686 1 97.62 225 ASP B C 1
ATOM 5220 O O . ASP B 1 225 ? 1.688 -24.875 2.09 1 97.62 225 ASP B O 1
ATOM 5224 N N . SER B 1 226 ? -0.262 -24.781 1 1 98 226 SER B N 1
ATOM 5225 C CA . SER B 1 226 ? -0.142 -23.375 0.674 1 98 226 SER B CA 1
ATOM 5226 C C . SER B 1 226 ? -0.214 -22.5 1.929 1 98 226 SER B C 1
ATOM 5228 O O . SER B 1 226 ? 0.465 -21.484 2.023 1 98 226 SER B O 1
ATOM 5230 N N . ALA B 1 227 ? -1.075 -22.922 2.867 1 97.75 227 ALA B N 1
ATOM 5231 C CA . ALA B 1 227 ? -1.174 -22.172 4.125 1 97.75 227 ALA B CA 1
ATOM 5232 C C . ALA B 1 227 ? 0.135 -22.25 4.906 1 97.75 227 ALA B C 1
ATOM 5234 O O . ALA B 1 227 ? 0.562 -21.266 5.508 1 97.75 227 ALA B O 1
ATOM 5235 N N . LEU B 1 228 ? 0.784 -23.438 4.926 1 97.69 228 LEU B N 1
ATOM 5236 C CA . LEU B 1 228 ? 2.082 -23.578 5.574 1 97.69 228 LEU B CA 1
ATOM 5237 C C . LEU B 1 228 ? 3.131 -22.703 4.902 1 97.69 228 LEU B C 1
ATOM 5239 O O . LEU B 1 228 ? 3.955 -22.094 5.578 1 97.69 228 LEU B O 1
ATOM 5243 N N . PHE B 1 229 ? 3.082 -22.672 3.586 1 98.5 229 PHE B N 1
ATOM 5244 C CA . PHE B 1 229 ? 3.965 -21.812 2.807 1 98.5 229 PHE B CA 1
ATOM 5245 C C . PHE B 1 229 ? 3.785 -20.359 3.201 1 98.5 229 PHE B C 1
ATOM 5247 O O . PHE B 1 229 ? 4.762 -19.656 3.486 1 98.5 229 PHE B O 1
ATOM 5254 N N . LEU B 1 230 ? 2.553 -19.875 3.229 1 98.44 230 LEU B N 1
ATOM 5255 C CA . LEU B 1 230 ? 2.248 -18.5 3.572 1 98.44 230 LEU B CA 1
ATOM 5256 C C . LEU B 1 230 ? 2.74 -18.156 4.977 1 98.44 230 LEU B C 1
ATOM 5258 O O . LEU B 1 230 ? 3.326 -17.094 5.199 1 98.44 230 LEU B O 1
ATOM 5262 N N . GLU B 1 231 ? 2.504 -19.078 5.906 1 98.06 231 GLU B N 1
ATOM 5263 C CA . GLU B 1 231 ? 2.957 -18.875 7.281 1 98.06 231 GLU B CA 1
ATOM 5264 C C . GLU B 1 231 ? 4.469 -18.672 7.336 1 98.06 231 GLU B C 1
ATOM 5266 O O . GLU B 1 231 ? 4.953 -17.828 8.086 1 98.06 231 GLU B O 1
ATOM 5271 N N . ALA B 1 232 ? 5.18 -19.344 6.531 1 98.25 232 ALA B N 1
ATOM 5272 C CA . ALA B 1 232 ? 6.641 -19.328 6.551 1 98.25 232 ALA B CA 1
ATOM 5273 C C . ALA B 1 232 ? 7.18 -18.016 5.992 1 98.25 232 ALA B C 1
ATOM 5275 O O . ALA B 1 232 ? 8.25 -17.547 6.398 1 98.25 232 ALA B O 1
ATOM 5276 N N . VAL B 1 233 ? 6.406 -17.359 5.098 1 98.62 233 VAL B N 1
ATOM 5277 C CA . VAL B 1 233 ? 7.098 -16.344 4.301 1 98.62 233 VAL B CA 1
ATOM 5278 C C . VAL B 1 233 ? 6.453 -14.984 4.516 1 98.62 233 VAL B C 1
ATOM 5280 O O . VAL B 1 233 ? 7.016 -13.953 4.129 1 98.62 233 VAL B O 1
ATOM 5283 N N . GLN B 1 234 ? 5.305 -14.883 5.16 1 98.31 234 GLN B N 1
ATOM 5284 C CA . GLN B 1 234 ? 4.574 -13.633 5.312 1 98.31 234 GLN B CA 1
ATOM 5285 C C . GLN B 1 234 ? 5.266 -12.703 6.309 1 98.31 234 GLN B C 1
ATOM 5287 O O . GLN B 1 234 ? 6.152 -13.133 7.051 1 98.31 234 GLN B O 1
ATOM 5292 N N . GLY B 1 235 ? 4.859 -11.383 6.281 1 97.94 235 GLY B N 1
ATOM 5293 C CA . GLY B 1 235 ? 5.289 -10.398 7.262 1 97.94 235 GLY B CA 1
ATOM 5294 C C . GLY B 1 235 ? 6.078 -9.258 6.652 1 97.94 235 GLY B C 1
ATOM 5295 O O . GLY B 1 235 ? 6.352 -9.258 5.453 1 97.94 235 GLY B O 1
ATOM 5296 N N . PRO B 1 236 ? 6.426 -8.312 7.438 1 97.69 236 PRO B N 1
ATOM 5297 C CA . PRO B 1 236 ? 7.062 -7.09 6.949 1 97.69 236 PRO B CA 1
ATOM 5298 C C . PRO B 1 236 ? 8.508 -7.309 6.512 1 97.69 236 PRO B C 1
ATOM 5300 O O . PRO B 1 236 ? 9.133 -8.297 6.906 1 97.69 236 PRO B O 1
ATOM 5303 N N . SER B 1 237 ? 8.984 -6.469 5.621 1 98.06 237 SER B N 1
ATOM 5304 C CA . SER B 1 237 ? 10.383 -6.438 5.195 1 98.06 237 SER B CA 1
ATOM 5305 C C . SER B 1 237 ? 10.836 -5.012 4.902 1 98.06 237 SER B C 1
ATOM 5307 O O . SER B 1 237 ? 10.078 -4.219 4.336 1 98.06 237 SER B O 1
ATOM 5309 N N . THR B 1 238 ? 12.086 -4.68 5.234 1 97.44 238 THR B N 1
ATOM 5310 C CA . THR B 1 238 ? 12.648 -3.363 4.969 1 97.44 238 THR B CA 1
ATOM 5311 C C . THR B 1 238 ? 13.016 -3.219 3.494 1 97.44 238 THR B C 1
ATOM 5313 O O . THR B 1 238 ? 13.414 -2.141 3.049 1 97.44 238 THR B O 1
ATOM 5316 N N . THR B 1 239 ? 12.789 -4.281 2.77 1 97.75 239 THR B N 1
ATOM 5317 C CA . THR B 1 239 ? 13.102 -4.219 1.346 1 97.75 239 THR B CA 1
ATOM 5318 C C . THR B 1 239 ? 11.828 -4.094 0.516 1 97.75 239 THR B C 1
ATOM 5320 O O . THR B 1 239 ? 11.867 -4.188 -0.712 1 97.75 239 THR B O 1
ATOM 5323 N N . ASP B 1 240 ? 10.711 -3.928 1.154 1 98.19 240 ASP B N 1
ATOM 5324 C CA . ASP B 1 240 ? 9.43 -3.748 0.478 1 98.19 240 ASP B CA 1
ATOM 5325 C C . ASP B 1 240 ? 8.578 -2.695 1.185 1 98.19 240 ASP B C 1
ATOM 5327 O O . ASP B 1 240 ? 7.996 -2.965 2.236 1 98.19 240 ASP B O 1
ATOM 5331 N N . PRO B 1 241 ? 8.375 -1.575 0.576 1 98.06 241 PRO B N 1
ATOM 5332 C CA . PRO B 1 241 ? 7.648 -0.478 1.216 1 98.06 241 PRO B CA 1
ATOM 5333 C C . PRO B 1 241 ? 6.152 -0.761 1.352 1 98.06 241 PRO B C 1
ATOM 5335 O O . PRO B 1 241 ? 5.438 -0.014 2.023 1 98.06 241 PRO B O 1
ATOM 5338 N N . PHE B 1 242 ? 5.629 -1.875 0.742 1 97.94 242 PHE B N 1
ATOM 5339 C CA . PHE B 1 242 ? 4.203 -2.166 0.774 1 97.94 242 PHE B CA 1
ATOM 5340 C C . PHE B 1 242 ? 3.918 -3.387 1.642 1 97.94 242 PHE B C 1
ATOM 5342 O O . PHE B 1 242 ? 2.762 -3.773 1.817 1 97.94 242 PHE B O 1
ATOM 5349 N N . SER B 1 243 ? 5.012 -4.004 2.217 1 98.12 243 SER B N 1
ATOM 5350 C CA . SER B 1 243 ? 4.816 -5.207 3.023 1 98.12 243 SER B CA 1
ATOM 5351 C C . SER B 1 243 ? 3.953 -4.914 4.246 1 98.12 243 SER B C 1
ATOM 5353 O O . SER B 1 243 ? 4.039 -3.832 4.828 1 98.12 243 SER B O 1
ATOM 5355 N N . LEU B 1 244 ? 3.078 -5.812 4.617 1 98.19 244 LEU B N 1
ATOM 5356 C CA . LEU B 1 244 ? 2.148 -5.695 5.734 1 98.19 244 LEU B CA 1
ATOM 5357 C C . LEU B 1 244 ? 2.791 -6.184 7.031 1 98.19 244 LEU B C 1
ATOM 5359 O O . LEU B 1 244 ? 3.748 -6.961 7 1 98.19 244 LEU B O 1
ATOM 5363 N N . PRO B 1 245 ? 2.266 -5.684 8.164 1 96.94 245 PRO B N 1
ATOM 5364 C CA . PRO B 1 245 ? 2.682 -6.336 9.414 1 96.94 245 PRO B CA 1
ATOM 5365 C C . PRO B 1 245 ? 2.324 -7.82 9.445 1 96.94 245 PRO B C 1
ATOM 5367 O O . PRO B 1 245 ? 1.559 -8.297 8.602 1 96.94 245 PRO B O 1
ATOM 5370 N N . LEU B 1 246 ? 2.994 -8.539 10.352 1 96.25 246 LEU B N 1
ATOM 5371 C CA . LEU B 1 246 ? 2.689 -9.953 10.492 1 96.25 246 LEU B CA 1
ATOM 5372 C C . LEU B 1 246 ? 1.228 -10.164 10.867 1 96.25 246 LEU B C 1
ATOM 5374 O O . LEU B 1 246 ? 0.752 -9.602 11.859 1 96.25 246 LEU B O 1
ATOM 5378 N N . LEU B 1 247 ? 0.503 -10.852 10 1 93.31 247 LEU B N 1
ATOM 5379 C CA . LEU B 1 247 ? -0.901 -11.172 10.227 1 93.31 247 LEU B CA 1
ATOM 5380 C C . LEU B 1 247 ? -1.09 -12.68 10.406 1 93.31 247 LEU B C 1
ATOM 5382 O O . LEU B 1 247 ? -0.458 -13.477 9.703 1 93.31 247 LEU B O 1
ATOM 5386 N N . ASP B 1 248 ? -1.916 -13.031 11.32 1 92.38 248 ASP B N 1
ATOM 5387 C CA . ASP B 1 248 ? -2.258 -14.445 11.492 1 92.38 248 ASP B CA 1
ATOM 5388 C C . ASP B 1 248 ? -1.001 -15.312 11.531 1 92.38 248 ASP B C 1
ATOM 5390 O O . ASP B 1 248 ? -0.874 -16.266 10.766 1 92.38 248 ASP B O 1
ATOM 5394 N N . SER B 1 249 ? -0.151 -15.07 12.453 1 91.75 249 SER B N 1
ATOM 5395 C CA . SER B 1 249 ? 1.184 -15.656 12.516 1 91.75 249 SER B CA 1
ATOM 5396 C C . SER B 1 249 ? 1.123 -17.172 12.43 1 91.75 249 SER B C 1
ATOM 5398 O O . SER B 1 249 ? 2.111 -17.828 12.07 1 91.75 249 SER B O 1
ATOM 5400 N N . HIS B 1 250 ? -0.068 -17.828 12.688 1 93.69 250 HIS B N 1
ATOM 5401 C CA . HIS B 1 250 ? -0.195 -19.281 12.648 1 93.69 250 HIS B CA 1
ATOM 5402 C C . HIS B 1 250 ? -1.216 -19.719 11.602 1 93.69 250 HIS B C 1
ATOM 5404 O O . HIS B 1 250 ? -1.951 -20.688 11.82 1 93.69 250 HIS B O 1
ATOM 5410 N N . ILE B 1 251 ? -1.272 -18.984 10.516 1 93.62 251 ILE B N 1
ATOM 5411 C CA . ILE B 1 251 ? -2.295 -19.234 9.508 1 93.62 251 ILE B CA 1
ATOM 5412 C C . ILE B 1 251 ? -2.145 -20.656 8.961 1 93.62 251 ILE B C 1
ATOM 5414 O O . ILE B 1 251 ? -3.135 -21.297 8.625 1 93.62 251 ILE B O 1
ATOM 5418 N N . GLY B 1 252 ? -1 -21.188 8.805 1 91.19 252 GLY B N 1
ATOM 5419 C CA . GLY B 1 252 ? -0.785 -22.547 8.32 1 91.19 252 GLY B CA 1
ATOM 5420 C C . GLY B 1 252 ? -1.166 -23.609 9.336 1 91.19 252 GLY B C 1
ATOM 5421 O O . GLY B 1 252 ? -1.636 -24.688 8.969 1 91.19 252 GLY B O 1
ATOM 5422 N N . SER B 1 253 ? -1.132 -23.25 10.57 1 82.88 253 SER B N 1
ATOM 5423 C CA . SER B 1 253 ? -1.336 -24.234 11.625 1 82.88 253 SER B CA 1
ATOM 5424 C C . SER B 1 253 ? -2.725 -24.109 12.242 1 82.88 253 SER B C 1
ATOM 5426 O O . SER B 1 253 ? -3.199 -25.016 12.914 1 82.88 253 SER B O 1
ATOM 5428 N N . SER B 1 254 ? -3.438 -22.891 11.922 1 81.25 254 SER B N 1
ATOM 5429 C CA . SER B 1 254 ? -4.629 -22.703 12.742 1 81.25 254 SER B CA 1
ATOM 5430 C C . SER B 1 254 ? -5.75 -22.047 11.938 1 81.25 254 SER B C 1
ATOM 5432 O O . SER B 1 254 ? -6.789 -21.688 12.492 1 81.25 254 SER B O 1
ATOM 5434 N N . TYR B 1 255 ? -5.684 -21.922 10.664 1 78 255 TYR B N 1
ATOM 5435 C CA . TYR B 1 255 ? -6.695 -21.172 9.922 1 78 255 TYR B CA 1
ATOM 5436 C C . TYR B 1 255 ? -8.023 -21.922 9.914 1 78 255 TYR B C 1
ATOM 5438 O O . TYR B 1 255 ? -9.055 -21.359 9.516 1 78 255 TYR B O 1
ATOM 5446 N N . LEU B 1 256 ? -8.023 -23.016 10.422 1 75.69 256 LEU B N 1
ATOM 5447 C CA . LEU B 1 256 ? -9.211 -23.859 10.438 1 75.69 256 LEU B CA 1
ATOM 5448 C C . LEU B 1 256 ? -10.047 -23.625 11.688 1 75.69 256 LEU B C 1
ATOM 5450 O O . LEU B 1 256 ? -11.086 -24.25 11.883 1 75.69 256 LEU B O 1
ATOM 5454 N N . GLU B 1 257 ? -9.641 -22.797 12.438 1 73 257 GLU B N 1
ATOM 5455 C CA . GLU B 1 257 ? -10.344 -22.594 13.703 1 73 257 GLU B CA 1
ATOM 5456 C C . GLU B 1 257 ? -11.805 -22.203 13.469 1 73 257 GLU B C 1
ATOM 5458 O O . GLU B 1 257 ? -12.688 -22.609 14.219 1 73 257 GLU B O 1
ATOM 5463 N N . GLU B 1 258 ? -12.047 -21.484 12.398 1 75.75 258 GLU B N 1
ATOM 5464 C CA . GLU B 1 258 ? -13.422 -21.188 12.023 1 75.75 258 GLU B CA 1
ATOM 5465 C C . GLU B 1 258 ? -13.891 -22.094 10.883 1 75.75 258 GLU B C 1
ATOM 5467 O O . GLU B 1 258 ? -13.117 -22.375 9.961 1 75.75 258 GLU B O 1
ATOM 5472 N N . GLN B 1 259 ? -15.109 -22.578 11.039 1 79.12 259 GLN B N 1
ATOM 5473 C CA . GLN B 1 259 ? -15.664 -23.469 10.023 1 79.12 259 GLN B CA 1
ATOM 5474 C C . GLN B 1 259 ? -16.078 -22.688 8.781 1 79.12 259 GLN B C 1
ATOM 5476 O O . GLN B 1 259 ? -16.375 -21.5 8.867 1 79.12 259 GLN B O 1
ATOM 5481 N N . ALA B 1 260 ? -15.984 -23.391 7.672 1 88.88 260 ALA B N 1
ATOM 5482 C CA . ALA B 1 260 ? -16.391 -22.812 6.391 1 88.88 260 ALA B CA 1
ATOM 5483 C C . ALA B 1 260 ? -17.922 -22.766 6.273 1 88.88 260 ALA B C 1
ATOM 5485 O O . ALA B 1 260 ? -18.469 -22.031 5.441 1 88.88 260 ALA B O 1
ATOM 5486 N N . GLN B 1 261 ? -18.578 -23.422 7.188 1 91.81 261 GLN B N 1
ATOM 5487 C CA . GLN B 1 261 ? -20.031 -23.453 7.152 1 91.81 261 GLN B CA 1
ATOM 5488 C C . GLN B 1 261 ? -20.609 -22.062 7.379 1 91.81 261 GLN B C 1
ATOM 5490 O O . GLN B 1 261 ? -20.109 -21.297 8.195 1 91.81 261 GLN B O 1
ATOM 5495 N N . GLY B 1 262 ? -21.625 -21.766 6.676 1 94.94 262 GLY B N 1
ATOM 5496 C CA . GLY B 1 262 ? -22.344 -20.516 6.859 1 94.94 262 GLY B CA 1
ATOM 5497 C C . GLY B 1 262 ? -21.828 -19.406 5.973 1 94.94 262 GLY B C 1
ATOM 5498 O O . GLY B 1 262 ? -22.453 -18.344 5.875 1 94.94 262 GLY B O 1
ATOM 5499 N N . LEU B 1 263 ? -20.719 -19.625 5.254 1 97.19 263 LEU B N 1
ATOM 5500 C CA . LEU B 1 263 ? -20.188 -18.594 4.363 1 97.19 263 LEU B CA 1
ATOM 5501 C C . LEU B 1 263 ? -21.125 -18.375 3.176 1 97.19 263 LEU B C 1
ATOM 5503 O O . LEU B 1 263 ? -21.734 -19.328 2.676 1 97.19 263 LEU B O 1
ATOM 5507 N N . ARG B 1 264 ? -21.375 -17.188 2.836 1 98.25 264 ARG B N 1
ATOM 5508 C CA . ARG B 1 264 ? -22.172 -16.781 1.678 1 98.25 264 ARG B CA 1
ATOM 5509 C C . ARG B 1 264 ? -21.281 -16.484 0.478 1 98.25 264 ARG B C 1
ATOM 5511 O O . ARG B 1 264 ? -20.438 -15.594 0.536 1 98.25 264 ARG B O 1
ATOM 5518 N N . ILE B 1 265 ? -21.438 -17.203 -0.639 1 98.81 265 ILE B N 1
ATOM 5519 C CA . ILE B 1 265 ? -20.625 -17.078 -1.838 1 98.81 265 ILE B CA 1
ATOM 5520 C C . ILE B 1 265 ? -21.406 -16.359 -2.934 1 98.81 265 ILE B C 1
ATOM 5522 O O . ILE B 1 265 ? -22.484 -16.812 -3.32 1 98.81 265 ILE B O 1
ATOM 5526 N N . ALA B 1 266 ? -20.859 -15.242 -3.381 1 98.94 266 ALA B N 1
ATOM 5527 C CA . ALA B 1 266 ? -21.375 -14.586 -4.578 1 98.94 266 ALA B CA 1
ATOM 5528 C C . ALA B 1 266 ? -20.75 -15.156 -5.84 1 98.94 266 ALA B C 1
ATOM 5530 O O . ALA B 1 266 ? -19.516 -15.141 -5.988 1 98.94 266 ALA B O 1
ATOM 5531 N N . TYR B 1 267 ? -21.609 -15.664 -6.746 1 98.81 267 TYR B N 1
ATOM 5532 C CA . TYR B 1 267 ? -21.109 -16.203 -8.008 1 98.81 267 TYR B CA 1
ATOM 5533 C C . TYR B 1 267 ? -21.328 -15.219 -9.148 1 98.81 267 TYR B C 1
ATOM 5535 O O . TYR B 1 267 ? -22.422 -14.664 -9.297 1 98.81 267 TYR B O 1
ATOM 5543 N N . THR B 1 268 ? -20.281 -14.938 -9.867 1 98.75 268 THR B N 1
ATOM 5544 C CA . THR B 1 268 ? -20.375 -14.227 -11.133 1 98.75 268 THR B CA 1
ATOM 5545 C C . THR B 1 268 ? -19.844 -15.086 -12.281 1 98.75 268 THR B C 1
ATOM 5547 O O . THR B 1 268 ? -18.688 -15.516 -12.266 1 98.75 268 THR B O 1
ATOM 5550 N N . PRO B 1 269 ? -20.656 -15.328 -13.336 1 97.88 269 PRO B N 1
ATOM 5551 C CA . PRO B 1 269 ? -20.219 -16.219 -14.406 1 97.88 269 PRO B CA 1
ATOM 5552 C C . PRO B 1 269 ? -19.172 -15.578 -15.32 1 97.88 269 PRO B C 1
ATOM 5554 O O . PRO B 1 269 ? -18.406 -16.281 -15.969 1 97.88 269 PRO B O 1
ATOM 5557 N N . ASP B 1 270 ? -19.172 -14.234 -15.398 1 97.88 270 ASP B N 1
ATOM 5558 C CA . ASP B 1 270 ? -18.359 -13.609 -16.438 1 97.88 270 ASP B CA 1
ATOM 5559 C C . ASP B 1 270 ? -18.031 -12.164 -16.078 1 97.88 270 ASP B C 1
ATOM 5561 O O . ASP B 1 270 ? -17.609 -11.391 -16.953 1 97.88 270 ASP B O 1
ATOM 5565 N N . PHE B 1 271 ? -18.297 -11.641 -14.875 1 97.94 271 PHE B N 1
ATOM 5566 C CA . PHE B 1 271 ? -18.078 -10.281 -14.406 1 97.94 271 PHE B CA 1
ATOM 5567 C C . PHE B 1 271 ? -18.828 -9.281 -15.273 1 97.94 271 PHE B C 1
ATOM 5569 O O . PHE B 1 271 ? -18.438 -8.117 -15.367 1 97.94 271 PHE B O 1
ATOM 5576 N N . GLY B 1 272 ? -19.766 -9.758 -15.953 1 96.31 272 GLY B N 1
ATOM 5577 C CA . GLY B 1 272 ? -20.609 -8.914 -16.812 1 96.31 272 GLY B CA 1
ATOM 5578 C C . GLY B 1 272 ? -19.938 -8.539 -18.109 1 96.31 272 GLY B C 1
ATOM 5579 O O . GLY B 1 272 ? -20.469 -7.746 -18.891 1 96.31 272 GLY B O 1
ATOM 5580 N N . MET B 1 273 ? -18.797 -9.18 -18.438 1 96.69 273 MET B N 1
ATOM 5581 C CA . MET B 1 273 ? -18.094 -8.641 -19.594 1 96.69 273 MET B CA 1
ATOM 5582 C C . MET B 1 273 ? -17.422 -9.758 -20.391 1 96.69 273 MET B C 1
ATOM 5584 O O . MET B 1 273 ? -17.281 -9.672 -21.609 1 96.69 273 MET B O 1
ATOM 5588 N N . TYR B 1 274 ? -17.047 -10.875 -19.828 1 97.62 274 TYR B N 1
ATOM 5589 C CA . TYR B 1 274 ? -16.219 -11.875 -20.5 1 97.62 274 TYR B CA 1
ATOM 5590 C C . TYR B 1 274 ? -17.062 -12.836 -21.312 1 97.62 274 TYR B C 1
ATOM 5592 O O . TYR B 1 274 ? -18.156 -13.219 -20.891 1 97.62 274 TYR B O 1
ATOM 5600 N N . ALA B 1 275 ? -16.531 -13.227 -22.453 1 98.12 275 ALA B N 1
ATOM 5601 C CA . ALA B 1 275 ? -17.016 -14.445 -23.094 1 98.12 275 ALA B CA 1
ATOM 5602 C C . ALA B 1 275 ? -16.453 -15.688 -22.422 1 98.12 275 ALA B C 1
ATOM 5604 O O . ALA B 1 275 ? -15.25 -15.766 -22.156 1 98.12 275 ALA B O 1
ATOM 5605 N N . VAL B 1 276 ? -17.344 -16.594 -22.109 1 98.56 276 VAL B N 1
ATOM 5606 C CA . VAL B 1 276 ? -16.906 -17.781 -21.391 1 98.56 276 VAL B CA 1
ATOM 5607 C C . VAL B 1 276 ? -17.344 -19.047 -22.125 1 98.56 276 VAL B C 1
ATOM 5609 O O . VAL B 1 276 ? -18.5 -19.156 -22.531 1 98.56 276 VAL B O 1
ATOM 5612 N N . ASP B 1 277 ? -16.438 -19.938 -22.328 1 98.56 277 ASP B N 1
ATOM 5613 C CA . ASP B 1 277 ? -16.734 -21.25 -22.922 1 98.56 277 ASP B CA 1
ATOM 5614 C C . ASP B 1 277 ? -17.875 -21.938 -22.172 1 98.56 277 ASP B C 1
ATOM 5616 O O . ASP B 1 277 ? -17.828 -22.078 -20.953 1 98.56 277 ASP B O 1
ATOM 5620 N N . PRO B 1 278 ? -18.906 -22.422 -22.891 1 97.88 278 PRO B N 1
ATOM 5621 C CA . PRO B 1 278 ? -20.047 -23.078 -22.234 1 97.88 278 PRO B CA 1
ATOM 5622 C C . PRO B 1 278 ? -19.625 -24.266 -21.359 1 97.88 278 PRO B C 1
ATOM 5624 O O . PRO B 1 278 ? -20.234 -24.531 -20.328 1 97.88 278 PRO B O 1
ATOM 5627 N N . GLU B 1 279 ? -18.625 -24.906 -21.75 1 97.62 279 GLU B N 1
ATOM 5628 C CA . GLU B 1 279 ? -18.141 -26.031 -20.953 1 97.62 279 GLU B CA 1
ATOM 5629 C C . GLU B 1 279 ? -17.578 -25.578 -19.609 1 97.62 279 GLU B C 1
ATOM 5631 O O . GLU B 1 279 ? -17.797 -26.234 -18.594 1 97.62 279 GLU B O 1
ATOM 5636 N N . VAL B 1 280 ? -16.875 -24.484 -19.641 1 98.75 280 VAL B N 1
ATOM 5637 C CA . VAL B 1 280 ? -16.328 -23.922 -18.406 1 98.75 280 VAL B CA 1
ATOM 5638 C C . VAL B 1 280 ? -17.469 -23.5 -17.484 1 98.75 280 VAL B C 1
ATOM 5640 O O . VAL B 1 280 ? -17.469 -23.844 -16.297 1 98.75 280 VAL B O 1
ATOM 5643 N N . ARG B 1 281 ? -18.422 -22.828 -18.031 1 98.25 281 ARG B N 1
ATOM 5644 C CA . ARG B 1 281 ? -19.578 -22.391 -17.234 1 98.25 281 ARG B CA 1
ATOM 5645 C C . ARG B 1 281 ? -20.297 -23.594 -16.609 1 98.25 281 ARG B C 1
ATOM 5647 O O . ARG B 1 281 ? -20.609 -23.562 -15.422 1 98.25 281 ARG B O 1
ATOM 5654 N N . LYS B 1 282 ? -20.516 -24.594 -17.406 1 98.12 282 LYS B N 1
ATOM 5655 C CA . LYS B 1 282 ? -21.234 -25.781 -16.953 1 98.12 282 LYS B CA 1
ATOM 5656 C C . LYS B 1 282 ? -20.484 -26.469 -15.805 1 98.12 282 LYS B C 1
ATOM 5658 O O . LYS B 1 282 ? -21.094 -26.844 -14.797 1 98.12 282 LYS B O 1
ATOM 5663 N N . VAL B 1 283 ? -19.203 -26.641 -15.969 1 98.44 283 VAL B N 1
ATOM 5664 C CA . VAL B 1 283 ? -18.391 -27.344 -14.984 1 98.44 283 VAL B CA 1
ATOM 5665 C C . VAL B 1 283 ? -18.375 -26.562 -13.672 1 98.44 283 VAL B C 1
ATOM 5667 O O . VAL B 1 283 ? -18.516 -27.141 -12.594 1 98.44 283 VAL B O 1
ATOM 5670 N N . VAL B 1 284 ? -18.219 -25.234 -13.734 1 98.75 284 VAL B N 1
ATOM 5671 C CA . VAL B 1 284 ? -18.156 -24.406 -12.531 1 98.75 284 VAL B CA 1
ATOM 5672 C C . VAL B 1 284 ? -19.516 -24.391 -11.844 1 98.75 284 VAL B C 1
ATOM 5674 O O . VAL B 1 284 ? -19.609 -24.562 -10.625 1 98.75 284 VAL B O 1
ATOM 5677 N N . GLU B 1 285 ? -20.562 -24.25 -12.578 1 98.5 285 GLU B N 1
ATOM 5678 C CA . GLU B 1 285 ? -21.906 -24.156 -12 1 98.5 285 GLU B CA 1
ATOM 5679 C C . GLU B 1 285 ? -22.344 -25.5 -11.406 1 98.5 285 GLU B C 1
ATOM 5681 O O . GLU B 1 285 ? -23.156 -25.531 -10.477 1 98.5 285 GLU B O 1
ATOM 5686 N N . ALA B 1 286 ? -21.797 -26.594 -11.906 1 97.94 286 ALA B N 1
ATOM 5687 C CA . ALA B 1 286 ? -22.094 -27.922 -11.367 1 97.94 286 ALA B CA 1
ATOM 5688 C C . ALA B 1 286 ? -21.562 -28.062 -9.945 1 97.94 286 ALA B C 1
ATOM 5690 O O . ALA B 1 286 ? -21.953 -28.969 -9.219 1 97.94 286 ALA B O 1
ATOM 5691 N N . THR B 1 287 ? -20.672 -27.156 -9.523 1 98.31 287 THR B N 1
ATOM 5692 C CA . THR B 1 287 ? -20.078 -27.25 -8.195 1 98.31 287 THR B CA 1
ATOM 5693 C C . THR B 1 287 ? -21.016 -26.641 -7.145 1 98.31 287 THR B C 1
ATOM 5695 O O . THR B 1 287 ? -20.781 -26.781 -5.945 1 98.31 287 THR B O 1
ATOM 5698 N N . PHE B 1 288 ? -22.094 -25.953 -7.543 1 98.56 288 PHE B N 1
ATOM 5699 C CA . PHE B 1 288 ? -22.969 -25.219 -6.629 1 98.56 288 PHE B CA 1
ATOM 5700 C C . PHE B 1 288 ? -23.516 -26.141 -5.559 1 98.56 288 PHE B C 1
ATOM 5702 O O . PHE B 1 288 ? -23.531 -25.797 -4.375 1 98.56 288 PHE B O 1
ATOM 5709 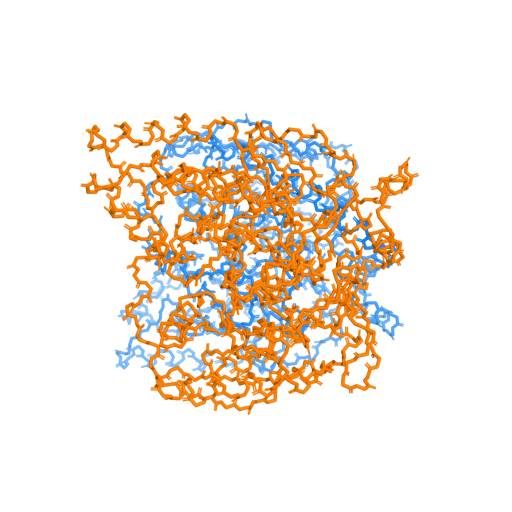N N . ASP B 1 289 ? -23.922 -27.266 -5.98 1 98 289 ASP B N 1
ATOM 5710 C CA . ASP B 1 289 ? -24.516 -28.219 -5.039 1 98 289 ASP B CA 1
ATOM 5711 C C . ASP B 1 289 ? -23.469 -28.734 -4.055 1 98 289 ASP B C 1
ATOM 5713 O O . ASP B 1 289 ? -23.781 -29.016 -2.895 1 98 289 ASP B O 1
ATOM 5717 N N . ASN B 1 290 ? -22.25 -28.906 -4.57 1 98.12 290 ASN B N 1
ATOM 5718 C CA . ASN B 1 290 ? -21.172 -29.297 -3.68 1 98.12 290 ASN B CA 1
ATOM 5719 C C . ASN B 1 290 ? -20.938 -28.281 -2.576 1 98.12 290 ASN B C 1
ATOM 5721 O O . ASN B 1 290 ? -20.812 -28.625 -1.404 1 98.12 290 ASN B O 1
ATOM 5725 N N . TRP B 1 291 ? -20.906 -26.969 -2.928 1 98.38 291 TRP B N 1
ATOM 5726 C CA . TRP B 1 291 ? -20.734 -25.891 -1.946 1 98.38 291 TRP B CA 1
ATOM 5727 C C . TRP B 1 291 ? -21.891 -25.906 -0.945 1 98.38 291 TRP B C 1
ATOM 5729 O O . TRP B 1 291 ? -21.672 -25.766 0.261 1 98.38 291 TRP B O 1
ATOM 5739 N N . ARG B 1 292 ? -23.062 -26.094 -1.431 1 98.19 292 ARG B N 1
ATOM 5740 C CA . ARG B 1 292 ? -24.234 -26.109 -0.574 1 98.19 292 ARG B CA 1
ATOM 5741 C C . ARG B 1 292 ? -24.203 -27.297 0.382 1 98.19 292 ARG B C 1
ATOM 5743 O O . ARG B 1 292 ? -24.562 -27.172 1.553 1 98.19 292 ARG B O 1
ATOM 5750 N N . ALA B 1 293 ? -23.75 -28.359 -0.139 1 97.81 293 ALA B N 1
ATOM 5751 C CA . ALA B 1 293 ? -23.656 -29.562 0.683 1 97.81 293 ALA B CA 1
ATOM 5752 C C . ALA B 1 293 ? -22.656 -29.375 1.818 1 97.81 293 ALA B C 1
ATOM 5754 O O . ALA B 1 293 ? -22.766 -29.984 2.879 1 97.81 293 ALA B O 1
ATOM 5755 N N . LEU B 1 294 ? -21.734 -28.531 1.623 1 97.19 294 LEU B N 1
ATOM 5756 C CA . LEU B 1 294 ? -20.719 -28.25 2.631 1 97.19 294 LEU B CA 1
ATOM 5757 C C . LEU B 1 294 ? -21.188 -27.156 3.592 1 97.19 294 LEU B C 1
ATOM 5759 O O . LEU B 1 294 ? -20.422 -26.703 4.445 1 97.19 294 LEU B O 1
ATOM 5763 N N . GLY B 1 295 ? -22.375 -26.703 3.436 1 97.31 295 GLY B N 1
ATOM 5764 C CA . GLY B 1 295 ? -22.984 -25.766 4.375 1 97.31 295 GLY B CA 1
ATOM 5765 C C . GLY B 1 295 ? -22.812 -24.312 3.969 1 97.31 295 GLY B C 1
ATOM 5766 O O . GLY B 1 295 ? -23 -23.406 4.785 1 97.31 295 GLY B O 1
ATOM 5767 N N . MET B 1 296 ? -22.469 -24.078 2.691 1 98.06 296 MET B N 1
ATOM 5768 C CA . MET B 1 296 ? -22.328 -22.719 2.188 1 98.06 296 MET B CA 1
ATOM 5769 C C . MET B 1 296 ? -23.469 -22.375 1.237 1 98.06 296 MET B C 1
ATOM 5771 O O . MET B 1 296 ? -24.203 -23.25 0.796 1 98.06 296 MET B O 1
ATOM 5775 N N . SER B 1 297 ? -23.734 -21.109 1.121 1 98.25 297 SER B N 1
ATOM 5776 C CA . SER B 1 297 ? -24.703 -20.688 0.115 1 98.25 297 SER B CA 1
ATOM 5777 C C . SER B 1 297 ? -24.016 -20.125 -1.117 1 98.25 297 SER B C 1
ATOM 5779 O O . SER B 1 297 ? -22.906 -19.578 -1.02 1 98.25 297 SER B O 1
ATOM 5781 N N . VAL B 1 298 ? -24.578 -20.359 -2.223 1 98.38 298 VAL B N 1
ATOM 5782 C CA . VAL B 1 298 ? -24.094 -19.812 -3.486 1 98.38 298 VAL B CA 1
ATOM 5783 C C . VAL B 1 298 ? -25.219 -19.078 -4.199 1 98.38 298 VAL B C 1
ATOM 5785 O O . VAL B 1 298 ? -26.297 -19.641 -4.406 1 98.38 298 VAL B O 1
ATOM 5788 N N . GLU B 1 299 ? -25 -17.828 -4.484 1 98.25 299 GLU B N 1
ATOM 5789 C CA . GLU B 1 299 ? -25.984 -17.016 -5.191 1 98.25 299 GLU B CA 1
ATOM 5790 C C . GLU B 1 299 ? -25.344 -16.281 -6.363 1 98.25 299 GLU B C 1
ATOM 5792 O O . GLU B 1 299 ? -24.281 -15.672 -6.215 1 98.25 299 GLU B O 1
ATOM 5797 N N . THR B 1 300 ? -25.984 -16.406 -7.531 1 98.31 300 THR B N 1
ATOM 5798 C CA . THR B 1 300 ? -25.516 -15.633 -8.664 1 98.31 300 THR B CA 1
ATOM 5799 C C . THR B 1 300 ? -25.797 -14.148 -8.461 1 98.31 300 THR B C 1
ATOM 5801 O O . THR B 1 300 ? -26.938 -13.766 -8.148 1 98.31 300 THR B O 1
ATOM 5804 N N . VAL B 1 301 ? -24.75 -13.328 -8.594 1 98 301 VAL B N 1
ATOM 5805 C CA . VAL B 1 301 ? -24.922 -11.891 -8.398 1 98 301 VAL B CA 1
ATOM 5806 C C . VAL B 1 301 ? -24.438 -11.141 -9.641 1 98 301 VAL B C 1
ATOM 5808 O O . VAL B 1 301 ? -23.672 -11.68 -10.445 1 98 301 VAL B O 1
ATOM 5811 N N . ASP B 1 302 ? -24.969 -9.969 -9.781 1 95.12 302 ASP B N 1
ATOM 5812 C CA . ASP B 1 302 ? -24.5 -9.07 -10.828 1 95.12 302 ASP B CA 1
ATOM 5813 C C . ASP B 1 302 ? -23.25 -8.305 -10.367 1 95.12 302 ASP B C 1
ATOM 5815 O O . ASP B 1 302 ? -23.375 -7.242 -9.758 1 95.12 302 ASP B O 1
ATOM 5819 N N . LEU B 1 303 ? -22.156 -8.859 -10.617 1 96.88 303 LEU B N 1
ATOM 5820 C CA . LEU B 1 303 ? -20.875 -8.18 -10.375 1 96.88 303 LEU B CA 1
ATOM 5821 C C . LEU B 1 303 ? -20.281 -7.688 -11.688 1 96.88 303 LEU B C 1
ATOM 5823 O O . LEU B 1 303 ? -19.562 -8.43 -12.367 1 96.88 303 LEU B O 1
ATOM 5827 N N . ASN B 1 304 ? -20.609 -6.5 -12.039 1 95.12 304 ASN B N 1
ATOM 5828 C CA . ASN B 1 304 ? -20.047 -5.824 -13.203 1 95.12 304 ASN B CA 1
ATOM 5829 C C . ASN B 1 304 ? -19.312 -4.543 -12.812 1 95.12 304 ASN B C 1
ATOM 5831 O O . ASN B 1 304 ? -19.641 -3.932 -11.789 1 95.12 304 ASN B O 1
ATOM 5835 N N . PHE B 1 305 ? -18.375 -4.082 -13.57 1 96.31 305 PHE B N 1
ATOM 5836 C CA . PHE B 1 305 ? -17.516 -2.963 -13.211 1 96.31 305 PHE B CA 1
ATOM 5837 C C . PHE B 1 305 ? -17.906 -1.707 -13.977 1 96.31 305 PHE B C 1
ATOM 5839 O O . PHE B 1 305 ? -17.125 -0.761 -14.07 1 96.31 305 PHE B O 1
ATOM 5846 N N . ASP B 1 306 ? -19.062 -1.7 -14.578 1 94.56 306 ASP B N 1
ATOM 5847 C CA . ASP B 1 306 ? -19.547 -0.584 -15.383 1 94.56 306 ASP B CA 1
ATOM 5848 C C . ASP B 1 306 ? -18.578 -0.28 -16.531 1 94.56 306 ASP B C 1
ATOM 5850 O O . ASP B 1 306 ? -18.328 0.885 -16.844 1 94.56 306 ASP B O 1
ATOM 5854 N N . MET B 1 307 ? -17.891 -1.302 -16.969 1 96.62 307 MET B N 1
ATOM 5855 C CA . MET B 1 307 ? -16.969 -1.282 -18.094 1 96.62 307 MET B CA 1
ATOM 5856 C C . MET B 1 307 ? -17.156 -2.506 -18.984 1 96.62 307 MET B C 1
ATOM 5858 O O . MET B 1 307 ? -17.516 -3.582 -18.5 1 96.62 307 MET B O 1
ATOM 5862 N N . ASP B 1 308 ? -17.016 -2.33 -20.25 1 96.25 308 ASP B N 1
ATOM 5863 C CA . ASP B 1 308 ? -16.938 -3.521 -21.094 1 96.25 308 ASP B CA 1
ATOM 5864 C C . ASP B 1 308 ? -15.531 -4.117 -21.062 1 96.25 308 ASP B C 1
ATOM 5866 O O . ASP B 1 308 ? -14.641 -3.59 -20.391 1 96.25 308 ASP B O 1
ATOM 5870 N N . ARG B 1 309 ? -15.422 -5.199 -21.688 1 96.06 309 ARG B N 1
ATOM 5871 C CA . ARG B 1 309 ? -14.18 -5.969 -21.656 1 96.06 309 ARG B CA 1
ATOM 5872 C C . ARG B 1 309 ? -13.016 -5.148 -22.203 1 96.06 309 ARG B C 1
ATOM 5874 O O . ARG B 1 309 ? -11.906 -5.211 -21.688 1 96.06 309 ARG B O 1
ATOM 5881 N N . HIS B 1 310 ? -13.25 -4.348 -23.281 1 95.81 310 HIS B N 1
ATOM 5882 C CA . HIS B 1 310 ? -12.211 -3.533 -23.906 1 95.81 310 HIS B CA 1
ATOM 5883 C C . HIS B 1 310 ? -11.727 -2.447 -22.953 1 95.81 310 HIS B C 1
ATOM 5885 O O . HIS B 1 310 ? -10.523 -2.191 -22.844 1 95.81 310 HIS B O 1
ATOM 5891 N N . GLU B 1 311 ? -12.648 -1.866 -22.234 1 96.44 311 GLU B N 1
ATOM 5892 C CA . GLU B 1 311 ? -12.297 -0.825 -21.281 1 96.44 311 GLU B CA 1
ATOM 5893 C C . GLU B 1 311 ? -11.523 -1.403 -20.094 1 96.44 311 GLU B C 1
ATOM 5895 O O . GLU B 1 311 ? -10.469 -0.882 -19.719 1 96.44 311 GLU B O 1
ATOM 5900 N N . PHE B 1 312 ? -12.055 -2.477 -19.547 1 97.75 312 PHE B N 1
ATOM 5901 C CA . PHE B 1 312 ? -11.461 -3.082 -18.359 1 97.75 312 PHE B CA 1
ATOM 5902 C C . PHE B 1 312 ? -10.07 -3.629 -18.672 1 97.75 312 PHE B C 1
ATOM 5904 O O . PHE B 1 312 ? -9.086 -3.24 -18.047 1 97.75 312 PHE B O 1
ATOM 5911 N N . ASN B 1 313 ? -9.977 -4.473 -19.656 1 97.06 313 ASN B N 1
ATOM 5912 C CA . ASN B 1 313 ? -8.672 -5.043 -20 1 97.06 313 ASN B CA 1
ATOM 5913 C C . ASN B 1 313 ? -7.742 -3.99 -20.594 1 97.06 313 ASN B C 1
ATOM 5915 O O . ASN B 1 313 ? -6.52 -4.094 -20.469 1 97.06 313 ASN B O 1
ATOM 5919 N N . GLY B 1 314 ? -8.336 -2.969 -21.203 1 96.25 314 GLY B N 1
ATOM 5920 C CA . GLY B 1 314 ? -7.535 -1.884 -21.75 1 96.25 314 GLY B CA 1
ATOM 5921 C C . GLY B 1 314 ? -6.734 -1.143 -20.688 1 96.25 314 GLY B C 1
ATOM 5922 O O . GLY B 1 314 ? -5.523 -0.949 -20.844 1 96.25 314 GLY B O 1
ATOM 5923 N N . PHE B 1 315 ? -7.406 -0.701 -19.594 1 95.81 315 PHE B N 1
ATOM 5924 C CA . PHE B 1 315 ? -6.633 0.026 -18.594 1 95.81 315 PHE B CA 1
ATOM 5925 C C . PHE B 1 315 ? -5.707 -0.917 -17.828 1 95.81 315 PHE B C 1
ATOM 5927 O O . PHE B 1 315 ? -4.586 -0.543 -17.484 1 95.81 315 PHE B O 1
ATOM 5934 N N . PHE B 1 316 ? -6.145 -2.186 -17.656 1 97.62 316 PHE B N 1
ATOM 5935 C CA . PHE B 1 316 ? -5.293 -3.148 -16.969 1 97.62 316 PHE B CA 1
ATOM 5936 C C . PHE B 1 316 ? -3.996 -3.369 -17.734 1 97.62 316 PHE B C 1
ATOM 5938 O O . PHE B 1 316 ? -2.906 -3.232 -17.172 1 97.62 316 PHE B O 1
ATOM 5945 N N . THR B 1 317 ? -4.102 -3.676 -19 1 97.31 317 THR B N 1
ATOM 5946 C CA . THR B 1 317 ? -2.92 -3.98 -19.797 1 97.31 317 THR B CA 1
ATOM 5947 C C . THR B 1 317 ? -2.047 -2.74 -19.969 1 97.31 317 THR B C 1
ATOM 5949 O O . THR B 1 317 ? -0.821 -2.844 -20.047 1 97.31 317 THR B O 1
ATOM 5952 N N . SER B 1 318 ? -2.658 -1.565 -19.969 1 96.88 318 SER B N 1
ATOM 5953 C CA . SER B 1 318 ? -1.9 -0.327 -20.109 1 96.88 318 SER B CA 1
ATOM 5954 C C . SER B 1 318 ? -0.956 -0.11 -18.938 1 96.88 318 SER B C 1
ATOM 5956 O O . SER B 1 318 ? 0.129 0.452 -19.094 1 96.88 318 SER B O 1
ATOM 5958 N N . MET B 1 319 ? -1.369 -0.575 -17.781 1 96.56 319 MET B N 1
ATOM 5959 C CA . MET B 1 319 ? -0.472 -0.499 -16.625 1 96.56 319 MET B CA 1
ATOM 5960 C C . MET B 1 319 ? 0.797 -1.309 -16.875 1 96.56 319 MET B C 1
ATOM 5962 O O . MET B 1 319 ? 1.899 -0.849 -16.562 1 96.56 319 MET B O 1
ATOM 5966 N N . TRP B 1 320 ? 0.671 -2.428 -17.516 1 96.88 320 TRP B N 1
ATOM 5967 C CA . TRP B 1 320 ? 1.811 -3.277 -17.844 1 96.88 320 TRP B CA 1
ATOM 5968 C C . TRP B 1 320 ? 2.605 -2.699 -19 1 96.88 320 TRP B C 1
ATOM 5970 O O . TRP B 1 320 ? 3.834 -2.797 -19.031 1 96.88 320 TRP B O 1
ATOM 5980 N N . TYR B 1 321 ? 1.871 -2.109 -20.016 1 97.75 321 TYR B N 1
ATOM 5981 C CA . TYR B 1 321 ? 2.557 -1.491 -21.141 1 97.75 321 TYR B CA 1
ATOM 5982 C C . TYR B 1 321 ? 3.486 -0.378 -20.672 1 97.75 321 TYR B C 1
ATOM 5984 O O . TYR B 1 321 ? 4.645 -0.314 -21.078 1 97.75 321 TYR B O 1
ATOM 5992 N N . ALA B 1 322 ? 2.979 0.434 -19.766 1 97.44 322 ALA B N 1
ATOM 5993 C CA . ALA B 1 322 ? 3.779 1.535 -19.234 1 97.44 322 ALA B CA 1
ATOM 5994 C C . ALA B 1 322 ? 5.016 1.015 -18.5 1 97.44 322 ALA B C 1
ATOM 5996 O O . ALA B 1 322 ? 6.113 1.556 -18.672 1 97.44 322 ALA B O 1
ATOM 5997 N N . ALA B 1 323 ? 4.855 -0.004 -17.719 1 96.69 323 ALA B N 1
ATOM 5998 C CA . ALA B 1 323 ? 5.957 -0.598 -16.969 1 96.69 323 ALA B CA 1
ATOM 5999 C C . ALA B 1 323 ? 7 -1.2 -17.906 1 96.69 323 ALA B C 1
ATOM 6001 O O . ALA B 1 323 ? 8.203 -1.057 -17.672 1 96.69 323 ALA B O 1
ATOM 6002 N N . SER B 1 324 ? 6.523 -1.903 -18.953 1 97.88 324 SER B N 1
ATOM 6003 C CA . SER B 1 324 ? 7.43 -2.531 -19.906 1 97.88 324 SER B CA 1
ATOM 6004 C C . SER B 1 324 ? 8.25 -1.487 -20.656 1 97.88 324 SER B C 1
ATOM 6006 O O . SER B 1 324 ? 9.453 -1.665 -20.875 1 97.88 324 SER B O 1
ATOM 6008 N N . ALA B 1 325 ? 7.57 -0.421 -21.047 1 98.06 325 ALA B N 1
ATOM 6009 C CA . ALA B 1 325 ? 8.273 0.661 -21.734 1 98.06 325 ALA B CA 1
ATOM 6010 C C . ALA B 1 325 ? 9.32 1.297 -20.828 1 98.06 325 ALA B C 1
ATOM 6012 O O . ALA B 1 325 ? 10.453 1.534 -21.234 1 98.06 325 ALA B O 1
ATOM 6013 N N . ALA B 1 326 ? 8.969 1.54 -19.625 1 96.62 326 ALA B N 1
ATOM 6014 C CA . ALA B 1 326 ? 9.867 2.168 -18.656 1 96.62 326 ALA B CA 1
ATOM 6015 C C . ALA B 1 326 ? 11.078 1.278 -18.375 1 96.62 326 ALA B C 1
ATOM 6017 O O . ALA B 1 326 ? 12.195 1.771 -18.219 1 96.62 326 ALA B O 1
ATOM 6018 N N . GLY B 1 327 ? 10.852 0.015 -18.297 1 95.88 327 GLY B N 1
ATOM 6019 C CA . GLY B 1 327 ? 11.883 -0.9 -17.828 1 95.88 327 GLY B CA 1
ATOM 6020 C C . GLY B 1 327 ? 12.734 -1.46 -18.953 1 95.88 327 GLY B C 1
ATOM 6021 O O . GLY B 1 327 ? 13.883 -1.863 -18.734 1 95.88 327 GLY B O 1
ATOM 6022 N N . SER B 1 328 ? 12.188 -1.504 -20.234 1 97.25 328 SER B N 1
ATOM 6023 C CA . SER B 1 328 ? 12.875 -2.35 -21.219 1 97.25 328 SER B CA 1
ATOM 6024 C C . SER B 1 328 ? 12.992 -1.657 -22.562 1 97.25 328 SER B C 1
ATOM 6026 O O . SER B 1 328 ? 13.383 -2.277 -23.547 1 97.25 328 SER B O 1
ATOM 6028 N N . ALA B 1 329 ? 12.609 -0.38 -22.656 1 96.94 329 ALA B N 1
ATOM 6029 C CA . ALA B 1 329 ? 12.742 0.327 -23.922 1 96.94 329 ALA B CA 1
ATOM 6030 C C . ALA B 1 329 ? 14.18 0.285 -24.422 1 96.94 329 ALA B C 1
ATOM 6032 O O . ALA B 1 329 ? 14.43 0.078 -25.609 1 96.94 329 ALA B O 1
ATOM 6033 N N . ALA B 1 330 ? 15.117 0.495 -23.578 1 96.44 330 ALA B N 1
ATOM 6034 C CA . ALA B 1 330 ? 16.531 0.48 -23.953 1 96.44 330 ALA B CA 1
ATOM 6035 C C . ALA B 1 330 ? 16.953 -0.903 -24.438 1 96.44 330 ALA B C 1
ATOM 6037 O O . ALA B 1 330 ? 17.75 -1.021 -25.375 1 96.44 330 ALA B O 1
ATOM 6038 N N . LEU B 1 331 ? 16.453 -1.948 -23.75 1 97.12 331 LEU B N 1
ATOM 6039 C CA . LEU B 1 331 ? 16.75 -3.312 -24.172 1 97.12 331 LEU B CA 1
ATOM 6040 C C . LEU B 1 331 ? 16.25 -3.553 -25.594 1 97.12 331 LEU B C 1
ATOM 6042 O O . LEU B 1 331 ? 16.984 -4.102 -26.422 1 97.12 331 LEU B O 1
ATOM 6046 N N . LEU B 1 332 ? 15.047 -3.158 -25.891 1 97.31 332 LEU B N 1
ATOM 6047 C CA . LEU B 1 332 ? 14.469 -3.33 -27.219 1 97.31 332 LEU B CA 1
ATOM 6048 C C . LEU B 1 332 ? 15.258 -2.551 -28.266 1 97.31 332 LEU B C 1
ATOM 6050 O O . LEU B 1 332 ? 15.5 -3.051 -29.359 1 97.31 332 LEU B O 1
ATOM 6054 N N . GLU B 1 333 ? 15.648 -1.357 -27.891 1 97.81 333 GLU B N 1
ATOM 6055 C CA . GLU B 1 333 ? 16.375 -0.489 -28.812 1 97.81 333 GLU B CA 1
ATOM 6056 C C . GLU B 1 333 ? 17.766 -1.028 -29.094 1 97.81 333 GLU B C 1
ATOM 6058 O O . GLU B 1 333 ? 18.219 -1.025 -30.25 1 97.81 333 GLU B O 1
ATOM 6063 N N . ASN B 1 334 ? 18.438 -1.529 -28.125 1 98.19 334 ASN B N 1
ATOM 6064 C CA . ASN B 1 334 ? 19.844 -1.896 -28.25 1 98.19 334 ASN B CA 1
ATOM 6065 C C . ASN B 1 334 ? 20.016 -3.355 -28.672 1 98.19 334 ASN B C 1
ATOM 6067 O O . ASN B 1 334 ? 21 -3.713 -29.312 1 98.19 334 ASN B O 1
ATOM 6071 N N . ASN B 1 335 ? 19.078 -4.195 -28.234 1 98.25 335 ASN B N 1
ATOM 6072 C CA . ASN B 1 335 ? 19.141 -5.629 -28.516 1 98.25 335 ASN B CA 1
ATOM 6073 C C . ASN B 1 335 ? 17.766 -6.184 -28.891 1 98.25 335 ASN B C 1
ATOM 6075 O O . ASN B 1 335 ? 17.25 -7.074 -28.219 1 98.25 335 ASN B O 1
ATOM 6079 N N . PRO B 1 336 ? 17.234 -5.77 -29.984 1 97.94 336 PRO B N 1
ATOM 6080 C CA . PRO B 1 336 ? 15.883 -6.211 -30.359 1 97.94 336 PRO B CA 1
ATOM 6081 C C . PRO B 1 336 ? 15.781 -7.727 -30.5 1 97.94 336 PRO B C 1
ATOM 6083 O O . PRO B 1 336 ? 14.711 -8.305 -30.281 1 97.94 336 PRO B O 1
ATOM 6086 N N . GLU B 1 337 ? 16.859 -8.43 -30.797 1 97.56 337 GLU B N 1
ATOM 6087 C CA . GLU B 1 337 ? 16.859 -9.875 -31 1 97.56 337 GLU B CA 1
ATOM 6088 C C . GLU B 1 337 ? 16.672 -10.617 -29.688 1 97.56 337 GLU B C 1
ATOM 6090 O O . GLU B 1 337 ? 16.375 -11.812 -29.672 1 97.56 337 GLU B O 1
ATOM 6095 N N . TRP B 1 338 ? 16.875 -9.914 -28.562 1 98.25 338 TRP B N 1
ATOM 6096 C CA . TRP B 1 338 ? 16.734 -10.523 -27.25 1 98.25 338 TRP B CA 1
ATOM 6097 C C . TRP B 1 338 ? 15.305 -10.383 -26.75 1 98.25 338 TRP B C 1
ATOM 6099 O O . TRP B 1 338 ? 14.961 -10.898 -25.672 1 98.25 338 TRP B O 1
ATOM 6109 N N . VAL B 1 339 ? 14.461 -9.703 -27.531 1 98.38 339 VAL B N 1
ATOM 6110 C CA . VAL B 1 339 ? 13.109 -9.383 -27.078 1 98.38 339 VAL B CA 1
ATOM 6111 C C . VAL B 1 339 ? 12.086 -10.148 -27.906 1 98.38 339 VAL B C 1
ATOM 6113 O O . VAL B 1 339 ? 12.07 -10.039 -29.141 1 98.38 339 VAL B O 1
ATOM 6116 N N . SER B 1 340 ? 11.273 -10.961 -27.234 1 97.62 340 SER B N 1
ATOM 6117 C CA . SER B 1 340 ? 10.242 -11.711 -27.938 1 97.62 340 SER B CA 1
ATOM 6118 C C . SER B 1 340 ? 9.234 -10.773 -28.594 1 97.62 340 SER B C 1
ATOM 6120 O O . SER B 1 340 ? 9.117 -9.609 -28.219 1 97.62 340 SER B O 1
ATOM 6122 N N . ASP B 1 341 ? 8.461 -11.281 -29.578 1 96.94 341 ASP B N 1
ATOM 6123 C CA . ASP B 1 341 ? 7.488 -10.477 -30.312 1 96.94 341 ASP B CA 1
ATOM 6124 C C . ASP B 1 341 ? 6.398 -9.945 -29.391 1 96.94 341 ASP B C 1
ATOM 6126 O O . ASP B 1 341 ? 6.02 -8.773 -29.469 1 96.94 341 ASP B O 1
ATOM 6130 N N . SER B 1 342 ? 5.93 -10.797 -28.516 1 96.75 342 SER B N 1
ATOM 6131 C CA . SER B 1 342 ? 4.852 -10.391 -27.625 1 96.75 342 SER B CA 1
ATOM 6132 C C . SER B 1 342 ? 5.32 -9.32 -26.641 1 96.75 342 SER B C 1
ATOM 6134 O O . SER B 1 342 ? 4.582 -8.383 -26.328 1 96.75 342 SER B O 1
ATOM 6136 N N . TYR B 1 343 ? 6.551 -9.43 -26.172 1 97.94 343 TYR B N 1
ATOM 6137 C CA . TYR B 1 343 ? 7.074 -8.43 -25.25 1 97.94 343 TYR B CA 1
ATOM 6138 C C . TYR B 1 343 ? 7.367 -7.117 -25.969 1 97.94 343 TYR B C 1
ATOM 6140 O O . TYR B 1 343 ? 7.145 -6.035 -25.422 1 97.94 343 TYR B O 1
ATOM 6148 N N . ARG B 1 344 ? 7.902 -7.211 -27.219 1 98.19 344 ARG B N 1
ATOM 6149 C CA . ARG B 1 344 ? 8.102 -6.035 -28.062 1 98.19 344 ARG B CA 1
ATOM 6150 C C . ARG B 1 344 ? 6.801 -5.254 -28.219 1 98.19 344 ARG B C 1
ATOM 6152 O O . ARG B 1 344 ? 6.785 -4.031 -28.078 1 98.19 344 ARG B O 1
ATOM 6159 N N . ASP B 1 345 ? 5.758 -5.996 -28.484 1 97.75 345 ASP B N 1
ATOM 6160 C CA . ASP B 1 345 ? 4.453 -5.363 -28.641 1 97.75 345 ASP B CA 1
ATOM 6161 C C . ASP B 1 345 ? 4.055 -4.578 -27.406 1 97.75 345 ASP B C 1
ATOM 6163 O O . ASP B 1 345 ? 3.545 -3.459 -27.5 1 97.75 345 ASP B O 1
ATOM 6167 N N . MET B 1 346 ? 4.289 -5.145 -26.25 1 97.56 346 MET B N 1
ATOM 6168 C CA . MET B 1 346 ? 3.961 -4.488 -24.984 1 97.56 346 MET B CA 1
ATOM 6169 C C . MET B 1 346 ? 4.77 -3.205 -24.812 1 97.56 346 MET B C 1
ATOM 6171 O O . MET B 1 346 ? 4.223 -2.166 -24.438 1 97.56 346 MET B O 1
ATOM 6175 N N . ILE B 1 347 ? 6.086 -3.264 -25.078 1 98.25 347 ILE B N 1
ATOM 6176 C CA . ILE B 1 347 ? 6.965 -2.107 -24.953 1 98.25 347 ILE B CA 1
ATOM 6177 C C . ILE B 1 347 ? 6.492 -0.996 -25.875 1 98.25 347 ILE B C 1
ATOM 6179 O O . ILE B 1 347 ? 6.352 0.156 -25.469 1 98.25 347 ILE B O 1
ATOM 6183 N N . GLU B 1 348 ? 6.168 -1.315 -27.094 1 98.31 348 GLU B N 1
ATOM 6184 C CA . GLU B 1 348 ? 5.793 -0.34 -28.125 1 98.31 348 GLU B CA 1
ATOM 6185 C C . GLU B 1 348 ? 4.461 0.323 -27.781 1 98.31 348 GLU B C 1
ATOM 6187 O O . GLU B 1 348 ? 4.27 1.513 -28.047 1 98.31 348 GLU B O 1
ATOM 6192 N N . LYS B 1 349 ? 3.578 -0.443 -27.219 1 97.62 349 LYS B N 1
ATOM 6193 C CA . LYS B 1 349 ? 2.283 0.102 -26.812 1 97.62 349 LYS B CA 1
ATOM 6194 C C . LYS B 1 349 ? 2.422 1.035 -25.625 1 97.62 349 LYS B C 1
ATOM 6196 O O . LYS B 1 349 ? 1.602 1.936 -25.422 1 97.62 349 LYS B O 1
ATOM 6201 N N . GLY B 1 350 ? 3.445 0.817 -24.781 1 97.81 350 GLY B N 1
ATOM 6202 C CA . GLY B 1 350 ? 3.666 1.636 -23.609 1 97.81 350 GLY B CA 1
ATOM 6203 C C . GLY B 1 350 ? 4.328 2.965 -23.922 1 97.81 350 GLY B C 1
ATOM 6204 O O . GLY B 1 350 ? 4.141 3.943 -23.188 1 97.81 350 GLY B O 1
ATOM 6205 N N . LYS B 1 351 ? 5.023 3.076 -24.984 1 96.94 351 LYS B N 1
ATOM 6206 C CA . LYS B 1 351 ? 5.848 4.234 -25.312 1 96.94 351 LYS B CA 1
ATOM 6207 C C . LYS B 1 351 ? 4.992 5.488 -25.484 1 96.94 351 LYS B C 1
ATOM 6209 O O . LYS B 1 351 ? 5.336 6.555 -24.969 1 96.94 351 LYS B O 1
ATOM 6214 N N . PRO B 1 352 ? 3.844 5.387 -26.078 1 96.81 352 PRO B N 1
ATOM 6215 C CA . PRO B 1 352 ? 3.086 6.613 -26.344 1 96.81 352 PRO B CA 1
ATOM 6216 C C . PRO B 1 352 ? 2.123 6.973 -25.219 1 96.81 352 PRO B C 1
ATOM 6218 O O . PRO B 1 352 ? 1.419 7.98 -25.297 1 96.81 352 PRO B O 1
ATOM 6221 N N . LEU B 1 353 ? 2.012 6.16 -24.203 1 97.06 353 LEU B N 1
ATOM 6222 C CA . LEU B 1 353 ? 1.066 6.426 -23.125 1 97.06 353 LEU B CA 1
ATOM 6223 C C . LEU B 1 353 ? 1.479 7.664 -22.344 1 97.06 353 LEU B C 1
ATOM 6225 O O . LEU B 1 353 ? 2.652 7.824 -22 1 97.06 353 LEU B O 1
ATOM 6229 N N . MET B 1 354 ? 0.501 8.562 -22.047 1 97.19 354 MET B N 1
ATOM 6230 C CA . MET B 1 354 ? 0.747 9.766 -21.266 1 97.19 354 MET B CA 1
ATOM 6231 C C . MET B 1 354 ? 0.57 9.484 -19.781 1 97.19 354 MET B C 1
ATOM 6233 O O . MET B 1 354 ? -0.273 8.672 -19.391 1 97.19 354 MET B O 1
ATOM 6237 N N . ALA B 1 355 ? 1.392 10.203 -18.953 1 96.94 355 ALA B N 1
ATOM 6238 C CA . ALA B 1 355 ? 1.321 10.023 -17.516 1 96.94 355 ALA B CA 1
ATOM 6239 C C . ALA B 1 355 ? -0.065 10.383 -16.984 1 96.94 355 ALA B C 1
ATOM 6241 O O . ALA B 1 355 ? -0.571 9.727 -16.062 1 96.94 355 ALA B O 1
ATOM 6242 N N . SER B 1 356 ? -0.707 11.422 -17.547 1 95.62 356 SER B N 1
ATOM 6243 C CA . SER B 1 356 ? -2.039 11.828 -17.125 1 95.62 356 SER B CA 1
ATOM 6244 C C . SER B 1 356 ? -3.074 10.75 -17.422 1 95.62 356 SER B C 1
ATOM 6246 O O . SER B 1 356 ? -3.982 10.516 -16.625 1 95.62 356 SER B O 1
ATOM 6248 N N . ASP B 1 357 ? -2.902 10.07 -18.531 1 94.75 357 ASP B N 1
ATOM 6249 C CA . ASP B 1 357 ? -3.795 8.961 -18.859 1 94.75 357 ASP B CA 1
ATOM 6250 C C . ASP B 1 357 ? -3.574 7.781 -17.922 1 94.75 357 ASP B C 1
ATOM 6252 O O . ASP B 1 357 ? -4.535 7.164 -17.453 1 94.75 357 ASP B O 1
ATOM 6256 N N . TYR B 1 358 ? -2.348 7.516 -17.719 1 95.06 358 TYR B N 1
ATOM 6257 C CA . TYR B 1 358 ? -1.971 6.441 -16.812 1 95.06 358 TYR B CA 1
ATOM 6258 C C . TYR B 1 358 ? -2.553 6.672 -15.422 1 95.06 358 TYR B C 1
ATOM 6260 O O . TYR B 1 358 ? -3.141 5.766 -14.828 1 95.06 358 TYR B O 1
ATOM 6268 N N . ARG B 1 359 ? -2.463 7.891 -14.93 1 94.94 359 ARG B N 1
ATOM 6269 C CA . ARG B 1 359 ? -3.021 8.234 -13.633 1 94.94 359 ARG B CA 1
ATOM 6270 C C . ARG B 1 359 ? -4.543 8.172 -13.648 1 94.94 359 ARG B C 1
ATOM 6272 O O . ARG B 1 359 ? -5.172 7.82 -12.648 1 94.94 359 ARG B O 1
ATOM 6279 N N . ALA B 1 360 ? -5.102 8.477 -14.719 1 93.38 360 ALA B N 1
ATOM 6280 C CA . ALA B 1 360 ? -6.555 8.469 -14.844 1 93.38 360 ALA B CA 1
ATOM 6281 C C . ALA B 1 360 ? -7.113 7.059 -14.727 1 93.38 360 ALA B C 1
ATOM 6283 O O . ALA B 1 360 ? -8.273 6.871 -14.336 1 93.38 360 ALA B O 1
ATOM 6284 N N . TYR B 1 361 ? -6.309 6.012 -15.016 1 95.12 361 TYR B N 1
ATOM 6285 C CA . TYR B 1 361 ? -6.738 4.625 -14.883 1 95.12 361 TYR B CA 1
ATOM 6286 C C . TYR B 1 361 ? -7.031 4.281 -13.43 1 95.12 361 TYR B C 1
ATOM 6288 O O . TYR B 1 361 ? -7.699 3.285 -13.141 1 95.12 361 TYR B O 1
ATOM 6296 N N . GLU B 1 362 ? -6.527 5.125 -12.5 1 96.56 362 GLU B N 1
ATOM 6297 C CA . GLU B 1 362 ? -6.828 4.922 -11.086 1 96.56 362 GLU B CA 1
ATOM 6298 C C . GLU B 1 362 ? -8.328 5.02 -10.82 1 96.56 362 GLU B C 1
ATOM 6300 O O . GLU B 1 362 ? -8.852 4.34 -9.938 1 96.56 362 GLU B O 1
ATOM 6305 N N . ARG B 1 363 ? -9.031 5.836 -11.602 1 96.56 363 ARG B N 1
ATOM 6306 C CA . ARG B 1 363 ? -10.477 5.945 -11.469 1 96.56 363 ARG B CA 1
ATOM 6307 C C . ARG B 1 363 ? -11.164 4.648 -11.883 1 96.56 363 ARG B C 1
ATOM 6309 O O . ARG B 1 363 ? -12.125 4.215 -11.242 1 96.56 363 ARG B O 1
ATOM 6316 N N . ASN B 1 364 ? -10.664 4.055 -13 1 97.56 364 ASN B N 1
ATOM 6317 C CA . ASN B 1 364 ? -11.164 2.744 -13.398 1 97.56 364 ASN B CA 1
ATOM 6318 C C . ASN B 1 364 ? -10.914 1.697 -12.312 1 97.56 364 ASN B C 1
ATOM 6320 O O . ASN B 1 364 ? -11.805 0.912 -11.984 1 97.56 364 ASN B O 1
ATOM 6324 N N . ARG B 1 365 ? -9.703 1.753 -11.805 1 97.81 365 ARG B N 1
ATOM 6325 C CA . ARG B 1 365 ? -9.328 0.845 -10.727 1 97.81 365 ARG B CA 1
ATOM 6326 C C . ARG B 1 365 ? -10.242 1.02 -9.523 1 97.81 365 ARG B C 1
ATOM 6328 O O . ARG B 1 365 ? -10.656 0.036 -8.906 1 97.81 365 ARG B O 1
ATOM 6335 N N . SER B 1 366 ? -10.594 2.236 -9.242 1 98.31 366 SER B N 1
ATOM 6336 C CA . SER B 1 366 ? -11.477 2.562 -8.125 1 98.31 366 SER B CA 1
ATOM 6337 C C . SER B 1 366 ? -12.883 2.016 -8.344 1 98.31 366 SER B C 1
ATOM 6339 O O . SER B 1 366 ? -13.531 1.563 -7.402 1 98.31 366 SER B O 1
ATOM 6341 N N . THR B 1 367 ? -13.32 2.068 -9.555 1 98.19 367 THR B N 1
ATOM 6342 C CA . THR B 1 367 ? -14.625 1.507 -9.875 1 98.19 367 THR B CA 1
ATOM 6343 C C . THR B 1 367 ? -14.664 0.011 -9.578 1 98.19 367 THR B C 1
ATOM 6345 O O . THR B 1 367 ? -15.617 -0.487 -8.977 1 98.19 367 THR B O 1
ATOM 6348 N N . VAL B 1 368 ? -13.633 -0.698 -9.969 1 98.44 368 VAL B N 1
ATOM 6349 C CA . VAL B 1 368 ? -13.539 -2.131 -9.711 1 98.44 368 VAL B CA 1
ATOM 6350 C C . VAL B 1 368 ? -13.531 -2.381 -8.203 1 98.44 368 VAL B C 1
ATOM 6352 O O . VAL B 1 368 ? -14.258 -3.248 -7.707 1 98.44 368 VAL B O 1
ATOM 6355 N N . TRP B 1 369 ? -12.734 -1.613 -7.488 1 98.38 369 TRP B N 1
ATOM 6356 C CA . TRP B 1 369 ? -12.672 -1.712 -6.035 1 98.38 369 TRP B CA 1
ATOM 6357 C C . TRP B 1 369 ? -14.055 -1.515 -5.414 1 98.38 369 TRP B C 1
ATOM 6359 O O . TRP B 1 369 ? -14.523 -2.359 -4.648 1 98.38 369 TRP B O 1
ATOM 6369 N N . ASN B 1 370 ? -14.711 -0.433 -5.766 1 98.12 370 ASN B N 1
ATOM 6370 C CA . ASN B 1 370 ? -15.984 -0.061 -5.16 1 98.12 370 ASN B CA 1
ATOM 6371 C C . ASN B 1 370 ? -17.062 -1.105 -5.438 1 98.12 370 ASN B C 1
ATOM 6373 O O . ASN B 1 370 ? -17.844 -1.46 -4.547 1 98.12 370 ASN B O 1
ATOM 6377 N N . ARG B 1 371 ? -17.109 -1.624 -6.629 1 98.12 371 ARG B N 1
ATOM 6378 C CA . ARG B 1 371 ? -18.094 -2.633 -6.984 1 98.12 371 ARG B CA 1
ATOM 6379 C C . ARG B 1 371 ? -17.844 -3.936 -6.23 1 98.12 371 ARG B C 1
ATOM 6381 O O . ARG B 1 371 ? -18.797 -4.574 -5.758 1 98.12 371 ARG B O 1
ATOM 6388 N N . THR B 1 372 ? -16.609 -4.309 -6.133 1 98.44 372 THR B N 1
ATOM 6389 C CA . THR B 1 372 ? -16.281 -5.52 -5.395 1 98.44 372 THR B CA 1
ATOM 6390 C C . THR B 1 372 ? -16.625 -5.359 -3.914 1 98.44 372 THR B C 1
ATOM 6392 O O . THR B 1 372 ? -17.156 -6.281 -3.295 1 98.44 372 THR B O 1
ATOM 6395 N N . GLN B 1 373 ? -16.297 -4.18 -3.373 1 98.25 373 GLN B N 1
ATOM 6396 C CA . GLN B 1 373 ? -16.609 -3.926 -1.971 1 98.25 373 GLN B CA 1
ATOM 6397 C C . GLN B 1 373 ? -18.125 -3.979 -1.724 1 98.25 373 GLN B C 1
ATOM 6399 O O . GLN B 1 373 ? -18.562 -4.441 -0.672 1 98.25 373 GLN B O 1
ATOM 6404 N N . THR B 1 374 ? -18.891 -3.477 -2.666 1 97.69 374 THR B N 1
ATOM 6405 C CA . THR B 1 374 ? -20.344 -3.521 -2.539 1 97.69 374 THR B CA 1
ATOM 6406 C C . THR B 1 374 ? -20.828 -4.961 -2.42 1 97.69 374 THR B C 1
ATOM 6408 O O . THR B 1 374 ? -21.656 -5.273 -1.557 1 97.69 374 THR B O 1
ATOM 6411 N N . VAL B 1 375 ? -20.281 -5.867 -3.188 1 98.25 375 VAL B N 1
ATOM 6412 C CA . VAL B 1 375 ? -20.656 -7.273 -3.158 1 98.25 375 VAL B CA 1
ATOM 6413 C C . VAL B 1 375 ? -20.188 -7.914 -1.855 1 98.25 375 VAL B C 1
ATOM 6415 O O . VAL B 1 375 ? -20.938 -8.656 -1.213 1 98.25 375 VAL B O 1
ATOM 6418 N N . LEU B 1 376 ? -19.031 -7.582 -1.423 1 98.31 376 LEU B N 1
ATOM 6419 C CA . LEU B 1 376 ? -18.422 -8.219 -0.267 1 98.31 376 LEU B CA 1
ATOM 6420 C C . LEU B 1 376 ? -19 -7.68 1.033 1 98.31 376 LEU B C 1
ATOM 6422 O O . LEU B 1 376 ? -18.672 -8.172 2.117 1 98.31 376 LEU B O 1
ATOM 6426 N N . GLN B 1 377 ? -19.844 -6.68 0.904 1 96.88 377 GLN B N 1
ATOM 6427 C CA . GLN B 1 377 ? -20.625 -6.254 2.062 1 96.88 377 GLN B CA 1
ATOM 6428 C C . GLN B 1 377 ? -21.656 -7.309 2.449 1 96.88 377 GLN B C 1
ATOM 6430 O O . GLN B 1 377 ? -21.984 -7.465 3.629 1 96.88 377 GLN B O 1
ATOM 6435 N N . ASP B 1 378 ? -22.109 -7.984 1.442 1 97.56 378 ASP B N 1
ATOM 6436 C CA . ASP B 1 378 ? -23.219 -8.906 1.664 1 97.56 378 ASP B CA 1
ATOM 6437 C C . ASP B 1 378 ? -22.75 -10.359 1.567 1 97.56 378 ASP B C 1
ATOM 6439 O O . ASP B 1 378 ? -23.453 -11.266 2.012 1 97.56 378 ASP B O 1
ATOM 6443 N N . TYR B 1 379 ? -21.594 -10.586 1.021 1 98.62 379 TYR B N 1
ATOM 6444 C CA . TYR B 1 379 ? -21.094 -11.93 0.803 1 98.62 379 TYR B CA 1
ATOM 6445 C C . TYR B 1 379 ? -19.688 -12.078 1.38 1 98.62 379 TYR B C 1
ATOM 6447 O O . TYR B 1 379 ? -18.969 -11.094 1.534 1 98.62 379 TYR B O 1
ATOM 6455 N N . ASP B 1 380 ? -19.312 -13.281 1.729 1 98.25 380 ASP B N 1
ATOM 6456 C CA . ASP B 1 380 ? -18.016 -13.57 2.332 1 98.25 380 ASP B CA 1
ATOM 6457 C C . ASP B 1 380 ? -16.969 -13.859 1.262 1 98.25 380 ASP B C 1
ATOM 6459 O O . ASP B 1 380 ? -15.781 -13.617 1.469 1 98.25 380 ASP B O 1
ATOM 6463 N N . LEU B 1 381 ? -17.438 -14.438 0.162 1 98.75 381 LEU B N 1
ATOM 6464 C CA . LEU B 1 381 ? -16.562 -14.891 -0.915 1 98.75 381 LEU B CA 1
ATOM 6465 C C . LEU B 1 381 ? -17.156 -14.547 -2.277 1 98.75 381 LEU B C 1
ATOM 6467 O O . LEU B 1 381 ? -18.375 -14.391 -2.406 1 98.75 381 LEU B O 1
ATOM 6471 N N . VAL B 1 382 ? -16.297 -14.406 -3.234 1 98.94 382 VAL B N 1
ATOM 6472 C CA . VAL B 1 382 ? -16.703 -14.281 -4.633 1 98.94 382 VAL B CA 1
ATOM 6473 C C . VAL B 1 382 ? -16.172 -15.477 -5.43 1 98.94 382 VAL B C 1
ATOM 6475 O O . VAL B 1 382 ? -14.969 -15.773 -5.383 1 98.94 382 VAL B O 1
ATOM 6478 N N . LEU B 1 383 ? -17.031 -16.125 -6.113 1 98.88 383 LEU B N 1
ATOM 6479 C CA . LEU B 1 383 ? -16.719 -17.281 -6.949 1 98.88 383 LEU B CA 1
ATOM 6480 C C . LEU B 1 383 ? -16.891 -16.953 -8.43 1 98.88 383 LEU B C 1
ATOM 6482 O O . LEU B 1 383 ? -17.859 -16.281 -8.805 1 98.88 383 LEU B O 1
ATOM 6486 N N . SER B 1 384 ? -16 -17.359 -9.234 1 98.88 384 SER B N 1
ATOM 6487 C CA . SER B 1 384 ? -16.062 -17.234 -10.688 1 98.88 384 SER B CA 1
ATOM 6488 C C . SER B 1 384 ? -15.25 -18.344 -11.359 1 98.88 384 SER B C 1
ATOM 6490 O O . SER B 1 384 ? -14.453 -19.016 -10.711 1 98.88 384 SER B O 1
ATOM 6492 N N . PRO B 1 385 ? -15.516 -18.578 -12.68 1 98.88 385 PRO B N 1
ATOM 6493 C CA . PRO B 1 385 ? -14.453 -19.297 -13.391 1 98.88 385 PRO B CA 1
ATOM 6494 C C . PRO B 1 385 ? -13.102 -18.594 -13.281 1 98.88 385 PRO B C 1
ATOM 6496 O O . PRO B 1 385 ? -13.039 -17.359 -13.273 1 98.88 385 PRO B O 1
ATOM 6499 N N . THR B 1 386 ? -12.039 -19.328 -13.141 1 98.88 386 THR B N 1
ATOM 6500 C CA . THR B 1 386 ? -10.719 -18.703 -13.18 1 98.88 386 THR B CA 1
ATOM 6501 C C . THR B 1 386 ? -10.406 -18.172 -14.578 1 98.88 386 THR B C 1
ATOM 6503 O O . THR B 1 386 ? -9.938 -17.047 -14.734 1 98.88 386 THR B O 1
ATOM 6506 N N . LEU B 1 387 ? -10.695 -19 -15.531 1 98.94 387 LEU B N 1
ATOM 6507 C CA . LEU B 1 387 ? -10.438 -18.688 -16.938 1 98.94 387 LEU B CA 1
ATOM 6508 C C . LEU B 1 387 ? -11.672 -18.953 -17.781 1 98.94 387 LEU B C 1
ATOM 6510 O O . LEU B 1 387 ? -12.547 -19.734 -17.391 1 98.94 387 LEU B O 1
ATOM 6514 N N . ALA B 1 388 ? -11.703 -18.391 -18.969 1 98.81 388 ALA B N 1
ATOM 6515 C CA . ALA B 1 388 ? -12.883 -18.484 -19.828 1 98.81 388 ALA B CA 1
ATOM 6516 C C . ALA B 1 388 ? -12.836 -19.75 -20.688 1 98.81 388 ALA B C 1
ATOM 6518 O O . ALA B 1 388 ? -13.836 -20.109 -21.328 1 98.81 388 ALA B O 1
ATOM 6519 N N . VAL B 1 389 ? -11.656 -20.422 -20.656 1 98.62 389 VAL B N 1
ATOM 6520 C CA . VAL B 1 389 ? -11.469 -21.578 -21.531 1 98.62 389 VAL B CA 1
ATOM 6521 C C . VAL B 1 389 ? -10.602 -22.625 -20.812 1 98.62 389 VAL B C 1
ATOM 6523 O O . VAL B 1 389 ? -9.844 -22.281 -19.906 1 98.62 389 VAL B O 1
ATOM 6526 N N . PRO B 1 390 ? -10.742 -23.938 -21.203 1 98.25 390 PRO B N 1
ATOM 6527 C CA . PRO B 1 390 ? -9.719 -24.906 -20.797 1 98.25 390 PRO B CA 1
ATOM 6528 C C . PRO B 1 390 ? -8.383 -24.672 -21.5 1 98.25 390 PRO B C 1
ATOM 6530 O O . PRO B 1 390 ? -8.242 -23.719 -22.281 1 98.25 390 PRO B O 1
ATOM 6533 N N . ALA B 1 391 ? -7.41 -25.547 -21.172 1 98.56 391 ALA B N 1
ATOM 6534 C CA . ALA B 1 391 ? -6.086 -25.406 -21.781 1 98.56 391 ALA B CA 1
ATOM 6535 C C . ALA B 1 391 ? -6.164 -25.469 -23.297 1 98.56 391 ALA B C 1
ATOM 6537 O O . ALA B 1 391 ? -6.945 -26.25 -23.859 1 98.56 391 ALA B O 1
ATOM 6538 N N . PHE B 1 392 ? -5.484 -24.703 -24 1 98.38 392 PHE B N 1
ATOM 6539 C CA . PHE B 1 392 ? -5.355 -24.656 -25.453 1 98.38 392 PHE B CA 1
ATOM 6540 C C . PHE B 1 392 ? -3.922 -24.953 -25.875 1 98.38 392 PHE B C 1
ATOM 6542 O O . PHE B 1 392 ? -3.061 -25.219 -25.031 1 98.38 392 PHE B O 1
ATOM 6549 N N . ASP B 1 393 ? -3.664 -24.969 -27.141 1 98.31 393 ASP B N 1
ATOM 6550 C CA . ASP B 1 393 ? -2.35 -25.359 -27.641 1 98.31 393 ASP B CA 1
ATOM 6551 C C . ASP B 1 393 ? -1.26 -24.438 -27.109 1 98.31 393 ASP B C 1
ATOM 6553 O O . ASP B 1 393 ? -1.429 -23.219 -27.094 1 98.31 393 ASP B O 1
ATOM 6557 N N . TYR B 1 394 ? -0.114 -25 -26.719 1 97.38 394 TYR B N 1
ATOM 6558 C CA . TYR B 1 394 ? 0.891 -24.266 -25.953 1 97.38 394 TYR B CA 1
ATOM 6559 C C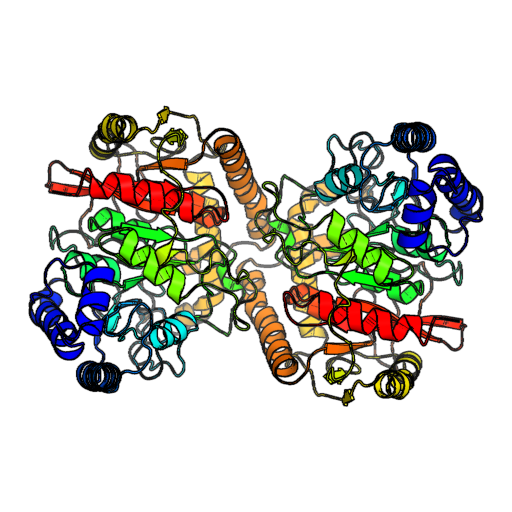 . TYR B 1 394 ? 1.601 -23.25 -26.844 1 97.38 394 TYR B C 1
ATOM 6561 O O . TYR B 1 394 ? 2.285 -22.359 -26.328 1 97.38 394 TYR B O 1
ATOM 6569 N N . HIS B 1 395 ? 1.507 -23.281 -28.203 1 95.62 395 HIS B N 1
ATOM 6570 C CA . HIS B 1 395 ? 2.176 -22.328 -29.078 1 95.62 395 HIS B CA 1
ATOM 6571 C C . HIS B 1 395 ? 1.354 -21.047 -29.234 1 95.62 395 HIS B C 1
ATOM 6573 O O . HIS B 1 395 ? 1.831 -20.062 -29.797 1 95.62 395 HIS B O 1
ATOM 6579 N N . LEU B 1 396 ? 0.112 -21.078 -28.703 1 96.06 396 LEU B N 1
ATOM 6580 C CA . LEU B 1 396 ? -0.771 -19.922 -28.797 1 96.06 396 LEU B CA 1
ATOM 6581 C C . LEU B 1 396 ? -0.68 -19.062 -27.547 1 96.06 396 LEU B C 1
ATOM 6583 O O . LEU B 1 396 ? -0.413 -19.578 -26.453 1 96.06 396 LEU B O 1
ATOM 6587 N N . LEU B 1 397 ? -0.953 -17.781 -27.719 1 95.81 397 LEU B N 1
ATOM 6588 C CA . LEU B 1 397 ? -1.104 -16.891 -26.562 1 95.81 397 LEU B CA 1
ATOM 6589 C C . LEU B 1 397 ? -2.461 -17.094 -25.906 1 95.81 397 LEU B C 1
ATOM 6591 O O . LEU B 1 397 ? -2.621 -16.812 -24.719 1 95.81 397 LEU B O 1
ATOM 6595 N N . GLY B 1 398 ? -3.43 -17.547 -26.625 1 97.06 398 GLY B N 1
ATOM 6596 C CA . GLY B 1 398 ? -4.816 -17.766 -26.25 1 97.06 398 GLY B CA 1
ATOM 6597 C C . GLY B 1 398 ? -5.73 -17.969 -27.453 1 97.06 398 GLY B C 1
ATOM 6598 O O . GLY B 1 398 ? -5.285 -17.875 -28.594 1 97.06 398 GLY B O 1
ATOM 6599 N N . PRO B 1 399 ? -6.93 -18.344 -27.203 1 97.5 399 PRO B N 1
ATOM 6600 C CA . PRO B 1 399 ? -7.867 -18.453 -28.328 1 97.5 399 PRO B CA 1
ATOM 6601 C C . PRO B 1 399 ? -8.258 -17.094 -28.906 1 97.5 399 PRO B C 1
ATOM 6603 O O . PRO B 1 399 ? -8.18 -16.078 -28.219 1 97.5 399 PRO B O 1
ATOM 6606 N N . SER B 1 400 ? -8.664 -17.078 -30.188 1 97.62 400 SER B N 1
ATOM 6607 C CA . SER B 1 400 ? -9.102 -15.836 -30.828 1 97.62 400 SER B CA 1
ATOM 6608 C C . SER B 1 400 ? -10.617 -15.688 -30.781 1 97.62 400 SER B C 1
ATOM 6610 O O . SER B 1 400 ? -11.148 -14.609 -31.031 1 97.62 400 SER B O 1
ATOM 6612 N N . ILE B 1 401 ? -11.336 -16.797 -30.484 1 97.81 401 ILE B N 1
ATOM 6613 C CA . ILE B 1 401 ? -12.789 -16.812 -30.391 1 97.81 401 ILE B CA 1
ATOM 6614 C C . ILE B 1 401 ? -13.219 -17.609 -29.156 1 97.81 401 ILE B C 1
ATOM 6616 O O . ILE B 1 401 ? -12.711 -18.703 -28.922 1 97.81 401 ILE B O 1
ATOM 6620 N N . ILE B 1 402 ? -14.055 -17.109 -28.375 1 98.12 402 ILE B N 1
ATOM 6621 C CA . ILE B 1 402 ? -14.68 -17.797 -27.25 1 98.12 402 ILE B CA 1
ATOM 6622 C C . ILE B 1 402 ? -16.188 -17.625 -27.312 1 98.12 402 ILE B C 1
ATOM 6624 O O . ILE B 1 402 ? -16.703 -16.5 -27.328 1 98.12 402 ILE B O 1
ATOM 6628 N N . ASP B 1 403 ? -16.859 -18.734 -27.328 1 97.12 403 ASP B N 1
ATOM 6629 C CA . ASP B 1 403 ? -18.312 -18.75 -27.391 1 97.12 403 ASP B CA 1
ATOM 6630 C C . ASP B 1 403 ? -18.812 -17.828 -28.516 1 97.12 403 ASP B C 1
ATOM 6632 O O . ASP B 1 403 ? -19.672 -16.984 -28.281 1 97.12 403 ASP B O 1
ATOM 6636 N N . GLY B 1 404 ? -18.234 -17.875 -29.594 1 96.56 404 GLY B N 1
ATOM 6637 C CA . GLY B 1 404 ? -18.656 -17.188 -30.812 1 96.56 404 GLY B CA 1
ATOM 6638 C C . GLY B 1 404 ? -18.219 -15.727 -30.844 1 96.56 404 GLY B C 1
ATOM 6639 O O . GLY B 1 404 ? -18.484 -15.023 -31.812 1 96.56 404 GLY B O 1
ATOM 6640 N N . GLN B 1 405 ? -17.469 -15.234 -29.875 1 96.69 405 GLN B N 1
ATOM 6641 C CA . GLN B 1 405 ? -17.047 -13.844 -29.812 1 96.69 405 GLN B CA 1
ATOM 6642 C C . GLN B 1 405 ? -15.539 -13.719 -30.062 1 96.69 405 GLN B C 1
ATOM 6644 O O . GLN B 1 405 ? -14.75 -14.5 -29.531 1 96.69 405 GLN B O 1
ATOM 6649 N N . GLN B 1 406 ? -15.18 -12.805 -30.891 1 97 406 GLN B N 1
ATOM 6650 C CA . GLN B 1 406 ? -13.766 -12.492 -31.062 1 97 406 GLN B CA 1
ATOM 6651 C C . GLN B 1 406 ? -13.164 -11.914 -29.781 1 97 406 GLN B C 1
ATOM 6653 O O . GLN B 1 406 ? -13.773 -11.047 -29.156 1 97 406 GLN B O 1
ATOM 6658 N N . VAL B 1 407 ? -12.062 -12.422 -29.359 1 96.94 407 VAL B N 1
ATOM 6659 C CA . VAL B 1 407 ? -11.422 -11.953 -28.141 1 96.94 407 VAL B CA 1
ATOM 6660 C C . VAL B 1 407 ? -9.945 -11.695 -28.391 1 96.94 407 VAL B C 1
ATOM 6662 O O . VAL B 1 407 ? -9.383 -12.164 -29.375 1 96.94 407 VAL B O 1
ATOM 6665 N N . LYS B 1 408 ? -9.344 -10.828 -27.609 1 95.62 408 LYS B N 1
ATOM 6666 C CA . LYS B 1 408 ? -7.895 -10.633 -27.641 1 95.62 408 LYS B CA 1
ATOM 6667 C C . LYS B 1 408 ? -7.164 -11.836 -27.062 1 95.62 408 LYS B C 1
ATOM 6669 O O . LYS B 1 408 ? -7.348 -12.172 -25.891 1 95.62 408 LYS B O 1
ATOM 6674 N N . GLU B 1 409 ? -6.254 -12.406 -27.75 1 96.25 409 GLU B N 1
ATOM 6675 C CA . GLU B 1 409 ? -5.613 -13.672 -27.391 1 96.25 409 GLU B CA 1
ATOM 6676 C C . GLU B 1 409 ? -4.711 -13.516 -26.172 1 96.25 409 GLU B C 1
ATOM 6678 O O . GLU B 1 409 ? -4.508 -14.469 -25.422 1 96.25 409 GLU B O 1
ATOM 6683 N N . ASP B 1 410 ? -4.246 -12.328 -25.984 1 94.25 410 ASP B N 1
ATOM 6684 C CA . ASP B 1 410 ? -3.23 -12.148 -24.953 1 94.25 410 ASP B CA 1
ATOM 6685 C C . ASP B 1 410 ? -3.869 -11.797 -23.609 1 94.25 410 ASP B C 1
ATOM 6687 O O . ASP B 1 410 ? -3.182 -11.719 -22.578 1 94.25 410 ASP B O 1
ATOM 6691 N N . ALA B 1 411 ? -5.227 -11.68 -23.562 1 95.56 411 ALA B N 1
ATOM 6692 C CA . ALA B 1 411 ? -5.711 -11.156 -22.297 1 95.56 411 ALA B CA 1
ATOM 6693 C C . ALA B 1 411 ? -7.148 -11.602 -22.031 1 95.56 411 ALA B C 1
ATOM 6695 O O . ALA B 1 411 ? -7.496 -11.953 -20.906 1 95.56 411 ALA B O 1
ATOM 6696 N N . ASP B 1 412 ? -8.016 -11.781 -23.016 1 97.44 412 ASP B N 1
ATOM 6697 C CA . ASP B 1 412 ? -9.469 -11.75 -22.844 1 97.44 412 ASP B CA 1
ATOM 6698 C C . ASP B 1 412 ? -9.984 -13.078 -22.297 1 97.44 412 ASP B C 1
ATOM 6700 O O . ASP B 1 412 ? -11.156 -13.18 -21.906 1 97.44 412 ASP B O 1
ATOM 6704 N N . TRP B 1 413 ? -9.141 -14.062 -22.172 1 98.25 413 TRP B N 1
ATOM 6705 C CA . TRP B 1 413 ? -9.57 -15.367 -21.672 1 98.25 413 TRP B CA 1
ATOM 6706 C C . TRP B 1 413 ? -9.242 -15.5 -20.188 1 98.25 413 TRP B C 1
ATOM 6708 O O . TRP B 1 413 ? -9.672 -16.453 -19.531 1 98.25 413 TRP B O 1
ATOM 6718 N N . MET B 1 414 ? -8.531 -14.555 -19.641 1 98.31 414 MET B N 1
ATOM 6719 C CA . MET B 1 414 ? -8.125 -14.539 -18.234 1 98.31 414 MET B CA 1
ATOM 6720 C C . MET B 1 414 ? -9.109 -13.727 -17.391 1 98.31 414 MET B C 1
ATOM 6722 O O . MET B 1 414 ? -9.227 -12.516 -17.562 1 98.31 414 MET B O 1
ATOM 6726 N N . MET B 1 415 ? -9.812 -14.32 -16.547 1 98.62 415 MET B N 1
ATOM 6727 C CA . MET B 1 415 ? -10.789 -13.633 -15.703 1 98.62 415 MET B CA 1
ATOM 6728 C C . MET B 1 415 ? -10.227 -13.359 -14.312 1 98.62 415 MET B C 1
ATOM 6730 O O . MET B 1 415 ? -10.938 -13.484 -13.312 1 98.62 415 MET B O 1
ATOM 6734 N N . THR B 1 416 ? -8.906 -13.07 -14.266 1 98.69 416 THR B N 1
ATOM 6735 C CA . THR B 1 416 ? -8.164 -13.016 -13.008 1 98.69 416 THR B CA 1
ATOM 6736 C C . THR B 1 416 ? -7.793 -11.578 -12.656 1 98.69 416 THR B C 1
ATOM 6738 O O . THR B 1 416 ? -7.43 -11.289 -11.516 1 98.69 416 THR B O 1
ATOM 6741 N N . HIS B 1 417 ? -7.945 -10.617 -13.547 1 98.44 417 HIS B N 1
ATOM 6742 C CA . HIS B 1 417 ? -7.328 -9.305 -13.453 1 98.44 417 HIS B CA 1
ATOM 6743 C C . HIS B 1 417 ? -7.945 -8.484 -12.32 1 98.44 417 HIS B C 1
ATOM 6745 O O . HIS B 1 417 ? -7.273 -7.652 -11.711 1 98.44 417 HIS B O 1
ATOM 6751 N N . ALA B 1 418 ? -9.211 -8.719 -11.977 1 98.38 418 ALA B N 1
ATOM 6752 C CA . ALA B 1 418 ? -9.938 -7.914 -11 1 98.38 418 ALA B CA 1
ATOM 6753 C C . ALA B 1 418 ? -9.242 -7.941 -9.641 1 98.38 418 ALA B C 1
ATOM 6755 O O . ALA B 1 418 ? -9.227 -6.938 -8.93 1 98.38 418 ALA B O 1
ATOM 6756 N N . TYR B 1 419 ? -8.602 -9.008 -9.32 1 98.62 419 TYR B N 1
ATOM 6757 C CA . TYR B 1 419 ? -8.047 -9.18 -7.984 1 98.62 419 TYR B CA 1
ATOM 6758 C C . TYR B 1 419 ? -6.613 -8.664 -7.926 1 98.62 419 TYR B C 1
ATOM 6760 O O . TYR B 1 419 ? -6.062 -8.469 -6.836 1 98.62 419 TYR B O 1
ATOM 6768 N N . ASN B 1 420 ? -5.98 -8.398 -9.086 1 98.5 420 ASN B N 1
ATOM 6769 C CA . ASN B 1 420 ? -4.703 -7.695 -9.125 1 98.5 420 ASN B CA 1
ATOM 6770 C C . ASN B 1 420 ? -4.895 -6.184 -9.109 1 98.5 420 ASN B C 1
ATOM 6772 O O . ASN B 1 420 ? -4.047 -5.453 -8.594 1 98.5 420 ASN B O 1
ATOM 6776 N N . VAL B 1 421 ? -6.027 -5.754 -9.625 1 97.62 421 VAL B N 1
ATOM 6777 C CA . VAL B 1 421 ? -6.281 -4.316 -9.586 1 97.62 421 VAL B CA 1
ATOM 6778 C C . VAL B 1 421 ? -6.777 -3.916 -8.195 1 97.62 421 VAL B C 1
ATOM 6780 O O . VAL B 1 421 ? -6.676 -2.75 -7.809 1 97.62 421 VAL B O 1
ATOM 6783 N N . THR B 1 422 ? -7.227 -4.875 -7.352 1 98.25 422 THR B N 1
ATOM 6784 C CA . THR B 1 422 ? -7.801 -4.527 -6.059 1 98.25 422 THR B CA 1
ATOM 6785 C C . THR B 1 422 ? -6.902 -5.012 -4.922 1 98.25 422 THR B C 1
ATOM 6787 O O . THR B 1 422 ? -7.039 -4.562 -3.781 1 98.25 422 THR B O 1
ATOM 6790 N N . GLY B 1 423 ? -6.027 -5.949 -5.184 1 98.25 423 GLY B N 1
ATOM 6791 C CA . GLY B 1 423 ? -5.133 -6.457 -4.156 1 98.25 423 GLY B CA 1
ATOM 6792 C C . GLY B 1 423 ? -5.797 -7.461 -3.23 1 98.25 423 GLY B C 1
ATOM 6793 O O . GLY B 1 423 ? -5.227 -7.836 -2.203 1 98.25 423 GLY B O 1
ATOM 6794 N N . LEU B 1 424 ? -7.02 -7.984 -3.553 1 98.75 424 LEU B N 1
ATOM 6795 C CA . LEU B 1 424 ? -7.754 -8.945 -2.742 1 98.75 424 LEU B CA 1
ATOM 6796 C C . LEU B 1 424 ? -7.133 -10.336 -2.85 1 98.75 424 LEU B C 1
ATOM 6798 O O . LEU B 1 424 ? -6.566 -10.688 -3.887 1 98.75 424 LEU B O 1
ATOM 6802 N N . PRO B 1 425 ? -7.23 -11.102 -1.77 1 98.69 425 PRO B N 1
ATOM 6803 C CA . PRO B 1 425 ? -6.785 -12.492 -1.897 1 98.69 425 PRO B CA 1
ATOM 6804 C C . PRO B 1 425 ? -7.703 -13.328 -2.789 1 98.69 425 PRO B C 1
ATOM 6806 O O . PRO B 1 425 ? -8.922 -13.133 -2.779 1 98.69 425 PRO B O 1
ATOM 6809 N N . ALA B 1 426 ? -7.098 -14.188 -3.535 1 98.88 426 ALA B N 1
ATOM 6810 C CA . ALA B 1 426 ? -7.836 -15.055 -4.449 1 98.88 426 ALA B CA 1
ATOM 6811 C C . ALA B 1 426 ? -7.078 -16.359 -4.707 1 98.88 426 ALA B C 1
ATOM 6813 O O . ALA B 1 426 ? -5.848 -16.375 -4.691 1 98.88 426 ALA B O 1
ATOM 6814 N N . ALA B 1 427 ? -7.82 -17.391 -4.941 1 98.88 427 ALA B N 1
ATOM 6815 C CA . ALA B 1 427 ? -7.238 -18.703 -5.238 1 98.88 427 ALA B CA 1
ATOM 6816 C C . ALA B 1 427 ? -7.926 -19.344 -6.438 1 98.88 427 ALA B C 1
ATOM 6818 O O . ALA B 1 427 ? -9.102 -19.078 -6.703 1 98.88 427 ALA B O 1
ATOM 6819 N N . SER B 1 428 ? -7.164 -20.078 -7.172 1 98.94 428 SER B N 1
ATOM 6820 C CA . SER B 1 428 ? -7.73 -21.016 -8.125 1 98.94 428 SER B CA 1
ATOM 6821 C C . SER B 1 428 ? -7.711 -22.438 -7.574 1 98.94 428 SER B C 1
ATOM 6823 O O . SER B 1 428 ? -6.695 -22.891 -7.047 1 98.94 428 SER B O 1
ATOM 6825 N N . LEU B 1 429 ? -8.82 -23.094 -7.578 1 98.62 429 LEU B N 1
ATOM 6826 C CA . LEU B 1 429 ? -8.922 -24.5 -7.219 1 98.62 429 LEU B CA 1
ATOM 6827 C C . LEU B 1 429 ? -9.688 -25.281 -8.281 1 98.62 429 LEU B C 1
ATOM 6829 O O . LEU B 1 429 ? -10.469 -24.703 -9.039 1 98.62 429 LEU B O 1
ATOM 6833 N N . PRO B 1 430 ? -9.484 -26.578 -8.391 1 98.62 430 PRO B N 1
ATOM 6834 C CA . PRO B 1 430 ? -10.125 -27.375 -9.43 1 98.62 430 PRO B CA 1
ATOM 6835 C C . PRO B 1 430 ? -11.648 -27.422 -9.281 1 98.62 430 PRO B C 1
ATOM 6837 O O . PRO B 1 430 ? -12.156 -27.656 -8.18 1 98.62 430 PRO B O 1
ATOM 6840 N N . ALA B 1 431 ? -12.281 -27.188 -10.398 1 98.56 431 ALA B N 1
ATOM 6841 C CA . ALA B 1 431 ? -13.734 -27.297 -10.438 1 98.56 431 ALA B CA 1
ATOM 6842 C C . ALA B 1 431 ? -14.172 -28.625 -11.047 1 98.56 431 ALA B C 1
ATOM 6844 O O . ALA B 1 431 ? -15.25 -29.125 -10.742 1 98.56 431 ALA B O 1
ATOM 6845 N N . GLY B 1 432 ? -13.414 -29.125 -11.914 1 98.38 432 GLY B N 1
ATOM 6846 C CA . GLY B 1 432 ? -13.703 -30.344 -12.641 1 98.38 432 GLY B CA 1
ATOM 6847 C C . GLY B 1 432 ? -12.891 -30.484 -13.914 1 98.38 432 GLY B C 1
ATOM 6848 O O . GLY B 1 432 ? -11.844 -29.859 -14.062 1 98.38 432 GLY B O 1
ATOM 6849 N N . LEU B 1 433 ? -13.281 -31.453 -14.727 1 98 433 LEU B N 1
ATOM 6850 C CA . LEU B 1 433 ? -12.594 -31.703 -15.992 1 98 433 LEU B CA 1
ATOM 6851 C C . LEU B 1 433 ? -13.492 -31.359 -17.172 1 98 433 LEU B C 1
ATOM 6853 O O . LEU B 1 433 ? -14.711 -31.547 -17.109 1 98 433 LEU B O 1
ATOM 6857 N N . SER B 1 434 ? -12.852 -30.844 -18.188 1 97.31 434 SER B N 1
ATOM 6858 C CA . SER B 1 434 ? -13.547 -30.656 -19.453 1 97.31 434 SER B CA 1
ATOM 6859 C C . SER B 1 434 ? -13.867 -31.984 -20.125 1 97.31 434 SER B C 1
ATOM 6861 O O . SER B 1 434 ? -13.469 -33.031 -19.625 1 97.31 434 SER B O 1
ATOM 6863 N N . GLN B 1 435 ? -14.609 -31.859 -21.25 1 95.75 435 GLN B N 1
ATOM 6864 C CA . GLN B 1 435 ? -14.883 -33.062 -22.031 1 95.75 435 GLN B CA 1
ATOM 6865 C C . GLN B 1 435 ? -13.586 -33.688 -22.531 1 95.75 435 GLN B C 1
ATOM 6867 O O . GLN B 1 435 ? -13.5 -34.938 -22.656 1 95.75 435 GLN B O 1
ATOM 6872 N N . GLY B 1 436 ? -12.641 -32.875 -22.766 1 95.5 436 GLY B N 1
ATOM 6873 C CA . GLY B 1 436 ? -11.336 -33.344 -23.203 1 95.5 436 GLY B CA 1
ATOM 6874 C C . GLY B 1 436 ? -10.453 -33.781 -22.047 1 95.5 436 GLY B C 1
ATOM 6875 O O . GLY B 1 436 ? -9.25 -33.969 -22.219 1 95.5 436 GLY B O 1
ATOM 6876 N N . ARG B 1 437 ? -10.969 -33.844 -20.891 1 97.12 437 ARG B N 1
ATOM 6877 C CA . ARG B 1 437 ? -10.312 -34.312 -19.672 1 97.12 437 ARG B CA 1
ATOM 6878 C C . ARG B 1 437 ? -9.18 -33.375 -19.266 1 97.12 437 ARG B C 1
ATOM 6880 O O . ARG B 1 437 ? -8.125 -33.844 -18.828 1 97.12 437 ARG B O 1
ATOM 6887 N N . LEU B 1 438 ? -9.383 -32.094 -19.547 1 98.38 438 LEU B N 1
ATOM 6888 C CA . LEU B 1 438 ? -8.477 -31.062 -19.078 1 98.38 438 LEU B CA 1
ATOM 6889 C C . LEU B 1 438 ? -9.055 -30.344 -17.859 1 98.38 438 LEU B C 1
ATOM 6891 O O . LEU B 1 438 ? -10.266 -30.109 -17.797 1 98.38 438 LEU B O 1
ATOM 6895 N N . PRO B 1 439 ? -8.227 -30.016 -16.922 1 98.69 439 PRO B N 1
ATOM 6896 C CA . PRO B 1 439 ? -8.727 -29.344 -15.711 1 98.69 439 PRO B CA 1
ATOM 6897 C C . PRO B 1 439 ? -9.391 -28.016 -16.016 1 98.69 439 PRO B C 1
ATOM 6899 O O . PRO B 1 439 ? -8.93 -27.266 -16.891 1 98.69 439 PRO B O 1
ATOM 6902 N N . ILE B 1 440 ? -10.438 -27.703 -15.352 1 98.75 440 ILE B N 1
ATOM 6903 C CA . ILE B 1 440 ? -11.094 -26.406 -15.289 1 98.75 440 ILE B CA 1
ATOM 6904 C C . ILE B 1 440 ? -11.047 -25.875 -13.859 1 98.75 440 ILE B C 1
ATOM 6906 O O . ILE B 1 440 ? -11.414 -26.578 -12.922 1 98.75 440 ILE B O 1
ATOM 6910 N N . GLY B 1 441 ? -10.5 -24.641 -13.734 1 98.75 441 GLY B N 1
ATOM 6911 C CA . GLY B 1 441 ? -10.398 -24.047 -12.414 1 98.75 441 GLY B CA 1
ATOM 6912 C C . GLY B 1 441 ? -11.547 -23.109 -12.094 1 98.75 441 GLY B C 1
ATOM 6913 O O . GLY B 1 441 ? -12.156 -22.531 -13 1 98.75 441 GLY B O 1
ATOM 6914 N N . MET B 1 442 ? -11.859 -22.969 -10.828 1 98.81 442 MET B N 1
ATOM 6915 C CA . MET B 1 442 ? -12.703 -21.891 -10.297 1 98.81 442 MET B CA 1
ATOM 6916 C C . MET B 1 442 ? -11.922 -21.016 -9.328 1 98.81 442 MET B C 1
ATOM 6918 O O . MET B 1 442 ? -10.961 -21.484 -8.695 1 98.81 442 MET B O 1
ATOM 6922 N N . GLN B 1 443 ? -12.312 -19.828 -9.289 1 98.81 443 GLN B N 1
ATOM 6923 C CA . GLN B 1 443 ? -11.602 -18.797 -8.531 1 98.81 443 GLN B CA 1
ATOM 6924 C C . GLN B 1 443 ? -12.422 -18.312 -7.34 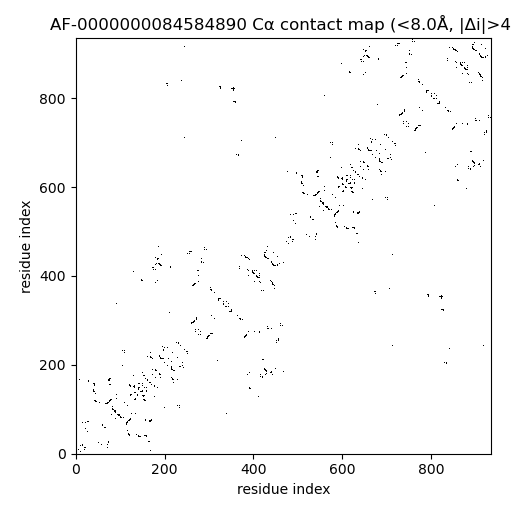1 98.81 443 GLN B C 1
ATOM 6926 O O . GLN B 1 443 ? -13.586 -17.938 -7.5 1 98.81 443 GLN B O 1
ATOM 6931 N N . LEU B 1 444 ? -11.844 -18.391 -6.156 1 98.81 444 LEU B N 1
ATOM 6932 C CA . LEU B 1 444 ? -12.445 -17.938 -4.91 1 98.81 444 LEU B CA 1
ATOM 6933 C C . LEU B 1 444 ? -11.68 -16.734 -4.352 1 98.81 444 LEU B C 1
ATOM 6935 O O . LEU B 1 444 ? -10.461 -16.797 -4.172 1 98.81 444 LEU B O 1
ATOM 6939 N N . ALA B 1 445 ? -12.367 -15.633 -4.113 1 98.88 445 ALA B N 1
ATOM 6940 C CA . ALA B 1 445 ? -11.742 -14.43 -3.58 1 98.88 445 ALA B CA 1
ATOM 6941 C C . ALA B 1 445 ? -12.469 -13.945 -2.328 1 98.88 445 ALA B C 1
ATOM 6943 O O . ALA B 1 445 ? -13.625 -14.305 -2.092 1 98.88 445 ALA B O 1
ATOM 6944 N N . ALA B 1 446 ? -11.844 -13.258 -1.475 1 98.62 446 ALA B N 1
ATOM 6945 C CA . ALA B 1 446 ? -12.398 -12.617 -0.281 1 98.62 446 ALA B CA 1
ATOM 6946 C C . ALA B 1 446 ? -11.875 -11.195 -0.125 1 98.62 446 ALA B C 1
ATOM 6948 O O . ALA B 1 446 ? -11.117 -10.711 -0.97 1 98.62 446 ALA B O 1
ATOM 6949 N N . ASN B 1 447 ? -12.383 -10.5 0.855 1 98.25 447 ASN B N 1
ATOM 6950 C CA . ASN B 1 447 ? -11.938 -9.133 1.118 1 98.25 447 ASN B CA 1
ATOM 6951 C C . ASN B 1 447 ? -10.5 -9.109 1.643 1 98.25 447 ASN B C 1
ATOM 6953 O O . ASN B 1 447 ? -9.922 -10.156 1.938 1 98.25 447 ASN B O 1
ATOM 6957 N N . ARG B 1 448 ? -9.891 -7.926 1.672 1 97.31 448 ARG B N 1
ATOM 6958 C CA . ARG B 1 448 ? -8.539 -7.734 2.182 1 97.31 448 ARG B CA 1
ATOM 6959 C C . ARG B 1 448 ? -8.391 -8.312 3.586 1 97.31 448 ARG B C 1
ATOM 6961 O O . ARG B 1 448 ? -9.305 -8.188 4.41 1 97.31 448 ARG B O 1
ATOM 6968 N N . PHE B 1 449 ? -7.344 -9.023 3.832 1 97.19 449 PHE B N 1
ATOM 6969 C CA . PHE B 1 449 ? -6.934 -9.57 5.121 1 97.19 449 PHE B CA 1
ATOM 6970 C C . PHE B 1 449 ? -7.762 -10.797 5.477 1 97.19 449 PHE B C 1
ATOM 6972 O O . PHE B 1 449 ? -7.605 -11.359 6.562 1 97.19 449 PHE B O 1
ATOM 6979 N N . GLN B 1 450 ? -8.648 -11.188 4.547 1 96.5 450 GLN B N 1
ATOM 6980 C CA . GLN B 1 450 ? -9.461 -12.375 4.789 1 96.5 450 GLN B CA 1
ATOM 6981 C C . GLN B 1 450 ? -8.906 -13.586 4.043 1 96.5 450 GLN B C 1
ATOM 6983 O O . GLN B 1 450 ? -9.664 -14.352 3.436 1 96.5 450 GLN B O 1
ATOM 6988 N N . ASP B 1 451 ? -7.629 -13.719 4.066 1 97.62 451 ASP B N 1
ATOM 6989 C CA . ASP B 1 451 ? -6.938 -14.828 3.426 1 97.62 451 ASP B CA 1
ATOM 6990 C C . ASP B 1 451 ? -7.402 -16.172 3.996 1 97.62 451 ASP B C 1
ATOM 6992 O O . ASP B 1 451 ? -7.609 -17.125 3.252 1 97.62 451 ASP B O 1
ATOM 6996 N N . ALA B 1 452 ? -7.629 -16.203 5.293 1 96.75 452 ALA B N 1
ATOM 6997 C CA . ALA B 1 452 ? -8.031 -17.422 5.973 1 96.75 452 ALA B CA 1
ATOM 6998 C C . ALA B 1 452 ? -9.383 -17.922 5.453 1 96.75 452 ALA B C 1
ATOM 7000 O O . ALA B 1 452 ? -9.617 -19.125 5.375 1 96.75 452 ALA B O 1
ATOM 7001 N N . ARG B 1 453 ? -10.305 -17.016 5.113 1 96.12 453 ARG B N 1
ATOM 7002 C CA . ARG B 1 453 ? -11.625 -17.375 4.613 1 96.12 453 ARG B CA 1
ATOM 7003 C C . ARG B 1 453 ? -11.523 -18.109 3.279 1 96.12 453 ARG B C 1
ATOM 7005 O O . ARG B 1 453 ? -12.234 -19.078 3.049 1 96.12 453 ARG B O 1
ATOM 7012 N N . VAL B 1 454 ? -10.617 -17.641 2.4 1 98.12 454 VAL B N 1
ATOM 7013 C CA . VAL B 1 454 ? -10.383 -18.281 1.11 1 98.12 454 VAL B CA 1
ATOM 7014 C C . VAL B 1 454 ? -9.812 -19.672 1.325 1 98.12 454 VAL B C 1
ATOM 7016 O O . VAL B 1 454 ? -10.305 -20.656 0.748 1 98.12 454 VAL B O 1
ATOM 7019 N N . LEU B 1 455 ? -8.828 -19.766 2.186 1 97.5 455 LEU B N 1
ATOM 7020 C CA . LEU B 1 455 ? -8.133 -21.016 2.422 1 97.5 455 LEU B CA 1
ATOM 7021 C C . LEU B 1 455 ? -9.07 -22.047 3.051 1 97.5 455 LEU B C 1
ATOM 7023 O O . LEU B 1 455 ? -9.078 -23.219 2.65 1 97.5 455 LEU B O 1
ATOM 7027 N N . ARG B 1 456 ? -9.922 -21.625 3.971 1 96.06 456 ARG B N 1
ATOM 7028 C CA . ARG B 1 456 ? -10.828 -22.516 4.668 1 96.06 456 ARG B CA 1
ATOM 7029 C C . ARG B 1 456 ? -11.883 -23.078 3.715 1 96.06 456 ARG B C 1
ATOM 7031 O O . ARG B 1 456 ? -12.172 -24.281 3.732 1 96.06 456 ARG B O 1
ATOM 7038 N N . ALA B 1 457 ? -12.453 -22.172 2.965 1 97.44 457 ALA B N 1
ATOM 7039 C CA . ALA B 1 457 ? -13.461 -22.609 2.006 1 97.44 457 ALA B CA 1
ATOM 7040 C C . ALA B 1 457 ? -12.859 -23.562 0.966 1 97.44 457 ALA B C 1
ATOM 7042 O O . ALA B 1 457 ? -13.461 -24.578 0.625 1 97.44 457 ALA B O 1
ATOM 7043 N N . ALA B 1 458 ? -11.703 -23.203 0.457 1 97.81 458 ALA B N 1
ATOM 7044 C CA . ALA B 1 458 ? -11.023 -24.047 -0.529 1 97.81 458 ALA B CA 1
ATOM 7045 C C . ALA B 1 458 ? -10.695 -25.422 0.049 1 97.81 458 ALA B C 1
ATOM 7047 O O . ALA B 1 458 ? -10.867 -26.438 -0.623 1 97.81 458 ALA B O 1
ATOM 7048 N N . LYS B 1 459 ? -10.211 -25.453 1.28 1 96.44 459 LYS B N 1
ATOM 7049 C CA . LYS B 1 459 ? -9.875 -26.719 1.927 1 96.44 459 LYS B CA 1
ATOM 7050 C C . LYS B 1 459 ? -11.109 -27.609 2.066 1 96.44 459 LYS B C 1
ATOM 7052 O O . LYS B 1 459 ? -11.07 -28.797 1.736 1 96.44 459 LYS B O 1
ATOM 7057 N N . ALA B 1 460 ? -12.156 -27.016 2.602 1 96.19 460 ALA B N 1
ATOM 7058 C CA . ALA B 1 460 ? -13.391 -27.766 2.762 1 96.19 460 ALA B CA 1
ATOM 7059 C C . ALA B 1 460 ? -13.828 -28.406 1.439 1 96.19 460 ALA B C 1
ATOM 7061 O O . ALA B 1 460 ? -14.18 -29.578 1.394 1 96.19 460 ALA B O 1
ATOM 7062 N N . TYR B 1 461 ? -13.766 -27.641 0.429 1 97.44 461 TYR B N 1
ATOM 7063 C CA . TYR B 1 461 ? -14.211 -28.109 -0.878 1 97.44 461 TYR B CA 1
ATOM 7064 C C . TYR B 1 461 ? -13.289 -29.203 -1.41 1 97.44 461 TYR B C 1
ATOM 7066 O O . TYR B 1 461 ? -13.75 -30.281 -1.812 1 97.44 461 TYR B O 1
ATOM 7074 N N . MET B 1 462 ? -12 -28.984 -1.447 1 97.06 462 MET B N 1
ATOM 7075 C CA . MET B 1 462 ? -11.047 -29.891 -2.088 1 97.06 462 MET B CA 1
ATOM 7076 C C . MET B 1 462 ? -10.922 -31.188 -1.302 1 97.06 462 MET B C 1
ATOM 7078 O O . MET B 1 462 ? -10.648 -32.25 -1.878 1 97.06 462 MET B O 1
ATOM 7082 N N . ASP B 1 463 ? -11.102 -31.094 -0.008 1 95 463 ASP B N 1
ATOM 7083 C CA . ASP B 1 463 ? -11.102 -32.312 0.792 1 95 463 ASP B CA 1
ATOM 7084 C C . ASP B 1 463 ? -12.297 -33.188 0.438 1 95 463 ASP B C 1
ATOM 7086 O O . ASP B 1 463 ? -12.172 -34.438 0.359 1 95 463 ASP B O 1
ATOM 7090 N N . ALA B 1 464 ? -13.398 -32.625 0.213 1 96.56 464 ALA B N 1
ATOM 7091 C CA . ALA B 1 464 ? -14.641 -33.344 -0.014 1 96.56 464 ALA B CA 1
ATOM 7092 C C . ALA B 1 464 ? -14.766 -33.781 -1.475 1 96.56 464 ALA B C 1
ATOM 7094 O O . ALA B 1 464 ? -15.336 -34.812 -1.776 1 96.56 464 ALA B O 1
ATOM 7095 N N . TYR B 1 465 ? -14.234 -32.938 -2.334 1 96.31 465 TYR B N 1
ATOM 7096 C CA . TYR B 1 465 ? -14.414 -33.156 -3.766 1 96.31 465 TYR B CA 1
ATOM 7097 C C . TYR B 1 465 ? -13.086 -33 -4.508 1 96.31 465 TYR B C 1
ATOM 7099 O O . TYR B 1 465 ? -12.93 -32.094 -5.328 1 96.31 465 TYR B O 1
ATOM 7107 N N . PRO B 1 466 ? -12.164 -33.844 -4.328 1 93 466 PRO B N 1
ATOM 7108 C CA . PRO B 1 466 ? -10.875 -33.781 -5.031 1 93 466 PRO B CA 1
ATOM 7109 C C . PRO B 1 466 ? -11.023 -33.969 -6.539 1 93 466 PRO B C 1
ATOM 7111 O O . PRO B 1 466 ? -11.984 -34.594 -7.004 1 93 466 PRO B O 1
ATOM 7114 N N . LEU B 1 467 ? -10.039 -33.344 -7.219 1 89.19 467 LEU B N 1
ATOM 7115 C CA . LEU B 1 467 ? -10.023 -33.531 -8.664 1 89.19 467 LEU B CA 1
ATOM 7116 C C . LEU B 1 467 ? -9.672 -34.969 -9.039 1 89.19 467 LEU B C 1
ATOM 7118 O O . LEU B 1 467 ? -8.68 -35.5 -8.547 1 89.19 467 LEU B O 1
ATOM 7122 N N . ARG B 1 468 ? -10.594 -35.625 -9.602 1 71 468 ARG B N 1
ATOM 7123 C CA . ARG B 1 468 ? -10.398 -37.031 -9.992 1 71 468 ARG B CA 1
ATOM 7124 C C . ARG B 1 468 ? -10.266 -37.156 -11.508 1 71 468 ARG B C 1
ATOM 7126 O O . ARG B 1 468 ? -10.836 -36.344 -12.25 1 71 468 ARG B O 1
#

Nearest PDB structures (foldseek):
  8wdw-assembly2_B  TM=8.515E-01  e=4.055E-36  uncultured bacterium
  5h6t-assembly1_A  TM=8.630E-01  e=1.210E-35  Microbacterium sp. HM58-2
  8xac-assembly1_C  TM=8.693E-01  e=2.032E-34  Pseudonocardia acaciae
  4hbp-assembly1_A  TM=7.957E-01  e=1.078E-29  Rattus norvegicus
  4hbp-assembly1_B  TM=7.957E-01  e=1.357E-29  Rattus norvegicus